Protein AF-A0A6G7YHN0-F1 (afdb_monomer)

Mean predicted aligned error: 15.37 Å

InterPro domains:
  IPR004843 Calcineurin-like, phosphoesterase domain [PF00149] (17-252)
  IPR006179 5'-Nucleotidase/apyrase [PR01607] (13-31)
  IPR006179 5'-Nucleotidase/apyrase [PR01607] (205-222)
  IPR006179 5'-Nucleotidase/apyrase [PR01607] (236-259)
  IPR006179 5'-Nucleotidase/apyrase [PR01607] (262-282)
  IPR006179 5'-Nucleotidase/apyrase [PR01607] (404-427)
  IPR006179 5'-Nucleotidase/apyrase [PR01607] (483-502)
  IPR008334 5'-Nucleotidase, C-terminal [PF02872] (348-508)
  IPR029052 Metallo-dependent phosphatase-like [G3DSA:3.60.21.10] (8-328)
  IPR029052 Metallo-dependent phosphatase-like [SSF56300] (9-326)
  IPR036691 Endonuclease/exonuclease/phosphatase superfamily [G3DSA:3.60.10.10] (918-1245)
  IPR036691 Endonuclease/exonuclease/phosphatase superfamily [SSF56219] (916-1244)
  IPR036907 5'-Nucleotidase, C-terminal domain superfamily [G3DSA:3.90.780.10] (345-545)
  IPR036907 5'-Nucleotidase, C-terminal domain superfamily [SSF55816] (344-540)
  IPR047971 Extracellular endonuclease ExeM-like [NF033681] (668-1246)

Secondary structure (DSSP, 8-state):
---PPPPPPPPPEEEEEEEE---TT--S--SSS--HHHHHHHHHHHHHH-SSEEEEE-S-SSSS--HHHHTTTTHHHHHHHHHHT--EEE--SGGGTT-HHHIIIIISSPPBTTTBTT----SEEE-TTEEETTTSSBSSPP-TTSSSEE-SSEEEEEETTEEEEEEEEE-TTHHHHS-TTTTTTEEE--HHHHHHHHHHHHHHTT-SEEEEEEE---SSSSGGGGTSSSHHHHHHHHS-TT--EEEE-SS--EEEEEETTEEEEEE-STTSEEEEEEEEEETTTTEEEEEEEEEEETTTS---SHHHHHHHHHHHHHHHHHHHHHHHHHT-EEEEESS-B---B-TTS-B-TTS--HHHHHHHHHHHHHT-SGGGT--SEEEE-GGG--S-B--B-TT-SSEEEEHHHHHHHSTT-PEEEEEEEEHHHHHHHHHTTB---TTSPPPSS-B-PPEE-TTEEEEE-TTSPTT--EEEEEETTEEPPTT-EEEEEEEHHHHTT-TT-HHHHT-EEEEEEEEEHHHHHHHHHHHHPSBPP--S-SEEEEE--TT--SSB-TTPEEEEEEE--S--STT----SEEEEEETTEEEEEEE-B----S-TT---SBEEEEEEPPTTPPSEEEEEEEEETTT--EEEEEEEEPPPHHHHH-SSSS-TTTT-EEEEEEEEEEEESSTT--EEEEE-TTPPP-SS-SEEEEE--SHHHHHHHHTT--TT-EEEEEEEEEEETTEEEEE-SSGGGEEE---------EEEEPPSSHHHHHTTTT-EEEEES-EEEEE-TTHHHHS-EEEEESSSPEEPHHHHS-TTSHHHHHHHHHHHHHEEEE--S----TTT-HHHHTSPPSS--SSSPPBTT-EEEESS-EEEEEETTEEEEEPSS---SSSS--SEEEPPP---SSPPP--SSEEEEEEEEEEE-SS-GGGSSS-EEEE-TTS-EEEEEESSS--SBSSHHHHHHHHHHHHHHHHHS--SEEEEEEEE-GGGGTS-TTHHHHHHHHHHHHHHTS---EEPPPPSS---TTTS-SEEEEEEE-TTTEEEEEEEEE---GGGTTSEEEEEEEEEETT--GGG-EEEEEEEPPPSSSPPPTTSTTS-SSS-TTHHHHHHHHHHHHHHHHHHHHHHT---EEEEEE-SS-TTSHHHHHHHHTT-EEHHHHHTPPPSEEETTEEE-SEEEEE-HHHHHTEEEEEE--SSTTB-GGGSGGGTTSSSS----SSSTTS-SSPPEEEEE---

Foldseek 3Di:
DDDDDDDDFDFWAKAKEKEAEAQAALQDDDPLFQHLLLLLLLLQQVCVVPVNYAYEYLENLHALHDLLCVVLRNLLSLVSVVLSVHQEYEHELRCQQQFLCCNAVAALDDPDVPRHPSYHRLYAYAALQKAFPVPRAQSHDDRPNHQFDDRRQKTWDDRPLAIEIEGHHYDQCSCLRHDCVRYVRIHGHDPLVSQQVVLVVSVVVPHLAYEYRHADDFLAQDVCSCCDPDSNVCNNVRHDPSHQEYEYHNNQDFYWDADPQHTHGHQRHNSQWIWIWIWGARSVPSDIHTDDTDTGGSNPRDSDPPSSNVSSVVSVVSSVVSVVVSVVQQQAWLFWAQFWWDAFAFPVRDGQQLAETLNLQVLQQLLQVLQCDVLSVRAQKGKEWSVQFQGIQGACAPVHPRHTGTLSSLCNGRVSQFFKKKFKDFLLLVLLLQLCQQPADPVRDQDPNRGGDMHMYPQWAWEFAPPDDRSHGTPFIGGNNHTGDRGDMGIYMYTSCVCCCHPVSCSSVVTHPIDGSVDTSSVSVSVCNNVPHNHYGQLADRYKYKAFPPPADLADEFFGKGKIKIFSQHRRDPPRDGFQWKFKDFPNHTFDIWGWAQDGHRDSNRRGTMTIDIGGDHPPDDFAKGWIWIAGPTSRHIDTDIHGHADQPQQQLDLDLHGPQAQHKGKYKFAWQFFELDQWQLWTKGFHFPDEQDSAARIAIEQQDGDNSSSVLSVVDDGGFIWMAIAHWHADLSGIYGYGPDSVRIGGDDDNTDDDAHEDEQFLDPSVLRSQAQGWHQHDAKKFFLAFACLQFFLKTKIFRDQAFQAQLLQVDAPPDPSSVVSVSNNSSGIEMEGQSHRGGCQPDLVNLAWARFPADLFPGAWGNWIKHFQGIFTFHADPNGIYTYFSYGGTRDPDGPRMDTHGRPADQEWDDFDALFKEKEDEQQQLDPDAQVNDPQFDARAFSVRHGAWTPDGDQGGGGNDPVNSVLLLLLVLQQVLRHPGQKYKYWNFFCCVLVVDQRCVSVVVSQVSNCVVVVHNQKDWQDADPDDEDSLQAGRIEMTMMGGVQFKDWDDHKDWDDDPLDSQHYTKIKTWMATVVDDLQLIAMEIEGAHHALPDADDPPPPQHDPPFGGPLVSLLVVLVSVLVVQVVCCVVSVHPKYKYWYFSNGRCNGNSNVSNVVSQKDWQCVVAVEFFFARDPSHGTHRTTIIIHPVNVVFWRHKYWNQQAQTGHCQQASSNANSHPDGNHDSHNHNSDNTTMMMTHGHSD

pLDDT: mean 92.9, std 7.44, range [39.84, 98.81]

Radius of gyration: 53.66 Å; Cα contacts (8 Å, |Δi|>4): 3288; chains: 1; bounding box: 108×63×179 Å

Organism: NCBI:txid2714938

Nearest PDB structures (foldseek):
  4wwl-assembly1_A  TM=7.933E-01  e=4.845E-35  Escherichia coli K-12
  3ive-assembly1_A  TM=7.093E-01  e=6.857E-36  Escherichia coli O6
  3ivd-assembly2_B  TM=7.043E-01  e=5.226E-36  Escherichia coli O6
  2wdc-assembly1_A  TM=5.580E-01  e=3.625E-24  Thermus thermophilus HB27
  4uwq-assembly2_D  TM=5.476E-01  e=1.364E-24  Thermus thermophilus HB27

Structure (mmCIF, N/CA/C/O backbone):
data_AF-A0A6G7YHN0-F1
#
_entry.id   AF-A0A6G7YHN0-F1
#
loop_
_atom_site.group_PDB
_atom_site.id
_atom_site.type_symbol
_atom_site.label_atom_id
_atom_site.label_alt_id
_atom_site.label_comp_id
_atom_site.label_asym_id
_atom_site.label_entity_id
_atom_site.label_seq_id
_atom_site.pdbx_PDB_ins_code
_atom_site.Cartn_x
_atom_site.Cartn_y
_atom_site.Cartn_z
_atom_site.occupancy
_atom_site.B_iso_or_equiv
_atom_site.auth_seq_id
_atom_site.auth_comp_id
_atom_site.auth_asym_id
_atom_site.auth_atom_id
_atom_site.pdbx_PDB_model_num
ATOM 1 N N . MET A 1 1 ? -19.486 17.963 -107.694 1.00 39.91 1 MET A N 1
ATOM 2 C CA . MET A 1 1 ? -19.062 16.932 -106.727 1.00 39.91 1 MET A CA 1
ATOM 3 C C . MET A 1 1 ? -17.566 16.761 -106.885 1.00 39.91 1 MET A C 1
ATOM 5 O O . MET A 1 1 ? -17.135 16.213 -107.888 1.00 39.91 1 MET A O 1
ATOM 9 N N . VAL A 1 2 ? -16.793 17.335 -105.968 1.00 39.84 2 VAL A N 1
ATOM 10 C CA . VAL A 1 2 ? -15.342 17.146 -105.887 1.00 39.84 2 VAL A CA 1
ATOM 11 C C . VAL A 1 2 ? -15.143 16.143 -104.757 1.00 39.84 2 VAL A C 1
ATOM 13 O O . VAL A 1 2 ? -15.531 16.426 -103.627 1.00 39.84 2 VAL A O 1
ATOM 16 N N . ALA A 1 3 ? -14.666 14.942 -105.079 1.00 42.12 3 ALA A N 1
ATOM 17 C CA . ALA A 1 3 ? -14.318 13.945 -104.077 1.00 42.12 3 ALA A CA 1
ATOM 18 C C . ALA A 1 3 ? -13.001 14.379 -103.420 1.00 42.12 3 ALA A C 1
ATOM 20 O O . ALA A 1 3 ? -11.963 14.413 -104.076 1.00 42.12 3 ALA A O 1
ATOM 21 N N . SER A 1 4 ? -13.086 14.778 -102.152 1.00 41.00 4 SER A N 1
ATOM 22 C CA . SER A 1 4 ? -11.945 15.071 -101.287 1.00 41.00 4 SER A CA 1
ATOM 23 C C . SER A 1 4 ? -11.283 13.755 -100.873 1.00 41.00 4 SER A C 1
ATOM 25 O O . SER A 1 4 ? -11.945 12.881 -100.315 1.00 41.00 4 SER A O 1
ATOM 27 N N . THR A 1 5 ? -9.997 13.591 -101.170 1.00 47.12 5 THR A N 1
ATOM 28 C CA . THR A 1 5 ? -9.146 12.539 -100.602 1.00 47.12 5 THR A CA 1
ATOM 29 C C . THR A 1 5 ? -8.773 12.930 -99.172 1.00 47.12 5 THR A C 1
ATOM 31 O O . THR A 1 5 ? -8.159 13.977 -98.974 1.00 47.12 5 THR A O 1
ATOM 34 N N . ALA A 1 6 ? -9.149 12.110 -98.188 1.00 43.19 6 ALA A N 1
ATOM 35 C CA . ALA A 1 6 ? -8.737 12.276 -96.793 1.00 43.19 6 ALA A CA 1
ATOM 36 C C . ALA A 1 6 ? -7.202 12.145 -96.648 1.00 43.19 6 ALA A C 1
ATOM 38 O O . ALA A 1 6 ? -6.608 11.333 -97.366 1.00 43.19 6 ALA A O 1
ATOM 39 N N . PRO A 1 7 ? -6.550 12.921 -95.761 1.00 45.38 7 PRO A N 1
ATOM 40 C CA . PRO A 1 7 ? -5.122 12.779 -95.488 1.00 45.38 7 PRO A CA 1
ATOM 41 C C . PRO A 1 7 ? -4.839 11.443 -94.779 1.00 45.38 7 PRO A C 1
ATOM 43 O O . PRO A 1 7 ? -5.680 10.931 -94.042 1.00 45.38 7 PRO A O 1
ATOM 46 N N . ALA A 1 8 ? -3.663 10.862 -95.024 1.00 48.66 8 ALA A N 1
ATOM 47 C CA . ALA A 1 8 ? -3.191 9.682 -94.303 1.00 48.66 8 ALA A CA 1
ATOM 48 C C . ALA A 1 8 ? -2.938 10.046 -92.827 1.00 48.66 8 ALA A C 1
ATOM 50 O O . ALA A 1 8 ? -2.213 11.002 -92.564 1.00 48.66 8 ALA A O 1
ATOM 51 N N . HIS A 1 9 ? -3.537 9.307 -91.886 1.00 53.09 9 HIS A N 1
ATOM 52 C CA . HIS A 1 9 ? -3.238 9.425 -90.453 1.00 53.09 9 HIS A CA 1
ATOM 53 C C . HIS A 1 9 ? -1.751 9.122 -90.209 1.00 53.09 9 HIS A C 1
ATOM 55 O O . HIS A 1 9 ? -1.259 8.090 -90.676 1.00 53.09 9 HIS A O 1
ATOM 61 N N . ALA A 1 10 ? -1.046 10.001 -89.490 1.00 60.72 10 ALA A N 1
ATOM 62 C CA . ALA A 1 10 ? 0.254 9.667 -88.912 1.00 60.72 10 ALA A CA 1
ATOM 63 C C . ALA A 1 10 ? 0.073 8.494 -87.933 1.00 60.72 10 ALA A C 1
ATOM 65 O O . ALA A 1 10 ? -0.954 8.402 -87.260 1.00 60.72 10 ALA A O 1
ATOM 66 N N . ALA A 1 11 ? 1.017 7.553 -87.911 1.00 77.00 11 ALA A N 1
ATOM 67 C CA . ALA A 1 11 ? 0.951 6.428 -86.983 1.00 77.00 11 ALA A CA 1
ATOM 68 C C . ALA A 1 11 ? 1.275 6.907 -85.552 1.00 77.00 11 ALA A C 1
ATOM 70 O O . ALA A 1 11 ? 2.144 7.770 -85.417 1.00 77.00 11 ALA A O 1
ATOM 71 N N . PRO A 1 12 ? 0.635 6.346 -84.507 1.00 85.88 12 PRO A N 1
ATOM 72 C CA . PRO A 1 12 ? 1.006 6.616 -83.120 1.00 85.88 12 PRO A CA 1
ATOM 73 C C . PRO A 1 12 ? 2.497 6.366 -82.854 1.00 85.88 12 PRO A C 1
ATOM 75 O O . PRO A 1 12 ? 3.088 5.434 -83.411 1.00 85.88 12 PRO A O 1
ATOM 78 N N . VAL A 1 13 ? 3.091 7.193 -81.998 1.00 92.88 13 VAL A N 1
ATOM 79 C CA . VAL A 1 13 ? 4.501 7.140 -81.599 1.00 92.88 13 VAL A CA 1
ATOM 80 C C . VAL A 1 13 ? 4.616 6.389 -80.275 1.00 92.88 13 VAL A C 1
ATOM 82 O O . VAL A 1 13 ? 3.928 6.718 -79.314 1.00 92.88 13 VAL A O 1
ATOM 85 N N . ASP A 1 14 ? 5.489 5.381 -80.211 1.00 95.75 14 ASP A N 1
ATOM 86 C CA . ASP A 1 14 ? 5.802 4.698 -78.952 1.00 95.75 14 ASP A CA 1
ATOM 87 C C . ASP A 1 14 ? 6.879 5.492 -78.186 1.00 95.75 14 ASP A C 1
ATOM 89 O O . ASP A 1 14 ? 8.061 5.432 -78.537 1.00 95.75 14 ASP A O 1
ATOM 93 N N . VAL A 1 15 ? 6.476 6.225 -77.148 1.00 97.62 15 VAL A N 1
ATOM 94 C CA . VAL A 1 15 ? 7.351 6.990 -76.247 1.00 97.62 15 VAL A CA 1
ATOM 95 C C . VAL A 1 15 ? 7.712 6.129 -75.038 1.00 97.62 15 VAL A C 1
ATOM 97 O O . VAL A 1 15 ? 6.829 5.617 -74.353 1.00 97.62 15 VAL A O 1
ATOM 100 N N . GLN A 1 16 ? 9.005 5.957 -74.764 1.00 98.38 16 GLN A N 1
ATOM 101 C CA . GLN A 1 16 ? 9.500 5.215 -73.605 1.00 98.38 16 GLN A CA 1
ATOM 102 C C . GLN A 1 16 ? 10.021 6.164 -72.524 1.00 98.38 16 GLN A C 1
ATOM 104 O O . GLN A 1 16 ? 10.880 7.001 -72.786 1.00 98.38 16 GLN A O 1
ATOM 109 N N . ILE A 1 17 ? 9.562 5.970 -71.291 1.00 98.56 17 ILE A N 1
ATOM 110 C CA . ILE A 1 17 ? 10.102 6.611 -70.095 1.00 98.56 17 ILE A CA 1
ATOM 111 C C . ILE A 1 17 ? 10.835 5.545 -69.283 1.00 98.56 17 ILE A C 1
ATOM 113 O O . ILE A 1 17 ? 10.233 4.572 -68.819 1.00 98.56 17 ILE A O 1
ATOM 117 N N . LEU A 1 18 ? 12.146 5.711 -69.133 1.00 98.62 18 LEU A N 1
ATOM 118 C CA . LEU A 1 18 ? 12.943 4.933 -68.192 1.00 98.62 18 LEU A CA 1
ATOM 119 C C . LEU A 1 18 ? 13.011 5.700 -66.870 1.00 98.62 18 LEU A C 1
ATOM 121 O O . LEU A 1 18 ? 13.418 6.853 -66.868 1.00 98.62 18 LEU A O 1
ATOM 125 N N . GLY A 1 19 ? 12.610 5.079 -65.764 1.00 98.00 19 GLY A N 1
ATOM 126 C CA . GLY A 1 19 ? 12.595 5.676 -64.427 1.00 98.00 19 GLY A CA 1
ATOM 127 C C . GLY A 1 19 ? 13.654 5.078 -63.500 1.00 98.00 19 GLY A C 1
ATOM 128 O O . GLY A 1 19 ? 13.919 3.876 -63.549 1.00 98.00 19 GLY A O 1
ATOM 129 N N . THR A 1 20 ? 14.230 5.896 -62.624 1.00 98.31 20 THR A N 1
ATOM 130 C CA . THR A 1 20 ? 15.042 5.460 -61.472 1.00 98.31 20 THR A CA 1
ATOM 131 C C . THR A 1 20 ? 14.770 6.348 -60.259 1.00 98.31 20 THR A C 1
ATOM 133 O O . THR A 1 20 ? 14.195 7.419 -60.391 1.00 98.31 20 THR A O 1
ATOM 136 N N . ASN A 1 21 ? 15.215 5.951 -59.074 1.00 97.88 21 ASN A N 1
ATOM 137 C CA . ASN A 1 21 ? 15.138 6.757 -57.855 1.00 97.88 21 ASN A CA 1
ATOM 138 C C . ASN A 1 21 ? 16.168 6.241 -56.839 1.00 97.88 21 ASN A C 1
ATOM 140 O O . ASN A 1 21 ? 16.680 5.125 -56.996 1.00 97.88 21 ASN A O 1
ATOM 144 N N . ASP A 1 22 ? 16.492 7.060 -55.837 1.00 93.69 22 ASP A N 1
ATOM 145 C CA . ASP A 1 22 ? 17.291 6.667 -54.670 1.00 93.69 22 ASP A CA 1
ATOM 146 C C . ASP A 1 22 ? 18.624 6.008 -55.054 1.00 93.69 22 ASP A C 1
ATOM 148 O O . ASP A 1 22 ? 19.033 4.977 -54.514 1.00 93.69 22 ASP A O 1
ATOM 152 N N . PHE A 1 23 ? 19.316 6.562 -56.052 1.00 96.31 23 PHE A N 1
ATOM 153 C CA . PHE A 1 23 ? 20.606 6.035 -56.504 1.00 96.31 23 PHE A CA 1
ATOM 154 C C . PHE A 1 23 ? 21.686 6.198 -55.426 1.00 96.31 23 PHE A C 1
ATOM 156 O O . PHE A 1 23 ? 22.613 5.388 -55.342 1.00 96.31 23 PHE A O 1
ATOM 163 N N . HIS A 1 24 ? 21.560 7.251 -54.619 1.00 92.25 24 HIS A N 1
ATOM 164 C CA . HIS A 1 24 ? 22.574 7.876 -53.787 1.00 92.25 24 HIS A CA 1
ATOM 165 C C . HIS A 1 24 ? 24.024 7.401 -53.948 1.00 92.25 24 HIS A C 1
ATOM 167 O O . HIS A 1 24 ? 24.597 6.692 -53.120 1.00 92.25 24 HIS A O 1
ATOM 173 N N . GLY A 1 25 ? 24.606 7.743 -55.091 1.00 92.50 25 GLY A N 1
ATOM 174 C CA . GLY A 1 25 ? 26.013 7.519 -55.397 1.00 92.50 25 GLY A CA 1
ATOM 175 C C . GLY A 1 25 ? 26.540 6.084 -55.311 1.00 92.50 25 GLY A C 1
ATOM 176 O O . GLY A 1 25 ? 27.723 5.904 -55.021 1.00 92.50 25 GLY A O 1
ATOM 177 N N . ARG A 1 26 ? 25.727 5.049 -55.582 1.00 92.19 26 ARG A N 1
ATOM 178 C CA . ARG A 1 26 ? 26.211 3.652 -55.668 1.00 92.19 26 ARG A CA 1
ATOM 179 C C . ARG A 1 26 ? 26.981 3.408 -56.970 1.00 92.19 26 ARG A C 1
ATOM 181 O O . ARG A 1 26 ? 26.481 2.879 -57.961 1.00 92.19 26 ARG A O 1
ATOM 188 N N . LEU A 1 27 ? 28.252 3.803 -56.958 1.00 94.50 27 LEU A N 1
ATOM 189 C CA . LEU A 1 27 ? 29.149 3.698 -58.112 1.00 94.50 27 LEU A CA 1
ATOM 190 C C . LEU A 1 27 ? 29.588 2.257 -58.408 1.00 94.50 27 LEU A C 1
ATOM 192 O O . LEU A 1 27 ? 29.765 1.890 -59.572 1.00 94.50 27 LEU A O 1
ATOM 196 N N . LEU A 1 28 ? 29.776 1.445 -57.365 1.00 93.50 28 LEU A N 1
ATOM 197 C CA . LEU A 1 28 ? 30.353 0.103 -57.451 1.00 93.50 28 LEU A CA 1
ATOM 198 C C . LEU A 1 28 ? 29.275 -0.984 -57.502 1.00 93.50 28 LEU A C 1
ATOM 200 O O . LEU A 1 28 ? 28.222 -0.863 -56.890 1.00 93.50 28 LEU A O 1
ATOM 204 N N . ALA A 1 29 ? 29.563 -2.074 -58.212 1.00 91.69 29 ALA A N 1
ATOM 205 C CA . ALA A 1 29 ? 28.685 -3.238 -58.260 1.00 91.69 29 ALA A CA 1
ATOM 206 C C . ALA A 1 29 ? 28.921 -4.159 -57.053 1.00 91.69 29 ALA A C 1
ATOM 208 O O . ALA A 1 29 ? 30.070 -4.425 -56.691 1.00 91.69 29 ALA A O 1
ATOM 209 N N . ASN A 1 30 ? 27.849 -4.722 -56.487 1.00 82.88 30 ASN A N 1
ATOM 210 C CA . ASN A 1 30 ? 27.932 -5.702 -55.392 1.00 82.88 30 ASN A CA 1
ATOM 211 C C . ASN A 1 30 ? 27.135 -6.996 -55.647 1.00 82.88 30 ASN A C 1
ATOM 213 O O . ASN A 1 30 ? 26.996 -7.837 -54.759 1.00 82.88 30 ASN A O 1
ATOM 217 N N . GLY A 1 31 ? 26.623 -7.165 -56.868 1.00 79.81 31 GLY A N 1
ATOM 218 C CA . GLY A 1 31 ? 25.800 -8.299 -57.283 1.00 79.81 31 GLY A CA 1
ATOM 219 C C . GLY A 1 31 ? 24.333 -7.910 -57.432 1.00 79.81 31 GLY A C 1
ATOM 220 O O . GLY A 1 31 ? 23.787 -8.071 -58.521 1.00 79.81 31 GLY A O 1
ATOM 221 N N . ALA A 1 32 ? 23.716 -7.367 -56.377 1.00 78.06 32 ALA A N 1
ATOM 222 C CA . ALA A 1 32 ? 22.358 -6.822 -56.450 1.00 78.06 32 ALA A CA 1
ATOM 223 C C . ALA A 1 32 ? 22.361 -5.431 -57.102 1.00 78.06 32 ALA A C 1
ATOM 225 O O . ALA A 1 32 ? 21.596 -5.179 -58.030 1.00 78.06 32 ALA A O 1
ATOM 226 N N . GLU A 1 33 ? 23.269 -4.559 -56.665 1.00 91.50 33 GLU A N 1
ATOM 227 C CA . GLU A 1 33 ? 23.529 -3.260 -57.283 1.00 91.50 33 GLU A CA 1
ATOM 228 C C . GLU A 1 33 ? 24.314 -3.466 -58.577 1.00 91.50 33 GLU A C 1
ATOM 230 O O . GLU A 1 33 ? 25.353 -4.142 -58.594 1.00 91.50 33 GLU A O 1
ATOM 235 N N . ALA A 1 34 ? 23.824 -2.875 -59.668 1.00 94.06 34 ALA A N 1
ATOM 236 C CA . ALA A 1 34 ? 24.479 -2.973 -60.967 1.00 94.06 34 ALA A CA 1
ATOM 237 C C . ALA A 1 34 ? 25.829 -2.234 -60.994 1.00 94.06 34 ALA A C 1
ATOM 239 O O . ALA A 1 34 ? 26.725 -2.619 -61.744 1.00 94.06 34 ALA A O 1
ATOM 240 N N . GLY A 1 35 ? 25.982 -1.194 -60.168 1.00 95.69 35 GLY A N 1
ATOM 241 C CA . GLY A 1 35 ? 27.056 -0.210 -60.274 1.00 95.69 35 GLY A CA 1
ATOM 242 C C . GLY A 1 35 ? 26.836 0.740 -61.454 1.00 95.69 35 GLY A C 1
ATOM 243 O O . GLY A 1 35 ? 26.259 0.366 -62.482 1.00 95.69 35 GLY A O 1
ATOM 244 N N . ALA A 1 36 ? 27.325 1.974 -61.329 1.00 97.38 36 ALA A N 1
ATOM 245 C CA . ALA A 1 36 ? 27.027 3.062 -62.264 1.00 97.38 36 ALA A CA 1
ATOM 246 C C . ALA A 1 36 ? 27.362 2.720 -63.727 1.00 97.38 36 ALA A C 1
ATOM 248 O O . ALA A 1 36 ? 26.612 3.070 -64.632 1.00 97.38 36 ALA A O 1
ATOM 249 N N . ALA A 1 37 ? 28.450 1.980 -63.972 1.00 97.62 37 ALA A N 1
ATOM 250 C CA . ALA A 1 37 ? 28.867 1.618 -65.326 1.00 97.62 37 ALA A CA 1
ATOM 251 C C . ALA A 1 37 ? 27.883 0.670 -66.031 1.00 97.62 37 ALA A C 1
ATOM 253 O O . ALA A 1 37 ? 27.488 0.912 -67.172 1.00 97.62 37 ALA A O 1
ATOM 254 N N . GLN A 1 38 ? 27.478 -0.417 -65.366 1.00 97.81 38 GLN A N 1
ATOM 255 C CA . GLN A 1 38 ? 26.489 -1.341 -65.926 1.00 97.81 38 GLN A CA 1
ATOM 256 C C . GLN A 1 38 ? 25.115 -0.677 -66.010 1.00 97.81 38 GLN A C 1
ATOM 258 O O . GLN A 1 38 ? 24.422 -0.885 -67.000 1.00 97.81 38 GLN A O 1
ATOM 263 N N . PHE A 1 39 ? 24.745 0.128 -65.013 1.00 98.31 39 PHE A N 1
ATOM 264 C CA . PHE A 1 39 ? 23.486 0.864 -64.995 1.00 98.31 39 PHE A CA 1
ATOM 265 C C . PHE A 1 39 ? 23.372 1.836 -66.182 1.00 98.31 39 PHE A C 1
ATOM 267 O O . PHE A 1 39 ? 22.428 1.739 -66.961 1.00 98.31 39 PHE A O 1
ATOM 274 N N . ALA A 1 40 ? 24.379 2.687 -66.408 1.00 98.19 40 ALA A N 1
ATOM 275 C CA . ALA A 1 40 ? 24.423 3.597 -67.555 1.00 98.19 40 ALA A CA 1
ATOM 276 C C . ALA A 1 40 ? 24.416 2.845 -68.898 1.00 98.19 40 ALA A C 1
ATOM 278 O O . ALA A 1 40 ? 23.727 3.234 -69.839 1.00 98.19 40 ALA A O 1
ATOM 279 N N . GLY A 1 41 ? 25.134 1.718 -68.978 1.00 98.12 41 GLY A N 1
ATOM 280 C CA . GLY A 1 41 ? 25.089 0.832 -70.141 1.00 98.12 41 GLY A CA 1
ATOM 281 C C . GLY A 1 41 ? 23.702 0.233 -70.390 1.00 98.12 41 GLY A C 1
ATOM 282 O O . GLY A 1 41 ? 23.288 0.118 -71.540 1.00 98.12 41 GLY A O 1
ATOM 283 N N . ALA A 1 42 ? 22.972 -0.133 -69.334 1.00 98.12 42 ALA A N 1
ATOM 284 C CA . ALA A 1 42 ? 21.612 -0.654 -69.434 1.00 98.12 42 ALA A CA 1
ATOM 285 C C . ALA A 1 42 ? 20.636 0.408 -69.962 1.00 98.12 42 ALA A C 1
ATOM 287 O O . ALA A 1 42 ? 19.869 0.120 -70.879 1.00 98.12 42 ALA A O 1
ATOM 288 N N . VAL A 1 43 ? 20.719 1.644 -69.456 1.00 98.31 43 VAL A N 1
ATOM 289 C CA . VAL A 1 43 ? 19.934 2.785 -69.963 1.00 98.31 43 VAL A CA 1
ATOM 290 C C . VAL A 1 43 ? 20.222 3.019 -71.448 1.00 98.31 43 VAL A C 1
ATOM 292 O O . VAL A 1 43 ? 19.303 3.050 -72.266 1.00 98.31 43 VAL A O 1
ATOM 295 N N . ALA A 1 44 ? 21.499 3.103 -71.827 1.00 98.12 44 ALA A N 1
ATOM 296 C CA . ALA A 1 44 ? 21.899 3.325 -73.214 1.00 98.12 44 ALA A CA 1
ATOM 297 C C . ALA A 1 44 ? 21.492 2.169 -74.150 1.00 98.12 44 ALA A C 1
ATOM 299 O O . ALA A 1 44 ? 21.165 2.405 -75.314 1.00 98.12 44 ALA A O 1
ATOM 300 N N . GLN A 1 45 ? 21.471 0.927 -73.654 1.00 98.25 45 GLN A N 1
ATOM 301 C CA . GLN A 1 45 ? 20.987 -0.237 -74.400 1.00 98.25 45 GLN A CA 1
ATOM 302 C C . GLN A 1 45 ? 19.485 -0.123 -74.681 1.00 98.25 45 GLN A C 1
ATOM 304 O O . GLN A 1 45 ? 19.068 -0.253 -75.829 1.00 98.25 45 GLN A O 1
ATOM 309 N N . LEU A 1 46 ? 18.682 0.176 -73.657 1.00 97.50 46 LEU A N 1
ATOM 310 C CA . LEU A 1 46 ? 17.230 0.323 -73.793 1.00 97.50 46 LEU A CA 1
ATOM 311 C C . LEU A 1 46 ? 16.851 1.525 -74.677 1.00 97.50 46 LEU A C 1
ATOM 313 O O . LEU A 1 46 ? 15.899 1.439 -75.453 1.00 97.50 46 LEU A O 1
ATOM 317 N N . ARG A 1 47 ? 17.630 2.614 -74.634 1.00 97.00 47 ARG A N 1
ATOM 318 C CA . ARG A 1 47 ? 17.496 3.765 -75.546 1.00 97.00 47 ARG A CA 1
ATOM 319 C C . ARG A 1 47 ? 17.897 3.426 -76.990 1.00 97.00 47 ARG A C 1
ATOM 321 O O . ARG A 1 47 ? 17.331 3.973 -77.928 1.00 97.00 47 ARG A O 1
ATOM 328 N N . ALA A 1 48 ? 18.844 2.511 -77.206 1.00 96.56 48 ALA A N 1
ATOM 329 C CA . ALA A 1 48 ? 19.178 2.038 -78.553 1.00 96.56 48 ALA A CA 1
ATOM 330 C C . ALA A 1 48 ? 18.082 1.130 -79.149 1.00 96.56 48 ALA A C 1
ATOM 332 O O . ALA A 1 48 ? 17.912 1.094 -80.367 1.00 96.56 48 ALA A O 1
ATOM 333 N N . GLU A 1 49 ? 17.345 0.408 -78.301 1.00 95.62 49 GLU A N 1
ATOM 334 C CA . GLU A 1 49 ? 16.205 -0.429 -78.698 1.00 95.62 49 GLU A CA 1
ATOM 335 C C . GLU A 1 49 ? 14.951 0.400 -79.014 1.00 95.62 49 GLU A C 1
ATOM 337 O O . GLU A 1 49 ? 14.234 0.072 -79.960 1.00 95.62 49 GLU A O 1
ATOM 342 N N . ASN A 1 50 ? 14.720 1.497 -78.282 1.00 95.31 50 ASN A N 1
ATOM 343 C CA . ASN A 1 50 ? 13.704 2.500 -78.602 1.00 95.31 50 ASN A CA 1
ATOM 344 C C . ASN A 1 50 ? 14.312 3.921 -78.628 1.00 95.31 50 ASN A C 1
ATOM 346 O O . ASN A 1 50 ? 14.501 4.514 -77.566 1.00 95.31 50 ASN A O 1
ATOM 350 N N . PRO A 1 51 ? 14.560 4.512 -79.812 1.00 93.19 51 PRO A N 1
ATOM 351 C CA . PRO A 1 51 ? 15.116 5.864 -79.922 1.00 93.19 51 PRO A CA 1
ATOM 352 C C . PRO A 1 51 ? 14.251 6.974 -79.303 1.00 93.19 51 PRO A C 1
ATOM 354 O O . PRO A 1 51 ? 14.783 8.022 -78.950 1.00 93.19 51 PRO A O 1
ATOM 357 N N . ASN A 1 52 ? 12.945 6.749 -79.137 1.00 96.12 52 ASN A N 1
ATOM 358 C CA . ASN A 1 52 ? 12.011 7.685 -78.509 1.00 96.12 52 ASN A CA 1
ATOM 359 C C . ASN A 1 52 ? 12.004 7.507 -76.978 1.00 96.12 52 ASN A C 1
ATOM 361 O O . ASN A 1 52 ? 10.952 7.266 -76.386 1.00 96.12 52 ASN A O 1
ATOM 365 N N . THR A 1 53 ? 13.182 7.546 -76.344 1.00 97.44 53 THR A N 1
ATOM 366 C CA . THR A 1 53 ? 13.344 7.291 -74.902 1.00 97.44 53 THR A CA 1
ATOM 367 C C . THR A 1 53 ? 13.804 8.526 -74.140 1.00 97.44 53 THR A C 1
ATOM 369 O O . THR A 1 53 ? 14.875 9.056 -74.437 1.00 97.44 53 THR A O 1
ATOM 372 N N . LEU A 1 54 ? 13.072 8.867 -73.078 1.00 98.25 54 LEU A N 1
ATOM 373 C CA . LEU A 1 54 ? 13.500 9.786 -72.024 1.00 98.25 54 LEU A CA 1
ATOM 374 C C . LEU A 1 54 ? 13.899 8.997 -70.774 1.00 98.25 54 LEU A C 1
ATOM 376 O O . LEU A 1 54 ? 13.230 8.031 -70.398 1.00 98.25 54 LEU A O 1
ATOM 380 N N . PHE A 1 55 ? 14.994 9.393 -70.137 1.00 98.38 55 PHE A N 1
ATOM 381 C CA . PHE A 1 55 ? 15.456 8.849 -68.868 1.00 98.38 55 PHE A CA 1
ATOM 382 C C . PHE A 1 55 ? 15.187 9.869 -67.760 1.00 98.38 55 PHE A C 1
ATOM 384 O O . PHE A 1 55 ? 15.705 10.983 -67.795 1.00 98.38 55 PHE A O 1
ATOM 391 N N . ALA A 1 56 ? 14.364 9.481 -66.790 1.00 98.44 56 ALA A N 1
ATOM 392 C CA . ALA A 1 56 ? 13.883 10.330 -65.714 1.00 98.44 56 ALA A CA 1
ATOM 393 C C . ALA A 1 56 ? 14.169 9.726 -64.331 1.00 98.44 56 ALA A C 1
ATOM 395 O O . ALA A 1 56 ? 14.332 8.508 -64.189 1.00 98.44 56 ALA A O 1
ATOM 396 N N . ALA A 1 57 ? 14.196 10.571 -63.298 1.00 98.50 57 ALA A N 1
ATOM 397 C CA . ALA A 1 57 ? 14.422 10.125 -61.929 1.00 98.50 57 ALA A CA 1
ATOM 398 C C . ALA A 1 57 ? 13.502 10.754 -60.871 1.00 98.50 57 ALA A C 1
ATOM 400 O O . ALA A 1 57 ? 13.104 11.911 -60.957 1.00 98.50 57 ALA A O 1
ATOM 401 N N . GLY A 1 58 ? 13.194 9.981 -59.832 1.00 97.62 58 GLY A N 1
ATOM 402 C CA . GLY A 1 58 ? 12.375 10.389 -58.691 1.00 97.62 58 GLY A CA 1
ATOM 403 C C . GLY A 1 58 ? 13.144 11.044 -57.539 1.00 97.62 58 GLY A C 1
ATOM 404 O O . GLY A 1 58 ? 12.591 11.091 -56.452 1.00 97.62 58 GLY A O 1
ATOM 405 N N . GLY A 1 59 ? 14.389 11.506 -57.722 1.00 95.62 59 GLY A N 1
ATOM 406 C CA . GLY A 1 59 ? 15.212 12.134 -56.666 1.00 95.62 59 GLY A CA 1
ATOM 407 C C . GLY A 1 59 ? 16.108 11.177 -55.862 1.00 95.62 59 GLY A C 1
ATOM 408 O O . GLY A 1 59 ? 16.139 9.973 -56.139 1.00 95.62 59 GLY A O 1
ATOM 409 N N . ASP A 1 60 ? 16.863 11.726 -54.902 1.00 94.81 60 ASP A N 1
ATOM 410 C CA . ASP A 1 60 ? 17.909 11.067 -54.097 1.00 94.81 60 ASP A CA 1
ATOM 411 C C . ASP A 1 60 ? 18.977 10.353 -54.940 1.00 94.81 60 ASP A C 1
ATOM 413 O O . ASP A 1 60 ? 19.346 9.185 -54.761 1.00 94.81 60 ASP A O 1
ATOM 417 N N . LEU A 1 61 ? 19.493 11.075 -55.924 1.00 97.56 61 LEU A N 1
ATOM 418 C CA . LEU A 1 61 ? 20.589 10.623 -56.769 1.00 97.56 61 LEU A CA 1
ATOM 419 C C . LEU A 1 61 ? 21.939 10.763 -56.058 1.00 97.56 61 LEU A C 1
ATOM 421 O O . LEU A 1 61 ? 22.845 9.954 -56.292 1.00 97.56 61 LEU A O 1
ATOM 425 N N . ILE A 1 62 ? 22.049 11.761 -55.180 1.00 93.38 62 ILE A N 1
ATOM 426 C CA . ILE A 1 62 ? 23.226 12.127 -54.378 1.00 93.38 62 ILE A CA 1
ATOM 427 C C . ILE A 1 62 ? 22.861 12.230 -52.880 1.00 93.38 62 ILE A C 1
ATOM 429 O O . ILE A 1 62 ? 21.703 12.026 -52.530 1.00 93.38 62 ILE A O 1
ATOM 433 N N . GLY A 1 63 ? 23.830 12.511 -51.995 1.00 81.44 63 GLY A N 1
ATOM 434 C CA . GLY A 1 63 ? 23.641 12.486 -50.527 1.00 81.44 63 GLY A CA 1
ATOM 435 C C . GLY A 1 63 ? 23.499 11.061 -49.963 1.00 81.44 63 GLY A C 1
ATOM 436 O O . GLY A 1 63 ? 23.275 10.130 -50.709 1.00 81.44 63 GLY A O 1
ATOM 437 N N . ALA A 1 64 ? 23.754 10.804 -48.675 1.00 76.50 64 ALA A N 1
ATOM 438 C CA . ALA A 1 64 ? 23.877 9.425 -48.126 1.00 76.50 64 ALA A CA 1
ATOM 439 C C . ALA A 1 64 ? 24.732 8.432 -48.970 1.00 76.50 64 ALA A C 1
ATOM 441 O O . ALA A 1 64 ? 24.512 7.212 -48.959 1.00 76.50 64 ALA A O 1
ATOM 442 N N . SER A 1 65 ? 25.697 8.954 -49.732 1.00 85.19 65 SER A N 1
ATOM 443 C CA . SER A 1 65 ? 26.392 8.198 -50.769 1.00 85.19 65 SER A CA 1
ATOM 444 C C . SER A 1 65 ? 27.439 7.228 -50.229 1.00 85.19 65 SER A C 1
ATOM 446 O O . SER A 1 65 ? 27.985 7.410 -49.138 1.00 85.19 65 SER A O 1
ATOM 448 N N . THR A 1 66 ? 27.803 6.213 -51.026 1.00 83.94 66 THR A N 1
ATOM 449 C CA . THR A 1 66 ? 28.964 5.374 -50.685 1.00 83.94 66 THR A CA 1
ATOM 450 C C . THR A 1 66 ? 30.239 6.208 -50.661 1.00 83.94 66 THR A C 1
ATOM 452 O O . THR A 1 66 ? 30.329 7.273 -51.279 1.00 83.94 66 THR A O 1
ATOM 455 N N . PHE A 1 67 ? 31.240 5.717 -49.930 1.00 84.06 67 PHE A N 1
ATOM 456 C CA . PHE A 1 67 ? 32.451 6.469 -49.619 1.00 84.06 67 PHE A CA 1
ATOM 457 C C . PHE A 1 67 ? 33.129 7.069 -50.859 1.00 84.06 67 PHE A C 1
ATOM 459 O O . PHE A 1 67 ? 33.582 8.210 -50.816 1.00 84.06 67 PHE A O 1
ATOM 466 N N . GLU A 1 68 ? 33.153 6.328 -51.967 1.00 89.94 68 GLU A N 1
ATOM 467 C CA . GLU A 1 68 ? 33.767 6.732 -53.231 1.00 89.94 68 GLU A CA 1
ATOM 468 C C . GLU A 1 68 ? 33.115 7.983 -53.836 1.00 89.94 68 GLU A C 1
ATOM 470 O O . GLU A 1 68 ? 33.816 8.818 -54.405 1.00 89.94 68 GLU A O 1
ATOM 475 N N . SER A 1 69 ? 31.800 8.143 -53.677 1.00 91.25 69 SER A N 1
ATOM 476 C CA . SER A 1 69 ? 31.054 9.326 -54.121 1.00 91.25 69 SER A CA 1
ATOM 477 C C . SER A 1 69 ? 31.078 10.430 -53.058 1.00 91.25 69 SER A C 1
ATOM 479 O O . SER A 1 69 ? 31.452 11.570 -53.348 1.00 91.25 69 SER A O 1
ATOM 481 N N . PHE A 1 70 ? 30.777 10.073 -51.805 1.00 86.75 70 PHE A N 1
ATOM 482 C CA . PHE A 1 70 ? 30.669 10.994 -50.671 1.00 86.75 70 PHE A CA 1
ATOM 483 C C . PHE A 1 70 ? 31.934 11.837 -50.469 1.00 86.75 70 PHE A C 1
ATOM 485 O O . PHE A 1 70 ? 31.869 13.064 -50.377 1.00 86.75 70 PHE A O 1
ATOM 492 N N . ILE A 1 71 ? 33.113 11.201 -50.455 1.00 89.00 71 ILE A N 1
ATOM 493 C CA . ILE A 1 71 ? 34.382 11.890 -50.167 1.00 89.00 71 ILE A CA 1
ATOM 494 C C . ILE A 1 71 ? 34.758 12.926 -51.242 1.00 89.00 71 ILE A C 1
ATOM 496 O O . ILE A 1 71 ? 35.623 13.773 -51.022 1.00 89.00 71 ILE A O 1
ATOM 500 N N . GLN A 1 72 ? 34.085 12.877 -52.394 1.00 92.69 72 GLN A N 1
ATOM 501 C CA . GLN A 1 72 ? 34.275 13.757 -53.547 1.00 92.69 72 GLN A CA 1
ATOM 502 C C . GLN A 1 72 ? 33.060 14.660 -53.806 1.00 92.69 72 GLN A C 1
ATOM 504 O O . GLN A 1 72 ? 32.915 15.187 -54.909 1.00 92.69 72 GLN A O 1
ATOM 509 N N . LYS A 1 73 ? 32.193 14.859 -52.800 1.00 92.12 73 LYS A N 1
ATOM 510 C CA . LYS A 1 73 ? 30.969 15.677 -52.890 1.00 92.12 73 LYS A CA 1
ATOM 511 C C . LYS A 1 73 ? 30.047 15.265 -54.044 1.00 92.12 73 LYS A C 1
ATOM 513 O O . LYS A 1 73 ? 29.483 16.111 -54.734 1.00 92.12 73 LYS A O 1
ATOM 518 N N . ASP A 1 74 ? 29.953 13.966 -54.292 1.00 95.44 74 ASP A N 1
ATOM 519 C CA . ASP A 1 74 ? 29.087 13.353 -55.301 1.00 95.44 74 ASP A CA 1
ATOM 520 C C . ASP A 1 74 ? 29.372 13.688 -56.770 1.00 95.44 74 ASP A C 1
ATOM 522 O O . ASP A 1 74 ? 28.670 13.200 -57.654 1.00 95.44 74 ASP A O 1
ATOM 526 N N . LYS A 1 75 ? 30.462 14.405 -57.073 1.00 96.00 75 LYS A N 1
ATOM 527 C CA . LYS A 1 75 ? 30.873 14.689 -58.458 1.00 96.00 75 LYS A CA 1
ATOM 528 C C . LYS A 1 75 ? 30.950 13.438 -59.353 1.00 96.00 75 LYS A C 1
ATOM 530 O O . LYS A 1 75 ? 30.434 13.496 -60.467 1.00 96.00 75 LYS A O 1
ATOM 535 N N . PRO A 1 76 ? 31.507 12.293 -58.905 1.00 97.19 76 PRO A N 1
ATOM 536 C CA . PRO A 1 76 ? 31.519 11.086 -59.732 1.00 97.19 76 PRO A CA 1
ATOM 537 C C . PRO A 1 76 ? 30.127 10.570 -60.109 1.00 97.19 76 PRO A C 1
ATOM 539 O O . PRO A 1 76 ? 29.955 9.983 -61.174 1.00 97.19 76 PRO A O 1
ATOM 542 N N . THR A 1 77 ? 29.143 10.777 -59.234 1.00 97.69 77 THR A N 1
ATOM 543 C CA . THR A 1 77 ? 27.755 10.379 -59.472 1.00 97.69 77 THR A CA 1
ATOM 544 C C . THR A 1 77 ? 27.105 11.288 -60.501 1.00 97.69 77 THR A C 1
ATOM 546 O O . THR A 1 77 ? 26.487 10.782 -61.436 1.00 97.69 77 THR A O 1
ATOM 549 N N . LEU A 1 78 ? 27.326 12.603 -60.394 1.00 98.06 78 LEU A N 1
ATOM 550 C CA . LEU A 1 78 ? 26.883 13.565 -61.407 1.00 98.06 78 LEU A CA 1
ATOM 551 C C . LEU A 1 78 ? 27.447 13.204 -62.788 1.00 98.06 78 LEU A C 1
ATOM 553 O O . LEU A 1 78 ? 26.693 13.068 -63.746 1.00 98.06 78 LEU A O 1
ATOM 557 N N . ASP A 1 79 ? 28.750 12.931 -62.875 1.00 97.56 79 ASP A N 1
ATOM 558 C CA . ASP A 1 79 ? 29.401 12.587 -64.145 1.00 97.56 79 ASP A CA 1
ATOM 559 C C . ASP A 1 79 ? 28.910 11.263 -64.734 1.00 97.56 79 ASP A C 1
ATOM 561 O O . ASP A 1 79 ? 28.757 11.132 -65.951 1.00 97.56 79 ASP A O 1
ATOM 565 N N . ALA A 1 80 ? 28.653 10.269 -63.881 1.00 97.88 80 ALA A N 1
ATOM 566 C CA . ALA A 1 80 ? 28.120 8.989 -64.320 1.00 97.88 80 ALA A CA 1
ATOM 567 C C . ALA A 1 80 ? 26.698 9.119 -64.885 1.00 97.88 80 ALA A C 1
ATOM 569 O O . ALA A 1 80 ? 26.390 8.478 -65.890 1.00 97.88 80 ALA A O 1
ATOM 570 N N . LEU A 1 81 ? 25.848 9.945 -64.266 1.00 98.00 81 LEU A N 1
ATOM 571 C CA . LEU A 1 81 ? 24.468 10.164 -64.706 1.00 98.00 81 LEU A CA 1
ATOM 572 C C . LEU A 1 81 ? 24.377 11.103 -65.919 1.00 98.00 81 LEU A C 1
ATOM 574 O O . LEU A 1 81 ? 23.570 10.836 -66.808 1.00 98.00 81 LEU A O 1
ATOM 578 N N . ASN A 1 82 ? 25.267 12.095 -66.036 1.00 97.81 82 ASN A N 1
ATOM 579 C CA . ASN A 1 82 ? 25.446 12.872 -67.270 1.00 97.81 82 ASN A CA 1
ATOM 580 C C . ASN A 1 82 ? 25.792 11.939 -68.441 1.00 97.81 82 ASN A C 1
ATOM 582 O O . ASN A 1 82 ? 25.134 11.948 -69.477 1.00 97.81 82 ASN A O 1
ATOM 586 N N . ALA A 1 83 ? 26.772 11.046 -68.259 1.00 96.88 83 ALA A N 1
ATOM 587 C CA . ALA A 1 83 ? 27.161 10.081 -69.289 1.00 96.88 83 ALA A CA 1
ATOM 588 C C . ALA A 1 83 ? 26.086 9.011 -69.568 1.00 96.88 83 ALA A C 1
ATOM 590 O O . ALA A 1 83 ? 26.008 8.501 -70.687 1.00 96.88 83 ALA A O 1
ATOM 591 N N . ALA A 1 84 ? 25.243 8.674 -68.584 1.00 96.38 84 ALA A N 1
ATOM 592 C CA . ALA A 1 84 ? 24.054 7.843 -68.792 1.00 96.38 84 ALA A CA 1
ATOM 593 C C . ALA A 1 84 ? 22.962 8.567 -69.608 1.00 96.38 84 ALA A C 1
ATOM 595 O O . ALA A 1 84 ? 22.051 7.922 -70.135 1.00 96.38 84 ALA A O 1
ATOM 596 N N . GLY A 1 85 ? 23.066 9.893 -69.737 1.00 95.88 85 GLY A N 1
ATOM 597 C CA . GLY A 1 85 ? 22.094 10.753 -70.397 1.00 95.88 85 GLY A CA 1
ATOM 598 C C . GLY A 1 85 ? 20.789 10.809 -69.619 1.00 95.88 85 GLY A C 1
ATOM 599 O O . GLY A 1 85 ? 19.755 10.451 -70.175 1.00 95.88 85 GLY A O 1
ATOM 600 N N . LEU A 1 86 ? 20.851 11.140 -68.326 1.00 98.19 86 LEU A N 1
ATOM 601 C CA . LEU A 1 86 ? 19.668 11.516 -67.550 1.00 98.19 86 LEU A CA 1
ATOM 602 C C . LEU A 1 86 ? 19.103 12.822 -68.119 1.00 98.19 86 LEU A C 1
ATOM 604 O O . LEU A 1 86 ? 19.861 13.757 -68.352 1.00 98.19 86 LEU A O 1
ATOM 608 N N . ASP A 1 87 ? 17.797 12.866 -68.372 1.00 97.69 87 ASP A N 1
ATOM 609 C CA . ASP A 1 87 ? 17.142 14.016 -69.003 1.00 97.69 87 ASP A CA 1
ATOM 610 C C . ASP A 1 87 ? 16.518 14.942 -67.941 1.00 97.69 87 ASP A C 1
ATOM 612 O O . ASP A 1 87 ? 16.680 16.164 -67.986 1.00 97.69 87 ASP A O 1
ATOM 616 N N . VAL A 1 88 ? 15.853 14.361 -66.935 1.00 98.44 88 VAL A N 1
ATOM 617 C CA . VAL A 1 88 ? 15.121 15.107 -65.897 1.00 98.44 88 VAL A CA 1
ATOM 618 C C . VAL A 1 88 ? 15.037 14.330 -64.577 1.00 98.44 88 VAL A C 1
ATOM 620 O O . VAL A 1 88 ? 14.990 13.103 -64.565 1.00 98.44 88 VAL A O 1
ATOM 623 N N . SER A 1 89 ? 15.003 15.024 -63.440 1.00 98.44 89 SER A N 1
ATOM 624 C CA . SER A 1 89 ? 14.796 14.413 -62.120 1.00 98.44 89 SER A CA 1
ATOM 625 C C . SER A 1 89 ? 13.937 15.298 -61.223 1.00 98.44 89 SER A C 1
ATOM 627 O O . SER A 1 89 ? 14.084 16.515 -61.247 1.00 98.44 89 SER A O 1
ATOM 629 N N . ALA A 1 90 ? 13.117 14.718 -60.347 1.00 98.50 90 ALA A N 1
ATOM 630 C CA . ALA A 1 90 ? 12.718 15.428 -59.131 1.00 98.50 90 ALA A CA 1
ATOM 631 C C . ALA A 1 90 ? 13.950 15.658 -58.238 1.00 98.50 90 ALA A C 1
ATOM 633 O O . ALA A 1 90 ? 14.906 14.877 -58.285 1.00 98.50 90 ALA A O 1
ATOM 634 N N . ALA A 1 91 ? 13.945 16.710 -57.423 1.00 97.88 91 ALA A N 1
ATOM 635 C CA . ALA A 1 91 ? 14.825 16.753 -56.258 1.00 97.88 91 ALA A CA 1
ATOM 636 C C . ALA A 1 91 ? 14.266 15.818 -55.172 1.00 97.88 91 ALA A C 1
ATOM 638 O O . ALA A 1 91 ? 13.056 15.754 -54.967 1.00 97.88 91 ALA A O 1
ATOM 639 N N . GLY A 1 92 ? 15.131 15.083 -54.489 1.00 93.62 92 GLY A N 1
ATOM 640 C CA . GLY A 1 92 ? 14.807 14.365 -53.265 1.00 93.62 92 GLY A CA 1
ATOM 641 C C . GLY A 1 92 ? 15.268 15.125 -52.033 1.00 93.62 92 GLY A C 1
ATOM 642 O O . GLY A 1 92 ? 15.707 16.275 -52.121 1.00 93.62 92 GLY A O 1
ATOM 643 N N . ASN A 1 93 ? 15.121 14.521 -50.855 1.00 85.69 93 ASN A N 1
ATOM 644 C CA . ASN A 1 93 ? 15.567 15.175 -49.628 1.00 85.69 93 ASN A CA 1
ATOM 645 C C . ASN A 1 93 ? 17.096 15.212 -49.536 1.00 85.69 93 ASN A C 1
ATOM 647 O O . ASN A 1 93 ? 17.642 16.209 -49.063 1.00 85.69 93 ASN A O 1
ATOM 651 N N . HIS A 1 94 ? 17.794 14.182 -50.018 1.00 91.06 94 HIS A N 1
ATOM 652 C CA . HIS A 1 94 ? 19.249 14.095 -49.920 1.00 91.06 94 HIS A CA 1
ATOM 653 C C . HIS A 1 94 ? 19.982 15.058 -50.869 1.00 91.06 94 HIS A C 1
ATOM 655 O O . HIS A 1 94 ? 21.115 15.453 -50.587 1.00 91.06 94 HIS A O 1
ATOM 661 N N . GLU A 1 95 ? 19.321 15.578 -51.908 1.00 94.56 95 GLU A N 1
ATOM 662 C CA . GLU A 1 95 ? 19.823 16.727 -52.676 1.00 94.56 95 GLU A CA 1
ATOM 663 C C . GLU A 1 95 ? 19.992 17.998 -51.816 1.00 94.56 95 GLU A C 1
ATOM 665 O O . GLU A 1 95 ? 20.779 18.877 -52.171 1.00 94.56 95 GLU A O 1
ATOM 670 N N . PHE A 1 96 ? 19.308 18.092 -50.668 1.00 91.94 96 PHE A N 1
ATOM 671 C CA . PHE A 1 96 ? 19.410 19.207 -49.720 1.00 91.94 96 PHE A CA 1
ATOM 672 C C . PHE A 1 96 ? 20.308 18.910 -48.503 1.00 91.94 96 PHE A C 1
ATOM 674 O O . PHE A 1 96 ? 20.409 19.768 -47.621 1.00 91.94 96 PHE A O 1
ATOM 681 N N . ASP A 1 97 ? 21.006 17.766 -48.446 1.00 80.31 97 ASP A N 1
ATOM 682 C CA . ASP A 1 97 ? 21.893 17.386 -47.324 1.00 80.31 97 ASP A CA 1
ATOM 683 C C . ASP A 1 97 ? 22.949 18.460 -47.020 1.00 80.31 97 ASP A C 1
ATOM 685 O O . ASP A 1 97 ? 23.202 18.816 -45.866 1.00 80.31 97 ASP A O 1
ATOM 689 N N . ALA A 1 98 ? 23.557 19.008 -48.075 1.00 84.25 98 ALA A N 1
ATOM 690 C CA . ALA A 1 98 ? 24.552 20.077 -47.993 1.00 84.25 98 ALA A CA 1
ATOM 691 C C . ALA A 1 98 ? 23.930 21.493 -47.996 1.00 84.25 98 ALA A C 1
ATOM 693 O O . ALA A 1 98 ? 24.653 22.491 -47.941 1.00 84.25 98 ALA A O 1
ATOM 694 N N . GLY A 1 99 ? 22.596 21.585 -48.004 1.00 86.00 99 GLY A N 1
ATOM 695 C CA . GLY A 1 99 ? 21.806 22.813 -48.022 1.00 86.00 99 GLY A CA 1
ATOM 696 C C . GLY A 1 99 ? 21.335 23.234 -49.417 1.00 86.00 99 GLY A C 1
ATOM 697 O O . GLY A 1 99 ? 21.935 22.900 -50.435 1.00 86.00 99 GLY A O 1
ATOM 698 N N . TYR A 1 100 ? 20.278 24.050 -49.455 1.00 94.12 100 TYR A N 1
ATOM 699 C CA . TYR A 1 100 ? 19.664 24.582 -50.678 1.00 94.12 100 TYR A CA 1
ATOM 700 C C . TYR A 1 100 ? 20.675 25.284 -51.595 1.00 94.12 100 TYR A C 1
ATOM 702 O O . TYR A 1 100 ? 20.647 25.107 -52.809 1.00 94.12 100 TYR A O 1
ATOM 710 N N . ARG A 1 101 ? 21.608 26.045 -51.011 1.00 94.81 101 ARG A N 1
ATOM 711 C CA . ARG A 1 101 ? 22.658 26.747 -51.760 1.00 94.81 101 ARG A CA 1
ATOM 712 C C . ARG A 1 101 ? 23.632 25.801 -52.451 1.00 94.81 101 ARG A C 1
ATOM 714 O O . ARG A 1 101 ? 24.077 26.104 -53.547 1.00 94.81 101 ARG A O 1
ATOM 721 N N . ASP A 1 102 ? 23.937 24.654 -51.853 1.00 94.81 102 ASP A N 1
ATOM 722 C CA . ASP A 1 102 ? 24.798 23.663 -52.497 1.00 94.81 102 ASP A CA 1
ATOM 723 C C . ASP A 1 102 ? 24.107 23.036 -53.718 1.00 94.81 102 ASP A C 1
ATOM 725 O O . ASP A 1 102 ? 24.718 22.922 -54.782 1.00 94.81 102 ASP A O 1
ATOM 729 N N . LEU A 1 103 ? 22.809 22.733 -53.607 1.00 96.50 103 LEU A N 1
ATOM 730 C CA . LEU A 1 103 ? 22.019 22.239 -54.732 1.00 96.50 103 LEU A CA 1
ATOM 731 C C . LEU A 1 103 ? 22.031 23.230 -55.909 1.00 96.50 103 LEU A C 1
ATOM 733 O O . LEU A 1 103 ? 22.391 22.853 -57.022 1.00 96.50 103 LEU A O 1
ATOM 737 N N . VAL A 1 104 ? 21.702 24.504 -55.678 1.00 96.69 104 VAL A N 1
ATOM 738 C CA . VAL A 1 104 ? 21.559 25.476 -56.780 1.00 96.69 104 VAL A CA 1
ATOM 739 C C . VAL A 1 104 ? 22.890 26.046 -57.279 1.00 96.69 104 VAL A C 1
ATOM 741 O O . VAL A 1 104 ? 23.077 26.174 -58.486 1.00 96.69 104 VAL A O 1
ATOM 744 N N . ASP A 1 105 ? 23.832 26.357 -56.383 1.00 95.94 105 ASP A N 1
ATOM 745 C CA . ASP A 1 105 ? 25.068 27.070 -56.737 1.00 95.94 105 ASP A CA 1
ATOM 746 C C . ASP A 1 105 ? 26.227 26.115 -57.091 1.00 95.94 105 ASP A C 1
ATOM 748 O O . ASP A 1 105 ? 27.221 26.556 -57.670 1.00 95.94 105 ASP A O 1
ATOM 752 N N . ARG A 1 106 ? 26.117 24.812 -56.775 1.00 96.25 106 ARG A N 1
ATOM 753 C CA . ARG A 1 106 ? 27.111 23.785 -57.138 1.00 96.25 106 ARG A CA 1
ATOM 754 C C . ARG A 1 106 ? 26.513 22.689 -58.007 1.00 96.25 106 ARG A C 1
ATOM 756 O O . ARG A 1 106 ? 26.966 22.513 -59.133 1.00 96.25 106 ARG A O 1
ATOM 763 N N . VAL A 1 107 ? 25.545 21.927 -57.495 1.00 97.25 107 VAL A N 1
ATOM 764 C CA . VAL A 1 107 ? 25.057 20.712 -58.174 1.00 97.25 107 VAL A CA 1
ATOM 765 C C . VAL A 1 107 ? 24.411 21.056 -59.517 1.00 97.25 107 VAL A C 1
ATOM 767 O O . VAL A 1 107 ? 24.824 20.507 -60.535 1.00 97.25 107 VAL A O 1
ATOM 770 N N . MET A 1 108 ? 23.458 21.990 -59.527 1.00 96.88 108 MET A N 1
ATOM 771 C CA . MET A 1 108 ? 22.732 22.429 -60.727 1.00 96.88 108 MET A CA 1
ATOM 772 C C . MET A 1 108 ? 23.493 23.464 -61.560 1.00 96.88 108 MET A C 1
ATOM 774 O O . MET A 1 108 ? 23.262 23.588 -62.762 1.00 96.88 108 MET A O 1
ATOM 778 N N . ALA A 1 109 ? 24.387 24.234 -60.936 1.00 95.62 109 ALA A N 1
ATOM 779 C CA . ALA A 1 109 ? 25.184 25.218 -61.653 1.00 95.62 109 ALA A CA 1
ATOM 780 C C . ALA A 1 109 ? 26.106 24.525 -62.678 1.00 95.62 109 ALA A C 1
ATOM 782 O O . ALA A 1 109 ? 26.643 23.453 -62.382 1.00 95.62 109 ALA A O 1
ATOM 783 N N . PRO A 1 110 ? 26.351 25.132 -63.857 1.00 93.75 110 PRO A N 1
ATOM 784 C CA . PRO A 1 110 ? 27.216 24.545 -64.873 1.00 93.75 110 PRO A CA 1
ATOM 785 C C . PRO A 1 110 ? 28.594 24.176 -64.324 1.00 93.75 110 PRO A C 1
ATOM 787 O O . PRO A 1 110 ? 29.154 24.887 -63.482 1.00 93.75 110 PRO A O 1
ATOM 790 N N . TYR A 1 111 ? 29.160 23.084 -64.836 1.00 94.12 111 TYR A N 1
ATOM 791 C CA . TYR A 1 111 ? 30.549 22.744 -64.562 1.00 94.12 111 TYR A CA 1
ATOM 792 C C . TYR A 1 111 ? 31.468 23.859 -65.077 1.00 94.12 111 TYR A C 1
ATOM 794 O O . TYR A 1 111 ? 31.425 24.231 -66.251 1.00 94.12 111 TYR A O 1
ATOM 802 N N . ASP A 1 112 ? 32.340 24.349 -64.201 1.00 92.00 112 ASP A N 1
ATOM 803 C CA . ASP A 1 112 ? 33.403 25.281 -64.557 1.00 92.00 112 ASP A CA 1
ATOM 804 C C . ASP A 1 112 ? 34.680 24.901 -63.813 1.00 92.00 112 ASP A C 1
ATOM 806 O O . ASP A 1 112 ? 34.707 24.823 -62.585 1.00 92.00 112 ASP A O 1
ATOM 810 N N . ALA A 1 113 ? 35.763 24.690 -64.557 1.00 91.19 113 ALA A N 1
ATOM 811 C CA . ALA A 1 113 ? 37.016 24.199 -63.991 1.00 91.19 113 ALA A CA 1
ATOM 812 C C . ALA A 1 113 ? 37.669 25.161 -62.975 1.00 91.19 113 ALA A C 1
ATOM 814 O O . ALA A 1 113 ? 38.572 24.743 -62.257 1.00 91.19 113 ALA A O 1
ATOM 815 N N . ALA A 1 114 ? 37.266 26.437 -62.920 1.00 89.56 114 ALA A N 1
ATOM 816 C CA . ALA A 1 114 ? 37.826 27.428 -62.000 1.00 89.56 114 ALA A CA 1
ATOM 817 C C . ALA A 1 114 ? 36.896 27.771 -60.824 1.00 89.56 114 ALA A C 1
ATOM 819 O O . ALA A 1 114 ? 37.383 28.126 -59.751 1.00 89.56 114 ALA A O 1
ATOM 820 N N . SER A 1 115 ? 35.580 27.707 -61.023 1.00 90.69 115 SER A N 1
ATOM 821 C CA . SER A 1 115 ? 34.575 28.215 -60.083 1.00 90.69 115 SER A CA 1
ATOM 822 C C . SER A 1 115 ? 33.552 27.175 -59.618 1.00 90.69 115 SER A C 1
ATOM 824 O O . SER A 1 115 ? 32.978 27.366 -58.549 1.00 90.69 115 SER A O 1
ATOM 826 N N . ASN A 1 116 ? 33.376 26.060 -60.339 1.00 93.69 116 ASN A N 1
ATOM 827 C CA . ASN A 1 116 ? 32.474 24.967 -59.964 1.00 93.69 116 ASN A CA 1
ATOM 828 C C . ASN A 1 116 ? 32.977 23.589 -60.454 1.00 93.69 116 ASN A C 1
ATOM 830 O O . ASN A 1 116 ? 32.336 22.905 -61.253 1.00 93.69 116 ASN A O 1
ATOM 834 N N . GLU A 1 117 ? 34.156 23.165 -59.990 1.00 92.88 117 GLU A N 1
ATOM 835 C CA . GLU A 1 117 ? 34.803 21.929 -60.466 1.00 92.88 117 GLU A CA 1
ATOM 836 C C . GLU A 1 117 ? 34.142 20.631 -59.946 1.00 92.88 117 GLU A C 1
ATOM 838 O O . GLU A 1 117 ? 34.390 19.549 -60.480 1.00 92.88 117 GLU A O 1
ATOM 843 N N . LEU A 1 118 ? 33.305 20.733 -58.904 1.00 92.56 118 LEU A N 1
ATOM 844 C CA . LEU A 1 118 ? 32.624 19.614 -58.228 1.00 92.56 118 LEU A CA 1
ATOM 845 C C . LEU A 1 118 ? 31.109 19.580 -58.492 1.00 92.56 118 LEU A C 1
ATOM 847 O O . LEU A 1 118 ? 30.390 18.852 -57.807 1.00 92.56 118 LEU A O 1
ATOM 851 N N . GLY A 1 119 ? 30.624 20.382 -59.436 1.00 92.38 119 GLY A N 1
ATOM 852 C CA . GLY A 1 119 ? 29.216 20.495 -59.810 1.00 92.38 119 GLY A CA 1
ATOM 853 C C . GLY A 1 119 ? 28.946 20.130 -61.268 1.00 92.38 119 GLY A C 1
ATOM 854 O O . GLY A 1 119 ? 29.794 19.509 -61.914 1.00 92.38 119 GLY A O 1
ATOM 855 N N . GLY A 1 120 ? 27.792 20.548 -61.790 1.00 94.56 120 GLY A N 1
ATOM 856 C CA . GLY A 1 120 ? 27.454 20.419 -63.210 1.00 94.56 120 GLY A CA 1
ATOM 857 C C . GLY A 1 120 ? 26.614 19.197 -63.562 1.00 94.56 120 GLY A C 1
ATOM 858 O O . GLY A 1 120 ? 27.008 18.414 -64.424 1.00 94.56 120 GLY A O 1
ATOM 859 N N . ALA A 1 121 ? 25.457 19.036 -62.921 1.00 96.88 121 ALA A N 1
ATOM 860 C CA . ALA A 1 121 ? 24.392 18.204 -63.472 1.00 96.88 121 ALA A CA 1
ATOM 861 C C . ALA A 1 121 ? 23.953 18.774 -64.835 1.00 96.88 121 ALA A C 1
ATOM 863 O O . ALA A 1 121 ? 23.713 19.974 -64.956 1.00 96.88 121 ALA A O 1
ATOM 864 N N . GLU A 1 122 ? 23.881 17.928 -65.863 1.00 96.25 122 GLU A N 1
ATOM 865 C CA . GLU A 1 122 ? 23.450 18.323 -67.215 1.00 96.25 122 GLU A CA 1
ATOM 866 C C . GLU A 1 122 ? 21.941 18.113 -67.437 1.00 96.25 122 GLU A C 1
ATOM 868 O O . GLU A 1 122 ? 21.401 18.563 -68.444 1.00 96.25 122 GLU A O 1
ATOM 873 N N . TRP A 1 123 ? 21.253 17.489 -66.476 1.00 97.19 123 TRP A N 1
ATOM 874 C CA . TRP A 1 123 ? 19.800 17.311 -66.456 1.00 97.19 123 TRP A CA 1
ATOM 875 C C . TRP A 1 123 ? 19.101 18.396 -65.634 1.00 97.19 123 TRP A C 1
ATOM 877 O O . TRP A 1 123 ? 19.706 19.028 -64.765 1.00 97.19 123 TRP A O 1
ATOM 887 N N . GLN A 1 124 ? 17.797 18.577 -65.857 1.00 97.62 124 GLN A N 1
ATOM 888 C CA . GLN A 1 124 ? 16.991 19.484 -65.037 1.00 97.62 124 GLN A CA 1
ATOM 889 C C . GLN A 1 124 ? 16.522 18.799 -63.745 1.00 97.62 124 GLN A C 1
ATOM 891 O O . GLN A 1 124 ? 15.917 17.727 -63.799 1.00 97.62 124 GLN A O 1
ATOM 896 N N . TYR A 1 125 ? 16.735 19.442 -62.592 1.00 98.38 125 TYR A N 1
ATOM 897 C CA . TYR A 1 125 ? 16.042 19.089 -61.346 1.00 98.38 125 TYR A CA 1
ATOM 898 C C . TYR A 1 125 ? 14.738 19.877 -61.198 1.00 98.38 125 TYR A C 1
ATOM 900 O O . TYR A 1 125 ? 14.702 21.072 -61.495 1.00 98.38 125 TYR A O 1
ATOM 908 N N . LEU A 1 126 ? 13.696 19.223 -60.689 1.00 98.50 126 LEU A N 1
ATOM 909 C CA . LEU A 1 126 ? 12.350 19.768 -60.549 1.00 98.50 126 LEU A CA 1
ATOM 910 C C . LEU A 1 126 ? 11.841 19.695 -59.106 1.00 98.50 126 LEU A C 1
ATOM 912 O O . LEU A 1 126 ? 11.990 18.669 -58.438 1.00 98.50 126 LEU A O 1
ATOM 916 N N . ALA A 1 127 ? 11.214 20.777 -58.644 1.00 97.81 127 ALA A N 1
ATOM 917 C CA . ALA A 1 127 ? 10.559 20.850 -57.339 1.00 97.81 127 ALA A CA 1
ATOM 918 C C . ALA A 1 127 ? 9.464 21.935 -57.322 1.00 97.81 127 ALA A C 1
ATOM 920 O O . ALA A 1 127 ? 9.649 23.024 -56.777 1.00 97.81 127 ALA A O 1
ATOM 921 N N . ALA A 1 128 ? 8.306 21.637 -57.911 1.00 98.00 128 ALA A N 1
ATOM 922 C CA . ALA A 1 128 ? 7.157 22.533 -57.991 1.00 98.00 128 ALA A CA 1
ATOM 923 C C . ALA A 1 128 ? 6.660 22.971 -56.601 1.00 98.00 128 ALA A C 1
ATOM 925 O O . ALA A 1 128 ? 6.322 24.132 -56.385 1.00 98.00 128 ALA A O 1
ATOM 926 N N . ASN A 1 129 ? 6.711 22.077 -55.615 1.00 97.69 129 ASN A N 1
ATOM 927 C CA . ASN A 1 129 ? 6.297 22.386 -54.250 1.00 97.69 129 ASN A CA 1
ATOM 928 C C . ASN A 1 129 ? 7.404 22.988 -53.370 1.00 97.69 129 ASN A C 1
ATOM 930 O O . ASN A 1 129 ? 7.239 23.068 -52.157 1.00 97.69 129 ASN A O 1
ATOM 934 N N . VAL A 1 130 ? 8.534 23.421 -53.939 1.00 97.56 130 VAL A N 1
ATOM 935 C CA . VAL A 1 130 ? 9.578 24.145 -53.200 1.00 97.56 130 VAL A CA 1
ATOM 936 C C . VAL A 1 130 ? 9.663 25.574 -53.728 1.00 97.56 130 VAL A C 1
ATOM 938 O O . VAL A 1 130 ? 10.074 25.827 -54.863 1.00 97.56 130 VAL A O 1
ATOM 941 N N . ARG A 1 131 ? 9.276 26.537 -52.887 1.00 95.56 131 ARG A N 1
ATOM 942 C CA . ARG A 1 131 ? 9.172 27.960 -53.235 1.00 95.56 131 ARG A CA 1
ATOM 943 C C . ARG A 1 131 ? 10.236 28.782 -52.524 1.00 95.56 131 ARG A C 1
ATOM 945 O O . ARG A 1 131 ? 10.589 28.525 -51.372 1.00 95.56 131 ARG A O 1
ATOM 952 N N . ARG A 1 132 ? 10.744 29.821 -53.188 1.00 95.62 132 ARG A N 1
ATOM 953 C CA . ARG A 1 132 ? 11.597 30.816 -52.523 1.00 95.62 132 ARG A CA 1
ATOM 954 C C . ARG A 1 132 ? 10.742 31.715 -51.647 1.00 95.62 132 ARG A C 1
ATOM 956 O O . ARG A 1 132 ? 9.824 32.369 -52.138 1.00 95.62 132 ARG A O 1
ATOM 963 N N . LYS A 1 133 ? 11.125 31.873 -50.381 1.00 94.75 133 LYS A N 1
ATOM 964 C CA . LYS A 1 133 ? 10.420 32.777 -49.453 1.00 94.75 133 LYS A CA 1
ATOM 965 C C . LYS A 1 133 ? 10.481 34.248 -49.867 1.00 94.75 133 LYS A C 1
ATOM 967 O O . LYS A 1 133 ? 9.688 35.055 -49.394 1.00 94.75 133 LYS A O 1
ATOM 972 N N . SER A 1 134 ? 11.451 34.624 -50.702 1.00 94.69 134 SER A N 1
ATOM 973 C CA . SER A 1 134 ? 11.649 36.008 -51.143 1.00 94.69 134 SER A CA 1
ATOM 974 C C . SER A 1 134 ? 10.550 36.527 -52.067 1.00 94.69 134 SER A C 1
ATOM 976 O O . SER A 1 134 ? 10.221 37.710 -52.009 1.00 94.69 134 SER A O 1
ATOM 978 N N . ASP A 1 135 ? 10.037 35.673 -52.949 1.00 94.19 135 ASP A N 1
ATOM 979 C CA . ASP A 1 135 ? 9.215 36.064 -54.100 1.00 94.19 135 ASP A CA 1
ATOM 980 C C . ASP A 1 135 ? 8.150 35.025 -54.492 1.00 94.19 135 ASP A C 1
ATOM 982 O O . ASP A 1 135 ? 7.342 35.304 -55.374 1.00 94.19 135 ASP A O 1
ATOM 986 N N . GLY A 1 136 ? 8.111 33.855 -53.845 1.00 91.94 136 GLY A N 1
ATOM 987 C CA . GLY A 1 136 ? 7.107 32.808 -54.076 1.00 91.94 136 GLY A CA 1
ATOM 988 C C . GLY A 1 136 ? 7.277 32.025 -55.383 1.00 91.94 136 GLY A C 1
ATOM 989 O O . GLY A 1 136 ? 6.457 31.170 -55.698 1.00 91.94 136 GLY A O 1
ATOM 990 N N . ALA A 1 137 ? 8.327 32.290 -56.160 1.00 93.62 137 ALA A N 1
ATOM 991 C CA . ALA A 1 137 ? 8.636 31.545 -57.379 1.00 93.62 137 ALA A CA 1
ATOM 992 C C . ALA A 1 137 ? 9.239 30.161 -57.064 1.00 93.62 137 ALA A C 1
ATOM 994 O O . ALA A 1 137 ? 9.709 29.929 -55.945 1.00 93.62 137 ALA A O 1
ATOM 995 N N . TYR A 1 138 ? 9.238 29.248 -58.048 1.00 96.06 138 TYR A N 1
ATOM 996 C CA . TYR A 1 138 ? 9.919 27.952 -57.919 1.00 96.06 138 TYR A CA 1
ATOM 997 C C . TYR A 1 138 ? 11.384 28.149 -57.521 1.00 96.06 138 TYR A C 1
ATOM 999 O O . TYR A 1 138 ? 12.058 29.065 -58.003 1.00 96.06 138 TYR A O 1
ATOM 1007 N N . ALA A 1 139 ? 11.860 27.332 -56.584 1.00 96.19 139 ALA A N 1
ATOM 1008 C CA . ALA A 1 139 ? 13.174 27.513 -55.982 1.00 96.19 139 ALA A CA 1
ATOM 1009 C C . ALA A 1 139 ? 14.328 27.092 -56.888 1.00 96.19 139 ALA A C 1
ATOM 1011 O O . ALA A 1 139 ? 15.398 27.695 -56.817 1.00 96.19 139 ALA A O 1
ATOM 1012 N N . LEU A 1 140 ? 14.117 26.098 -57.746 1.00 97.06 140 LEU A N 1
ATOM 1013 C CA . LEU A 1 140 ? 15.181 25.555 -58.577 1.00 97.06 140 LEU A CA 1
ATOM 1014 C C . LEU A 1 140 ? 15.361 26.384 -59.861 1.00 97.06 140 LEU A C 1
ATOM 1016 O O . LEU A 1 140 ? 14.367 26.769 -60.474 1.00 97.06 140 LEU A O 1
ATOM 1020 N N . PRO A 1 141 ? 16.606 26.703 -60.260 1.00 94.69 141 PRO A N 1
ATOM 1021 C CA . PRO A 1 141 ? 16.880 27.406 -61.509 1.00 94.69 141 PRO A CA 1
ATOM 1022 C C . PRO A 1 141 ? 16.867 26.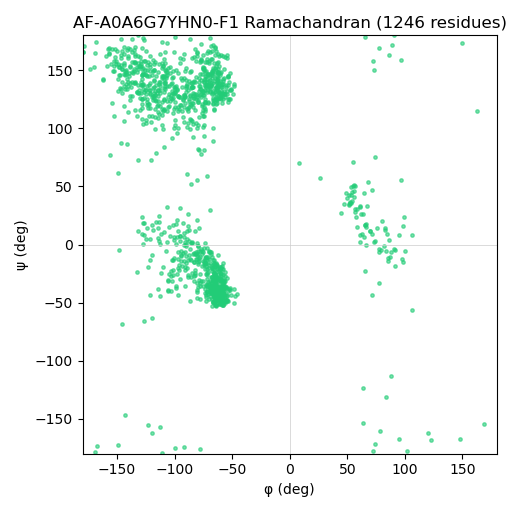459 -62.718 1.00 94.69 141 PRO A C 1
ATOM 1024 O O . PRO A 1 141 ? 17.002 25.243 -62.576 1.00 94.69 141 PRO A O 1
ATOM 1027 N N . ASP A 1 142 ? 16.801 27.033 -63.917 1.00 92.06 142 ASP A N 1
ATOM 1028 C CA . ASP A 1 142 ? 16.969 26.276 -65.158 1.00 92.06 142 ASP A CA 1
ATOM 1029 C C . ASP A 1 142 ? 18.437 25.891 -65.388 1.00 92.06 142 ASP A C 1
ATOM 1031 O O . ASP A 1 142 ? 19.358 26.704 -65.242 1.00 92.06 142 ASP A O 1
ATOM 1035 N N . VAL A 1 143 ? 18.654 24.647 -65.803 1.00 91.81 143 VAL A N 1
ATOM 1036 C CA . VAL A 1 143 ? 19.956 24.093 -66.171 1.00 91.81 143 VAL A CA 1
ATOM 1037 C C . VAL A 1 143 ? 20.149 24.267 -67.672 1.00 91.81 143 VAL A C 1
ATOM 1039 O O . VAL A 1 143 ? 19.532 23.581 -68.478 1.00 91.81 143 VAL A O 1
ATOM 1042 N N . ALA A 1 144 ? 21.055 25.163 -68.067 1.00 83.50 144 ALA A N 1
ATOM 1043 C CA . ALA A 1 144 ? 21.261 25.528 -69.475 1.00 83.50 144 ALA A CA 1
ATOM 1044 C C . ALA A 1 144 ? 21.693 24.367 -70.398 1.00 83.50 144 ALA A C 1
ATOM 1046 O O . ALA A 1 144 ? 21.571 24.485 -71.615 1.00 83.50 144 ALA A O 1
ATOM 1047 N N . ALA A 1 145 ? 22.244 23.286 -69.839 1.00 85.81 145 ALA A N 1
ATOM 1048 C CA . ALA A 1 145 ? 22.628 22.088 -70.587 1.00 85.81 145 ALA A CA 1
ATOM 1049 C C . ALA A 1 145 ? 21.457 21.113 -70.822 1.00 85.81 145 ALA A C 1
ATOM 1051 O O . ALA A 1 145 ? 21.571 20.244 -71.687 1.00 85.81 145 ALA A O 1
ATOM 1052 N N . SER A 1 146 ? 20.347 21.272 -70.091 1.00 89.31 146 SER A N 1
ATOM 1053 C CA . SER A 1 146 ? 19.177 20.402 -70.196 1.00 89.31 146 SER A CA 1
ATOM 1054 C C . SER A 1 146 ? 18.477 20.579 -71.554 1.00 89.31 146 SER A C 1
ATOM 1056 O O . SER A 1 146 ? 18.322 21.712 -72.017 1.00 89.31 146 SER A O 1
ATOM 1058 N N . PRO A 1 147 ? 18.035 19.496 -72.224 1.00 81.25 147 PRO A N 1
ATOM 1059 C CA . PRO A 1 147 ? 17.536 19.552 -73.601 1.00 81.25 147 PRO A CA 1
ATOM 1060 C C . PRO A 1 147 ? 16.064 19.993 -73.750 1.00 81.25 147 PRO A C 1
ATOM 1062 O O . PRO A 1 147 ? 15.494 19.839 -74.830 1.00 81.25 147 PRO A O 1
ATOM 1065 N N . GLY A 1 148 ? 15.428 20.515 -72.700 1.00 89.56 148 GLY A N 1
ATOM 1066 C CA . GLY A 1 148 ? 14.012 20.904 -72.713 1.00 89.56 148 GLY A CA 1
ATOM 1067 C C . GLY A 1 148 ? 13.737 22.196 -71.951 1.00 89.56 148 GLY A C 1
ATOM 1068 O O . GLY A 1 148 ? 14.600 22.704 -71.234 1.00 89.56 148 GLY A O 1
ATOM 1069 N N . ASP A 1 149 ? 12.526 22.718 -72.123 1.00 93.94 149 ASP A N 1
ATOM 1070 C CA . ASP A 1 149 ? 12.083 23.978 -71.530 1.00 93.94 149 ASP A CA 1
ATOM 1071 C C . ASP A 1 149 ? 11.646 23.746 -70.078 1.00 93.94 149 ASP A C 1
ATOM 1073 O O . ASP A 1 149 ? 10.797 22.896 -69.815 1.00 93.94 149 ASP A O 1
ATOM 1077 N N . SER A 1 150 ? 12.227 24.499 -69.141 1.00 95.25 150 SER A N 1
ATOM 1078 C CA . SER A 1 150 ? 11.991 24.398 -67.696 1.00 95.25 150 SER A CA 1
ATOM 1079 C C . SER A 1 150 ? 11.526 25.729 -67.112 1.00 95.25 150 SER A C 1
ATOM 1081 O O . SER A 1 150 ? 11.797 26.791 -67.669 1.00 95.25 150 SER A O 1
ATOM 1083 N N . ASP A 1 151 ? 10.852 25.656 -65.966 1.00 92.81 151 ASP A N 1
ATOM 1084 C CA . ASP A 1 151 ? 10.661 26.786 -65.052 1.00 92.81 151 ASP A CA 1
ATOM 1085 C C . ASP A 1 151 ? 11.092 26.483 -63.600 1.00 92.81 151 ASP A C 1
ATOM 1087 O O . ASP A 1 151 ? 10.835 27.276 -62.690 1.00 92.81 151 ASP A O 1
ATOM 1091 N N . GLY A 1 152 ? 11.738 25.333 -63.370 1.00 92.88 152 GLY A N 1
ATOM 1092 C CA . GLY A 1 152 ? 12.190 24.851 -62.061 1.00 92.88 152 GLY A CA 1
ATOM 1093 C C . GLY A 1 152 ? 11.183 23.966 -61.316 1.00 92.88 152 GLY A C 1
ATOM 1094 O O . GLY A 1 152 ? 11.573 23.214 -60.419 1.00 92.88 152 GLY A O 1
ATOM 1095 N N . GLY A 1 153 ? 9.900 24.012 -61.686 1.00 95.81 153 GLY A N 1
ATOM 1096 C CA . GLY A 1 153 ? 8.864 23.091 -61.200 1.00 95.81 153 GLY A CA 1
ATOM 1097 C C . GLY A 1 153 ? 8.450 22.062 -62.252 1.00 95.81 153 GLY A C 1
ATOM 1098 O O . GLY A 1 153 ? 8.137 20.916 -61.917 1.00 95.81 153 GLY A O 1
ATOM 1099 N N . THR A 1 154 ? 8.515 22.459 -63.521 1.00 97.62 154 THR A N 1
ATOM 1100 C CA . THR A 1 154 ? 8.164 21.657 -64.692 1.00 97.62 154 THR A CA 1
ATOM 1101 C C . THR A 1 154 ? 9.292 21.604 -65.716 1.00 97.62 154 THR A C 1
ATOM 1103 O O . THR A 1 154 ? 10.167 22.471 -65.736 1.00 97.62 154 THR A O 1
ATOM 1106 N N . TRP A 1 155 ? 9.272 20.580 -66.569 1.00 98.12 155 TRP A N 1
ATOM 1107 C CA . TRP A 1 155 ? 10.166 20.451 -67.721 1.00 98.12 155 TRP A CA 1
ATOM 1108 C C . TRP A 1 155 ? 9.437 19.809 -68.900 1.00 98.12 155 TRP A C 1
ATOM 1110 O O . TRP A 1 155 ? 8.727 18.824 -68.710 1.00 98.12 155 TRP A O 1
ATOM 1120 N N . MET A 1 156 ? 9.612 20.326 -70.114 1.00 97.56 156 MET A N 1
ATOM 1121 C CA . MET A 1 156 ? 8.942 19.820 -71.314 1.00 97.56 156 MET A CA 1
ATOM 1122 C C . MET A 1 156 ? 9.907 19.683 -72.494 1.00 97.56 156 MET A C 1
ATOM 1124 O O . MET A 1 156 ? 10.742 20.551 -72.743 1.00 97.56 156 MET A O 1
ATOM 1128 N N . THR A 1 157 ? 9.769 18.604 -73.265 1.00 96.81 157 THR A N 1
ATOM 1129 C CA . THR A 1 157 ? 10.576 18.361 -74.470 1.00 96.81 157 THR A CA 1
ATOM 1130 C C . THR A 1 157 ? 9.778 17.650 -75.566 1.00 96.81 157 THR A C 1
ATOM 1132 O O . THR A 1 157 ? 8.696 17.119 -75.315 1.00 96.81 157 THR A O 1
ATOM 1135 N N . SER A 1 158 ? 10.318 17.620 -76.785 1.00 94.31 158 SER A N 1
ATOM 1136 C CA . SER A 1 158 ? 9.731 16.904 -77.923 1.00 94.31 158 SER A CA 1
ATOM 1137 C C . SER A 1 158 ? 10.421 15.551 -78.133 1.00 94.31 158 SER A C 1
ATOM 1139 O O . SER A 1 158 ? 11.644 15.478 -78.260 1.00 94.31 158 SER A O 1
ATOM 1141 N N . VAL A 1 159 ? 9.640 14.478 -78.261 1.00 92.00 159 VAL A N 1
ATOM 1142 C CA . VAL A 1 159 ? 10.105 13.142 -78.659 1.00 92.00 159 VAL A CA 1
ATOM 1143 C C . VAL A 1 159 ? 9.440 12.769 -79.983 1.00 92.00 159 VAL A C 1
ATOM 1145 O O . VAL A 1 159 ? 8.281 12.358 -80.032 1.00 92.00 159 VAL A O 1
ATOM 1148 N N . GLY A 1 160 ? 10.166 12.938 -81.090 1.00 86.94 160 GLY A N 1
ATOM 1149 C CA . GLY A 1 160 ? 9.547 12.896 -82.416 1.00 86.94 160 GLY A CA 1
ATOM 1150 C C . GLY A 1 160 ? 8.551 14.049 -82.573 1.00 86.94 160 GLY A C 1
ATOM 1151 O O . GLY A 1 160 ? 8.931 15.200 -82.385 1.00 86.94 160 GLY A O 1
ATOM 1152 N N . ASP A 1 161 ? 7.294 13.726 -82.888 1.00 87.06 161 ASP A N 1
ATOM 1153 C CA . ASP A 1 161 ? 6.194 14.696 -83.022 1.00 87.06 161 ASP A CA 1
ATOM 1154 C C . ASP A 1 161 ? 5.329 14.813 -81.742 1.00 87.06 161 ASP A C 1
ATOM 1156 O O . ASP A 1 161 ? 4.244 15.383 -81.801 1.00 87.06 161 ASP A O 1
ATOM 1160 N N . VAL A 1 162 ? 5.771 14.250 -80.608 1.00 94.19 162 VAL A N 1
ATOM 1161 C CA . VAL A 1 162 ? 5.026 14.218 -79.332 1.00 94.19 162 VAL A CA 1
ATOM 1162 C C . VAL A 1 162 ? 5.676 15.142 -78.303 1.00 94.19 162 VAL A C 1
ATOM 1164 O O . VAL A 1 162 ? 6.885 15.051 -78.078 1.00 94.19 162 VAL A O 1
ATOM 1167 N N . GLN A 1 163 ? 4.893 15.990 -77.639 1.00 95.56 163 GLN A N 1
ATOM 1168 C CA . GLN A 1 163 ? 5.335 16.808 -76.509 1.00 95.56 163 GLN A CA 1
ATOM 1169 C C . GLN A 1 163 ? 5.180 16.046 -75.188 1.00 95.56 163 GLN A C 1
ATOM 1171 O O . GLN A 1 163 ? 4.080 15.638 -74.826 1.00 95.56 163 GLN A O 1
ATOM 1176 N N . VAL A 1 164 ? 6.268 15.891 -74.434 1.00 97.94 164 VAL A N 1
ATOM 1177 C CA . VAL A 1 164 ? 6.266 15.210 -73.131 1.00 97.94 164 VAL A CA 1
ATOM 1178 C C . VAL A 1 164 ? 6.635 16.201 -72.033 1.00 97.94 164 VAL A C 1
ATOM 1180 O O . VAL A 1 164 ? 7.699 16.819 -72.094 1.00 97.94 164 VAL A O 1
ATOM 1183 N N . GLY A 1 165 ? 5.761 16.347 -71.040 1.00 98.12 165 GLY A N 1
ATOM 1184 C CA . GLY A 1 165 ? 5.943 17.196 -69.867 1.00 98.12 165 GLY A CA 1
ATOM 1185 C C . GLY A 1 165 ? 6.215 16.391 -68.594 1.00 98.12 165 GLY A C 1
ATOM 1186 O O . GLY A 1 165 ? 5.712 15.284 -68.420 1.00 98.12 165 GLY A O 1
ATOM 1187 N N . PHE A 1 166 ? 6.995 16.963 -67.684 1.00 98.75 166 PHE A N 1
ATOM 1188 C CA . PHE A 1 166 ? 7.302 16.403 -66.373 1.00 98.75 166 PHE A CA 1
ATOM 1189 C C . PHE A 1 166 ? 7.044 17.428 -65.276 1.00 98.75 166 PHE A C 1
ATOM 1191 O O . PHE A 1 166 ? 7.403 18.597 -65.419 1.00 98.75 166 PHE A O 1
ATOM 1198 N N . VAL A 1 167 ? 6.481 16.970 -64.160 1.00 98.62 167 VAL A N 1
ATOM 1199 C CA . VAL A 1 167 ? 6.293 17.756 -62.933 1.00 98.62 167 VAL A CA 1
ATOM 1200 C C . VAL A 1 167 ? 7.084 17.099 -61.811 1.00 98.62 167 VAL A C 1
ATOM 1202 O O . VAL A 1 167 ? 6.929 15.901 -61.590 1.00 98.62 167 VAL A O 1
ATOM 1205 N N . GLY A 1 168 ? 7.929 17.850 -61.102 1.00 98.25 168 GLY A N 1
ATOM 1206 C CA . GLY A 1 168 ? 8.706 17.315 -59.977 1.00 98.25 168 GLY A CA 1
ATOM 1207 C C . GLY A 1 168 ? 8.225 17.821 -58.626 1.00 98.25 168 GLY A C 1
ATOM 1208 O O . GLY A 1 168 ? 7.951 19.007 -58.494 1.00 98.25 168 GLY A O 1
ATOM 1209 N N . THR A 1 169 ? 8.187 16.973 -57.600 1.00 98.12 169 THR A N 1
ATOM 1210 C CA . THR A 1 169 ? 7.872 17.386 -56.216 1.00 98.12 169 THR A CA 1
ATOM 1211 C C . THR A 1 169 ? 8.701 16.630 -55.180 1.00 98.12 169 THR A C 1
ATOM 1213 O O . THR A 1 169 ? 9.055 15.471 -55.397 1.00 98.12 169 THR A O 1
ATOM 1216 N N . VAL A 1 170 ? 8.968 17.273 -54.042 1.00 95.19 170 VAL A N 1
ATOM 1217 C CA . VAL A 1 170 ? 9.741 16.739 -52.905 1.00 95.19 170 VAL A CA 1
ATOM 1218 C C . VAL A 1 170 ? 8.804 16.443 -51.731 1.00 95.19 170 VAL A C 1
ATOM 1220 O O . VAL A 1 170 ? 7.797 17.135 -51.582 1.00 95.19 170 VAL A O 1
ATOM 1223 N N . THR A 1 171 ? 9.123 15.462 -50.880 1.00 88.12 171 THR A N 1
ATOM 1224 C CA . THR A 1 171 ? 8.352 15.178 -49.654 1.00 88.12 171 THR A CA 1
ATOM 1225 C C . THR A 1 171 ? 8.074 16.440 -48.817 1.00 88.12 171 THR A C 1
ATOM 1227 O O . THR A 1 171 ? 8.949 17.285 -48.603 1.00 88.12 171 THR A O 1
ATOM 1230 N N . GLU A 1 172 ? 6.846 16.552 -48.301 1.00 88.69 172 GLU A N 1
ATOM 1231 C CA . GLU A 1 172 ? 6.421 17.641 -47.404 1.00 88.69 172 GLU A CA 1
ATOM 1232 C C . GLU A 1 172 ? 7.205 17.631 -46.075 1.00 88.69 172 GLU A C 1
ATOM 1234 O O . GLU A 1 172 ? 7.303 18.646 -45.382 1.00 88.69 172 GLU A O 1
ATOM 1239 N N . GLU A 1 173 ? 7.841 16.502 -45.750 1.00 78.12 173 GLU A N 1
ATOM 1240 C CA . GLU A 1 173 ? 8.657 16.304 -44.553 1.00 78.12 173 GLU A CA 1
ATOM 1241 C C . GLU A 1 173 ? 10.082 16.861 -44.677 1.00 78.12 173 GLU A C 1
ATOM 1243 O O . GLU A 1 173 ? 10.847 16.782 -43.720 1.00 78.12 173 GLU A O 1
ATOM 1248 N N . LEU A 1 174 ? 10.466 17.479 -45.801 1.00 78.88 174 LEU A N 1
ATOM 1249 C CA . LEU A 1 174 ? 11.837 17.954 -46.046 1.00 78.88 174 LEU A CA 1
ATOM 1250 C C . LEU A 1 174 ? 12.447 18.716 -44.851 1.00 78.88 174 LEU A C 1
ATOM 1252 O O . LEU A 1 174 ? 13.592 18.479 -44.476 1.00 78.88 174 LEU A O 1
ATOM 1256 N N . SER A 1 175 ? 11.673 19.589 -44.198 1.00 71.88 175 SER A N 1
ATOM 1257 C CA . SER A 1 175 ? 12.148 20.392 -43.057 1.00 71.88 175 SER A CA 1
ATOM 1258 C C . SER A 1 175 ? 12.523 19.594 -41.799 1.00 71.88 175 SER A C 1
ATOM 1260 O O . SER A 1 175 ? 13.236 20.118 -40.939 1.00 71.88 175 SER A O 1
ATOM 1262 N N . SER A 1 176 ? 12.055 18.349 -41.687 1.00 58.03 176 SER A N 1
ATOM 1263 C CA . SER A 1 176 ? 12.404 17.414 -40.614 1.00 58.03 176 SER A CA 1
ATOM 1264 C C . SER A 1 176 ? 13.578 16.499 -40.983 1.00 58.03 176 SER A C 1
ATOM 1266 O O . SER A 1 176 ? 14.216 15.940 -40.088 1.00 58.03 176 SER A O 1
ATOM 1268 N N . LEU A 1 177 ? 13.880 16.381 -42.280 1.00 57.56 177 LEU A N 1
ATOM 1269 C CA . LEU A 1 177 ? 14.866 15.453 -42.838 1.00 57.56 177 LEU A CA 1
ATOM 1270 C C . LEU A 1 177 ? 16.227 16.103 -43.104 1.00 57.56 177 LEU A C 1
ATOM 1272 O O . LEU A 1 177 ? 17.245 15.415 -43.067 1.00 57.56 177 LEU A O 1
ATOM 1276 N N . VAL A 1 178 ? 16.267 17.419 -43.325 1.00 66.06 178 VAL A N 1
ATOM 1277 C CA . VAL A 1 178 ? 17.511 18.164 -43.576 1.00 66.06 178 VAL A CA 1
ATOM 1278 C C . VAL A 1 178 ? 17.696 19.332 -42.612 1.00 66.06 178 VAL A C 1
ATOM 1280 O O . VAL A 1 178 ? 16.786 19.740 -41.893 1.00 66.06 178 VAL A O 1
ATOM 1283 N N . SER A 1 179 ? 18.906 19.896 -42.581 1.00 65.75 179 SER A N 1
ATOM 1284 C CA . SER A 1 179 ? 19.245 21.005 -41.683 1.00 65.75 179 SER A CA 1
ATOM 1285 C C . SER A 1 179 ? 18.341 22.229 -41.914 1.00 65.75 179 SER A C 1
ATOM 1287 O O . SER A 1 179 ? 18.400 22.822 -42.996 1.00 65.75 179 SER A O 1
ATOM 1289 N N . PRO A 1 180 ? 17.598 22.722 -40.896 1.00 65.31 180 PRO A N 1
ATOM 1290 C CA . PRO A 1 180 ? 16.745 23.906 -41.044 1.00 65.31 180 PRO A CA 1
ATOM 1291 C C . PRO A 1 180 ? 17.511 25.172 -41.449 1.00 65.31 180 PRO A C 1
ATOM 1293 O O . PRO A 1 180 ? 16.971 26.045 -42.127 1.00 65.31 180 PRO A O 1
ATOM 1296 N N . ALA A 1 181 ? 18.784 25.276 -41.052 1.00 62.59 181 ALA A N 1
ATOM 1297 C CA . ALA A 1 181 ? 19.657 26.366 -41.480 1.00 62.59 181 ALA A CA 1
ATOM 1298 C C . ALA A 1 181 ? 20.051 26.240 -42.961 1.00 62.59 181 ALA A C 1
ATOM 1300 O O . ALA A 1 181 ? 20.213 27.252 -43.635 1.00 62.59 181 ALA A O 1
ATOM 1301 N N . GLY A 1 182 ? 20.181 25.012 -43.472 1.00 71.56 182 GLY A N 1
ATOM 1302 C CA . GLY A 1 182 ? 20.531 24.732 -44.865 1.00 71.56 182 GLY A CA 1
ATOM 1303 C C . GLY A 1 182 ? 19.417 25.060 -45.862 1.00 71.56 182 GLY A C 1
ATOM 1304 O O . GLY A 1 182 ? 19.716 25.339 -47.018 1.00 71.56 182 GLY A O 1
ATOM 1305 N N . ILE A 1 183 ? 18.155 25.085 -45.426 1.00 83.38 183 ILE A N 1
ATOM 1306 C CA . ILE A 1 183 ? 16.979 25.373 -46.270 1.00 83.38 183 ILE A CA 1
ATOM 1307 C C . ILE A 1 183 ? 16.241 26.657 -45.861 1.00 83.38 183 ILE A C 1
ATOM 1309 O O . ILE A 1 183 ? 15.079 26.857 -46.202 1.00 83.38 183 ILE A O 1
ATOM 1313 N N . SER A 1 184 ? 16.888 27.564 -45.124 1.00 86.06 184 SER A N 1
ATOM 1314 C CA . SER A 1 184 ? 16.207 28.736 -44.554 1.00 86.06 184 SER A CA 1
ATOM 1315 C C . SER A 1 184 ? 15.555 29.657 -45.596 1.00 86.06 184 SER A C 1
ATOM 1317 O O . SER A 1 184 ? 14.592 30.354 -45.271 1.00 86.06 184 SER A O 1
ATOM 1319 N N . GLU A 1 185 ? 16.062 29.650 -46.832 1.00 93.69 185 GLU A N 1
ATOM 1320 C CA . GLU A 1 185 ? 15.622 30.501 -47.949 1.00 93.69 185 GLU A CA 1
ATOM 1321 C C . GLU A 1 185 ? 14.390 29.973 -48.698 1.00 93.69 185 GLU A C 1
ATOM 1323 O O . GLU A 1 185 ? 13.753 30.727 -49.439 1.00 93.69 185 GLU A O 1
ATOM 1328 N N . VAL A 1 186 ? 14.035 28.705 -48.490 1.00 95.06 186 VAL A N 1
ATOM 1329 C CA . VAL A 1 186 ? 12.934 28.039 -49.190 1.00 95.06 186 VAL A CA 1
ATOM 1330 C C . VAL A 1 186 ? 11.857 27.573 -48.219 1.00 95.06 186 VAL A C 1
ATOM 1332 O O . VAL A 1 186 ? 12.079 27.452 -47.009 1.00 95.06 186 VAL A O 1
ATOM 1335 N N . GLU A 1 187 ? 10.663 27.360 -48.745 1.00 93.94 187 GLU A N 1
ATOM 1336 C CA . GLU A 1 187 ? 9.538 26.728 -48.064 1.00 93.94 187 GLU A CA 1
ATOM 1337 C C . GLU A 1 187 ? 8.942 25.628 -48.935 1.00 93.94 187 GLU A C 1
ATOM 1339 O O . GLU A 1 187 ? 9.077 25.664 -50.159 1.00 93.94 187 GLU A O 1
ATOM 1344 N N . VAL A 1 188 ? 8.317 24.647 -48.284 1.00 93.38 188 VAL A N 1
ATOM 1345 C CA . VAL A 1 188 ? 7.696 23.499 -48.945 1.00 93.38 188 VAL A CA 1
ATOM 1346 C C . VAL A 1 188 ? 6.181 23.633 -48.841 1.00 93.38 188 VAL A C 1
ATOM 1348 O O . VAL A 1 188 ? 5.654 23.800 -47.739 1.00 93.38 188 VAL A O 1
ATOM 1351 N N . SER A 1 189 ? 5.506 23.609 -49.985 1.00 93.56 189 SER A N 1
ATOM 1352 C CA . SER A 1 189 ? 4.049 23.611 -50.131 1.00 93.56 189 SER A CA 1
ATOM 1353 C C . SER A 1 189 ? 3.516 22.195 -50.400 1.00 93.56 189 SER A C 1
ATOM 1355 O O . SER A 1 189 ? 4.274 21.221 -50.441 1.00 93.56 189 SER A O 1
ATOM 1357 N N . GLY A 1 190 ? 2.191 22.065 -50.516 1.00 94.06 190 GLY A N 1
ATOM 1358 C CA . GLY A 1 190 ? 1.528 20.770 -50.671 1.00 94.06 190 GLY A CA 1
ATOM 1359 C C . GLY A 1 190 ? 1.792 20.126 -52.033 1.00 94.06 190 GLY A C 1
ATOM 1360 O O . GLY A 1 190 ? 1.676 20.784 -53.065 1.00 94.06 190 GLY A O 1
ATOM 1361 N N . ILE A 1 191 ? 2.099 18.826 -52.050 1.00 97.19 191 ILE A N 1
ATOM 1362 C CA . ILE A 1 191 ? 2.477 18.102 -53.278 1.00 97.19 191 ILE A CA 1
ATOM 1363 C C . ILE A 1 191 ? 1.332 18.075 -54.298 1.00 97.19 191 ILE A C 1
ATOM 1365 O O . ILE A 1 191 ? 1.551 18.364 -55.472 1.00 97.19 191 ILE A O 1
ATOM 1369 N N . VAL A 1 192 ? 0.115 17.736 -53.862 1.00 97.50 192 VAL A N 1
ATOM 1370 C CA . VAL A 1 192 ? -1.044 17.557 -54.760 1.00 97.50 192 VAL A CA 1
ATOM 1371 C C . VAL A 1 192 ? -1.442 18.866 -55.439 1.00 97.50 192 VAL A C 1
ATOM 1373 O O . VAL A 1 192 ? -1.602 18.903 -56.655 1.00 97.50 192 VAL A O 1
ATOM 1376 N N . GLU A 1 193 ? -1.565 19.944 -54.660 1.00 96.56 193 GLU A N 1
ATOM 1377 C CA . GLU A 1 193 ? -1.985 21.256 -55.167 1.00 96.56 193 GLU A CA 1
ATOM 1378 C C . GLU A 1 193 ? -1.016 21.781 -56.233 1.00 96.56 193 GLU A C 1
ATOM 1380 O O . GLU A 1 193 ? -1.436 22.207 -57.308 1.00 96.56 193 GLU A O 1
ATOM 1385 N N . GLU A 1 194 ? 0.285 21.691 -55.959 1.00 97.25 194 GLU A N 1
ATOM 1386 C CA . GLU A 1 194 ? 1.328 22.169 -56.868 1.00 97.25 194 GLU A CA 1
ATOM 1387 C C . GLU A 1 194 ? 1.459 21.273 -58.102 1.00 97.25 194 GLU A C 1
ATOM 1389 O O . GLU A 1 194 ? 1.677 21.774 -59.205 1.00 97.25 194 GLU A O 1
ATOM 1394 N N . THR A 1 195 ? 1.275 19.958 -57.942 1.00 98.12 195 THR A N 1
ATOM 1395 C CA . THR A 1 195 ? 1.325 19.015 -59.066 1.00 98.12 195 THR A CA 1
ATOM 1396 C C . THR A 1 195 ? 0.199 19.274 -60.057 1.00 98.12 195 THR A C 1
ATOM 1398 O O . THR A 1 195 ? 0.467 19.382 -61.252 1.00 98.12 195 THR A O 1
ATOM 1401 N N . ASN A 1 196 ? -1.042 19.416 -59.583 1.00 98.25 196 ASN A N 1
ATOM 1402 C CA . ASN A 1 196 ? -2.192 19.622 -60.466 1.00 98.25 196 ASN A CA 1
ATOM 1403 C C . ASN A 1 196 ? -2.088 20.968 -61.198 1.00 98.25 196 ASN A C 1
ATOM 1405 O O . ASN A 1 196 ? -2.243 21.021 -62.415 1.00 98.25 196 ASN A O 1
ATOM 1409 N N . ALA A 1 197 ? -1.705 22.041 -60.494 1.00 96.69 197 ALA A N 1
ATOM 1410 C CA . ALA A 1 197 ? -1.499 23.351 -61.115 1.00 96.69 197 ALA A CA 1
ATOM 1411 C C . ALA A 1 197 ? -0.397 23.335 -62.195 1.00 96.69 197 ALA A C 1
ATOM 1413 O O . ALA A 1 197 ? -0.523 23.985 -63.236 1.00 96.69 197 ALA A O 1
ATOM 1414 N N . ALA A 1 198 ? 0.685 22.593 -61.959 1.00 97.12 198 ALA A N 1
ATOM 1415 C CA . ALA A 1 198 ? 1.779 22.427 -62.908 1.00 97.12 198 ALA A CA 1
ATOM 1416 C C . ALA A 1 198 ? 1.394 21.545 -64.113 1.00 97.12 198 ALA A C 1
ATOM 1418 O O . ALA A 1 198 ? 1.749 21.869 -65.249 1.00 97.12 198 ALA A O 1
ATOM 1419 N N . ALA A 1 199 ? 0.639 20.466 -63.892 1.00 97.62 199 ALA A N 1
ATOM 1420 C CA . ALA A 1 199 ? 0.136 19.590 -64.950 1.00 97.62 199 ALA A CA 1
ATOM 1421 C C . ALA A 1 199 ? -0.853 20.319 -65.878 1.00 97.62 199 ALA A C 1
ATOM 1423 O O . ALA A 1 199 ? -0.743 20.213 -67.103 1.00 97.62 199 ALA A O 1
ATOM 1424 N N . ASP A 1 200 ? -1.743 21.143 -65.317 1.00 97.19 200 ASP A N 1
ATOM 1425 C CA . ASP A 1 200 ? -2.636 22.025 -66.077 1.00 97.19 200 ASP A CA 1
ATOM 1426 C C . ASP A 1 200 ? -1.848 22.992 -66.969 1.00 97.19 200 ASP A C 1
ATOM 1428 O O . ASP A 1 200 ? -2.184 23.199 -68.139 1.00 97.19 200 ASP A O 1
ATOM 1432 N N . ALA A 1 201 ? -0.775 23.583 -66.432 1.00 95.38 201 ALA A N 1
ATOM 1433 C CA . ALA A 1 201 ? 0.074 24.510 -67.172 1.00 95.38 201 ALA A CA 1
ATOM 1434 C C . ALA A 1 201 ? 0.805 23.823 -68.338 1.00 95.38 201 ALA A C 1
ATOM 1436 O O . ALA A 1 201 ? 0.841 24.377 -69.439 1.00 95.38 201 ALA A O 1
ATOM 1437 N N . LEU A 1 202 ? 1.331 22.611 -68.129 1.00 97.00 202 LEU A N 1
ATOM 1438 C CA . LEU A 1 202 ? 1.960 21.803 -69.180 1.00 97.00 202 LEU A CA 1
ATOM 1439 C C . LEU A 1 202 ? 0.960 21.414 -70.273 1.00 97.00 202 LEU A C 1
ATOM 1441 O O . LEU A 1 202 ? 1.241 21.586 -71.460 1.00 97.00 202 LEU A O 1
ATOM 1445 N N . THR A 1 203 ? -0.234 20.969 -69.886 1.00 94.38 203 THR A N 1
ATOM 1446 C CA . THR A 1 203 ? -1.308 20.617 -70.827 1.00 94.38 203 THR A CA 1
ATOM 1447 C C . THR A 1 203 ? -1.738 21.837 -71.646 1.00 94.38 203 THR A C 1
ATOM 1449 O O . THR A 1 203 ? -1.847 21.770 -72.871 1.00 94.38 203 THR A O 1
ATOM 1452 N N . ALA A 1 204 ? -1.900 23.001 -71.008 1.00 95.12 204 ALA A N 1
ATOM 1453 C CA . ALA A 1 204 ? -2.215 24.257 -71.691 1.00 95.12 204 ALA A CA 1
ATOM 1454 C C . ALA A 1 204 ? -1.093 24.734 -72.633 1.00 95.12 204 ALA A C 1
ATOM 1456 O O . ALA A 1 204 ? -1.373 25.404 -73.631 1.00 95.12 204 ALA A O 1
ATOM 1457 N N . ALA A 1 205 ? 0.162 24.386 -72.333 1.00 93.69 205 ALA A N 1
ATOM 1458 C CA . ALA A 1 205 ? 1.322 24.636 -73.185 1.00 93.69 205 ALA A CA 1
ATOM 1459 C C . ALA A 1 205 ? 1.467 23.619 -74.337 1.00 93.69 205 ALA A C 1
ATOM 1461 O O . ALA A 1 205 ? 2.299 23.827 -75.221 1.00 93.69 205 ALA A O 1
ATOM 1462 N N . GLY A 1 206 ? 0.624 22.581 -74.372 1.00 93.62 206 GLY A N 1
ATOM 1463 C CA . GLY A 1 206 ? 0.553 21.598 -75.450 1.00 93.62 206 GLY A CA 1
ATOM 1464 C C . GLY A 1 206 ? 1.282 20.285 -75.175 1.00 93.62 206 GLY A C 1
ATOM 1465 O O . GLY A 1 206 ? 1.675 19.634 -76.136 1.00 93.62 206 GLY A O 1
ATOM 1466 N N . ALA A 1 207 ? 1.495 19.902 -73.911 1.00 95.38 207 ALA A N 1
ATOM 1467 C CA . ALA A 1 207 ? 1.975 18.561 -73.579 1.00 95.38 207 ALA A CA 1
ATOM 1468 C C . ALA A 1 207 ? 0.941 17.496 -73.989 1.00 95.38 207 ALA A C 1
ATOM 1470 O O . ALA A 1 207 ? -0.232 17.598 -73.635 1.00 95.38 207 ALA A O 1
ATOM 1471 N N . ASP A 1 208 ? 1.393 16.476 -74.720 1.00 95.25 208 ASP A N 1
ATOM 1472 C CA . ASP A 1 208 ? 0.587 15.315 -75.103 1.00 95.25 208 ASP A CA 1
ATOM 1473 C C . ASP A 1 208 ? 0.649 14.201 -74.046 1.00 95.25 208 ASP A C 1
ATOM 1475 O O . ASP A 1 208 ? -0.268 13.397 -73.970 1.00 95.25 208 ASP A O 1
ATOM 1479 N N . LEU A 1 209 ? 1.737 14.128 -73.267 1.00 97.50 209 LEU A N 1
ATOM 1480 C CA . LEU A 1 209 ? 1.971 13.156 -72.190 1.00 97.50 209 LEU A CA 1
ATOM 1481 C C . LEU A 1 209 ? 2.576 13.882 -70.980 1.00 97.50 209 LEU A C 1
ATOM 1483 O O . LEU A 1 209 ? 3.607 14.540 -71.136 1.00 97.50 209 LEU A O 1
ATOM 1487 N N . VAL A 1 210 ? 2.006 13.732 -69.782 1.00 98.25 210 VAL A N 1
ATOM 1488 C CA . VAL A 1 210 ? 2.507 14.362 -68.544 1.00 98.25 210 VAL A CA 1
ATOM 1489 C C . VAL A 1 210 ? 2.881 13.313 -67.495 1.00 98.25 210 VAL A C 1
ATOM 1491 O O . VAL A 1 210 ? 2.078 12.465 -67.112 1.00 98.25 210 VAL A O 1
ATOM 1494 N N . VAL A 1 211 ? 4.107 13.386 -66.975 1.00 98.69 211 VAL A N 1
ATOM 1495 C CA . VAL A 1 211 ? 4.640 12.449 -65.973 1.00 98.69 211 VAL A CA 1
ATOM 1496 C C . VAL A 1 211 ? 4.991 13.179 -64.676 1.00 98.69 211 VAL A C 1
ATOM 1498 O O . VAL A 1 211 ? 5.766 14.133 -64.670 1.00 98.69 211 VAL A O 1
ATOM 1501 N N . MET A 1 212 ? 4.479 12.699 -63.546 1.00 98.56 212 MET A N 1
ATOM 1502 C CA . MET A 1 212 ? 4.878 13.169 -62.220 1.00 98.56 212 MET A CA 1
ATOM 1503 C C . MET A 1 212 ? 6.113 12.406 -61.730 1.00 98.56 212 MET A C 1
ATOM 1505 O O . MET A 1 212 ? 6.122 11.176 -61.685 1.00 98.56 212 MET A O 1
ATOM 1509 N N . LEU A 1 213 ? 7.136 13.147 -61.310 1.00 98.81 213 LEU A N 1
ATOM 1510 C CA . LEU A 1 213 ? 8.304 12.665 -60.581 1.00 98.81 213 LEU A CA 1
ATOM 1511 C C . LEU A 1 213 ? 8.164 13.121 -59.126 1.00 98.81 213 LEU A C 1
ATOM 1513 O O . LEU A 1 213 ? 8.175 14.318 -58.841 1.00 98.81 213 LEU A O 1
ATOM 1517 N N . VAL A 1 214 ? 8.017 12.192 -58.189 1.00 98.19 214 VAL A N 1
ATOM 1518 C CA . VAL A 1 214 ? 7.765 12.538 -56.786 1.00 98.19 214 VAL A CA 1
ATOM 1519 C C . VAL A 1 214 ? 8.739 11.845 -55.853 1.00 98.19 214 VAL A C 1
ATOM 1521 O O . VAL A 1 214 ? 8.842 10.622 -55.830 1.00 98.19 214 VAL A O 1
ATOM 1524 N N . HIS A 1 215 ? 9.424 12.630 -55.028 1.00 97.69 215 HIS A N 1
ATOM 1525 C CA . HIS A 1 215 ? 10.271 12.094 -53.974 1.00 97.69 215 HIS A CA 1
ATOM 1526 C C . HIS A 1 215 ? 9.483 11.885 -52.675 1.00 97.69 215 HIS A C 1
ATOM 1528 O O . HIS A 1 215 ? 9.739 12.500 -51.644 1.00 97.69 215 HIS A O 1
ATOM 1534 N N . GLU A 1 216 ? 8.469 11.035 -52.782 1.00 93.00 216 GLU A N 1
ATOM 1535 C CA . GLU A 1 216 ? 7.634 10.486 -51.715 1.00 93.00 216 GLU A CA 1
ATOM 1536 C C . GLU A 1 216 ? 7.202 9.088 -52.175 1.00 93.00 216 GLU A C 1
ATOM 1538 O O . GLU A 1 216 ? 7.177 8.825 -53.382 1.00 93.00 216 GLU A O 1
ATOM 1543 N N . GLY A 1 217 ? 6.868 8.178 -51.259 1.00 89.19 217 GLY A N 1
ATOM 1544 C CA . GLY A 1 217 ? 6.591 6.802 -51.659 1.00 89.19 217 GLY A CA 1
ATOM 1545 C C . GLY A 1 217 ? 5.731 5.977 -50.713 1.00 89.19 217 GLY A C 1
ATOM 1546 O O . GLY A 1 217 ? 5.433 6.340 -49.576 1.00 89.19 217 GLY A O 1
ATOM 1547 N N . ALA A 1 218 ? 5.319 4.816 -51.219 1.00 84.31 218 ALA A N 1
ATOM 1548 C CA . ALA A 1 218 ? 4.496 3.863 -50.493 1.00 84.31 218 ALA A CA 1
ATOM 1549 C C . ALA A 1 218 ? 5.209 3.309 -49.250 1.00 84.31 218 ALA A C 1
ATOM 1551 O O . ALA A 1 218 ? 6.383 2.951 -49.282 1.00 84.31 218 ALA A O 1
ATOM 1552 N N . THR A 1 219 ? 4.463 3.106 -48.167 1.00 77.81 219 THR A N 1
ATOM 1553 C CA . THR A 1 219 ? 5.002 2.507 -46.931 1.00 77.81 219 THR A CA 1
ATOM 1554 C C . THR A 1 219 ? 5.297 1.004 -47.054 1.00 77.81 219 THR A C 1
ATOM 1556 O O . THR A 1 219 ? 5.958 0.419 -46.194 1.00 77.81 219 THR A O 1
ATOM 1559 N N . SER A 1 220 ? 4.806 0.351 -48.113 1.00 80.44 220 SER A N 1
ATOM 1560 C CA . SER A 1 220 ? 5.082 -1.049 -48.449 1.00 80.44 220 SER A CA 1
ATOM 1561 C C . SER A 1 220 ? 4.916 -1.292 -49.956 1.00 80.44 220 SER A C 1
ATOM 1563 O O . SER A 1 220 ? 4.336 -0.472 -50.657 1.00 80.44 220 SER A O 1
ATOM 1565 N N . THR A 1 221 ? 5.360 -2.448 -50.462 1.00 86.75 221 THR A N 1
ATOM 1566 C CA . THR A 1 221 ? 5.171 -2.825 -51.878 1.00 86.75 221 THR A CA 1
ATOM 1567 C C . THR A 1 221 ? 3.747 -3.286 -52.208 1.00 86.75 221 THR A C 1
ATOM 1569 O O . THR A 1 221 ? 3.439 -3.544 -53.371 1.00 86.75 221 THR A O 1
ATOM 1572 N N . ASN A 1 222 ? 2.866 -3.422 -51.210 1.00 88.19 222 ASN A N 1
ATOM 1573 C CA . ASN A 1 222 ? 1.472 -3.802 -51.424 1.00 88.19 222 ASN A CA 1
ATOM 1574 C C . ASN A 1 222 ? 0.700 -2.636 -52.057 1.00 88.19 222 ASN A C 1
ATOM 1576 O O . ASN A 1 222 ? 0.821 -1.506 -51.593 1.00 88.19 222 ASN A O 1
ATOM 1580 N N . ILE A 1 223 ? -0.145 -2.924 -53.051 1.00 90.44 223 ILE A N 1
ATOM 1581 C CA . ILE A 1 223 ? -0.993 -1.922 -53.711 1.00 90.44 223 ILE A CA 1
ATOM 1582 C C . ILE A 1 223 ? -1.866 -1.128 -52.723 1.00 90.44 223 ILE A C 1
ATOM 1584 O O . ILE A 1 223 ? -2.136 0.042 -52.950 1.00 90.44 223 ILE A O 1
ATOM 1588 N N . ALA A 1 224 ? -2.245 -1.714 -51.581 1.00 86.75 224 ALA A N 1
ATOM 1589 C CA . ALA A 1 224 ? -2.998 -0.999 -50.551 1.00 86.75 224 ALA A CA 1
ATOM 1590 C C . ALA A 1 224 ? -2.271 0.263 -50.045 1.00 86.75 224 ALA A C 1
ATOM 1592 O O . ALA A 1 224 ? -2.925 1.265 -49.791 1.00 86.75 224 ALA A O 1
ATOM 1593 N N . ALA A 1 225 ? -0.934 0.240 -49.969 1.00 79.69 225 ALA A N 1
ATOM 1594 C CA . ALA A 1 225 ? -0.119 1.366 -49.504 1.00 79.69 225 ALA A CA 1
ATOM 1595 C C . ALA A 1 225 ? -0.003 2.515 -50.524 1.00 79.69 225 ALA A C 1
ATOM 1597 O O . ALA A 1 225 ? 0.631 3.526 -50.230 1.00 79.69 225 ALA A O 1
ATOM 1598 N N . VAL A 1 226 ? -0.581 2.351 -51.721 1.00 88.31 226 VAL A N 1
ATOM 1599 C CA . VAL A 1 226 ? -0.721 3.415 -52.730 1.00 88.31 226 VAL A CA 1
ATOM 1600 C C . VAL A 1 226 ? -2.181 3.827 -52.957 1.00 88.31 226 VAL A C 1
ATOM 1602 O O . VAL A 1 226 ? -2.434 4.706 -53.770 1.00 88.31 226 VAL A O 1
ATOM 1605 N N . THR A 1 227 ? -3.142 3.217 -52.251 1.00 89.69 227 THR A N 1
ATOM 1606 C CA . THR A 1 227 ? -4.589 3.501 -52.381 1.00 89.69 227 THR A CA 1
ATOM 1607 C C . THR A 1 227 ? -5.281 3.817 -51.050 1.00 89.69 227 THR A C 1
ATOM 1609 O O . THR A 1 227 ? -6.499 3.970 -51.014 1.00 89.69 227 THR A O 1
ATOM 1612 N N . ASP A 1 228 ? -4.545 3.816 -49.940 1.00 83.69 228 ASP A N 1
ATOM 1613 C CA . ASP A 1 228 ? -5.058 4.101 -48.598 1.00 83.69 228 ASP A CA 1
ATOM 1614 C C . ASP A 1 228 ? -4.931 5.592 -48.229 1.00 83.69 228 ASP A C 1
ATOM 1616 O O . ASP A 1 228 ? -4.518 6.428 -49.031 1.00 83.69 228 ASP A O 1
ATOM 1620 N N . ASP A 1 229 ? -5.264 5.931 -46.980 1.00 85.06 229 ASP A N 1
ATOM 1621 C CA . ASP A 1 229 ? -5.161 7.298 -46.451 1.00 85.06 229 ASP A CA 1
ATOM 1622 C C . ASP A 1 229 ? -3.720 7.698 -46.053 1.00 85.06 229 ASP A C 1
ATOM 1624 O O . ASP A 1 229 ? -3.522 8.684 -45.331 1.00 85.06 229 ASP A O 1
ATOM 1628 N N . SER A 1 230 ? -2.694 6.940 -46.468 1.00 81.94 230 SER A N 1
ATOM 1629 C CA . SER A 1 230 ? -1.292 7.290 -46.206 1.00 81.94 230 SER A CA 1
ATOM 1630 C C . SER A 1 230 ? -0.888 8.593 -46.907 1.00 81.94 230 SER A C 1
ATOM 1632 O O . SER A 1 230 ? -1.600 9.113 -47.766 1.00 81.94 230 SER A O 1
ATOM 1634 N N . ALA A 1 231 ? 0.267 9.161 -46.536 1.00 80.00 231 ALA A N 1
ATOM 1635 C CA . ALA A 1 231 ? 0.792 10.360 -47.196 1.00 80.00 231 ALA A CA 1
ATOM 1636 C C . ALA A 1 231 ? 0.878 10.165 -48.720 1.00 80.00 231 ALA A C 1
ATOM 1638 O O . ALA A 1 231 ? 0.328 10.966 -49.469 1.00 80.00 231 ALA A O 1
ATOM 1639 N N . PHE A 1 232 ? 1.450 9.043 -49.160 1.00 91.31 232 PHE A N 1
ATOM 1640 C CA . PHE A 1 232 ? 1.569 8.719 -50.577 1.00 91.31 232 PHE A CA 1
ATOM 1641 C C . PHE A 1 232 ? 0.244 8.291 -51.226 1.00 91.31 232 PHE A C 1
ATOM 1643 O O . PHE A 1 232 ? -0.048 8.723 -52.337 1.00 91.31 232 PHE A O 1
ATOM 1650 N N . GLY A 1 233 ? -0.607 7.524 -50.534 1.00 92.44 233 GLY A N 1
ATOM 1651 C CA . GLY A 1 233 ? -1.939 7.169 -51.044 1.00 92.44 233 GLY A CA 1
ATOM 1652 C C . GLY A 1 233 ? -2.822 8.395 -51.316 1.00 92.44 233 GLY A C 1
ATOM 1653 O O . GLY A 1 233 ? -3.480 8.471 -52.353 1.00 92.44 233 GLY A O 1
ATOM 1654 N N . ARG A 1 234 ? -2.743 9.425 -50.460 1.00 93.94 234 ARG A N 1
ATOM 1655 C CA . ARG A 1 234 ? -3.416 10.719 -50.679 1.00 93.94 234 ARG A CA 1
ATOM 1656 C C . ARG A 1 234 ? -2.857 11.503 -51.866 1.00 93.94 234 ARG A C 1
ATOM 1658 O O . ARG A 1 234 ? -3.627 12.206 -52.512 1.00 93.94 234 ARG A O 1
ATOM 1665 N N . ILE A 1 235 ? -1.566 11.368 -52.177 1.00 96.31 235 ILE A N 1
ATOM 1666 C CA . ILE A 1 235 ? -0.977 11.949 -53.393 1.00 96.31 235 ILE A CA 1
ATOM 1667 C C . ILE A 1 235 ? -1.543 11.243 -54.627 1.00 96.31 235 ILE A C 1
ATOM 1669 O O . ILE A 1 235 ? -2.107 11.894 -55.500 1.00 96.31 235 ILE A O 1
ATOM 1673 N N . VAL A 1 236 ? -1.476 9.908 -54.669 1.00 97.12 236 VAL A N 1
ATOM 1674 C CA . VAL A 1 236 ? -1.960 9.110 -55.811 1.00 97.12 236 VAL A CA 1
ATOM 1675 C C . VAL A 1 236 ? -3.448 9.345 -56.086 1.00 97.12 236 VAL A C 1
ATOM 1677 O O . VAL A 1 236 ? -3.836 9.447 -57.250 1.00 97.12 236 VAL A O 1
ATOM 1680 N N . ALA A 1 237 ? -4.264 9.453 -55.033 1.00 95.06 237 ALA A N 1
ATOM 1681 C CA . ALA A 1 237 ? -5.700 9.709 -55.136 1.00 95.06 237 ALA A CA 1
ATOM 1682 C C . ALA A 1 237 ? -6.054 11.180 -55.421 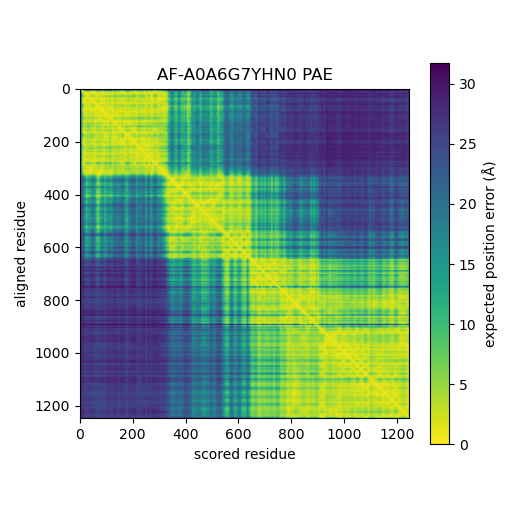1.00 95.06 237 ALA A C 1
ATOM 1684 O O . ALA A 1 237 ? -7.137 11.451 -55.935 1.00 95.06 237 ALA A O 1
ATOM 1685 N N . GLY A 1 238 ? -5.186 12.123 -55.042 1.00 95.75 238 GLY A N 1
ATOM 1686 C CA . GLY A 1 238 ? -5.427 13.562 -55.172 1.00 95.75 238 GLY A CA 1
ATOM 1687 C C . GLY A 1 238 ? -4.944 14.175 -56.487 1.00 95.75 238 GLY A C 1
ATOM 1688 O O . GLY A 1 238 ? -5.425 15.243 -56.858 1.00 95.75 238 GLY A O 1
ATOM 1689 N N . VAL A 1 239 ? -4.001 13.530 -57.181 1.00 96.50 239 VAL A N 1
ATOM 1690 C CA . VAL A 1 239 ? -3.463 14.024 -58.456 1.00 96.50 239 VAL A CA 1
ATOM 1691 C C . VAL A 1 239 ? -4.441 13.770 -59.605 1.00 96.50 239 VAL A C 1
ATOM 1693 O O . VAL A 1 239 ? -4.885 12.632 -59.804 1.00 96.50 239 VAL A O 1
ATOM 1696 N N . ASP A 1 240 ? -4.727 14.822 -60.376 1.00 94.38 240 ASP A N 1
ATOM 1697 C CA . ASP A 1 240 ? -5.755 14.842 -61.425 1.00 94.38 240 ASP A CA 1
ATOM 1698 C C . ASP A 1 240 ? -5.408 13.949 -62.639 1.00 94.38 240 ASP A C 1
ATOM 1700 O O . ASP A 1 240 ? -4.322 13.366 -62.727 1.00 94.38 240 ASP A O 1
ATOM 1704 N N . GLN A 1 241 ? -6.367 13.760 -63.556 1.00 92.00 241 GLN A N 1
ATOM 1705 C CA . GLN A 1 241 ? -6.242 12.827 -64.692 1.00 92.00 241 GLN A CA 1
ATOM 1706 C C . GLN A 1 241 ? -5.279 13.315 -65.779 1.00 92.00 241 GLN A C 1
ATOM 1708 O O . GLN A 1 241 ? -4.842 12.514 -66.598 1.00 92.00 241 GLN A O 1
ATOM 1713 N N . GLU A 1 242 ? -4.929 14.597 -65.756 1.00 93.56 242 GLU A N 1
ATOM 1714 C CA . GLU A 1 242 ? -3.943 15.244 -66.616 1.00 93.56 242 GLU A CA 1
ATOM 1715 C C . GLU A 1 242 ? -2.531 14.679 -66.411 1.00 93.56 242 GLU A C 1
ATOM 1717 O O . GLU A 1 242 ? -1.685 14.868 -67.271 1.00 93.56 242 GLU A O 1
ATOM 1722 N N . VAL A 1 243 ? -2.262 13.977 -65.302 1.00 97.88 243 VAL A N 1
ATOM 1723 C CA . VAL A 1 243 ? -1.010 13.238 -65.083 1.00 97.88 243 VAL A CA 1
ATOM 1724 C C . VAL A 1 243 ? -1.185 11.787 -65.519 1.00 97.88 243 VAL A C 1
ATOM 1726 O O . VAL A 1 243 ? -1.904 11.024 -64.868 1.00 97.88 243 VAL A O 1
ATOM 1729 N N . ASP A 1 244 ? -0.453 11.379 -66.553 1.00 97.88 244 ASP A N 1
ATOM 1730 C CA . ASP A 1 244 ? -0.523 10.052 -67.171 1.00 97.88 244 ASP A CA 1
ATOM 1731 C C . ASP A 1 244 ? 0.288 8.978 -66.437 1.00 97.88 244 ASP A C 1
ATOM 1733 O O . ASP A 1 244 ? 0.014 7.791 -66.603 1.00 97.88 244 ASP A O 1
ATOM 1737 N N . ALA A 1 245 ? 1.298 9.355 -65.645 1.00 98.44 245 ALA A N 1
ATOM 1738 C CA . ALA A 1 245 ? 2.163 8.425 -64.910 1.00 98.44 245 ALA A CA 1
ATOM 1739 C C . ALA A 1 245 ? 2.770 9.054 -63.651 1.00 98.44 245 ALA A C 1
ATOM 1741 O O . ALA A 1 245 ? 3.063 10.248 -63.638 1.00 98.44 245 ALA A O 1
ATOM 1742 N N . ILE A 1 246 ? 3.026 8.239 -62.622 1.00 98.56 246 ILE A N 1
ATOM 1743 C CA . ILE A 1 246 ? 3.721 8.650 -61.394 1.00 98.56 246 ILE A CA 1
ATOM 1744 C C . ILE A 1 246 ? 4.959 7.769 -61.195 1.00 98.56 246 ILE A C 1
ATOM 1746 O O . ILE A 1 246 ? 4.842 6.549 -61.061 1.00 98.56 246 ILE A O 1
ATOM 1750 N N . ILE A 1 247 ? 6.138 8.389 -61.144 1.00 98.62 247 ILE A N 1
ATOM 1751 C CA . ILE A 1 247 ? 7.412 7.750 -60.793 1.00 98.62 247 ILE A CA 1
ATOM 1752 C C . ILE A 1 247 ? 7.841 8.268 -59.416 1.00 98.62 247 ILE A C 1
ATOM 1754 O O . ILE A 1 247 ? 8.087 9.463 -59.249 1.00 98.62 247 ILE A O 1
ATOM 1758 N N . SER A 1 248 ? 7.918 7.371 -58.435 1.00 97.38 248 SER A N 1
ATOM 1759 C CA . SER A 1 248 ? 8.131 7.684 -57.019 1.00 97.38 248 SER A CA 1
ATOM 1760 C C . SER A 1 248 ? 9.480 7.212 -56.457 1.00 97.38 248 SER A C 1
ATOM 1762 O O . SER A 1 248 ? 10.157 6.354 -57.034 1.00 97.38 248 SER A O 1
ATOM 1764 N N . GLY A 1 249 ? 9.859 7.753 -55.293 1.00 93.25 249 GLY A N 1
ATOM 1765 C CA . GLY A 1 249 ? 11.109 7.446 -54.581 1.00 93.25 249 GLY A CA 1
ATOM 1766 C C . GLY A 1 249 ? 10.972 7.418 -53.053 1.00 93.25 249 GLY A C 1
ATOM 1767 O O . GLY A 1 249 ? 9.929 7.018 -52.525 1.00 93.25 249 GLY A O 1
ATOM 1768 N N . HIS A 1 250 ? 12.032 7.820 -52.345 1.00 89.38 250 HIS A N 1
ATOM 1769 C CA . HIS A 1 250 ? 12.135 8.063 -50.894 1.00 89.38 250 HIS A CA 1
ATOM 1770 C C . HIS A 1 250 ? 12.118 6.811 -50.003 1.00 89.38 250 HIS A C 1
ATOM 1772 O O . HIS A 1 250 ? 12.897 6.652 -49.066 1.00 89.38 250 HIS A O 1
ATOM 1778 N N . THR A 1 251 ? 11.224 5.873 -50.300 1.00 81.62 251 THR A N 1
ATOM 1779 C CA . THR A 1 251 ? 10.947 4.694 -49.459 1.00 81.62 251 THR A CA 1
ATOM 1780 C C . THR A 1 251 ? 11.788 3.467 -49.810 1.00 81.62 251 THR A C 1
ATOM 1782 O O . THR A 1 251 ? 11.740 2.462 -49.098 1.00 81.62 251 THR A O 1
ATOM 1785 N N . HIS A 1 252 ? 12.574 3.543 -50.890 1.00 85.38 252 HIS A N 1
ATOM 1786 C CA . HIS A 1 252 ? 13.512 2.507 -51.359 1.00 85.38 252 HIS A CA 1
ATOM 1787 C C . HIS A 1 252 ? 12.850 1.195 -51.815 1.00 85.38 252 HIS A C 1
ATOM 1789 O O . HIS A 1 252 ? 13.501 0.151 -51.940 1.00 85.38 252 HIS A O 1
ATOM 1795 N N . LEU A 1 253 ? 11.542 1.219 -52.073 1.00 84.06 253 LEU A N 1
ATOM 1796 C CA . LEU A 1 253 ? 10.760 0.040 -52.431 1.00 84.06 253 LEU A CA 1
ATOM 1797 C C . LEU A 1 253 ? 10.571 -0.074 -53.942 1.00 84.06 253 LEU A C 1
ATOM 1799 O O . LEU A 1 253 ? 10.183 0.880 -54.598 1.00 84.06 253 LEU A O 1
ATOM 1803 N N . ALA A 1 254 ? 10.804 -1.266 -54.492 1.00 94.44 254 ALA A N 1
ATOM 1804 C CA . ALA A 1 254 ? 10.524 -1.540 -55.897 1.00 94.44 254 ALA A CA 1
ATOM 1805 C C . ALA A 1 254 ? 9.075 -2.023 -56.050 1.00 94.44 254 ALA A C 1
ATOM 1807 O O . ALA A 1 254 ? 8.712 -3.075 -55.511 1.00 94.44 254 ALA A O 1
ATOM 1808 N N . TYR A 1 255 ? 8.253 -1.267 -56.774 1.00 96.62 255 TYR A N 1
ATOM 1809 C CA . TYR A 1 255 ? 6.874 -1.634 -57.099 1.00 96.62 255 TYR A CA 1
ATOM 1810 C C . TYR A 1 255 ? 6.445 -1.080 -58.459 1.00 96.62 255 TYR A C 1
ATOM 1812 O O . TYR A 1 255 ? 6.972 -0.083 -58.944 1.00 96.62 255 TYR A O 1
ATOM 1820 N N . ASP A 1 256 ? 5.497 -1.777 -59.075 1.00 97.06 256 ASP A N 1
ATOM 1821 C CA . ASP A 1 256 ? 4.971 -1.480 -60.402 1.00 97.06 256 ASP A CA 1
ATOM 1822 C C . ASP A 1 256 ? 3.464 -1.738 -60.385 1.00 97.06 256 ASP A C 1
ATOM 1824 O O . ASP A 1 256 ? 3.004 -2.861 -60.611 1.00 97.06 256 ASP A O 1
ATOM 1828 N N . HIS A 1 257 ? 2.710 -0.716 -59.981 1.00 97.06 257 HIS A N 1
ATOM 1829 C CA . HIS A 1 257 ? 1.259 -0.783 -59.841 1.00 97.06 257 HIS A CA 1
ATOM 1830 C C . HIS A 1 257 ? 0.579 0.028 -60.938 1.00 97.06 257 HIS A C 1
ATOM 1832 O O . HIS A 1 257 ? 1.143 0.980 -61.467 1.00 97.06 257 HIS A O 1
ATOM 1838 N N . VAL A 1 258 ? -0.673 -0.315 -61.234 1.00 96.25 258 VAL A N 1
ATOM 1839 C CA . VAL A 1 258 ? -1.562 0.502 -62.066 1.00 96.25 258 VAL A CA 1
ATOM 1840 C C . VAL A 1 258 ? -2.795 0.837 -61.236 1.00 96.25 258 VAL A C 1
ATOM 1842 O O . VAL A 1 258 ? -3.531 -0.065 -60.832 1.00 96.25 258 VAL A O 1
ATOM 1845 N N . VAL A 1 259 ? -3.009 2.124 -60.973 1.00 94.56 259 VAL A N 1
ATOM 1846 C CA . VAL A 1 259 ? -4.131 2.653 -60.189 1.00 94.56 259 VAL A CA 1
ATOM 1847 C C . VAL A 1 259 ? -4.999 3.476 -61.130 1.00 94.56 259 VAL A C 1
ATOM 1849 O O . VAL A 1 259 ? -4.508 4.395 -61.773 1.00 94.56 259 VAL A O 1
ATOM 1852 N N . ASP A 1 260 ? -6.265 3.090 -61.286 1.00 90.06 260 ASP A N 1
ATOM 1853 C CA . ASP A 1 260 ? -7.226 3.748 -62.187 1.00 90.06 260 ASP A CA 1
ATOM 1854 C C . ASP A 1 260 ? -6.729 3.945 -63.636 1.00 90.06 260 ASP A C 1
ATOM 1856 O O . ASP A 1 260 ? -7.084 4.899 -64.320 1.00 90.06 260 ASP A O 1
ATOM 1860 N N . GLY A 1 261 ? -5.921 2.999 -64.130 1.00 89.50 261 GLY A N 1
ATOM 1861 C CA . GLY A 1 261 ? -5.349 3.028 -65.483 1.00 89.50 261 GLY A CA 1
ATOM 1862 C C . GLY A 1 261 ? -4.018 3.779 -65.605 1.00 89.50 261 GLY A C 1
ATOM 1863 O O . GLY A 1 261 ? -3.381 3.686 -66.652 1.00 89.50 261 GLY A O 1
ATOM 1864 N N . ARG A 1 262 ? -3.563 4.440 -64.534 1.00 95.81 262 ARG A N 1
ATOM 1865 C CA . ARG A 1 262 ? -2.292 5.168 -64.442 1.00 95.81 262 ARG A CA 1
ATOM 1866 C C . ARG A 1 262 ? -1.200 4.315 -63.782 1.00 95.81 262 ARG A C 1
ATOM 1868 O O . ARG A 1 262 ? -1.430 3.796 -62.687 1.00 95.81 262 ARG A O 1
ATOM 1875 N N . PRO A 1 263 ? -0.011 4.156 -64.387 1.00 97.94 263 PRO A N 1
ATOM 1876 C CA . PRO A 1 263 ? 1.114 3.497 -63.737 1.00 97.94 263 PRO A CA 1
ATOM 1877 C C . PRO A 1 263 ? 1.658 4.351 -62.582 1.00 97.94 263 PRO A C 1
ATOM 1879 O O . PRO A 1 263 ? 1.909 5.548 -62.737 1.00 97.94 263 PRO A O 1
ATOM 1882 N N . VAL A 1 264 ? 1.854 3.707 -61.430 1.00 98.25 264 VAL A N 1
ATOM 1883 C CA . VAL A 1 264 ? 2.453 4.259 -60.208 1.00 98.25 264 VAL A CA 1
ATOM 1884 C C . VAL A 1 264 ? 3.614 3.351 -59.818 1.00 98.25 264 VAL A C 1
ATOM 1886 O O . VAL A 1 264 ? 3.410 2.224 -59.350 1.00 98.25 264 VAL A O 1
ATOM 1889 N N . VAL A 1 265 ? 4.837 3.811 -60.072 1.00 98.38 265 VAL A N 1
ATOM 1890 C CA . VAL A 1 265 ? 6.022 2.945 -60.103 1.00 98.38 265 VAL A CA 1
ATOM 1891 C C . VAL A 1 265 ? 7.192 3.513 -59.311 1.00 98.38 265 VAL A C 1
ATOM 1893 O O . VAL A 1 265 ? 7.389 4.720 -59.267 1.00 98.38 265 VAL A O 1
ATOM 1896 N N . SER A 1 266 ? 8.006 2.625 -58.745 1.00 97.75 266 SER A N 1
ATOM 1897 C CA . SER A 1 266 ? 9.312 2.948 -58.169 1.00 97.75 266 SER A CA 1
ATOM 1898 C C . SER A 1 266 ? 10.315 1.840 -58.489 1.00 97.75 266 SER A C 1
ATOM 1900 O O . SER A 1 266 ? 9.974 0.650 -58.518 1.00 97.75 266 SER A O 1
ATOM 1902 N N . ALA A 1 267 ? 11.565 2.209 -58.759 1.00 97.00 267 ALA A N 1
ATOM 1903 C CA . ALA A 1 267 ? 12.628 1.296 -59.171 1.00 97.00 267 ALA A CA 1
ATOM 1904 C C . ALA A 1 267 ? 13.352 0.650 -57.974 1.00 97.00 267 ALA A C 1
ATOM 1906 O O . ALA A 1 267 ? 14.272 -0.157 -58.154 1.00 97.00 267 ALA A O 1
ATOM 1907 N N . GLY A 1 268 ? 12.937 0.955 -56.743 1.00 93.25 268 GLY A N 1
ATOM 1908 C CA . GLY A 1 268 ? 13.623 0.516 -55.535 1.00 93.25 268 GLY A CA 1
ATOM 1909 C C . GLY A 1 268 ? 14.700 1.501 -55.131 1.00 93.25 268 GLY A C 1
ATOM 1910 O O . GLY A 1 268 ? 14.377 2.592 -54.692 1.00 93.25 268 GLY A O 1
ATOM 1911 N N . GLN A 1 269 ? 15.963 1.092 -55.207 1.00 88.19 269 GLN A N 1
ATOM 1912 C CA . GLN A 1 269 ? 17.089 1.895 -54.728 1.00 88.19 269 GLN A CA 1
ATOM 1913 C C . GLN A 1 269 ? 18.398 1.488 -55.413 1.00 88.19 269 GLN A C 1
ATOM 1915 O O . GLN A 1 269 ? 18.516 0.396 -55.982 1.00 88.19 269 GLN A O 1
ATOM 1920 N N . TYR A 1 270 ? 19.409 2.340 -55.293 1.00 92.56 270 TYR A N 1
ATOM 1921 C CA . TYR A 1 270 ? 20.832 2.030 -55.471 1.00 92.56 270 TYR A CA 1
ATOM 1922 C C . TYR A 1 270 ? 21.215 1.545 -56.878 1.00 92.56 270 TYR A C 1
ATOM 1924 O O . TYR A 1 270 ? 22.166 0.783 -57.053 1.00 92.56 270 TYR A O 1
ATOM 1932 N N . GLY A 1 271 ? 20.447 1.945 -57.895 1.00 94.69 271 GLY A N 1
ATOM 1933 C CA . GLY A 1 271 ? 20.667 1.504 -59.276 1.00 94.69 271 GLY A CA 1
ATOM 1934 C C . GLY A 1 271 ? 20.471 -0.004 -59.473 1.00 94.69 271 GLY A C 1
ATOM 1935 O O . GLY A 1 271 ? 21.090 -0.605 -60.353 1.00 94.69 271 GLY A O 1
ATOM 1936 N N . THR A 1 272 ? 19.652 -0.643 -58.631 1.00 95.75 272 THR A N 1
ATOM 1937 C CA . THR A 1 272 ? 19.316 -2.070 -58.763 1.00 95.75 272 THR A CA 1
ATOM 1938 C C . THR A 1 272 ? 18.395 -2.322 -59.958 1.00 95.75 272 THR A C 1
ATOM 1940 O O . THR A 1 272 ? 18.623 -3.271 -60.715 1.00 95.75 272 THR A O 1
ATOM 1943 N N . ASN A 1 273 ? 17.406 -1.450 -60.183 1.00 97.75 273 ASN A N 1
ATOM 1944 C CA . ASN A 1 273 ? 16.438 -1.576 -61.270 1.00 97.75 273 ASN A CA 1
ATOM 1945 C C . ASN A 1 273 ? 16.210 -0.260 -62.027 1.00 97.75 273 ASN A C 1
ATOM 1947 O O . ASN A 1 273 ? 16.630 0.807 -61.591 1.00 97.75 273 ASN A O 1
ATOM 1951 N N . LEU A 1 274 ? 15.507 -0.374 -63.152 1.00 98.19 274 LEU A N 1
ATOM 1952 C CA . LEU A 1 274 ? 14.898 0.700 -63.929 1.00 98.19 274 LEU A CA 1
ATOM 1953 C C . LEU A 1 274 ? 13.396 0.418 -64.046 1.00 98.19 274 LEU A C 1
ATOM 1955 O O . LEU A 1 274 ? 13.012 -0.719 -64.329 1.00 98.19 274 LEU A O 1
ATOM 1959 N N . ASN A 1 275 ? 12.544 1.427 -63.891 1.00 98.19 275 ASN A N 1
ATOM 1960 C CA . ASN A 1 275 ? 11.173 1.335 -64.388 1.00 98.19 275 ASN A CA 1
ATOM 1961 C C . ASN A 1 275 ? 11.193 1.550 -65.902 1.00 98.19 275 ASN A C 1
ATOM 1963 O O . ASN A 1 275 ? 11.848 2.467 -66.383 1.00 98.19 275 ASN A O 1
ATOM 1967 N N . LYS A 1 276 ? 10.490 0.719 -66.665 1.00 98.19 276 LYS A N 1
ATOM 1968 C CA . LYS A 1 276 ? 10.316 0.878 -68.109 1.00 98.19 276 LYS A CA 1
ATOM 1969 C C . LYS A 1 276 ? 8.837 1.083 -68.384 1.00 98.19 276 LYS A C 1
ATOM 1971 O O . LYS A 1 276 ? 8.077 0.134 -68.237 1.00 98.19 276 LYS A O 1
ATOM 1976 N N . LEU A 1 277 ? 8.449 2.288 -68.788 1.00 98.38 277 LEU A N 1
ATOM 1977 C CA . LEU A 1 277 ? 7.088 2.628 -69.201 1.00 98.38 277 LEU A CA 1
ATOM 1978 C C . LEU A 1 277 ? 7.092 2.948 -70.695 1.00 98.38 277 LEU A C 1
ATOM 1980 O O . LEU A 1 277 ? 7.921 3.731 -71.145 1.00 98.38 277 LEU A O 1
ATOM 1984 N N . VAL A 1 278 ? 6.192 2.356 -71.474 1.00 98.00 278 VAL A N 1
ATOM 1985 C CA . VAL A 1 278 ? 6.034 2.652 -72.904 1.00 98.00 278 VAL A CA 1
ATOM 1986 C C . VAL A 1 278 ? 4.602 3.088 -73.153 1.00 98.00 278 VAL A C 1
ATOM 1988 O O . VAL A 1 278 ? 3.673 2.320 -72.907 1.00 98.00 278 VAL A O 1
ATOM 1991 N N . PHE A 1 279 ? 4.431 4.295 -73.677 1.00 97.75 279 PHE A N 1
ATOM 1992 C CA . PHE A 1 279 ? 3.150 4.877 -74.060 1.00 97.75 279 PHE A CA 1
ATOM 1993 C C . PHE A 1 279 ? 3.044 4.939 -75.578 1.00 97.75 279 PHE A C 1
ATOM 1995 O O . PHE A 1 279 ? 4.006 5.284 -76.255 1.00 97.75 279 PHE A O 1
ATOM 2002 N N . SER A 1 280 ? 1.876 4.615 -76.123 1.00 95.94 280 SER A N 1
ATOM 2003 C CA . SER A 1 280 ? 1.536 4.914 -77.511 1.00 95.94 280 SER A CA 1
ATOM 2004 C C . SER A 1 280 ? 0.775 6.234 -77.535 1.00 95.94 280 SER A C 1
ATOM 2006 O O . SER A 1 280 ? -0.273 6.331 -76.894 1.00 95.94 280 SER A O 1
ATOM 2008 N N . VAL A 1 281 ? 1.308 7.234 -78.234 1.00 94.56 281 VAL A N 1
ATOM 2009 C CA . VAL A 1 281 ? 0.735 8.584 -78.297 1.00 94.56 281 VAL A CA 1
ATOM 2010 C C . VAL A 1 281 ? 0.375 8.916 -79.740 1.00 94.56 281 VAL A C 1
ATOM 2012 O O . VAL A 1 281 ? 1.212 8.808 -80.638 1.00 94.56 281 VAL A O 1
ATOM 2015 N N . ASP A 1 282 ? -0.881 9.282 -79.988 1.00 90.31 282 ASP A N 1
ATOM 2016 C CA . ASP A 1 282 ? -1.329 9.768 -81.296 1.00 90.31 282 ASP A CA 1
ATOM 2017 C C . ASP A 1 282 ? -1.094 11.286 -81.398 1.00 90.31 282 ASP A C 1
ATOM 2019 O O . ASP A 1 282 ? -1.852 12.048 -80.795 1.00 90.31 282 ASP A O 1
ATOM 2023 N N . PRO A 1 283 ? -0.115 11.750 -82.201 1.00 81.44 283 PRO A N 1
ATOM 2024 C CA . PRO A 1 283 ? 0.256 13.167 -82.274 1.00 81.44 283 PRO A CA 1
ATOM 2025 C C . PRO A 1 283 ? -0.812 14.050 -82.948 1.00 81.44 283 PRO A C 1
ATOM 2027 O O . PRO A 1 283 ? -0.658 15.264 -83.036 1.00 81.44 283 PRO A O 1
ATOM 2030 N N . VAL A 1 284 ? -1.890 13.464 -83.488 1.00 82.12 284 VAL A N 1
ATOM 2031 C CA . VAL A 1 284 ? -3.004 14.207 -84.100 1.00 82.12 284 VAL A CA 1
ATOM 2032 C C . VAL A 1 284 ? -4.178 14.353 -83.138 1.00 82.12 284 VAL A C 1
ATOM 2034 O O . VAL A 1 284 ? -4.866 15.374 -83.166 1.00 82.12 284 VAL A O 1
ATOM 2037 N N . THR A 1 285 ? -4.454 13.324 -82.334 1.00 84.06 285 THR A N 1
ATOM 2038 C CA . THR A 1 285 ? -5.604 13.315 -81.415 1.00 84.06 285 THR A CA 1
ATOM 2039 C C . THR A 1 285 ? -5.231 13.603 -79.965 1.00 84.06 285 THR A C 1
ATOM 2041 O O . THR A 1 285 ? -6.136 13.872 -79.177 1.00 84.06 285 THR A O 1
ATOM 2044 N N . GLY A 1 286 ? -3.941 13.556 -79.618 1.00 81.94 286 GLY A N 1
ATOM 2045 C CA . GLY A 1 286 ? -3.447 13.649 -78.242 1.00 81.94 286 GLY A CA 1
ATOM 2046 C C . GLY A 1 286 ? -3.784 12.413 -77.401 1.00 81.94 286 GLY A C 1
ATOM 2047 O O . GLY A 1 286 ? -3.686 12.448 -76.183 1.00 81.94 286 GLY A O 1
ATOM 2048 N N . ALA A 1 287 ? -4.247 11.318 -78.018 1.00 89.12 287 ALA A N 1
ATOM 2049 C CA . ALA A 1 287 ? -4.642 10.126 -77.278 1.00 89.12 287 ALA A CA 1
ATOM 2050 C C . ALA A 1 287 ? -3.408 9.362 -76.774 1.00 89.12 287 ALA A C 1
ATOM 2052 O O . ALA A 1 287 ? -2.621 8.859 -77.581 1.00 89.12 287 ALA A O 1
ATOM 2053 N N . VAL A 1 288 ? -3.291 9.230 -75.450 1.00 93.44 288 VAL A N 1
ATOM 2054 C CA . VAL A 1 288 ? -2.245 8.467 -74.753 1.00 93.44 288 VAL A CA 1
ATOM 2055 C C . VAL A 1 288 ? -2.781 7.107 -74.312 1.00 93.44 288 VAL A C 1
ATOM 2057 O O . VAL A 1 288 ? -3.876 6.996 -73.760 1.00 93.44 288 VAL A O 1
ATOM 2060 N N . ALA A 1 289 ? -2.002 6.047 -74.530 1.00 94.31 289 ALA A N 1
ATOM 2061 C CA . ALA A 1 289 ? -2.293 4.717 -74.001 1.00 94.31 289 ALA A CA 1
ATOM 2062 C C . ALA A 1 289 ? -1.029 4.023 -73.476 1.00 94.31 289 ALA A C 1
ATOM 2064 O O . ALA A 1 289 ? -0.052 3.868 -74.211 1.00 94.31 289 ALA A O 1
ATOM 2065 N N . LEU A 1 290 ? -1.063 3.532 -72.232 1.00 96.56 290 LEU A N 1
ATOM 2066 C CA . LEU A 1 290 ? 0.006 2.697 -71.676 1.00 96.56 290 LEU A CA 1
ATOM 2067 C C . LEU A 1 290 ? 0.070 1.349 -72.416 1.00 96.56 290 LEU A C 1
ATOM 2069 O O . LEU A 1 290 ? -0.898 0.588 -72.440 1.00 96.56 290 LEU A O 1
ATOM 2073 N N . LYS A 1 291 ? 1.223 1.047 -73.014 1.00 95.75 291 LYS A N 1
ATOM 2074 C CA . LYS A 1 291 ? 1.481 -0.157 -73.817 1.00 95.75 291 LYS A CA 1
ATOM 2075 C C . LYS A 1 291 ? 2.289 -1.208 -73.060 1.00 95.75 291 LYS A C 1
ATOM 2077 O O . LYS A 1 291 ? 2.021 -2.399 -73.202 1.00 95.75 291 LYS A O 1
ATOM 2082 N N . GLU A 1 292 ? 3.280 -0.777 -72.287 1.00 96.75 292 GLU A N 1
ATOM 2083 C CA . GLU A 1 292 ? 4.157 -1.649 -71.500 1.00 96.75 292 GLU A CA 1
ATOM 2084 C C . GLU A 1 292 ? 4.548 -0.944 -70.198 1.00 96.75 292 GLU A C 1
ATOM 2086 O O . GLU A 1 292 ? 4.839 0.249 -70.211 1.00 96.75 292 GLU A O 1
ATOM 2091 N N . HIS A 1 293 ? 4.578 -1.683 -69.090 1.00 96.88 293 HIS A N 1
ATOM 2092 C CA . HIS A 1 293 ? 5.179 -1.249 -67.832 1.00 96.88 293 HIS A CA 1
ATOM 2093 C C . HIS A 1 293 ? 5.907 -2.438 -67.184 1.00 96.88 293 HIS A C 1
ATOM 2095 O O . HIS A 1 293 ? 5.419 -3.571 -67.250 1.00 96.88 293 HIS A O 1
ATOM 2101 N N . ALA A 1 294 ? 7.116 -2.209 -66.666 1.00 97.19 294 ALA A N 1
ATOM 2102 C CA . ALA A 1 294 ? 7.911 -3.237 -65.996 1.00 97.19 294 ALA A CA 1
ATOM 2103 C C . ALA A 1 294 ? 8.980 -2.645 -65.063 1.00 97.19 294 ALA A C 1
ATOM 2105 O O . ALA A 1 294 ? 9.536 -1.578 -65.328 1.00 97.19 294 ALA A O 1
ATOM 2106 N N . ILE A 1 295 ? 9.373 -3.412 -64.040 1.00 97.69 295 ILE A N 1
ATOM 2107 C CA . ILE A 1 295 ? 10.657 -3.246 -63.339 1.00 97.69 295 ILE A CA 1
ATOM 2108 C C . ILE A 1 295 ? 11.712 -4.123 -64.016 1.00 97.69 295 ILE A C 1
ATOM 2110 O O . ILE A 1 295 ? 11.585 -5.347 -64.076 1.00 97.69 295 ILE A O 1
ATOM 2114 N N . VAL A 1 296 ? 12.787 -3.499 -64.486 1.00 97.25 296 VAL A N 1
ATOM 2115 C CA . VAL A 1 296 ? 13.908 -4.152 -65.166 1.00 97.25 296 VAL A CA 1
ATOM 2116 C C . VAL A 1 296 ? 15.140 -4.103 -64.271 1.00 97.25 296 VAL A C 1
ATOM 2118 O O . VAL A 1 296 ? 15.671 -3.030 -64.005 1.00 97.25 296 VAL A O 1
ATOM 2121 N N . ALA A 1 297 ? 15.647 -5.259 -63.840 1.00 97.25 297 ALA A N 1
ATOM 2122 C CA . ALA A 1 297 ? 16.896 -5.319 -63.082 1.00 97.25 297 ALA A CA 1
ATOM 2123 C C . ALA A 1 297 ? 18.079 -4.874 -63.961 1.00 97.25 297 ALA A C 1
ATOM 2125 O O . ALA A 1 297 ? 18.406 -5.529 -64.958 1.00 97.25 297 ALA A O 1
ATOM 2126 N N . ALA A 1 298 ? 18.746 -3.778 -63.599 1.00 96.19 298 ALA A N 1
ATOM 2127 C CA . ALA A 1 298 ? 19.757 -3.131 -64.441 1.00 96.19 298 ALA A CA 1
ATOM 2128 C C . ALA A 1 298 ? 20.995 -4.020 -64.675 1.00 96.19 298 ALA A C 1
ATOM 2130 O O . ALA A 1 298 ? 21.621 -3.991 -65.738 1.00 96.19 298 ALA A O 1
ATOM 2131 N N . ASN A 1 299 ? 21.324 -4.879 -63.706 1.00 94.31 299 ASN A N 1
ATOM 2132 C CA . ASN A 1 299 ? 22.413 -5.852 -63.814 1.00 94.31 299 ASN A CA 1
ATOM 2133 C C . ASN A 1 299 ? 22.125 -6.995 -64.812 1.00 94.31 299 ASN A C 1
ATOM 2135 O O . ASN A 1 299 ? 23.057 -7.675 -65.240 1.00 94.31 299 ASN A O 1
ATOM 2139 N N . SER A 1 300 ? 20.861 -7.206 -65.192 1.00 94.38 300 SER A N 1
ATOM 2140 C CA . SER A 1 300 ? 20.440 -8.284 -66.094 1.00 94.38 300 SER A CA 1
ATOM 2141 C C . SER A 1 300 ? 20.426 -7.872 -67.571 1.00 94.38 300 SER A C 1
ATOM 2143 O O . SER A 1 300 ? 20.510 -8.734 -68.454 1.00 94.38 300 SER A O 1
ATOM 2145 N N . VAL A 1 301 ? 20.385 -6.563 -67.851 1.00 96.00 301 VAL A N 1
ATOM 2146 C CA . VAL A 1 301 ? 20.346 -6.010 -69.211 1.00 96.00 301 VAL A CA 1
ATOM 2147 C C . VAL A 1 301 ? 21.659 -6.294 -69.946 1.00 96.00 301 VAL A C 1
ATOM 2149 O O . VAL A 1 301 ? 22.752 -5.938 -69.496 1.00 96.00 301 VAL A O 1
ATOM 2152 N N . GLN A 1 302 ? 21.553 -6.937 -71.110 1.00 96.31 302 GLN A N 1
ATOM 2153 C CA . GLN A 1 302 ? 22.703 -7.279 -71.945 1.00 96.31 302 GLN A CA 1
ATOM 2154 C C . GLN A 1 302 ? 23.138 -6.078 -72.792 1.00 96.31 302 GLN A C 1
ATOM 2156 O O . GLN A 1 302 ? 22.516 -5.750 -73.798 1.00 96.31 302 GLN A O 1
ATOM 2161 N N . VAL A 1 303 ? 24.243 -5.444 -72.402 1.00 96.56 303 VAL A N 1
ATOM 2162 C CA . VAL A 1 303 ? 24.799 -4.266 -73.087 1.00 96.56 303 VAL A CA 1
ATOM 2163 C C . VAL A 1 303 ? 25.576 -4.703 -74.331 1.00 96.56 303 VAL A C 1
ATOM 2165 O O . VAL A 1 303 ? 26.694 -5.210 -74.223 1.00 96.56 303 VAL A O 1
ATOM 2168 N N . THR A 1 304 ? 24.976 -4.536 -75.511 1.00 96.62 304 THR A N 1
ATOM 2169 C CA . THR A 1 304 ? 25.522 -5.018 -76.796 1.00 96.62 304 THR A CA 1
ATOM 2170 C C . THR A 1 304 ? 25.492 -3.982 -77.919 1.00 96.62 304 THR A C 1
ATOM 2172 O O . THR A 1 304 ? 26.305 -4.073 -78.841 1.00 96.62 304 THR A O 1
ATOM 2175 N N . ALA A 1 305 ? 24.605 -2.985 -77.855 1.00 96.19 305 ALA A N 1
ATOM 2176 C CA . ALA A 1 305 ? 24.576 -1.879 -78.802 1.00 96.19 305 ALA A CA 1
ATOM 2177 C C . ALA A 1 305 ? 25.891 -1.075 -78.719 1.00 96.19 305 ALA A C 1
ATOM 2179 O O . ALA A 1 305 ? 26.356 -0.805 -77.609 1.00 96.19 305 ALA A O 1
ATOM 2180 N N . PRO A 1 306 ? 26.499 -0.660 -79.850 1.00 96.12 306 PRO A N 1
ATOM 2181 C CA . PRO A 1 306 ? 27.785 0.040 -79.834 1.00 96.12 306 PRO A CA 1
ATOM 2182 C C . PRO A 1 306 ? 27.815 1.283 -78.935 1.00 96.12 306 PRO A C 1
ATOM 2184 O O . PRO A 1 306 ? 28.750 1.429 -78.151 1.00 96.12 306 PRO A O 1
ATOM 2187 N N . SER A 1 307 ? 26.771 2.119 -78.984 1.00 92.94 307 SER A N 1
ATOM 2188 C CA . SER A 1 307 ? 26.631 3.300 -78.118 1.00 92.94 307 SER A CA 1
ATOM 2189 C C . SER A 1 307 ? 26.560 2.925 -76.637 1.00 92.94 307 SER A C 1
ATOM 2191 O O . SER A 1 307 ? 27.203 3.552 -75.805 1.00 92.94 307 SER A O 1
ATOM 2193 N N . ALA A 1 308 ? 25.842 1.853 -76.301 1.00 96.56 308 ALA A N 1
ATOM 2194 C CA . ALA A 1 308 ? 25.696 1.390 -74.927 1.00 96.56 308 ALA A CA 1
ATOM 2195 C C . ALA A 1 308 ? 26.994 0.798 -74.353 1.00 96.56 308 ALA A C 1
ATOM 2197 O O . ALA A 1 308 ? 27.317 1.000 -73.180 1.00 96.56 308 ALA A O 1
ATOM 2198 N N . VAL A 1 309 ? 27.771 0.096 -75.187 1.00 97.50 309 VAL A N 1
ATOM 2199 C CA . VAL A 1 309 ? 29.108 -0.403 -74.830 1.00 97.50 309 VAL A CA 1
ATOM 2200 C C . VAL A 1 309 ? 30.072 0.759 -74.579 1.00 97.50 309 VAL A C 1
ATOM 2202 O O . VAL A 1 309 ? 30.842 0.708 -73.618 1.00 97.50 309 VAL A O 1
ATOM 2205 N N . GLU A 1 310 ? 30.016 1.804 -75.405 1.00 97.12 310 GLU A N 1
ATOM 2206 C CA . GLU A 1 310 ? 30.827 3.015 -75.251 1.00 97.12 310 GLU A CA 1
ATOM 2207 C C . GLU A 1 310 ? 30.482 3.772 -73.961 1.00 97.12 310 GLU A C 1
ATOM 2209 O O . GLU A 1 310 ? 31.376 4.001 -73.144 1.00 97.12 310 GLU A O 1
ATOM 2214 N N . THR A 1 311 ? 29.197 4.048 -73.706 1.00 97.25 311 THR A N 1
ATOM 2215 C CA . THR A 1 311 ? 28.726 4.678 -72.460 1.00 97.25 311 THR A CA 1
ATOM 2216 C C . THR A 1 311 ? 29.166 3.889 -71.228 1.00 97.25 311 THR A C 1
ATOM 2218 O O . THR A 1 311 ? 29.734 4.452 -70.290 1.00 97.25 311 THR A O 1
ATOM 2221 N N . LYS A 1 312 ? 28.984 2.560 -71.231 1.00 97.62 312 LYS A N 1
ATOM 2222 C CA . LYS A 1 312 ? 29.431 1.699 -70.127 1.00 97.62 312 LYS A CA 1
ATOM 2223 C C . LYS A 1 312 ? 30.938 1.814 -69.888 1.00 97.62 312 LYS A C 1
ATOM 2225 O O . LYS A 1 312 ? 31.365 1.885 -68.737 1.00 97.62 312 LYS A O 1
ATOM 2230 N N . ALA A 1 313 ? 31.748 1.828 -70.947 1.00 97.69 313 ALA A N 1
ATOM 2231 C CA . ALA A 1 313 ? 33.199 1.958 -70.836 1.00 97.69 313 ALA A CA 1
ATOM 2232 C C . ALA A 1 313 ? 33.624 3.343 -70.314 1.00 97.69 313 ALA A C 1
ATOM 2234 O O . ALA A 1 313 ? 34.521 3.424 -69.471 1.00 97.69 313 ALA A O 1
ATOM 2235 N N . GLN A 1 314 ? 32.960 4.412 -70.761 1.00 97.56 314 GLN A N 1
ATOM 2236 C CA . GLN A 1 314 ? 33.184 5.777 -70.282 1.00 97.56 314 GLN A CA 1
ATOM 2237 C C . GLN A 1 314 ? 32.888 5.895 -68.782 1.00 97.56 314 GLN A C 1
ATOM 2239 O O . GLN A 1 314 ? 33.746 6.330 -68.014 1.00 97.56 314 GLN A O 1
ATOM 2244 N N . VAL A 1 315 ? 31.713 5.438 -68.340 1.00 98.00 315 VAL A N 1
ATOM 2245 C CA . VAL A 1 315 ? 31.331 5.486 -66.920 1.00 98.00 315 VAL A CA 1
ATOM 2246 C C . VAL A 1 315 ? 32.219 4.576 -66.074 1.00 98.00 315 VAL A C 1
ATOM 2248 O O . VAL A 1 315 ? 32.608 4.947 -64.970 1.00 98.00 315 VAL A O 1
ATOM 2251 N N . GLN A 1 316 ? 32.644 3.421 -66.593 1.00 97.81 316 GLN A N 1
ATOM 2252 C CA . GLN A 1 316 ? 33.600 2.555 -65.898 1.00 97.81 316 GLN A CA 1
ATOM 2253 C C . GLN A 1 316 ? 34.934 3.262 -65.604 1.00 97.81 316 GLN A C 1
ATOM 2255 O O . GLN A 1 316 ? 35.530 3.014 -64.552 1.00 97.81 316 GLN A O 1
ATOM 2260 N N . ALA A 1 317 ? 35.402 4.133 -66.504 1.00 97.50 317 ALA A N 1
ATOM 2261 C CA . ALA A 1 317 ? 36.604 4.933 -66.284 1.00 97.50 317 ALA A CA 1
ATOM 2262 C C . ALA A 1 317 ? 36.394 5.999 -65.194 1.00 97.50 317 ALA A C 1
ATOM 2264 O O . ALA A 1 317 ? 37.268 6.156 -64.342 1.00 97.50 317 ALA A O 1
ATOM 2265 N N . LEU A 1 318 ? 35.227 6.658 -65.164 1.00 96.62 318 LEU A N 1
ATOM 2266 C CA . LEU A 1 318 ? 34.851 7.616 -64.112 1.00 96.62 318 LEU A CA 1
ATOM 2267 C C . LEU A 1 318 ? 34.790 6.949 -62.732 1.00 96.62 318 LEU A C 1
ATOM 2269 O O . LEU A 1 318 ? 35.395 7.432 -61.778 1.00 96.62 318 LEU A O 1
ATOM 2273 N N . VAL A 1 319 ? 34.132 5.790 -62.640 1.00 96.50 319 VAL A N 1
ATOM 2274 C CA . VAL A 1 319 ? 34.062 4.994 -61.404 1.00 96.50 319 VAL A CA 1
ATOM 2275 C C . VAL A 1 319 ? 35.461 4.601 -60.927 1.00 96.50 319 VAL A C 1
ATOM 2277 O O . VAL A 1 319 ? 35.746 4.647 -59.729 1.00 96.50 319 VAL A O 1
ATOM 2280 N N . LYS A 1 320 ? 36.360 4.240 -61.852 1.00 96.00 320 LYS A N 1
ATOM 2281 C CA . LYS A 1 320 ? 37.742 3.904 -61.505 1.00 96.00 320 LYS A CA 1
ATOM 2282 C C . LYS A 1 320 ? 38.496 5.113 -60.938 1.00 96.00 320 LYS A C 1
ATOM 2284 O O . LYS A 1 320 ? 39.118 4.973 -59.891 1.00 96.00 320 LYS A O 1
ATOM 2289 N N . ASP A 1 321 ? 38.434 6.272 -61.594 1.00 95.06 321 ASP A N 1
ATOM 2290 C CA . ASP A 1 321 ? 39.084 7.502 -61.111 1.00 95.06 321 ASP A CA 1
ATOM 2291 C C . ASP A 1 321 ? 38.559 7.910 -59.728 1.00 95.06 321 ASP A C 1
ATOM 2293 O O . ASP A 1 321 ? 39.336 8.201 -58.817 1.00 95.06 321 ASP A O 1
ATOM 2297 N N . ALA A 1 322 ? 37.241 7.827 -59.538 1.00 93.88 322 ALA A N 1
ATOM 2298 C CA . ALA A 1 322 ? 36.609 8.091 -58.257 1.00 93.88 322 ALA A CA 1
ATOM 2299 C C . ALA A 1 322 ? 37.114 7.143 -57.161 1.00 93.88 322 ALA A C 1
ATOM 2301 O O . ALA A 1 322 ? 37.444 7.593 -56.066 1.00 93.88 322 ALA A O 1
ATOM 2302 N N . THR A 1 323 ? 37.228 5.850 -57.467 1.00 92.81 323 THR A N 1
ATOM 2303 C CA . THR A 1 323 ? 37.743 4.844 -56.529 1.00 92.81 323 THR A CA 1
ATOM 2304 C C . THR A 1 323 ? 39.209 5.109 -56.182 1.00 92.81 323 THR A C 1
ATOM 2306 O O . THR A 1 323 ? 39.566 5.122 -55.007 1.00 92.81 323 THR A O 1
ATOM 2309 N N . ASP A 1 324 ? 40.056 5.385 -57.179 1.00 93.00 324 ASP A N 1
ATOM 2310 C CA . ASP A 1 324 ? 41.482 5.669 -56.973 1.00 93.00 324 ASP A CA 1
ATOM 2311 C C . ASP A 1 324 ? 41.682 6.913 -56.078 1.00 93.00 324 ASP A C 1
ATOM 2313 O O . ASP A 1 324 ? 42.513 6.904 -55.166 1.00 93.00 324 ASP A O 1
ATOM 2317 N N . LYS A 1 325 ? 40.894 7.978 -56.285 1.00 91.69 325 LYS A N 1
ATOM 2318 C CA . LYS A 1 325 ? 40.910 9.183 -55.433 1.00 91.69 325 LYS A CA 1
ATOM 2319 C C . LYS A 1 325 ? 40.398 8.903 -54.022 1.00 91.69 325 LYS A C 1
ATOM 2321 O O . LYS A 1 325 ? 40.992 9.376 -53.050 1.00 91.69 325 LYS A O 1
ATOM 2326 N N . ALA A 1 326 ? 39.324 8.126 -53.899 1.00 88.88 326 ALA A N 1
ATOM 2327 C CA . ALA A 1 326 ? 38.759 7.749 -52.611 1.00 88.88 326 ALA A CA 1
ATOM 2328 C C . ALA A 1 326 ? 39.741 6.919 -51.772 1.00 88.88 326 ALA A C 1
ATOM 2330 O O . ALA A 1 326 ? 39.836 7.148 -50.570 1.00 88.88 326 ALA A O 1
ATOM 2331 N N . GLU A 1 327 ? 40.532 6.029 -52.377 1.00 88.75 327 GLU A N 1
ATOM 2332 C CA . GLU A 1 327 ? 41.599 5.305 -51.668 1.00 88.75 327 GLU A CA 1
ATOM 2333 C C . GLU A 1 327 ? 42.618 6.260 -51.031 1.00 88.75 327 GLU A C 1
ATOM 2335 O O . GLU A 1 327 ? 42.967 6.110 -49.859 1.00 88.75 327 GLU A O 1
ATOM 2340 N N . VAL A 1 328 ? 43.049 7.293 -51.762 1.00 90.38 328 VAL A N 1
ATOM 2341 C CA . VAL A 1 328 ? 44.005 8.286 -51.244 1.00 90.38 328 VAL A CA 1
ATOM 2342 C C . VAL A 1 328 ? 43.403 9.090 -50.090 1.00 90.38 328 VAL A C 1
ATOM 2344 O O . VAL A 1 328 ? 44.034 9.232 -49.042 1.00 90.38 328 VAL A O 1
ATOM 2347 N N . LEU A 1 329 ? 42.184 9.609 -50.258 1.00 87.25 329 LEU A N 1
ATOM 2348 C CA . LEU A 1 329 ? 41.520 10.428 -49.235 1.00 87.25 329 LEU A CA 1
ATOM 2349 C C . LEU A 1 329 ? 41.122 9.598 -48.004 1.00 87.25 329 LEU A C 1
ATOM 2351 O O . LEU A 1 329 ? 41.223 10.064 -46.868 1.00 87.25 329 LEU A O 1
ATOM 2355 N N . GLY A 1 330 ? 40.721 8.347 -48.221 1.00 88.50 330 GLY A N 1
ATOM 2356 C CA . GLY A 1 330 ? 40.329 7.397 -47.188 1.00 88.50 330 GLY A CA 1
ATOM 2357 C C . GLY A 1 330 ? 41.486 6.864 -46.352 1.00 88.50 330 GLY A C 1
ATOM 2358 O O . GLY A 1 330 ? 41.263 6.528 -45.188 1.00 88.50 330 GLY A O 1
ATOM 2359 N N . ALA A 1 331 ? 42.708 6.845 -46.894 1.00 90.12 331 ALA A N 1
ATOM 2360 C CA . ALA 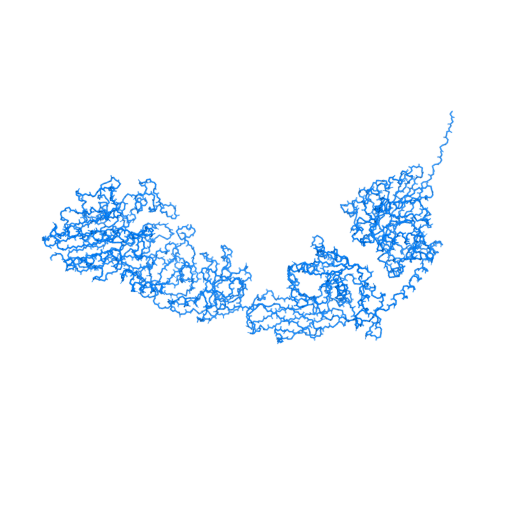A 1 331 ? 43.920 6.415 -46.195 1.00 90.12 331 ALA A CA 1
ATOM 2361 C C . ALA A 1 331 ? 44.374 7.373 -45.077 1.00 90.12 331 ALA A C 1
ATOM 2363 O O . ALA A 1 331 ? 45.304 7.047 -44.339 1.00 90.12 331 ALA A O 1
ATOM 2364 N N . ARG A 1 332 ? 43.728 8.540 -44.920 1.00 92.25 332 ARG A N 1
ATOM 2365 C CA . ARG A 1 332 ? 44.014 9.480 -43.829 1.00 92.25 332 ARG A CA 1
ATOM 2366 C C . ARG A 1 332 ? 43.920 8.780 -42.472 1.00 92.25 332 ARG A C 1
ATOM 2368 O O . ARG A 1 332 ? 42.868 8.263 -42.100 1.00 92.25 332 ARG A O 1
ATOM 2375 N N . GLU A 1 333 ? 45.007 8.835 -41.712 1.00 94.88 333 GLU A N 1
ATOM 2376 C CA . GLU A 1 333 ? 45.071 8.309 -40.351 1.00 94.88 333 GLU A CA 1
ATOM 2377 C C . GLU A 1 333 ? 44.293 9.214 -39.382 1.00 94.88 333 GLU A C 1
ATOM 2379 O O . GLU A 1 333 ? 44.446 10.439 -39.400 1.00 94.88 333 GLU A O 1
ATOM 2384 N N . LEU A 1 334 ? 43.451 8.616 -38.536 1.00 93.88 334 LEU A N 1
ATOM 2385 C CA . LEU A 1 334 ? 42.673 9.327 -37.509 1.00 93.88 334 LEU A CA 1
ATOM 2386 C C . LEU A 1 334 ? 43.275 9.202 -36.110 1.00 93.88 334 LEU A C 1
ATOM 2388 O O . LEU A 1 334 ? 42.988 10.009 -35.231 1.00 93.88 334 LEU A O 1
ATOM 2392 N N . GLY A 1 335 ? 44.089 8.173 -35.903 1.00 94.62 335 GLY A N 1
ATOM 2393 C CA . GLY A 1 335 ? 44.631 7.776 -34.614 1.00 94.62 335 GLY A CA 1
ATOM 2394 C C . GLY A 1 335 ? 44.810 6.264 -34.565 1.00 94.62 335 GLY A C 1
ATOM 2395 O O . GLY A 1 335 ? 44.731 5.581 -35.587 1.00 94.62 335 GLY A O 1
ATOM 2396 N N . GLN A 1 336 ? 45.043 5.732 -33.371 1.00 96.81 336 GLN A N 1
ATOM 2397 C CA . GLN A 1 336 ? 45.266 4.309 -33.146 1.00 96.81 336 GLN A CA 1
ATOM 2398 C C . GLN A 1 336 ? 44.197 3.705 -32.232 1.00 96.81 336 GLN A C 1
ATOM 2400 O O . GLN A 1 336 ? 43.663 4.370 -31.346 1.00 96.81 336 GLN A O 1
ATOM 2405 N N . LEU A 1 337 ? 43.913 2.424 -32.424 1.00 96.25 337 LEU A N 1
ATOM 2406 C CA . LEU A 1 337 ? 43.119 1.588 -31.529 1.00 96.25 337 LEU A CA 1
ATOM 2407 C C . LEU A 1 337 ? 44.067 0.749 -30.679 1.00 96.25 337 LEU A C 1
ATOM 2409 O O . LEU A 1 337 ? 45.001 0.174 -31.223 1.00 96.25 337 LEU A O 1
ATOM 2413 N N . ALA A 1 338 ? 43.834 0.637 -29.375 1.00 94.94 338 ALA A N 1
ATOM 2414 C CA . ALA A 1 338 ? 44.608 -0.224 -28.477 1.00 94.94 338 ALA A CA 1
ATOM 2415 C C . ALA A 1 338 ? 44.200 -1.709 -28.565 1.00 94.94 338 ALA A C 1
ATOM 2417 O O . ALA A 1 338 ? 44.920 -2.577 -28.078 1.00 94.94 338 ALA A O 1
ATOM 2418 N N . GLY A 1 339 ? 43.055 -2.000 -29.184 1.00 92.75 339 GLY A N 1
ATOM 2419 C CA . GLY A 1 339 ? 42.491 -3.334 -29.363 1.00 92.75 339 GLY A CA 1
ATOM 2420 C C . GLY A 1 339 ? 41.323 -3.308 -30.356 1.00 92.75 339 GLY A C 1
ATOM 2421 O O . GLY A 1 339 ? 40.926 -2.227 -30.797 1.00 92.75 339 GLY A O 1
ATOM 2422 N N . PRO A 1 340 ? 40.771 -4.474 -30.727 1.00 93.62 340 PRO A N 1
ATOM 2423 C CA . PRO A 1 340 ? 39.615 -4.538 -31.612 1.00 93.62 340 PRO A CA 1
ATOM 2424 C C . PRO A 1 340 ? 38.364 -4.005 -30.905 1.00 93.62 340 PRO A C 1
ATOM 2426 O O . PRO A 1 340 ? 38.139 -4.302 -29.734 1.00 93.62 340 PRO A O 1
ATOM 2429 N N . LEU A 1 341 ? 37.518 -3.283 -31.637 1.00 94.94 341 LEU A N 1
ATOM 2430 C CA . LEU A 1 341 ? 36.178 -2.894 -31.198 1.00 94.94 341 LEU A CA 1
ATOM 2431 C C . LEU A 1 341 ? 35.172 -3.592 -32.103 1.00 94.94 341 LEU A C 1
ATOM 2433 O O . LEU A 1 341 ? 35.129 -3.346 -33.312 1.00 94.94 341 LEU A O 1
ATOM 2437 N N . ARG A 1 342 ? 34.389 -4.500 -31.531 1.00 95.50 342 ARG A N 1
ATOM 2438 C CA . ARG A 1 342 ? 33.527 -5.401 -32.299 1.00 95.50 342 ARG A CA 1
ATOM 2439 C C . ARG A 1 342 ? 32.067 -5.180 -31.976 1.00 95.50 342 ARG A C 1
ATOM 2441 O O . ARG A 1 342 ? 31.727 -4.727 -30.885 1.00 95.50 342 ARG A O 1
ATOM 2448 N N . ARG A 1 343 ? 31.217 -5.539 -32.932 1.00 96.06 343 ARG A N 1
ATOM 2449 C CA . ARG A 1 343 ? 29.794 -5.787 -32.696 1.00 96.06 343 ARG A CA 1
ATOM 2450 C C . ARG A 1 343 ? 29.613 -7.159 -32.050 1.00 96.06 343 ARG A C 1
ATOM 2452 O O . ARG A 1 343 ? 30.465 -8.037 -32.185 1.00 96.06 343 ARG A O 1
ATOM 2459 N N . ALA A 1 344 ? 28.489 -7.345 -31.366 1.00 95.31 344 ALA A N 1
ATOM 2460 C CA . ALA A 1 344 ? 28.129 -8.625 -30.770 1.00 95.31 344 ALA A CA 1
ATOM 2461 C C . ALA A 1 344 ? 27.918 -9.702 -31.846 1.00 95.31 344 ALA A C 1
ATOM 2463 O O . ALA A 1 344 ? 27.519 -9.405 -32.978 1.00 95.31 344 ALA A O 1
ATOM 2464 N N . GLN A 1 345 ? 28.182 -10.962 -31.496 1.00 93.88 345 GLN A N 1
ATOM 2465 C CA . GLN A 1 345 ? 28.120 -12.097 -32.422 1.00 93.88 345 GLN A CA 1
ATOM 2466 C C . GLN A 1 345 ? 27.406 -13.297 -31.795 1.00 93.88 345 GLN A C 1
ATOM 2468 O O . GLN A 1 345 ? 27.462 -13.520 -30.590 1.00 93.88 345 GLN A O 1
ATOM 2473 N N . LEU A 1 346 ? 26.744 -14.095 -32.628 1.00 91.69 346 LEU A N 1
ATOM 2474 C CA . LEU A 1 346 ? 26.254 -15.424 -32.256 1.00 91.69 346 LEU A CA 1
ATOM 2475 C C . LEU A 1 346 ? 27.382 -16.458 -32.375 1.00 91.69 346 LEU A C 1
ATOM 2477 O O . LEU A 1 346 ? 28.398 -16.213 -33.023 1.00 91.69 346 LEU A O 1
ATOM 2481 N N . ALA A 1 347 ? 27.174 -17.664 -31.843 1.00 89.25 347 ALA A N 1
ATOM 2482 C CA . ALA A 1 347 ? 28.118 -18.780 -31.974 1.00 89.25 347 ALA A CA 1
ATOM 2483 C C . ALA A 1 347 ? 28.461 -19.142 -33.437 1.00 89.25 347 ALA A C 1
ATOM 2485 O O . ALA A 1 347 ? 29.520 -19.701 -33.707 1.00 89.25 347 ALA A O 1
ATOM 2486 N N . SER A 1 348 ? 27.585 -18.806 -34.390 1.00 87.62 348 SER A N 1
ATOM 2487 C CA . SER A 1 348 ? 27.816 -18.939 -35.836 1.00 87.62 348 SER A CA 1
ATOM 2488 C C . SER A 1 348 ? 28.809 -17.918 -36.411 1.00 87.62 348 SER A C 1
ATOM 2490 O O . SER A 1 348 ? 29.185 -18.038 -37.575 1.00 87.62 348 SER A O 1
ATOM 2492 N N . GLY A 1 349 ? 29.192 -16.894 -35.644 1.00 86.44 349 GLY A N 1
ATOM 2493 C CA . GLY A 1 349 ? 29.984 -15.746 -36.094 1.00 86.44 349 GLY A CA 1
ATOM 2494 C C . GLY A 1 349 ? 29.172 -14.651 -36.796 1.00 86.44 349 GLY A C 1
ATOM 2495 O O . GLY A 1 349 ? 29.736 -13.633 -37.190 1.00 86.44 349 GLY A O 1
ATOM 2496 N N . SER A 1 350 ? 27.855 -14.824 -36.961 1.00 87.81 350 SER A N 1
ATOM 2497 C CA . SER A 1 350 ? 26.981 -13.774 -37.499 1.00 87.81 350 SER A CA 1
ATOM 2498 C C . SER A 1 350 ? 26.709 -12.688 -36.458 1.00 87.81 350 SER A C 1
ATOM 2500 O O . SER A 1 350 ? 26.664 -12.979 -35.264 1.00 87.81 350 SER A O 1
ATOM 2502 N N . GLU A 1 351 ? 26.456 -11.460 -36.913 1.00 90.38 351 GLU A N 1
ATOM 2503 C CA . GLU A 1 351 ? 26.068 -10.331 -36.056 1.00 90.38 351 GLU A CA 1
ATOM 2504 C C . GLU A 1 351 ? 24.885 -10.690 -35.137 1.00 90.38 351 GLU A C 1
ATOM 2506 O O . GLU A 1 351 ? 23.871 -11.228 -35.590 1.00 90.38 351 GLU A O 1
ATOM 2511 N N . ASN A 1 352 ? 25.002 -10.344 -33.855 1.00 93.44 352 ASN A N 1
ATOM 2512 C CA . ASN A 1 352 ? 23.922 -10.392 -32.879 1.00 93.44 352 ASN A CA 1
ATOM 2513 C C . ASN A 1 352 ? 23.495 -8.968 -32.497 1.00 93.44 352 ASN A C 1
ATOM 2515 O O . ASN A 1 352 ? 24.107 -8.337 -31.643 1.00 93.44 352 ASN A O 1
ATOM 2519 N N . ARG A 1 353 ? 22.409 -8.458 -33.084 1.00 92.44 353 ARG A N 1
ATOM 2520 C CA . ARG A 1 353 ? 21.898 -7.110 -32.756 1.00 92.44 353 ARG A CA 1
ATOM 2521 C C . ARG A 1 353 ? 21.202 -7.016 -31.402 1.00 92.44 353 ARG A C 1
ATOM 2523 O O . ARG A 1 353 ? 20.908 -5.916 -30.949 1.00 92.44 353 ARG A O 1
ATOM 2530 N N . GLY A 1 354 ? 20.904 -8.140 -30.768 1.00 92.50 354 GLY A N 1
ATOM 2531 C CA . GLY A 1 354 ? 20.374 -8.133 -29.416 1.00 92.50 354 GLY A CA 1
ATOM 2532 C C . GLY A 1 354 ? 21.454 -8.238 -28.341 1.00 92.50 354 GLY A C 1
ATOM 2533 O O . GLY A 1 354 ? 21.108 -8.326 -27.164 1.00 92.50 354 GLY A O 1
ATOM 2534 N N . GLY 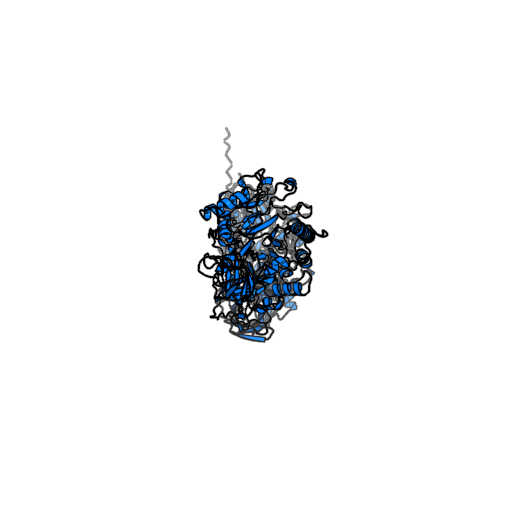A 1 355 ? 22.735 -8.194 -28.729 1.00 93.56 355 GLY A N 1
ATOM 2535 C CA . GLY A 1 355 ? 23.853 -8.228 -27.797 1.00 93.56 355 GLY A CA 1
ATOM 2536 C C . GLY A 1 355 ? 24.554 -6.912 -27.541 1.00 93.56 355 GLY A C 1
ATOM 2537 O O . GLY A 1 355 ? 24.638 -6.046 -28.414 1.00 93.56 355 GLY A O 1
ATOM 2538 N N . GLU A 1 356 ? 25.046 -6.774 -26.313 1.00 95.62 356 GLU A N 1
ATOM 2539 C CA . GLU A 1 356 ? 25.875 -5.644 -25.914 1.00 95.62 356 GLU A CA 1
ATOM 2540 C C . GLU A 1 356 ? 27.245 -5.783 -26.579 1.00 95.62 356 GLU A C 1
ATOM 2542 O O . GLU A 1 356 ? 27.731 -6.891 -26.816 1.00 95.62 356 GLU A O 1
ATOM 2547 N N . SER A 1 357 ? 27.872 -4.668 -26.951 1.00 96.12 357 SER A N 1
ATOM 2548 C CA . SER A 1 357 ? 29.134 -4.725 -27.684 1.00 96.12 357 SER A CA 1
ATOM 2549 C C . SER A 1 357 ? 30.062 -3.568 -27.352 1.00 96.12 357 SER A C 1
ATOM 2551 O O . SER A 1 357 ? 29.620 -2.431 -27.162 1.00 96.12 357 SER A O 1
ATOM 2553 N N . THR A 1 358 ? 31.365 -3.854 -27.359 1.00 96.56 358 THR A N 1
ATOM 2554 C CA . THR A 1 358 ? 32.418 -2.864 -27.101 1.00 96.56 358 THR A CA 1
ATOM 2555 C C . THR A 1 358 ? 32.351 -1.697 -28.085 1.00 96.56 358 THR A C 1
ATOM 2557 O O . THR A 1 358 ? 32.526 -0.543 -27.689 1.00 96.56 358 THR A O 1
ATOM 2560 N N . LEU A 1 359 ? 32.029 -1.964 -29.357 1.00 96.94 359 LEU A N 1
ATOM 2561 C CA . LEU A 1 359 ? 31.862 -0.919 -30.366 1.00 96.94 359 LEU A CA 1
ATOM 2562 C C . LEU A 1 359 ? 30.615 -0.061 -30.122 1.00 96.94 359 LEU A C 1
ATOM 2564 O O . LEU A 1 359 ? 30.697 1.162 -30.215 1.00 96.94 359 LEU A O 1
ATOM 2568 N N . GLY A 1 360 ? 29.472 -0.674 -29.804 1.00 96.94 360 GLY A N 1
ATOM 2569 C CA . GLY A 1 360 ? 28.234 0.067 -29.549 1.00 96.94 360 GLY A CA 1
ATOM 2570 C C . GLY A 1 360 ? 28.350 1.006 -28.355 1.00 96.94 360 GLY A C 1
ATOM 2571 O O . GLY A 1 360 ? 27.953 2.169 -28.454 1.00 96.94 360 GLY A O 1
ATOM 2572 N N . ASN A 1 361 ? 28.967 0.540 -27.268 1.00 97.81 361 ASN A N 1
ATOM 2573 C CA . ASN A 1 361 ? 29.230 1.369 -26.093 1.00 97.81 361 ASN A CA 1
ATOM 2574 C C . ASN A 1 361 ? 30.214 2.500 -26.403 1.00 97.81 361 ASN A C 1
ATOM 2576 O O . ASN A 1 361 ? 29.977 3.645 -26.013 1.00 97.81 361 ASN A O 1
ATOM 2580 N N . LEU A 1 362 ? 31.284 2.223 -27.161 1.00 97.44 362 LEU A N 1
ATOM 2581 C CA . LEU A 1 362 ? 32.223 3.271 -27.554 1.00 97.44 362 LEU A CA 1
ATOM 2582 C C . LEU A 1 362 ? 31.546 4.344 -28.409 1.00 97.44 362 LEU A C 1
ATOM 2584 O O . LEU A 1 362 ? 31.720 5.523 -28.126 1.00 97.44 362 LEU A O 1
ATOM 2588 N N . VAL A 1 363 ? 30.775 3.974 -29.435 1.00 97.69 363 VAL A N 1
ATOM 2589 C CA . VAL A 1 363 ? 30.102 4.965 -30.292 1.00 97.69 363 VAL A CA 1
ATOM 2590 C C . VAL A 1 363 ? 29.107 5.788 -29.473 1.00 97.69 363 VAL A C 1
ATOM 2592 O O . VAL A 1 363 ? 29.081 7.011 -29.593 1.00 97.69 363 VAL A O 1
ATOM 2595 N N . ALA A 1 364 ? 28.357 5.164 -28.564 1.00 98.19 364 ALA A N 1
ATOM 2596 C CA . ALA A 1 364 ? 27.496 5.890 -27.635 1.00 98.19 364 ALA A CA 1
ATOM 2597 C C . ALA A 1 364 ? 28.285 6.892 -26.760 1.00 98.19 364 ALA A C 1
ATOM 2599 O O . ALA A 1 364 ? 27.840 8.030 -26.577 1.00 98.19 364 ALA A O 1
ATOM 2600 N N . GLU A 1 365 ? 29.474 6.517 -26.275 1.00 97.94 365 GLU A N 1
ATOM 2601 C CA . GLU A 1 365 ? 30.380 7.417 -25.549 1.00 97.94 365 GLU A CA 1
ATOM 2602 C C . GLU A 1 365 ? 30.939 8.537 -26.432 1.00 97.94 365 GLU A C 1
ATOM 2604 O O . GLU A 1 365 ? 30.975 9.683 -25.991 1.00 97.94 365 GLU A O 1
ATOM 2609 N N . VAL A 1 366 ? 31.314 8.261 -27.682 1.00 97.69 366 VAL A N 1
ATOM 2610 C CA . VAL A 1 366 ? 31.780 9.276 -28.642 1.00 97.69 366 VAL A CA 1
ATOM 2611 C C . VAL A 1 366 ? 30.706 10.337 -28.857 1.00 97.69 366 VAL A C 1
ATOM 2613 O O . VAL A 1 366 ? 30.996 11.532 -28.781 1.00 97.69 366 VAL A O 1
ATOM 2616 N N . GLN A 1 367 ? 29.450 9.926 -29.046 1.00 97.62 367 GLN A N 1
ATOM 2617 C CA . GLN A 1 367 ? 28.331 10.857 -29.207 1.00 97.62 367 GLN A CA 1
ATOM 2618 C C . GLN A 1 367 ? 28.119 11.702 -27.942 1.00 97.62 367 GLN A C 1
ATOM 2620 O O . GLN A 1 367 ? 27.971 12.928 -28.027 1.00 97.62 367 GLN A O 1
ATOM 2625 N N . ARG A 1 368 ? 28.141 11.077 -26.753 1.00 97.88 368 ARG A N 1
ATOM 2626 C CA . ARG A 1 368 ? 28.033 11.779 -25.460 1.00 97.88 368 ARG A CA 1
ATOM 2627 C C . ARG A 1 368 ? 29.180 12.767 -25.271 1.00 97.88 368 ARG A C 1
ATOM 2629 O O . ARG A 1 368 ? 28.940 13.916 -24.910 1.00 97.88 368 ARG A O 1
ATOM 2636 N N . TRP A 1 369 ? 30.414 12.353 -25.550 1.00 97.25 369 TRP A N 1
ATOM 2637 C CA . TRP A 1 369 ? 31.606 13.190 -25.462 1.00 97.25 369 TRP A CA 1
ATOM 2638 C C . TRP A 1 369 ? 31.503 14.391 -26.400 1.00 97.25 369 TRP A C 1
ATOM 2640 O O . TRP A 1 369 ? 31.644 15.532 -25.954 1.00 97.25 369 TRP A O 1
ATOM 2650 N N . ALA A 1 370 ? 31.166 14.154 -27.668 1.00 95.06 370 ALA A N 1
ATOM 2651 C CA . ALA A 1 370 ? 31.028 15.202 -28.668 1.00 95.06 370 ALA A CA 1
ATOM 2652 C C . ALA A 1 370 ? 29.943 16.217 -28.289 1.00 95.06 370 ALA A C 1
ATOM 2654 O O . ALA A 1 370 ? 30.092 17.401 -28.571 1.00 95.06 370 ALA A O 1
ATOM 2655 N N . THR A 1 371 ? 28.887 15.806 -27.591 1.00 95.50 371 THR A N 1
ATOM 2656 C CA . THR A 1 371 ? 27.762 16.682 -27.213 1.00 95.50 371 THR A CA 1
ATOM 2657 C C . THR A 1 371 ? 27.767 17.105 -25.738 1.00 95.50 371 THR A C 1
ATOM 2659 O O . THR A 1 371 ? 26.790 17.652 -25.228 1.00 95.50 371 THR A O 1
ATOM 2662 N N . SER A 1 372 ? 28.891 16.914 -25.044 1.00 93.94 372 SER A N 1
ATOM 2663 C CA . SER A 1 372 ? 29.035 17.212 -23.612 1.00 93.94 372 SER A CA 1
ATOM 2664 C C . SER A 1 372 ? 29.168 18.703 -23.281 1.00 93.94 372 SER A C 1
ATOM 2666 O O . SER A 1 372 ? 29.006 19.087 -22.122 1.00 93.94 372 SER A O 1
ATOM 2668 N N . SER A 1 373 ? 29.435 19.560 -24.273 1.00 87.94 373 SER A N 1
ATOM 2669 C CA . SER A 1 373 ? 29.523 21.006 -24.051 1.00 87.94 373 SER A CA 1
ATOM 2670 C C . SER A 1 373 ? 28.132 21.622 -23.822 1.00 87.94 373 SER A C 1
ATOM 2672 O O . SER A 1 373 ? 27.152 21.149 -24.411 1.00 87.94 373 SER A O 1
ATOM 2674 N N . PRO A 1 374 ? 28.006 22.693 -23.014 1.00 82.69 374 PRO A N 1
ATOM 2675 C CA . PRO A 1 374 ? 26.730 23.384 -22.811 1.00 82.69 374 PRO A CA 1
ATOM 2676 C C . PRO A 1 374 ? 26.083 23.860 -24.118 1.00 82.69 374 PRO A C 1
ATOM 2678 O O . PRO A 1 374 ? 24.869 23.749 -24.290 1.00 82.69 374 PRO A O 1
ATOM 2681 N N . GLU A 1 375 ? 26.890 24.321 -25.076 1.00 78.31 375 GLU A N 1
ATOM 2682 C CA . GLU A 1 375 ? 26.437 24.789 -26.389 1.00 78.31 375 GLU A CA 1
ATOM 2683 C C . GLU A 1 375 ? 25.847 23.656 -27.224 1.00 78.31 375 GLU A C 1
ATOM 2685 O O . GLU A 1 375 ? 25.001 23.926 -28.069 1.00 78.31 375 GLU A O 1
ATOM 2690 N N . SER A 1 376 ? 26.243 22.408 -26.962 1.00 76.38 376 SER A N 1
ATOM 2691 C CA . SER A 1 376 ? 25.731 21.197 -27.616 1.00 76.38 376 SER A CA 1
ATOM 2692 C C . SER A 1 376 ? 24.648 20.487 -26.784 1.00 76.38 376 SER A C 1
ATOM 2694 O O . SER A 1 376 ? 24.212 19.401 -27.147 1.00 76.38 376 SER A O 1
ATOM 2696 N N . GLY A 1 377 ? 24.209 21.085 -25.667 1.00 81.62 377 GLY A N 1
ATOM 2697 C CA . GLY A 1 377 ? 23.131 20.574 -24.810 1.00 81.62 377 GLY A CA 1
ATOM 2698 C C . GLY A 1 377 ? 23.577 19.840 -23.536 1.00 81.62 377 GLY A C 1
ATOM 2699 O O . GLY A 1 377 ? 22.735 19.548 -22.676 1.00 81.62 377 GLY A O 1
ATOM 2700 N N . GLY A 1 378 ? 24.885 19.620 -23.353 1.00 93.56 378 GLY A N 1
ATOM 2701 C CA . GLY A 1 378 ? 25.476 19.105 -22.115 1.00 93.56 378 GLY A CA 1
ATOM 2702 C C . GLY A 1 378 ? 25.179 17.629 -21.848 1.00 93.56 378 GLY A C 1
ATOM 2703 O O . GLY A 1 378 ? 24.738 17.297 -20.749 1.00 93.56 378 GLY A O 1
ATOM 2704 N N . ALA A 1 379 ? 25.350 16.760 -22.848 1.00 96.94 379 ALA A N 1
ATOM 2705 C CA . ALA A 1 379 ? 24.977 15.348 -22.771 1.00 96.94 379 ALA A CA 1
ATOM 2706 C C . ALA A 1 379 ? 25.633 14.603 -21.595 1.00 96.94 379 ALA A C 1
ATOM 2708 O O . ALA A 1 379 ? 26.858 14.577 -21.431 1.00 96.94 379 ALA A O 1
ATOM 2709 N N . GLN A 1 380 ? 24.789 13.944 -20.802 1.00 98.06 380 GLN A N 1
ATOM 2710 C CA . GLN A 1 380 ? 25.167 13.104 -19.666 1.00 98.06 380 GLN A CA 1
ATOM 2711 C C . GLN A 1 380 ? 25.094 11.614 -20.010 1.00 98.06 380 GLN A C 1
ATOM 2713 O O . GLN A 1 380 ? 25.871 10.838 -19.468 1.00 98.06 380 GLN A O 1
ATOM 2718 N N . ILE A 1 381 ? 24.178 11.229 -20.905 1.00 98.56 381 ILE A N 1
ATOM 2719 C CA . ILE A 1 381 ? 23.967 9.851 -21.367 1.00 98.56 381 ILE A CA 1
ATOM 2720 C C . ILE A 1 381 ? 23.961 9.852 -22.899 1.00 98.56 381 ILE A C 1
ATOM 2722 O O . ILE A 1 381 ? 23.364 10.741 -23.507 1.00 98.56 381 ILE A O 1
ATOM 2726 N N . GLY A 1 382 ? 24.619 8.878 -23.521 1.00 98.19 382 GLY A N 1
ATOM 2727 C CA . GLY A 1 382 ? 24.576 8.629 -24.963 1.00 98.19 382 GLY A CA 1
ATOM 2728 C C . GLY A 1 382 ? 24.028 7.242 -25.285 1.00 98.19 382 GLY A C 1
ATOM 2729 O O . GLY A 1 382 ? 24.301 6.297 -24.543 1.00 98.19 382 GLY A O 1
ATOM 2730 N N . PHE A 1 383 ? 23.296 7.123 -26.395 1.00 98.56 383 PHE A N 1
ATOM 2731 C CA . PHE A 1 383 ? 22.762 5.854 -26.903 1.00 98.56 383 PHE A CA 1
ATOM 2732 C C . PHE A 1 383 ? 23.115 5.619 -28.372 1.00 98.56 383 PHE A C 1
ATOM 2734 O O . PHE A 1 383 ? 23.073 6.547 -29.179 1.00 98.56 383 PHE A O 1
ATOM 2741 N N . MET A 1 384 ? 23.399 4.367 -28.730 1.00 96.94 384 MET A N 1
ATOM 2742 C CA . MET A 1 384 ? 23.617 3.936 -30.113 1.00 96.94 384 MET A CA 1
ATOM 2743 C C . MET A 1 384 ? 22.822 2.665 -30.416 1.00 96.94 384 MET A C 1
ATOM 2745 O O . MET A 1 384 ? 22.892 1.694 -29.664 1.00 96.94 384 MET A O 1
ATOM 2749 N N . ASN A 1 385 ? 22.083 2.645 -31.526 1.00 95.19 385 ASN A N 1
ATOM 2750 C CA . ASN A 1 385 ? 21.384 1.445 -31.973 1.00 95.19 385 ASN A CA 1
ATOM 2751 C C . ASN A 1 385 ? 22.339 0.505 -32.724 1.00 95.19 385 ASN A C 1
ATOM 2753 O O . ASN A 1 385 ? 23.182 0.959 -33.500 1.00 95.19 385 ASN A O 1
ATOM 2757 N N . PRO A 1 386 ? 22.178 -0.819 -32.576 1.00 93.12 386 PRO A N 1
ATOM 2758 C CA . PRO A 1 386 ? 23.089 -1.792 -33.173 1.00 93.12 386 PRO A CA 1
ATOM 2759 C C . PRO A 1 386 ? 23.008 -1.782 -34.707 1.00 93.12 386 PRO A C 1
ATOM 2761 O O . PRO A 1 386 ? 24.006 -2.015 -35.378 1.00 93.12 386 PRO A O 1
ATOM 2764 N N . GLY A 1 387 ? 21.844 -1.450 -35.284 1.00 85.81 387 GLY A N 1
ATOM 2765 C CA . GLY A 1 387 ? 21.652 -1.373 -36.737 1.00 85.81 387 GLY A CA 1
ATOM 2766 C C . GLY A 1 387 ? 22.423 -0.243 -37.431 1.00 85.81 387 GLY A C 1
ATOM 2767 O O . GLY A 1 387 ? 22.700 -0.353 -38.632 1.00 85.81 387 GLY A O 1
ATOM 2768 N N . GLY A 1 388 ? 22.792 0.806 -36.686 1.00 85.56 388 GLY A N 1
ATOM 2769 C CA . GLY A 1 388 ? 23.603 1.918 -37.181 1.00 85.56 388 GLY A CA 1
ATOM 2770 C C . GLY A 1 388 ? 25.099 1.597 -37.286 1.00 85.56 388 GLY A C 1
ATOM 2771 O O . GLY A 1 388 ? 25.831 2.355 -37.913 1.00 85.56 388 GLY A O 1
ATOM 2772 N N . LEU A 1 389 ? 25.553 0.468 -36.728 1.00 93.12 389 LEU A N 1
ATOM 2773 C CA . LEU A 1 389 ? 26.939 -0.004 -36.807 1.00 93.12 389 LEU A CA 1
ATOM 2774 C C . LEU A 1 389 ? 27.072 -1.016 -37.946 1.00 93.12 389 LEU A C 1
ATOM 2776 O O . LEU A 1 389 ? 26.448 -2.076 -37.925 1.00 93.12 389 LEU A O 1
ATOM 2780 N N . ARG A 1 390 ? 27.867 -0.700 -38.969 1.00 86.62 390 ARG A N 1
ATOM 2781 C CA . ARG A 1 390 ? 27.872 -1.480 -40.224 1.00 86.62 390 ARG A CA 1
ATOM 2782 C C . ARG A 1 390 ? 29.059 -2.421 -40.371 1.00 86.62 390 ARG A C 1
ATOM 2784 O O . ARG A 1 390 ? 28.952 -3.443 -41.051 1.00 86.62 390 ARG A O 1
ATOM 2791 N N . ALA A 1 391 ? 30.142 -2.127 -39.667 1.00 92.19 391 ALA A N 1
ATOM 2792 C CA . ALA A 1 391 ? 31.359 -2.918 -39.640 1.00 92.19 391 ALA A CA 1
ATOM 2793 C C . ALA A 1 391 ? 31.936 -2.963 -38.222 1.00 92.19 391 ALA A C 1
ATOM 2795 O O . ALA A 1 391 ? 31.595 -2.136 -37.377 1.00 92.19 391 ALA A O 1
ATOM 2796 N N . ASP A 1 392 ? 32.823 -3.925 -37.977 1.00 94.56 392 ASP A N 1
ATOM 2797 C CA . ASP A 1 392 ? 33.692 -3.879 -36.802 1.00 94.56 392 ASP A CA 1
ATOM 2798 C C . ASP A 1 392 ? 34.799 -2.838 -37.027 1.00 94.56 392 ASP A C 1
ATOM 2800 O O . ASP A 1 392 ? 35.244 -2.616 -38.156 1.00 94.56 392 ASP A O 1
ATOM 2804 N N . MET A 1 393 ? 35.285 -2.225 -35.951 1.00 94.69 393 MET A N 1
ATOM 2805 C CA . MET A 1 393 ? 36.351 -1.231 -36.001 1.00 94.69 393 MET A CA 1
ATOM 2806 C C . MET A 1 393 ? 37.668 -1.882 -35.565 1.00 94.69 393 MET A C 1
ATOM 2808 O O . MET A 1 393 ? 37.992 -1.970 -34.381 1.00 94.69 393 MET A O 1
ATOM 2812 N N . LEU A 1 394 ? 38.413 -2.397 -36.546 1.00 94.19 394 LEU A N 1
ATOM 2813 C CA . LEU A 1 394 ? 39.609 -3.213 -36.302 1.00 94.19 394 LEU A CA 1
ATOM 2814 C C . LEU A 1 394 ? 40.928 -2.449 -36.471 1.00 94.19 394 LEU A C 1
ATOM 2816 O O . LEU A 1 394 ? 41.916 -2.827 -35.844 1.00 94.19 394 LEU A O 1
ATOM 2820 N N . GLY A 1 395 ? 40.943 -1.392 -37.288 1.00 92.62 395 GLY A N 1
ATOM 2821 C CA . GLY A 1 395 ? 42.173 -0.723 -37.722 1.00 92.62 395 GLY A CA 1
ATOM 2822 C C . GLY A 1 395 ? 43.064 -1.616 -38.598 1.00 92.62 395 GLY A C 1
ATOM 2823 O O . GLY A 1 395 ? 42.759 -2.780 -38.863 1.00 92.62 395 GLY A O 1
ATOM 2824 N N . ASN A 1 396 ? 44.187 -1.071 -39.055 1.00 93.25 396 ASN A N 1
ATOM 2825 C CA . ASN A 1 396 ? 45.212 -1.787 -39.816 1.00 93.25 396 ASN A CA 1
ATOM 2826 C C . ASN A 1 396 ? 46.051 -2.661 -38.874 1.00 93.25 396 ASN A C 1
ATOM 2828 O O . ASN A 1 396 ? 47.150 -2.291 -38.473 1.00 93.25 396 ASN A O 1
ATOM 2832 N N . ASN A 1 397 ? 45.496 -3.804 -38.477 1.00 91.06 397 ASN A N 1
ATOM 2833 C CA . ASN A 1 397 ? 45.982 -4.635 -37.373 1.00 91.06 397 ASN A CA 1
ATOM 2834 C C . ASN A 1 397 ? 46.797 -5.869 -37.805 1.00 91.06 397 ASN A C 1
ATOM 2836 O O . ASN A 1 397 ? 46.974 -6.788 -37.005 1.00 91.06 397 ASN A O 1
ATOM 2840 N N . ALA A 1 398 ? 47.293 -5.912 -39.046 1.00 91.38 398 ALA A N 1
ATOM 2841 C CA . ALA A 1 398 ? 48.093 -7.036 -39.547 1.00 91.38 398 ALA A CA 1
ATOM 2842 C C . ALA A 1 398 ? 49.351 -7.301 -38.690 1.00 91.38 398 ALA A C 1
ATOM 2844 O O . ALA A 1 398 ? 49.732 -8.457 -38.511 1.00 91.38 398 ALA A O 1
ATOM 2845 N N . ASP A 1 399 ? 49.928 -6.246 -38.103 1.00 90.19 399 ASP A N 1
ATOM 2846 C CA . ASP A 1 399 ? 51.092 -6.302 -37.204 1.00 90.19 399 ASP A CA 1
ATOM 2847 C C . ASP A 1 399 ? 50.711 -6.332 -35.704 1.00 90.19 399 ASP A C 1
ATOM 2849 O O . ASP A 1 399 ? 51.576 -6.250 -34.830 1.00 90.19 399 ASP A O 1
ATOM 2853 N N . GLY A 1 400 ? 49.418 -6.464 -35.383 1.00 91.12 400 GLY A N 1
ATOM 2854 C CA . GLY A 1 400 ? 48.878 -6.407 -34.021 1.00 91.12 400 GLY A CA 1
ATOM 2855 C C . GLY A 1 400 ? 48.367 -5.020 -33.605 1.00 91.12 400 GLY A C 1
ATOM 2856 O O . GLY A 1 400 ? 48.162 -4.139 -34.437 1.00 91.12 400 GLY A O 1
ATOM 2857 N N . TYR A 1 401 ? 48.115 -4.847 -32.301 1.00 93.31 401 TYR A N 1
ATOM 2858 C CA . TYR A 1 401 ? 47.671 -3.585 -31.692 1.00 93.31 401 TYR A CA 1
ATOM 2859 C C . TYR A 1 401 ? 48.812 -2.928 -30.879 1.00 93.31 401 TYR A C 1
ATOM 2861 O O . TYR A 1 401 ? 49.614 -3.656 -30.289 1.00 93.31 401 TYR A O 1
ATOM 2869 N N . PRO A 1 402 ? 48.883 -1.581 -30.786 1.00 95.12 402 PRO A N 1
ATOM 2870 C CA . PRO A 1 402 ? 47.915 -0.620 -31.307 1.00 95.12 402 PRO A CA 1
ATOM 2871 C C . PRO A 1 402 ? 47.928 -0.504 -32.840 1.00 95.12 402 PRO A C 1
ATOM 2873 O O . PRO A 1 402 ? 48.988 -0.519 -33.455 1.00 95.12 402 PRO A O 1
ATOM 2876 N N . ALA A 1 403 ? 46.746 -0.385 -33.447 1.00 95.44 403 ALA A N 1
ATOM 2877 C CA . ALA A 1 403 ? 46.549 -0.400 -34.899 1.00 95.44 403 ALA A CA 1
ATOM 2878 C C . ALA A 1 403 ? 46.001 0.942 -35.394 1.00 95.44 403 ALA A C 1
ATOM 2880 O O . ALA A 1 403 ? 45.095 1.501 -34.778 1.00 95.44 403 ALA A O 1
ATOM 2881 N N . VAL A 1 404 ? 46.516 1.456 -36.511 1.00 96.19 404 VAL A N 1
ATOM 2882 C CA . VAL A 1 404 ? 46.043 2.721 -37.099 1.00 96.19 404 VAL A CA 1
ATOM 2883 C C . VAL A 1 404 ? 44.615 2.561 -37.619 1.00 96.19 404 VAL A C 1
ATOM 2885 O O . VAL A 1 404 ? 44.338 1.638 -38.382 1.00 96.19 404 VAL A O 1
ATOM 2888 N N . LEU A 1 405 ? 43.721 3.473 -37.239 1.00 95.75 405 LEU A N 1
ATOM 2889 C CA . LEU A 1 405 ? 42.392 3.597 -37.828 1.00 95.75 405 LEU A CA 1
ATOM 2890 C C . LEU A 1 405 ? 42.419 4.661 -38.926 1.00 95.75 405 LEU A C 1
ATOM 2892 O O . LEU A 1 405 ? 42.825 5.803 -38.696 1.00 95.75 405 LEU A O 1
ATOM 2896 N N . THR A 1 406 ? 41.956 4.287 -40.111 1.00 94.62 406 THR A N 1
ATOM 2897 C CA . THR A 1 406 ? 41.831 5.199 -41.254 1.00 94.62 406 THR A CA 1
ATOM 2898 C C . THR A 1 406 ? 40.440 5.826 -41.330 1.00 94.62 406 THR A C 1
ATOM 2900 O O . THR A 1 406 ? 39.467 5.278 -40.801 1.00 94.62 406 THR A O 1
ATOM 2903 N N . TYR A 1 407 ? 40.320 6.957 -42.030 1.00 90.88 407 TYR A N 1
ATOM 2904 C CA . TYR A 1 407 ? 39.029 7.608 -42.271 1.00 90.88 407 TYR A CA 1
ATOM 2905 C C . TYR A 1 407 ? 38.050 6.673 -42.987 1.00 90.88 407 TYR A C 1
ATOM 2907 O O . TYR A 1 407 ? 36.899 6.573 -42.571 1.00 90.88 407 TYR A O 1
ATOM 2915 N N . LYS A 1 408 ? 38.517 5.907 -43.986 1.00 88.31 408 LYS A N 1
ATOM 2916 C CA . LYS A 1 408 ? 37.693 4.910 -44.694 1.00 88.31 408 LYS A CA 1
ATOM 2917 C C . LYS A 1 408 ? 37.117 3.852 -43.748 1.00 88.31 408 LYS A C 1
ATOM 2919 O O . LYS A 1 408 ? 35.948 3.500 -43.861 1.00 88.31 408 LYS A O 1
ATOM 2924 N N . GLN A 1 409 ? 37.915 3.356 -42.801 1.00 91.38 409 GLN A N 1
ATOM 2925 C CA . GLN A 1 409 ? 37.455 2.364 -41.823 1.00 91.38 409 GLN A CA 1
ATOM 2926 C C . GLN A 1 409 ? 36.431 2.949 -40.844 1.00 91.38 409 GLN A C 1
ATOM 2928 O O . GLN A 1 409 ? 35.432 2.294 -40.569 1.00 91.38 409 GLN A O 1
ATOM 2933 N N . ALA A 1 410 ? 36.638 4.174 -40.349 1.00 91.12 410 ALA A N 1
ATOM 2934 C CA . ALA A 1 410 ? 35.658 4.845 -39.491 1.00 91.12 410 ALA A CA 1
ATOM 2935 C C . ALA A 1 410 ? 34.341 5.127 -40.239 1.00 91.12 410 ALA A C 1
ATOM 2937 O O . ALA A 1 410 ? 33.265 4.821 -39.726 1.00 91.12 410 ALA A O 1
ATOM 2938 N N . ALA A 1 411 ? 34.429 5.619 -41.478 1.00 87.19 411 ALA A N 1
ATOM 2939 C CA . ALA A 1 411 ? 33.277 5.848 -42.349 1.00 87.19 411 ALA A CA 1
ATOM 2940 C C . ALA A 1 411 ? 32.531 4.543 -42.668 1.00 87.19 411 ALA A C 1
ATOM 2942 O O . ALA A 1 411 ? 31.308 4.520 -42.692 1.00 87.19 411 ALA A O 1
ATOM 2943 N N . GLY A 1 412 ? 33.246 3.427 -42.833 1.00 86.75 412 GLY A N 1
ATOM 2944 C CA . GLY A 1 412 ? 32.637 2.109 -43.025 1.00 86.75 412 GLY A CA 1
ATOM 2945 C C . GLY A 1 412 ? 31.851 1.595 -41.813 1.00 86.75 412 GLY A C 1
ATOM 2946 O O . GLY A 1 412 ? 30.953 0.773 -41.979 1.00 86.75 412 GLY A O 1
ATOM 2947 N N . VAL A 1 413 ? 32.154 2.071 -40.599 1.00 91.00 413 VAL A N 1
ATOM 2948 C CA . VAL A 1 413 ? 31.396 1.729 -39.383 1.00 91.00 413 VAL A CA 1
ATOM 2949 C C . VAL A 1 413 ? 30.119 2.563 -39.283 1.00 91.00 413 VAL A C 1
ATOM 2951 O O . VAL A 1 413 ? 29.061 1.990 -39.016 1.00 91.00 413 VAL A O 1
ATOM 2954 N N . GLN A 1 414 ? 30.213 3.878 -39.518 1.00 87.50 414 GLN A N 1
ATOM 2955 C CA . GLN A 1 414 ? 29.105 4.843 -39.461 1.00 87.50 414 GLN A CA 1
ATOM 2956 C C . GLN A 1 414 ? 28.916 5.559 -40.816 1.00 87.50 414 GLN A C 1
ATOM 2958 O O . GLN A 1 414 ? 29.249 6.737 -40.940 1.00 87.50 414 GLN A O 1
ATOM 2963 N N . PRO A 1 415 ? 28.392 4.873 -41.850 1.00 76.69 415 PRO A N 1
ATOM 2964 C CA . PRO A 1 415 ? 28.357 5.415 -43.211 1.00 76.69 415 PRO A CA 1
ATOM 2965 C C . PRO A 1 415 ? 27.219 6.410 -43.462 1.00 76.69 415 PRO A C 1
ATOM 2967 O O . PRO A 1 415 ? 27.177 7.018 -44.522 1.00 76.69 415 PRO A O 1
ATOM 2970 N N . PHE A 1 416 ? 26.287 6.561 -42.519 1.00 68.44 416 PHE A N 1
ATOM 2971 C CA . PHE A 1 416 ? 25.076 7.365 -42.710 1.00 68.44 416 PHE A CA 1
ATOM 2972 C C . PHE A 1 416 ? 25.253 8.849 -42.373 1.00 68.44 416 PHE A C 1
ATOM 2974 O O . PHE A 1 416 ? 24.342 9.622 -42.634 1.00 68.44 416 PHE A O 1
ATOM 2981 N N . ALA A 1 417 ? 26.391 9.235 -41.780 1.00 70.38 417 ALA A N 1
ATOM 2982 C CA . ALA A 1 417 ? 26.694 10.619 -41.409 1.00 70.38 417 ALA A CA 1
ATOM 2983 C C . ALA A 1 417 ? 25.552 11.309 -40.627 1.00 70.38 417 ALA A C 1
ATOM 2985 O O . ALA A 1 417 ? 25.200 12.454 -40.904 1.00 70.38 417 ALA A O 1
ATOM 2986 N N . ASN A 1 418 ? 24.956 10.617 -39.648 1.00 72.50 418 ASN A N 1
ATOM 2987 C CA . ASN A 1 418 ? 23.821 11.164 -38.907 1.00 72.50 418 ASN A CA 1
ATOM 2988 C C . ASN A 1 418 ? 24.233 12.393 -38.093 1.00 72.50 418 ASN A C 1
ATOM 2990 O O . ASN A 1 418 ? 25.278 12.398 -37.433 1.00 72.50 418 ASN A O 1
ATOM 2994 N N . ASN A 1 419 ? 23.338 13.375 -38.007 1.00 79.19 419 ASN A N 1
ATOM 2995 C CA . ASN A 1 419 ? 23.458 14.420 -36.998 1.00 79.19 419 ASN A CA 1
ATOM 2996 C C . ASN A 1 419 ? 23.238 13.845 -35.593 1.00 79.19 419 ASN A C 1
ATOM 2998 O O . ASN A 1 419 ? 22.445 12.922 -35.379 1.00 79.19 419 ASN A O 1
ATOM 3002 N N . LEU A 1 420 ? 23.930 14.417 -34.611 1.00 88.25 420 LEU A N 1
ATOM 3003 C CA . LEU A 1 420 ? 23.730 14.120 -33.199 1.00 88.25 420 LEU A CA 1
ATOM 3004 C C . LEU A 1 420 ? 22.700 15.076 -32.610 1.00 88.25 420 LEU A C 1
ATOM 3006 O O . LEU A 1 420 ? 22.857 16.300 -32.681 1.00 88.25 420 LEU A O 1
ATOM 3010 N N . VAL A 1 421 ? 21.677 14.513 -31.974 1.00 88.75 421 VAL A N 1
ATOM 3011 C CA . VAL A 1 421 ? 20.580 15.258 -31.359 1.00 88.75 421 VAL A CA 1
ATOM 3012 C C . VAL A 1 421 ? 20.674 15.132 -29.846 1.00 88.75 421 VAL A C 1
ATOM 3014 O O . VAL A 1 421 ? 20.630 14.032 -29.292 1.00 88.75 421 VAL A O 1
ATOM 3017 N N . ASN A 1 422 ? 20.754 16.273 -29.167 1.00 94.88 422 ASN A N 1
ATOM 3018 C CA . ASN A 1 422 ? 20.633 16.345 -27.717 1.00 94.88 422 ASN A CA 1
ATOM 3019 C C . ASN A 1 422 ? 19.173 16.589 -27.316 1.00 94.88 422 ASN A C 1
ATOM 3021 O O . ASN A 1 422 ? 18.451 17.320 -27.991 1.00 94.88 422 ASN A O 1
ATOM 3025 N N . MET A 1 423 ? 18.734 15.985 -26.215 1.00 97.06 423 MET A N 1
ATOM 3026 C CA . MET A 1 423 ? 17.363 16.078 -25.719 1.00 97.06 423 MET A CA 1
ATOM 3027 C C . MET A 1 423 ? 17.294 15.946 -24.193 1.00 97.06 423 MET A C 1
ATOM 3029 O O . MET A 1 423 ? 18.253 15.541 -23.532 1.00 97.06 423 MET A O 1
ATOM 3033 N N . ARG A 1 424 ? 16.142 16.288 -23.612 1.00 97.62 424 ARG A N 1
ATOM 3034 C CA . ARG A 1 424 ? 15.860 16.167 -22.177 1.00 97.62 424 ARG A CA 1
ATOM 3035 C C . ARG A 1 424 ? 14.865 15.047 -21.919 1.00 97.62 424 ARG A C 1
ATOM 3037 O O . ARG A 1 424 ? 13.766 15.049 -22.474 1.00 97.62 424 ARG A O 1
ATOM 3044 N N . MET A 1 425 ? 15.262 14.116 -21.054 1.00 98.38 425 MET A N 1
ATOM 3045 C CA . MET A 1 425 ? 14.467 12.940 -20.696 1.00 98.38 425 MET A CA 1
ATOM 3046 C C . MET A 1 425 ? 14.413 12.764 -19.183 1.00 98.38 425 MET A C 1
ATOM 3048 O O . MET A 1 425 ? 15.432 12.895 -18.506 1.00 98.38 425 MET A O 1
ATOM 3052 N N . THR A 1 426 ? 13.242 12.448 -18.641 1.00 98.38 426 THR A N 1
ATOM 3053 C CA . THR A 1 426 ? 13.122 12.022 -17.242 1.00 98.38 426 THR A CA 1
ATOM 3054 C C . THR A 1 426 ? 13.694 10.618 -17.052 1.00 98.38 426 THR A C 1
ATOM 3056 O O . THR A 1 426 ? 13.773 9.839 -18.003 1.00 98.38 426 THR A O 1
ATOM 3059 N N . GLY A 1 427 ? 14.049 10.247 -15.820 1.00 97.88 427 GLY A N 1
ATOM 3060 C CA . GLY A 1 427 ? 14.454 8.877 -15.499 1.00 97.88 427 GLY A CA 1
ATOM 3061 C C . GLY A 1 427 ? 13.419 7.840 -15.953 1.00 97.88 427 GLY A C 1
ATOM 3062 O O . GLY A 1 427 ? 13.785 6.805 -16.499 1.00 97.88 427 GLY A O 1
ATOM 3063 N N . ALA A 1 428 ? 12.123 8.140 -15.833 1.00 97.69 428 ALA A N 1
ATOM 3064 C CA . ALA A 1 428 ? 11.051 7.282 -16.341 1.00 97.69 428 ALA A CA 1
ATOM 3065 C C . ALA A 1 428 ? 11.084 7.124 -17.874 1.00 97.69 428 ALA A C 1
ATOM 3067 O O . ALA A 1 428 ? 10.882 6.021 -18.378 1.00 97.69 428 ALA A O 1
ATOM 3068 N N . GLN A 1 429 ? 11.381 8.192 -18.620 1.00 98.00 429 GLN A N 1
ATOM 3069 C CA . GLN A 1 429 ? 11.534 8.125 -20.077 1.00 98.00 429 GLN A CA 1
ATOM 3070 C C . GLN A 1 429 ? 12.790 7.347 -20.487 1.00 98.00 429 GLN A C 1
ATOM 3072 O O . GLN A 1 429 ? 12.736 6.569 -21.436 1.00 98.00 429 GLN A O 1
ATOM 3077 N N . VAL A 1 430 ? 13.900 7.493 -19.753 1.00 98.44 430 VAL A N 1
ATOM 3078 C CA . VAL A 1 430 ? 15.111 6.681 -19.969 1.00 98.44 430 VAL A CA 1
ATOM 3079 C C . VAL A 1 430 ? 14.816 5.197 -19.719 1.00 98.44 430 VAL A C 1
ATOM 3081 O O . VAL A 1 430 ? 15.180 4.365 -20.547 1.00 98.44 430 VAL A O 1
ATOM 3084 N N . LYS A 1 431 ? 14.079 4.857 -18.647 1.00 98.38 431 LYS A N 1
ATOM 3085 C CA . LYS A 1 431 ? 13.599 3.482 -18.414 1.00 98.38 431 LYS A CA 1
ATOM 3086 C C . LYS A 1 431 ? 12.771 2.989 -19.603 1.00 98.38 431 LYS A C 1
ATOM 3088 O O . LYS A 1 431 ? 13.009 1.891 -20.089 1.00 98.38 431 LYS A O 1
ATOM 3093 N N . ALA A 1 432 ? 11.838 3.804 -20.099 1.00 97.88 432 ALA A N 1
ATOM 3094 C CA . ALA A 1 432 ? 10.983 3.437 -21.226 1.00 97.88 432 ALA A CA 1
ATOM 3095 C C . ALA A 1 432 ? 11.776 3.149 -22.515 1.00 97.88 432 ALA A C 1
ATOM 3097 O O . ALA A 1 432 ? 11.447 2.198 -23.218 1.00 97.88 432 ALA A O 1
ATOM 3098 N N . VAL A 1 433 ? 12.844 3.905 -22.803 1.00 97.88 433 VAL A N 1
ATOM 3099 C CA . VAL A 1 433 ? 13.768 3.605 -23.916 1.00 97.88 433 VAL A CA 1
ATOM 3100 C C . VAL A 1 433 ? 14.410 2.225 -23.743 1.00 97.88 433 VAL A C 1
ATOM 3102 O O . VAL A 1 433 ? 14.458 1.444 -24.689 1.00 97.88 433 VAL A O 1
ATOM 3105 N N . LEU A 1 434 ? 14.880 1.897 -22.537 1.00 98.12 434 LEU A N 1
ATOM 3106 C CA . LEU A 1 434 ? 15.506 0.601 -22.264 1.00 98.12 434 LEU A CA 1
ATOM 3107 C C . LEU A 1 434 ? 14.508 -0.567 -22.315 1.00 98.12 434 LEU A C 1
ATOM 3109 O O . LEU A 1 434 ? 14.868 -1.644 -22.785 1.00 98.12 434 LEU A O 1
ATOM 3113 N N . GLU A 1 435 ? 13.262 -0.367 -21.878 1.00 97.69 435 GLU A N 1
ATOM 3114 C CA . GLU A 1 435 ? 12.171 -1.349 -22.014 1.00 97.69 435 GLU A CA 1
ATOM 3115 C C . GLU A 1 435 ? 11.814 -1.602 -23.488 1.00 97.69 435 GLU A C 1
ATOM 3117 O O . GLU A 1 435 ? 11.492 -2.726 -23.867 1.00 97.69 435 GLU A O 1
ATOM 3122 N N . GLN A 1 436 ? 11.937 -0.586 -24.348 1.00 96.19 436 GLN A N 1
ATOM 3123 C CA . GLN A 1 436 ? 11.682 -0.707 -25.789 1.00 96.19 436 GLN A CA 1
ATOM 3124 C C . GLN A 1 436 ? 12.729 -1.547 -26.532 1.00 96.19 436 GLN A C 1
ATOM 3126 O O . GLN A 1 436 ? 12.521 -1.883 -27.696 1.00 96.19 436 GLN A O 1
ATOM 3131 N N . GLN A 1 437 ? 13.817 -1.967 -25.877 1.00 95.44 437 GLN A N 1
ATOM 3132 C CA . GLN A 1 437 ? 14.727 -2.967 -26.444 1.00 95.44 437 GLN A CA 1
ATOM 3133 C C . GLN A 1 437 ? 14.005 -4.289 -26.731 1.00 95.44 437 GLN A C 1
ATOM 3135 O O . GLN A 1 437 ? 14.348 -4.954 -27.704 1.00 95.44 437 GLN A O 1
ATOM 3140 N N . TRP A 1 438 ? 12.969 -4.636 -25.954 1.00 95.25 438 TRP A N 1
ATOM 3141 C CA . TRP A 1 438 ? 11.999 -5.673 -26.313 1.00 95.25 438 TRP A CA 1
ATOM 3142 C C . TRP A 1 438 ? 10.974 -5.090 -27.283 1.00 95.25 438 TRP A C 1
ATOM 3144 O O . TRP A 1 438 ? 10.050 -4.376 -26.902 1.00 95.25 438 TRP A O 1
ATOM 3154 N N . GLN A 1 439 ? 11.168 -5.380 -28.562 1.00 91.25 439 GLN A N 1
ATOM 3155 C CA . GLN A 1 439 ? 10.556 -4.624 -29.643 1.00 91.25 439 GLN A CA 1
ATOM 3156 C C . GLN A 1 439 ? 9.061 -4.923 -29.816 1.00 91.25 439 GLN A C 1
ATOM 3158 O O . GLN A 1 439 ? 8.602 -6.070 -29.739 1.00 91.25 439 GLN A O 1
ATOM 3163 N N . ARG A 1 440 ? 8.315 -3.857 -30.126 1.00 87.56 440 ARG A N 1
ATOM 3164 C CA . ARG A 1 440 ? 6.899 -3.872 -30.507 1.00 87.56 440 ARG A CA 1
ATOM 3165 C C . ARG A 1 440 ? 6.696 -3.012 -31.750 1.00 87.56 440 ARG A C 1
ATOM 3167 O O . ARG A 1 440 ? 7.154 -1.862 -31.786 1.00 87.56 440 ARG A O 1
ATOM 3174 N N . ASP A 1 441 ? 6.004 -3.545 -32.752 1.00 77.62 441 ASP A N 1
ATOM 3175 C CA . ASP A 1 441 ? 5.531 -2.741 -33.881 1.00 77.62 441 ASP A CA 1
ATOM 3176 C C . ASP A 1 441 ? 4.407 -1.776 -33.446 1.00 77.62 441 ASP A C 1
ATOM 3178 O O . ASP A 1 441 ? 4.017 -1.737 -32.277 1.00 77.62 441 ASP A O 1
ATOM 3182 N N . ALA A 1 442 ? 3.914 -0.942 -34.366 1.00 75.56 442 ALA A N 1
ATOM 3183 C CA . ALA A 1 442 ? 2.887 0.055 -34.047 1.00 75.56 442 ALA A CA 1
ATOM 3184 C C . ALA A 1 442 ? 1.544 -0.567 -33.612 1.00 75.56 442 ALA A C 1
ATOM 3186 O O . ALA A 1 442 ? 0.779 0.076 -32.899 1.00 75.56 442 ALA A O 1
ATOM 3187 N N . ALA A 1 443 ? 1.278 -1.815 -34.007 1.00 75.06 443 ALA A N 1
ATOM 3188 C CA . ALA A 1 443 ? 0.093 -2.575 -33.626 1.00 75.06 443 ALA A CA 1
ATOM 3189 C C . ALA A 1 443 ? 0.297 -3.388 -32.330 1.00 75.06 443 ALA A C 1
ATOM 3191 O O . ALA A 1 443 ? -0.623 -4.069 -31.881 1.00 75.06 443 ALA A O 1
ATOM 3192 N N . GLY A 1 444 ? 1.483 -3.314 -31.715 1.00 80.06 444 GLY A N 1
ATOM 3193 C CA . GLY A 1 444 ? 1.823 -4.030 -30.488 1.00 80.06 444 GLY A CA 1
ATOM 3194 C C . GLY A 1 444 ? 2.304 -5.470 -30.699 1.00 80.06 444 GLY A C 1
ATOM 3195 O O . GLY A 1 444 ? 2.473 -6.193 -29.717 1.00 80.06 444 GLY A O 1
ATOM 3196 N N . ASN A 1 445 ? 2.560 -5.912 -31.935 1.00 77.44 445 ASN A N 1
ATOM 3197 C CA . ASN A 1 445 ? 3.074 -7.259 -32.201 1.00 77.44 445 ASN A CA 1
ATOM 3198 C C . ASN A 1 445 ? 4.601 -7.326 -32.070 1.00 77.44 445 ASN A C 1
ATOM 3200 O O . ASN A 1 445 ? 5.306 -6.320 -32.160 1.00 77.44 445 ASN A O 1
ATOM 3204 N N . VAL A 1 446 ? 5.127 -8.542 -31.887 1.00 84.94 446 VAL A N 1
ATOM 3205 C CA . VAL A 1 446 ? 6.570 -8.827 -31.934 1.00 84.94 446 VAL A CA 1
ATOM 3206 C C . VAL A 1 446 ? 7.047 -8.767 -33.398 1.00 84.94 446 VAL A C 1
ATOM 3208 O O . VAL A 1 446 ? 6.616 -9.607 -34.191 1.00 84.94 446 VAL A O 1
ATOM 3211 N N . PRO A 1 447 ? 7.945 -7.842 -33.785 1.00 79.38 447 PRO A N 1
ATOM 3212 C CA . PRO A 1 447 ? 8.470 -7.790 -35.149 1.00 79.38 447 PRO A CA 1
ATOM 3213 C C . PRO A 1 447 ? 9.539 -8.870 -35.397 1.00 79.38 447 PRO A C 1
ATOM 3215 O O . PRO A 1 447 ? 10.017 -9.531 -34.475 1.00 79.38 447 PRO A O 1
ATOM 3218 N N . SER A 1 448 ? 9.986 -9.013 -36.653 1.00 74.31 448 SER A N 1
ATOM 3219 C CA . SER A 1 448 ? 11.030 -9.981 -37.058 1.00 74.31 448 SER A CA 1
ATOM 3220 C C . SER A 1 448 ? 12.374 -9.792 -36.344 1.00 74.31 448 SER A C 1
ATOM 3222 O O . SER A 1 448 ? 13.173 -10.725 -36.260 1.00 74.31 448 SER A O 1
ATOM 3224 N N . ARG A 1 449 ? 12.618 -8.591 -35.809 1.00 80.06 449 ARG A N 1
ATOM 3225 C CA . ARG A 1 449 ? 13.715 -8.276 -34.890 1.00 80.06 449 ARG A CA 1
ATOM 3226 C C . ARG A 1 449 ? 13.126 -8.039 -33.497 1.00 80.06 449 ARG A C 1
ATOM 3228 O O . ARG A 1 449 ? 12.859 -6.893 -33.151 1.00 80.06 449 ARG A O 1
ATOM 3235 N N . PRO A 1 450 ? 12.889 -9.096 -32.706 1.00 85.75 450 PRO A N 1
ATOM 3236 C CA . PRO A 1 450 ? 12.139 -8.994 -31.454 1.00 85.75 450 PRO A CA 1
ATOM 3237 C C . PRO A 1 450 ? 12.930 -8.315 -30.328 1.00 85.75 450 PRO A C 1
ATOM 3239 O O . PRO A 1 450 ? 12.352 -7.969 -29.298 1.00 85.75 450 PRO A O 1
ATOM 3242 N N . PHE A 1 451 ? 14.244 -8.141 -30.503 1.00 92.44 451 PHE A N 1
ATOM 3243 C CA . PHE A 1 451 ? 15.111 -7.533 -29.507 1.00 92.44 451 PHE A CA 1
ATOM 3244 C C . PHE A 1 451 ? 16.261 -6.747 -30.158 1.00 92.44 451 PHE A C 1
ATOM 3246 O O . PHE A 1 451 ? 16.896 -7.250 -31.088 1.00 92.44 451 PHE A O 1
ATOM 3253 N N . LEU A 1 452 ? 16.526 -5.529 -29.676 1.00 94.06 452 LEU A N 1
ATOM 3254 C CA . LEU A 1 452 ? 17.634 -4.667 -30.111 1.00 94.06 452 LEU A CA 1
ATOM 3255 C C . LEU A 1 452 ? 18.334 -4.083 -28.883 1.00 94.06 452 LEU A C 1
ATOM 3257 O O . LEU A 1 452 ? 17.729 -3.302 -28.153 1.00 94.06 452 LEU A O 1
ATOM 3261 N N . ARG A 1 453 ? 19.604 -4.437 -28.662 1.00 95.88 453 ARG A N 1
ATOM 3262 C CA . ARG A 1 453 ? 20.377 -3.944 -27.514 1.00 95.88 453 ARG A CA 1
ATOM 3263 C C . ARG A 1 453 ? 21.019 -2.606 -27.850 1.00 95.88 453 ARG A C 1
ATOM 3265 O O . ARG A 1 453 ? 21.815 -2.521 -28.781 1.00 95.88 453 ARG A O 1
ATOM 3272 N N . LEU A 1 454 ? 20.681 -1.567 -27.096 1.00 97.69 454 LEU A N 1
ATOM 3273 C CA . LEU A 1 454 ? 21.307 -0.258 -27.241 1.00 97.69 454 LEU A CA 1
ATOM 3274 C C . LEU A 1 454 ? 22.707 -0.275 -26.628 1.00 97.69 454 LEU A C 1
ATOM 3276 O O . LEU A 1 454 ? 22.883 -0.694 -25.486 1.00 97.69 454 LEU A O 1
ATOM 3280 N N . GLY A 1 455 ? 23.684 0.244 -27.367 1.00 97.38 455 GLY A N 1
ATOM 3281 C CA . GLY A 1 455 ? 24.961 0.647 -26.794 1.00 97.38 455 GLY A CA 1
ATOM 3282 C C . GLY A 1 455 ? 24.770 1.890 -25.931 1.00 97.38 455 GLY A C 1
ATOM 3283 O O . GLY A 1 455 ? 24.007 2.791 -26.300 1.00 97.38 455 GLY A O 1
ATOM 3284 N N . THR A 1 456 ? 25.455 1.950 -24.793 1.00 97.88 456 THR A N 1
ATOM 3285 C CA . THR A 1 456 ? 25.331 3.057 -23.837 1.00 97.88 456 THR A CA 1
ATOM 3286 C C . THR A 1 456 ? 26.682 3.685 -23.519 1.00 97.88 456 THR A C 1
ATOM 3288 O O . THR A 1 456 ? 27.717 3.020 -23.508 1.00 97.88 456 THR A O 1
ATOM 3291 N N . SER A 1 457 ? 26.679 4.996 -23.274 1.00 97.69 457 SER A N 1
ATOM 3292 C CA . SER A 1 457 ? 27.889 5.744 -22.924 1.00 97.69 457 SER A CA 1
ATOM 3293 C C . SER A 1 457 ? 28.475 5.318 -21.577 1.00 97.69 457 SER A C 1
ATOM 3295 O O . SER A 1 457 ? 27.744 4.882 -20.684 1.00 97.69 457 SER A O 1
ATOM 3297 N N . SER A 1 458 ? 29.776 5.549 -21.389 1.00 94.56 458 SER A N 1
ATOM 3298 C CA . SER A 1 458 ? 30.467 5.188 -20.150 1.00 94.56 458 SER A CA 1
ATOM 3299 C C . SER A 1 458 ? 29.832 5.861 -18.926 1.00 94.56 458 SER A C 1
ATOM 3301 O O . SER A 1 458 ? 29.364 7.002 -18.976 1.00 94.56 458 SER A O 1
ATOM 3303 N N . GLY A 1 459 ? 29.785 5.124 -17.817 1.00 92.50 459 GLY A N 1
ATOM 3304 C CA . GLY A 1 459 ? 29.193 5.571 -16.556 1.00 92.50 459 GLY A CA 1
ATOM 3305 C C . GLY A 1 459 ? 27.682 5.352 -16.433 1.00 92.50 459 GLY A C 1
ATOM 3306 O O . GLY A 1 459 ? 27.182 5.410 -15.311 1.00 92.50 459 GLY A O 1
ATOM 3307 N N . PHE A 1 460 ? 26.956 5.053 -17.515 1.00 97.75 460 PHE A N 1
ATOM 3308 C CA . PHE A 1 460 ? 25.538 4.680 -17.456 1.00 97.75 460 PHE A CA 1
ATOM 3309 C C . PHE A 1 460 ? 25.372 3.156 -17.466 1.00 97.75 460 PHE A C 1
ATOM 3311 O O . PHE A 1 460 ? 25.695 2.501 -18.455 1.00 97.75 460 PHE A O 1
ATOM 3318 N N . ARG A 1 461 ? 24.850 2.597 -16.370 1.00 96.06 461 ARG A N 1
ATOM 3319 C CA . ARG A 1 461 ? 24.640 1.152 -16.179 1.00 96.06 461 ARG A CA 1
ATOM 3320 C C . ARG A 1 461 ? 23.202 0.865 -15.769 1.00 96.06 461 ARG A C 1
ATOM 3322 O O . ARG A 1 461 ? 22.576 1.689 -15.100 1.00 96.06 461 ARG A O 1
ATOM 3329 N N . PHE A 1 462 ? 22.695 -0.314 -16.099 1.00 97.38 462 PHE A N 1
ATOM 3330 C CA . PHE A 1 462 ? 21.372 -0.756 -15.678 1.00 97.38 462 PHE A CA 1
ATOM 3331 C C . PHE A 1 462 ? 21.309 -2.266 -15.441 1.00 97.38 462 PHE A C 1
ATOM 3333 O O . PHE A 1 462 ? 22.067 -3.048 -16.016 1.00 97.38 462 PHE A O 1
ATOM 3340 N N . THR A 1 463 ? 20.373 -2.667 -14.586 1.00 97.38 463 THR A N 1
ATOM 3341 C CA . THR A 1 463 ? 20.024 -4.069 -14.355 1.00 97.38 463 THR A CA 1
ATOM 3342 C C . THR A 1 463 ? 18.637 -4.363 -14.891 1.00 97.38 463 THR A C 1
ATOM 3344 O O . THR A 1 463 ? 17.776 -3.477 -14.944 1.00 97.38 463 THR A O 1
ATOM 3347 N N . TYR A 1 464 ? 18.401 -5.611 -15.280 1.00 97.06 464 TYR A N 1
ATOM 3348 C CA . TYR A 1 464 ? 17.101 -6.043 -15.775 1.00 97.06 464 TYR A CA 1
ATOM 3349 C C . TYR A 1 464 ? 16.779 -7.489 -15.398 1.00 97.06 464 TYR A C 1
ATOM 3351 O O . TYR A 1 464 ? 17.668 -8.267 -15.076 1.00 97.06 464 TYR A O 1
ATOM 3359 N N . ASP A 1 465 ? 15.503 -7.851 -15.442 1.00 95.44 465 ASP A N 1
ATOM 3360 C CA . ASP A 1 465 ? 15.022 -9.223 -15.334 1.00 95.44 465 ASP A CA 1
ATOM 3361 C C . ASP A 1 465 ? 14.083 -9.505 -16.520 1.00 95.44 465 ASP A C 1
ATOM 3363 O O . ASP A 1 465 ? 12.967 -8.971 -16.565 1.00 95.44 465 ASP A O 1
ATOM 3367 N N . PRO A 1 466 ? 14.508 -10.321 -17.502 1.00 90.31 466 PRO A N 1
ATOM 3368 C CA . PRO A 1 466 ? 13.708 -10.589 -18.692 1.00 90.31 466 PRO A CA 1
ATOM 3369 C C . PRO A 1 466 ? 12.422 -11.378 -18.394 1.00 90.31 466 PRO A C 1
ATOM 3371 O O . PRO A 1 466 ? 11.511 -11.363 -19.225 1.00 90.31 466 PRO A O 1
ATOM 3374 N N . ALA A 1 467 ? 12.322 -12.046 -17.236 1.00 90.00 467 ALA A N 1
ATOM 3375 C CA . ALA A 1 467 ? 11.145 -12.818 -16.839 1.00 90.00 467 ALA A CA 1
ATOM 3376 C C . ALA A 1 467 ? 10.003 -11.945 -16.295 1.00 90.00 467 ALA A C 1
ATOM 3378 O O . ALA A 1 467 ? 8.866 -12.415 -16.195 1.00 90.00 467 ALA A O 1
ATOM 3379 N N . ARG A 1 468 ? 10.276 -10.679 -15.953 1.00 92.38 468 ARG A N 1
ATOM 3380 C CA . ARG A 1 468 ? 9.242 -9.738 -15.512 1.00 92.38 468 ARG A CA 1
ATOM 3381 C C . ARG A 1 468 ? 8.328 -9.340 -16.668 1.00 92.38 468 ARG A C 1
ATOM 3383 O O . ARG A 1 468 ? 8.670 -9.437 -17.853 1.00 92.38 468 ARG A O 1
ATOM 3390 N N . VAL A 1 469 ? 7.137 -8.882 -16.294 1.00 92.19 469 VAL A N 1
ATOM 3391 C CA . VAL A 1 469 ? 6.161 -8.341 -17.241 1.00 92.19 469 VAL A CA 1
ATOM 3392 C C . VAL A 1 469 ? 6.746 -7.143 -17.991 1.00 92.19 469 VAL A C 1
ATOM 3394 O O . VAL A 1 469 ? 7.581 -6.400 -17.475 1.00 92.19 469 VAL A O 1
ATOM 3397 N N . GLU A 1 470 ? 6.317 -6.974 -19.237 1.00 90.25 470 GLU A N 1
ATOM 3398 C CA . GLU A 1 470 ? 6.746 -5.868 -20.093 1.00 90.25 470 GLU A CA 1
ATOM 3399 C C . GLU A 1 470 ? 6.489 -4.504 -19.431 1.00 90.25 470 GLU A C 1
ATOM 3401 O O . GLU A 1 470 ? 5.445 -4.296 -18.815 1.00 90.25 470 GLU A O 1
ATOM 3406 N N . GLY A 1 471 ? 7.455 -3.584 -19.534 1.00 91.31 471 GLY A N 1
ATOM 3407 C CA . GLY A 1 471 ? 7.417 -2.282 -18.858 1.00 91.31 471 GLY A CA 1
ATOM 3408 C C . GLY A 1 471 ? 7.982 -2.299 -17.432 1.00 91.31 471 GLY A C 1
ATOM 3409 O O . GLY A 1 471 ? 8.216 -1.232 -16.847 1.00 91.31 471 GLY A O 1
ATOM 3410 N N . ASP A 1 472 ? 8.242 -3.486 -16.879 1.00 93.94 472 ASP A N 1
ATOM 3411 C CA . ASP A 1 472 ? 8.846 -3.669 -15.562 1.00 93.94 472 ASP A CA 1
ATOM 3412 C C . ASP A 1 472 ? 10.059 -4.611 -15.555 1.00 93.94 472 ASP A C 1
ATOM 3414 O O . ASP A 1 472 ? 10.400 -5.188 -14.523 1.00 93.94 472 ASP A O 1
ATOM 3418 N N . ARG A 1 473 ? 10.731 -4.766 -16.700 1.00 96.19 473 ARG A N 1
ATOM 3419 C CA . ARG A 1 473 ? 11.947 -5.580 -16.823 1.00 96.19 473 ARG A CA 1
ATOM 3420 C C . ARG A 1 473 ? 13.184 -4.851 -16.336 1.00 96.19 473 ARG A C 1
ATOM 3422 O O . ARG A 1 473 ? 14.075 -5.496 -15.806 1.00 96.19 473 ARG A O 1
ATOM 3429 N N . ILE A 1 474 ? 13.272 -3.533 -16.484 1.00 97.38 474 ILE A N 1
ATOM 3430 C CA . ILE A 1 474 ? 14.401 -2.741 -15.989 1.00 97.38 474 ILE A CA 1
ATOM 3431 C C . ILE A 1 474 ? 14.266 -2.573 -14.472 1.00 97.38 474 ILE A C 1
ATOM 3433 O O . ILE A 1 474 ? 13.357 -1.894 -13.991 1.00 97.38 474 ILE A O 1
ATOM 3437 N N . THR A 1 475 ? 15.186 -3.176 -13.719 1.00 94.69 475 THR A N 1
ATOM 3438 C CA . THR A 1 475 ? 15.136 -3.262 -12.249 1.00 94.69 475 THR A CA 1
ATOM 3439 C C . THR A 1 475 ? 15.956 -2.179 -11.548 1.00 94.69 475 THR A C 1
ATOM 3441 O O . THR A 1 475 ? 15.715 -1.891 -10.377 1.00 94.69 475 THR A O 1
ATOM 3444 N N . GLY A 1 476 ? 16.886 -1.531 -12.253 1.00 95.06 476 GLY A N 1
ATOM 3445 C CA . GLY A 1 476 ? 17.695 -0.439 -11.713 1.00 95.06 476 GLY A CA 1
ATOM 3446 C C . GLY A 1 476 ? 18.500 0.282 -12.789 1.00 95.06 476 GLY A C 1
ATOM 3447 O O . GLY A 1 476 ? 18.822 -0.300 -13.821 1.00 95.06 476 GLY A O 1
ATOM 3448 N N . MET A 1 477 ? 18.810 1.561 -12.560 1.00 97.56 477 MET A N 1
ATOM 3449 C CA . MET A 1 477 ? 19.627 2.391 -13.453 1.00 97.56 477 MET A CA 1
ATOM 3450 C C . MET A 1 477 ? 20.525 3.317 -12.633 1.00 97.56 477 MET A C 1
ATOM 3452 O O . MET A 1 477 ? 20.064 3.936 -11.670 1.00 97.56 477 MET A O 1
ATOM 3456 N N . TRP A 1 478 ? 21.781 3.461 -13.047 1.00 96.06 478 TRP A N 1
ATOM 3457 C CA . TRP A 1 478 ? 22.779 4.281 -12.371 1.00 96.06 478 TRP A CA 1
ATOM 3458 C C . TRP A 1 478 ? 23.588 5.098 -13.370 1.00 96.06 478 TRP A C 1
ATOM 3460 O O . TRP A 1 478 ? 23.995 4.598 -14.416 1.00 96.06 478 TRP A O 1
ATOM 3470 N N . LEU A 1 479 ? 23.874 6.346 -13.006 1.00 96.69 479 LEU A N 1
ATOM 3471 C CA . LEU A 1 479 ? 24.805 7.221 -13.704 1.00 96.69 479 LEU A CA 1
ATOM 3472 C C . LEU A 1 479 ? 25.967 7.548 -12.763 1.00 96.69 479 LEU A C 1
ATOM 3474 O O . LEU A 1 479 ? 25.769 8.154 -11.710 1.00 96.69 479 LEU A O 1
ATOM 3478 N N . ASN A 1 480 ? 27.178 7.130 -13.125 1.00 93.31 480 ASN A N 1
ATOM 3479 C CA . ASN A 1 480 ? 28.397 7.261 -12.318 1.00 93.31 480 ASN A CA 1
ATOM 3480 C C . ASN A 1 480 ? 28.221 6.714 -10.889 1.00 93.31 480 ASN A C 1
ATOM 3482 O O . ASN A 1 480 ? 28.598 7.353 -9.910 1.00 93.31 480 ASN A O 1
ATOM 3486 N N . GLY A 1 481 ? 27.567 5.554 -10.769 1.00 88.75 481 GLY A N 1
ATOM 3487 C CA . GLY A 1 481 ? 27.266 4.899 -9.490 1.00 88.75 481 GLY A CA 1
ATOM 3488 C C . GLY A 1 481 ? 26.098 5.506 -8.704 1.00 88.75 481 GLY A C 1
ATOM 3489 O O . GLY A 1 481 ? 25.669 4.919 -7.714 1.00 88.75 481 GLY A O 1
ATOM 3490 N N . THR A 1 482 ? 25.537 6.638 -9.143 1.00 92.50 482 THR A N 1
ATOM 3491 C CA . THR A 1 482 ? 24.365 7.262 -8.511 1.00 92.50 482 THR A CA 1
ATOM 3492 C C . THR A 1 482 ? 23.079 6.745 -9.146 1.00 92.50 482 THR A C 1
ATOM 3494 O O . THR A 1 482 ? 22.930 6.812 -10.364 1.00 92.50 482 THR A O 1
ATOM 3497 N N . ALA A 1 483 ? 22.139 6.256 -8.334 1.00 93.56 483 ALA A N 1
ATOM 3498 C CA . ALA A 1 483 ? 20.853 5.761 -8.822 1.00 93.56 483 ALA A CA 1
ATOM 3499 C C . ALA A 1 483 ? 20.042 6.864 -9.526 1.00 93.56 483 ALA A C 1
ATOM 3501 O O . ALA A 1 483 ? 19.977 8.007 -9.065 1.00 93.56 483 ALA A O 1
ATOM 3502 N N . ILE A 1 484 ? 19.398 6.513 -10.637 1.00 95.25 484 ILE A N 1
ATOM 3503 C CA . ILE A 1 484 ? 18.551 7.422 -11.410 1.00 95.25 484 ILE A CA 1
ATOM 3504 C C . ILE A 1 484 ? 17.142 7.448 -10.823 1.00 95.25 484 ILE A C 1
ATOM 3506 O O . ILE A 1 484 ? 16.455 6.429 -10.761 1.00 95.25 484 ILE A O 1
ATOM 3510 N N . ALA A 1 485 ? 16.688 8.635 -10.419 1.00 93.81 485 ALA A N 1
ATOM 3511 C CA . ALA A 1 485 ? 15.335 8.824 -9.912 1.00 93.81 485 ALA A CA 1
ATOM 3512 C C . ALA A 1 485 ? 14.333 9.019 -11.071 1.00 93.81 485 ALA A C 1
ATOM 3514 O O . ALA A 1 485 ? 14.632 9.770 -12.005 1.00 93.81 485 ALA A O 1
ATOM 3515 N N . PRO A 1 486 ? 13.117 8.433 -11.011 1.00 95.00 486 PRO A N 1
ATOM 3516 C CA . PRO A 1 486 ? 12.157 8.482 -12.119 1.00 95.00 486 PRO A CA 1
ATOM 3517 C C . PRO A 1 486 ? 11.774 9.894 -12.588 1.00 95.00 486 PRO A C 1
ATOM 3519 O O . PRO A 1 486 ? 11.597 10.113 -13.783 1.00 95.00 486 PRO A O 1
ATOM 3522 N N . ALA A 1 487 ? 11.661 10.853 -11.664 1.00 96.00 487 ALA A N 1
ATOM 3523 C CA . ALA A 1 487 ? 11.239 12.223 -11.967 1.00 96.00 487 ALA A CA 1
ATOM 3524 C C . ALA A 1 487 ? 12.396 13.164 -12.356 1.00 96.00 487 ALA A C 1
ATOM 3526 O O . ALA A 1 487 ? 12.155 14.258 -12.867 1.00 96.00 487 ALA A O 1
ATOM 3527 N N . THR A 1 488 ? 13.651 12.770 -12.125 1.00 97.44 488 THR A N 1
ATOM 3528 C CA . THR A 1 488 ? 14.810 13.617 -12.437 1.00 97.44 488 THR A CA 1
ATOM 3529 C C . THR A 1 488 ? 15.034 13.668 -13.943 1.00 97.44 488 THR A C 1
ATOM 3531 O O . THR A 1 488 ? 14.938 12.648 -14.617 1.00 97.44 488 THR A O 1
ATOM 3534 N N . THR A 1 489 ? 15.322 14.857 -14.476 1.00 97.69 489 THR A N 1
ATOM 3535 C CA . THR A 1 489 ? 15.606 15.067 -15.904 1.00 97.69 489 THR A CA 1
ATOM 3536 C C . THR A 1 489 ? 17.105 15.002 -16.180 1.00 97.69 489 THR A C 1
ATOM 3538 O O . THR A 1 489 ? 17.892 15.631 -15.475 1.00 97.69 489 THR A O 1
ATOM 3541 N N . TYR A 1 490 ? 17.480 14.297 -17.243 1.00 97.88 490 TYR A N 1
ATOM 3542 C CA . TYR A 1 490 ? 18.846 14.105 -17.716 1.00 97.88 490 TYR A CA 1
ATOM 3543 C C . TYR A 1 490 ? 18.990 14.618 -19.151 1.00 97.88 490 TYR A C 1
ATOM 3545 O O . TYR A 1 490 ? 18.039 14.590 -19.937 1.00 97.88 490 TYR A O 1
ATOM 3553 N N . SER A 1 491 ? 20.187 15.099 -19.489 1.00 97.75 491 SER A N 1
ATOM 3554 C CA . SER A 1 491 ? 20.558 15.425 -20.868 1.00 97.75 491 SER A CA 1
ATOM 3555 C C . SER A 1 491 ? 21.034 14.162 -21.584 1.00 97.75 491 SER A C 1
ATOM 3557 O O . SER A 1 491 ? 22.023 13.548 -21.176 1.00 97.75 491 SER A O 1
ATOM 3559 N N . VAL A 1 492 ? 20.325 13.769 -22.637 1.00 98.50 492 VAL A N 1
ATOM 3560 C CA . VAL A 1 492 ? 20.550 12.535 -23.398 1.00 98.50 492 VAL A CA 1
ATOM 3561 C C . VAL A 1 492 ? 20.906 12.895 -24.836 1.00 98.50 492 VAL A C 1
ATOM 3563 O O . VAL A 1 492 ? 20.335 13.826 -25.396 1.00 98.50 492 VAL A O 1
ATOM 3566 N N . THR A 1 493 ? 21.846 12.174 -25.440 1.00 98.06 493 THR A N 1
ATOM 3567 C CA . THR A 1 493 ? 22.195 12.314 -26.857 1.00 98.06 493 THR A CA 1
ATOM 3568 C C . THR A 1 493 ? 22.032 10.991 -27.595 1.00 98.06 493 THR A C 1
ATOM 3570 O O . THR A 1 493 ? 22.292 9.920 -27.041 1.00 98.06 493 THR A O 1
ATOM 3573 N N . ALA A 1 494 ? 21.615 11.064 -28.849 1.00 97.00 494 ALA A N 1
ATOM 3574 C CA . ALA A 1 494 ? 21.572 9.936 -29.769 1.00 97.00 494 ALA A CA 1
ATOM 3575 C C . ALA A 1 494 ? 21.738 10.450 -31.207 1.00 97.00 494 ALA A C 1
ATOM 3577 O O . ALA A 1 494 ? 21.638 11.655 -31.458 1.00 97.00 494 ALA A O 1
ATOM 3578 N N . ASN A 1 495 ? 21.972 9.545 -32.155 1.00 90.81 495 ASN A N 1
ATOM 3579 C CA . ASN A 1 495 ? 21.861 9.885 -33.572 1.00 90.81 495 ASN A CA 1
ATOM 3580 C C . ASN A 1 495 ? 20.422 10.328 -33.919 1.00 90.81 495 ASN A C 1
ATOM 3582 O O . ASN A 1 495 ? 19.461 9.940 -33.243 1.00 90.81 495 ASN A O 1
ATOM 3586 N N . ALA A 1 496 ? 20.275 11.148 -34.961 1.00 82.12 496 ALA A N 1
ATOM 3587 C CA . ALA A 1 496 ? 18.993 11.719 -35.376 1.00 82.12 496 ALA A CA 1
ATOM 3588 C C . ALA A 1 496 ? 17.910 10.653 -35.632 1.00 82.12 496 ALA A C 1
ATOM 3590 O O . ALA A 1 496 ? 16.763 10.851 -35.234 1.00 82.12 496 ALA A O 1
ATOM 3591 N N . PHE A 1 497 ? 18.284 9.492 -36.181 1.00 80.00 497 PHE A N 1
ATOM 3592 C CA . PHE A 1 497 ? 17.377 8.362 -36.404 1.00 80.00 497 PHE A CA 1
ATOM 3593 C C . PHE A 1 497 ? 16.730 7.857 -35.102 1.00 80.00 497 PHE A C 1
ATOM 3595 O O . PHE A 1 497 ? 15.504 7.783 -34.999 1.00 80.00 497 PHE A O 1
ATOM 3602 N N . LEU A 1 498 ? 17.525 7.568 -34.066 1.00 89.81 498 LEU A N 1
ATOM 3603 C CA . LEU A 1 498 ? 16.999 7.190 -32.751 1.00 89.81 498 LEU A CA 1
ATOM 3604 C C . LEU A 1 498 ? 16.214 8.331 -32.102 1.00 89.81 498 LEU A C 1
ATOM 3606 O O . LEU A 1 498 ? 15.151 8.095 -31.534 1.00 89.81 498 LEU A O 1
ATOM 3610 N N . ALA A 1 499 ? 16.703 9.569 -32.205 1.00 87.25 499 ALA A N 1
ATOM 3611 C CA . ALA A 1 499 ? 16.047 10.738 -31.623 1.00 87.25 499 ALA A CA 1
ATOM 3612 C C . ALA A 1 499 ? 14.641 10.994 -32.201 1.00 87.25 499 ALA A C 1
ATOM 3614 O O . ALA A 1 499 ? 13.767 11.519 -31.498 1.00 87.25 499 ALA A O 1
ATOM 3615 N N . ALA A 1 500 ? 14.407 10.599 -33.454 1.00 76.88 500 ALA A N 1
ATOM 3616 C CA . ALA A 1 500 ? 13.105 10.626 -34.117 1.00 76.88 500 ALA A CA 1
ATOM 3617 C C . ALA A 1 500 ? 12.194 9.436 -33.743 1.00 76.88 500 ALA A C 1
ATOM 3619 O O . ALA A 1 500 ? 11.004 9.459 -34.041 1.00 76.88 500 ALA A O 1
ATOM 3620 N N . GLY A 1 501 ? 12.709 8.425 -33.034 1.00 77.19 501 GLY A N 1
ATOM 3621 C CA . GLY A 1 501 ? 11.967 7.221 -32.645 1.00 77.19 501 GLY A CA 1
ATOM 3622 C C . GLY A 1 501 ? 12.194 6.009 -33.553 1.00 77.19 501 GLY A C 1
ATOM 3623 O O . GLY A 1 501 ? 11.419 5.050 -33.480 1.00 77.19 501 GLY A O 1
ATOM 3624 N N . GLY A 1 502 ? 13.241 6.037 -34.385 1.00 76.50 502 GLY A N 1
ATOM 3625 C CA . GLY A 1 502 ? 13.674 4.912 -35.214 1.00 76.50 502 GLY A CA 1
ATOM 3626 C C . GLY A 1 502 ? 13.925 3.630 -34.410 1.00 76.50 502 GLY A C 1
ATOM 3627 O O . GLY A 1 502 ? 14.083 3.662 -33.188 1.00 76.50 502 GLY A O 1
ATOM 3628 N N . ASP A 1 503 ? 13.920 2.478 -35.089 1.00 81.50 503 ASP A N 1
ATOM 3629 C CA . ASP A 1 503 ? 14.014 1.143 -34.465 1.00 81.50 503 ASP A CA 1
ATOM 3630 C C . ASP A 1 503 ? 12.958 0.917 -33.352 1.00 81.50 503 ASP A C 1
ATOM 3632 O O . ASP A 1 503 ? 13.213 0.283 -32.332 1.00 81.50 503 ASP A O 1
ATOM 3636 N N . ASN A 1 504 ? 11.750 1.468 -33.531 1.00 86.38 504 ASN A N 1
ATOM 3637 C CA . ASN A 1 504 ? 10.643 1.434 -32.565 1.00 86.38 504 ASN A CA 1
ATOM 3638 C C . ASN A 1 504 ? 10.950 2.041 -31.177 1.00 86.38 504 ASN A C 1
ATOM 3640 O O . ASN A 1 504 ? 10.151 1.861 -30.251 1.00 86.38 504 ASN A O 1
ATOM 3644 N N . PHE A 1 505 ? 12.034 2.808 -31.012 1.00 91.75 505 PHE A N 1
ATOM 3645 C CA . PHE A 1 505 ? 12.376 3.491 -29.755 1.00 91.75 505 PHE A CA 1
ATOM 3646 C C . PHE A 1 505 ? 11.586 4.797 -29.574 1.00 91.75 505 PHE A C 1
ATOM 3648 O O . PHE A 1 505 ? 12.126 5.888 -29.378 1.00 91.75 505 PHE A O 1
ATOM 3655 N N . ARG A 1 506 ? 10.255 4.687 -29.626 1.00 88.19 506 ARG A N 1
ATOM 3656 C CA . ARG A 1 506 ? 9.293 5.803 -29.615 1.00 88.19 506 ARG A CA 1
ATOM 3657 C C . ARG A 1 506 ? 9.410 6.707 -28.386 1.00 88.19 506 ARG A C 1
ATOM 3659 O O . ARG A 1 506 ? 8.981 7.856 -28.436 1.00 88.19 506 ARG A O 1
ATOM 3666 N N . ALA A 1 507 ? 9.991 6.222 -27.285 1.00 93.69 507 ALA A N 1
ATOM 3667 C CA . ALA A 1 507 ? 10.210 7.029 -26.086 1.00 93.69 507 ALA A CA 1
ATOM 3668 C C . ALA A 1 507 ? 11.175 8.205 -26.333 1.00 93.69 507 ALA A C 1
ATOM 3670 O O . ALA A 1 507 ? 11.007 9.253 -25.709 1.00 93.69 507 ALA A O 1
ATOM 3671 N N . PHE A 1 508 ? 12.108 8.094 -27.288 1.00 90.94 508 PHE A N 1
ATOM 3672 C CA . PHE A 1 508 ? 12.889 9.246 -27.756 1.00 90.94 508 PHE A CA 1
ATOM 3673 C C . PHE A 1 508 ? 12.005 10.295 -28.437 1.00 90.94 508 PHE A C 1
ATOM 3675 O O . PHE A 1 508 ? 12.203 11.492 -28.239 1.00 90.94 508 PHE A O 1
ATOM 3682 N N . GLY A 1 509 ? 10.971 9.862 -29.167 1.00 78.25 509 GLY A N 1
ATOM 3683 C CA . GLY A 1 509 ? 9.916 10.699 -29.745 1.00 78.25 509 GLY A CA 1
ATOM 3684 C C . GLY A 1 509 ? 9.334 11.703 -28.743 1.00 78.25 509 GLY A C 1
ATOM 3685 O O . GLY A 1 509 ? 9.239 12.886 -29.053 1.00 78.25 509 GLY A O 1
ATOM 3686 N N . ALA A 1 510 ? 9.069 11.246 -27.517 1.00 81.69 510 ALA A N 1
ATOM 3687 C CA . ALA A 1 510 ? 8.463 12.024 -26.435 1.00 81.69 510 ALA A CA 1
ATOM 3688 C C . ALA A 1 510 ? 9.449 12.873 -25.600 1.00 81.69 510 ALA A C 1
ATOM 3690 O O . ALA A 1 510 ? 9.038 13.512 -24.627 1.00 81.69 510 ALA A O 1
ATOM 3691 N N . ALA A 1 511 ? 10.747 12.870 -25.924 1.00 90.50 511 ALA A N 1
ATOM 3692 C CA . ALA A 1 511 ? 11.731 13.710 -25.246 1.00 90.50 511 ALA A CA 1
ATOM 3693 C C . ALA A 1 511 ? 11.498 15.203 -25.543 1.00 90.50 511 ALA A C 1
ATOM 3695 O O . ALA A 1 511 ? 11.046 15.575 -26.626 1.00 90.50 511 ALA A O 1
ATOM 3696 N N . THR A 1 512 ? 11.844 16.072 -24.592 1.00 91.06 512 THR A N 1
ATOM 3697 C CA . THR A 1 512 ? 11.685 17.531 -24.738 1.00 91.06 512 THR A CA 1
ATOM 3698 C C . THR A 1 512 ? 13.007 18.204 -25.098 1.00 91.06 512 THR A C 1
ATOM 3700 O O . THR A 1 512 ? 14.074 17.600 -24.984 1.00 91.06 512 THR A O 1
ATOM 3703 N N . ASN A 1 513 ? 12.952 19.466 -25.537 1.00 88.44 513 ASN A N 1
ATOM 3704 C CA . ASN A 1 513 ? 14.126 20.269 -25.905 1.00 88.44 513 ASN A CA 1
ATOM 3705 C C . ASN A 1 513 ? 15.079 19.548 -26.872 1.00 88.44 513 ASN A C 1
ATOM 3707 O O . ASN A 1 513 ? 16.299 19.627 -26.714 1.00 88.44 513 ASN A O 1
ATOM 3711 N N . LYS A 1 514 ? 14.517 18.827 -27.850 1.00 85.56 514 LYS A N 1
ATOM 3712 C CA . LYS A 1 514 ? 15.308 18.203 -28.907 1.00 85.56 514 LYS A CA 1
ATOM 3713 C C . LYS A 1 514 ? 16.030 19.281 -29.694 1.00 85.56 514 LYS A C 1
ATOM 3715 O O . LYS A 1 514 ? 15.430 20.276 -30.099 1.00 85.56 514 LYS A O 1
ATOM 3720 N N . ARG A 1 515 ? 17.322 19.075 -29.892 1.00 80.44 515 ARG A N 1
ATOM 3721 C CA . ARG A 1 515 ? 18.189 20.015 -30.577 1.00 80.44 515 ARG A CA 1
ATOM 3722 C C . ARG A 1 515 ? 19.222 19.261 -31.386 1.00 80.44 515 ARG A C 1
ATOM 3724 O O . ARG A 1 515 ? 20.053 18.555 -30.816 1.00 80.44 515 ARG A O 1
ATOM 3731 N N . ASP A 1 516 ? 19.197 19.478 -32.693 1.00 78.62 516 ASP A N 1
ATOM 3732 C CA . ASP A 1 516 ? 20.331 19.153 -33.544 1.00 78.62 516 ASP A CA 1
ATOM 3733 C C . ASP A 1 516 ? 21.548 19.969 -33.085 1.00 78.62 516 ASP A C 1
ATOM 3735 O O . ASP A 1 516 ? 21.486 21.191 -32.902 1.00 78.62 516 ASP A O 1
ATOM 3739 N N . THR A 1 517 ? 22.646 19.273 -32.813 1.00 74.75 517 THR A N 1
ATOM 3740 C CA . THR A 1 517 ? 23.874 19.883 -32.301 1.00 74.75 517 THR A CA 1
ATOM 3741 C C . THR A 1 517 ? 24.762 20.459 -33.402 1.00 74.75 517 THR A C 1
ATOM 3743 O O . THR A 1 517 ? 25.749 21.125 -33.086 1.00 74.75 517 THR A O 1
ATOM 3746 N N . GLY A 1 518 ? 24.435 20.215 -34.676 1.00 67.69 518 GLY A N 1
ATOM 3747 C CA . GLY A 1 518 ? 25.281 20.523 -35.829 1.00 67.69 518 GLY A CA 1
ATOM 3748 C C . GLY A 1 518 ? 26.526 19.637 -35.914 1.00 67.69 518 GLY A C 1
ATOM 3749 O O . GLY A 1 518 ? 27.447 19.944 -36.666 1.00 67.69 518 GLY A O 1
ATOM 3750 N N . LYS A 1 519 ? 26.593 18.568 -35.108 1.00 76.44 519 LYS A N 1
ATOM 3751 C CA . LYS A 1 519 ? 27.698 17.606 -35.102 1.00 76.44 519 LYS A CA 1
ATOM 3752 C C . LYS A 1 519 ? 27.279 16.341 -35.825 1.00 76.44 519 LYS A C 1
ATOM 3754 O O . LYS A 1 519 ? 26.266 15.746 -35.474 1.00 76.44 519 LYS A O 1
ATOM 3759 N N . ILE A 1 520 ? 28.111 15.923 -36.768 1.00 81.69 520 ILE A N 1
ATOM 3760 C CA . ILE A 1 520 ? 27.952 14.681 -37.522 1.00 81.69 520 ILE A CA 1
ATOM 3761 C C . ILE A 1 520 ? 28.660 13.554 -36.767 1.00 81.69 520 ILE A C 1
ATOM 3763 O O . ILE A 1 520 ? 29.771 13.739 -36.265 1.00 81.69 520 ILE A O 1
ATOM 3767 N N . ASP A 1 521 ? 28.034 12.386 -36.694 1.00 85.25 521 ASP A N 1
ATOM 3768 C CA . ASP A 1 521 ? 28.510 11.216 -35.958 1.00 85.25 521 ASP A CA 1
ATOM 3769 C C . ASP A 1 521 ? 29.908 10.728 -36.405 1.00 85.25 521 ASP A C 1
ATOM 3771 O O . ASP A 1 521 ? 30.785 10.510 -35.565 1.00 85.25 521 ASP A O 1
ATOM 3775 N N . LEU A 1 522 ? 30.178 10.667 -37.711 1.00 87.88 522 LEU A N 1
ATOM 3776 C CA . LEU A 1 522 ? 31.490 10.322 -38.260 1.00 87.88 522 LEU A CA 1
ATOM 3777 C C . LEU A 1 522 ? 32.552 11.375 -37.915 1.00 87.88 522 LEU A C 1
ATOM 3779 O O . LEU A 1 522 ? 33.666 11.024 -37.525 1.00 87.88 522 LEU A O 1
ATOM 3783 N N . GLN A 1 523 ? 32.225 12.668 -38.010 1.00 85.38 523 GLN A N 1
ATOM 3784 C CA . GLN A 1 523 ? 33.163 13.727 -37.625 1.00 85.38 523 GLN A CA 1
ATOM 3785 C C . GLN A 1 523 ? 33.443 13.695 -36.115 1.00 85.38 523 GLN A C 1
ATOM 3787 O O . GLN A 1 523 ? 34.587 13.868 -35.701 1.00 85.38 523 GLN A O 1
ATOM 3792 N N . ALA A 1 524 ? 32.437 13.386 -35.293 1.00 92.38 524 ALA A N 1
ATOM 3793 C CA . ALA A 1 524 ? 32.618 13.171 -33.862 1.00 92.38 524 ALA A CA 1
ATOM 3794 C C . ALA A 1 524 ? 33.590 12.013 -33.573 1.00 92.38 524 ALA A C 1
ATOM 3796 O O . ALA A 1 524 ? 34.427 12.140 -32.680 1.00 92.38 524 ALA A O 1
ATOM 3797 N N . MET A 1 525 ? 33.541 10.922 -34.348 1.00 94.56 525 MET A N 1
ATOM 3798 C CA . MET A 1 525 ? 34.521 9.832 -34.265 1.00 94.56 525 MET A CA 1
ATOM 3799 C C . MET A 1 525 ? 35.931 10.295 -34.650 1.00 94.56 525 MET A C 1
ATOM 3801 O O . MET A 1 525 ? 36.885 9.989 -33.936 1.00 94.56 525 MET A O 1
ATOM 3805 N N . VAL A 1 526 ? 36.081 11.067 -35.731 1.00 93.12 526 VAL A N 1
ATOM 3806 C CA . VAL A 1 526 ? 37.378 11.653 -36.123 1.00 93.12 526 VAL A CA 1
ATOM 3807 C C . VAL A 1 526 ? 37.969 12.496 -34.995 1.00 93.12 526 VAL A C 1
ATOM 3809 O O . VAL A 1 526 ? 39.127 12.301 -34.618 1.00 93.12 526 VAL A O 1
ATOM 3812 N N . ASP A 1 527 ? 37.173 13.404 -34.436 1.00 93.00 527 ASP A N 1
ATOM 3813 C CA . ASP A 1 527 ? 37.606 14.308 -33.372 1.00 93.00 527 ASP A CA 1
ATOM 3814 C C . ASP A 1 527 ? 37.952 13.536 -32.092 1.00 93.00 527 ASP A C 1
ATOM 3816 O O . ASP A 1 527 ? 38.939 13.843 -31.416 1.00 93.00 527 ASP A O 1
ATOM 3820 N N . TYR A 1 528 ? 37.176 12.497 -31.774 1.00 95.94 528 TYR A N 1
ATOM 3821 C CA . TYR A 1 528 ? 37.430 11.634 -30.627 1.00 95.94 528 TYR A CA 1
ATOM 3822 C C . TYR A 1 528 ? 38.732 10.848 -30.784 1.00 95.94 528 TYR A C 1
ATOM 3824 O O . TYR A 1 528 ? 39.546 10.832 -29.862 1.00 95.94 528 TYR A O 1
ATOM 3832 N N . MET A 1 529 ? 38.976 10.244 -31.951 1.00 95.94 529 MET A N 1
ATOM 3833 C CA . MET A 1 529 ? 40.221 9.525 -32.241 1.00 95.94 529 MET A CA 1
ATOM 3834 C C . MET A 1 529 ? 41.437 10.447 -32.128 1.00 95.94 529 MET A C 1
ATOM 3836 O O . MET A 1 529 ? 42.414 10.086 -31.470 1.00 95.94 529 MET A O 1
ATOM 3840 N N . ALA A 1 530 ? 41.349 11.671 -32.658 1.00 93.44 530 ALA A N 1
ATOM 3841 C CA . ALA A 1 530 ? 42.409 12.666 -32.521 1.00 93.44 530 ALA A CA 1
ATOM 3842 C C . ALA A 1 530 ? 42.671 13.048 -31.050 1.00 93.44 530 ALA A C 1
ATOM 3844 O O . ALA A 1 530 ? 43.818 13.254 -30.655 1.00 93.44 530 ALA A O 1
ATOM 3845 N N . ALA A 1 531 ? 41.622 13.120 -30.224 1.00 95.62 531 ALA A N 1
ATOM 3846 C CA . ALA A 1 531 ? 41.721 13.518 -28.821 1.00 95.62 531 ALA A CA 1
ATOM 3847 C C . ALA A 1 531 ? 42.093 12.376 -27.854 1.00 95.62 531 ALA A C 1
ATOM 3849 O O . ALA A 1 531 ? 42.580 12.650 -26.754 1.00 95.62 531 ALA A O 1
ATOM 3850 N N . LYS A 1 532 ? 41.814 11.115 -28.209 1.00 95.38 532 LYS A N 1
ATOM 3851 C CA . LYS A 1 532 ? 41.853 9.958 -27.292 1.00 95.38 532 LYS A CA 1
ATOM 3852 C C . LYS A 1 532 ? 42.750 8.808 -27.755 1.00 95.38 532 LYS A C 1
ATOM 3854 O O . LYS A 1 532 ? 42.787 7.781 -27.087 1.00 95.38 532 LYS A O 1
ATOM 3859 N N . SER A 1 533 ? 43.476 8.963 -28.860 1.00 93.50 533 SER A N 1
ATOM 3860 C CA . SER A 1 533 ? 44.390 7.936 -29.372 1.00 93.50 533 SER A CA 1
ATOM 3861 C C . SER A 1 533 ? 45.546 7.619 -28.392 1.00 93.50 533 SER A C 1
ATOM 3863 O O . SER A 1 533 ? 46.198 8.552 -27.918 1.00 93.50 533 SER A O 1
ATOM 3865 N N . PRO A 1 534 ? 45.886 6.333 -28.151 1.00 94.69 534 PRO A N 1
ATOM 3866 C CA . PRO A 1 534 ? 45.199 5.146 -28.654 1.00 94.69 534 PRO A CA 1
ATOM 3867 C C . PRO A 1 534 ? 43.886 4.864 -27.900 1.00 94.69 534 PRO A C 1
ATOM 3869 O O . PRO A 1 534 ? 43.864 4.822 -26.671 1.00 94.69 534 PRO A O 1
ATOM 3872 N N . VAL A 1 535 ? 42.800 4.619 -28.637 1.00 95.50 535 VAL A N 1
ATOM 3873 C CA . VAL A 1 535 ? 41.468 4.348 -28.071 1.00 95.50 535 VAL A CA 1
ATOM 3874 C C . VAL A 1 535 ? 41.343 2.876 -27.687 1.00 95.50 535 VAL A C 1
ATOM 3876 O O . VAL A 1 535 ? 41.566 1.995 -28.514 1.00 95.50 535 VAL A O 1
ATOM 3879 N N . ALA A 1 536 ? 40.974 2.602 -26.437 1.00 90.25 536 ALA A N 1
ATOM 3880 C CA . ALA A 1 536 ? 40.747 1.252 -25.924 1.00 90.25 536 ALA A CA 1
ATOM 3881 C C . ALA A 1 536 ? 39.251 0.936 -25.795 1.00 90.25 536 ALA A C 1
ATOM 3883 O O . ALA A 1 536 ? 38.438 1.836 -25.581 1.00 90.25 536 ALA A O 1
ATOM 3884 N N . ALA A 1 537 ? 38.906 -0.350 -25.893 1.00 87.88 537 ALA A N 1
ATOM 3885 C CA . ALA A 1 537 ? 37.576 -0.837 -25.547 1.00 87.88 537 ALA A CA 1
ATOM 3886 C C . ALA A 1 537 ? 37.339 -0.723 -24.034 1.00 87.88 537 ALA A C 1
ATOM 3888 O O . ALA A 1 537 ? 38.233 -1.045 -23.249 1.00 87.88 537 ALA A O 1
ATOM 3889 N N . ASP A 1 538 ? 36.134 -0.308 -23.639 1.00 92.56 538 ASP A N 1
ATOM 3890 C CA . ASP A 1 538 ? 35.648 -0.492 -22.271 1.00 92.56 538 ASP A CA 1
ATOM 3891 C C . ASP A 1 538 ? 35.299 -1.980 -22.099 1.00 92.56 538 ASP A C 1
ATOM 3893 O O . ASP A 1 538 ? 34.417 -2.470 -22.810 1.00 92.56 538 ASP A O 1
ATOM 3897 N N . PRO A 1 539 ? 36.005 -2.734 -21.236 1.00 92.88 539 PRO A N 1
ATOM 3898 C CA . PRO A 1 539 ? 35.732 -4.153 -21.057 1.00 92.88 539 PRO A CA 1
ATOM 3899 C C . PRO A 1 539 ? 34.501 -4.406 -20.179 1.00 92.88 539 PRO A C 1
ATOM 3901 O O . PRO A 1 539 ? 34.140 -5.565 -19.997 1.00 92.88 539 PRO A O 1
ATOM 3904 N N . THR A 1 540 ? 33.885 -3.372 -19.595 1.00 94.69 540 THR A N 1
ATOM 3905 C CA . THR A 1 540 ? 32.780 -3.536 -18.651 1.00 94.69 540 THR A CA 1
ATOM 3906 C C . THR A 1 540 ? 31.419 -3.613 -19.340 1.00 94.69 540 THR A C 1
ATOM 3908 O O . THR A 1 540 ? 31.141 -2.852 -20.263 1.00 94.69 540 THR A O 1
ATOM 3911 N N . GLN A 1 541 ? 30.541 -4.486 -18.838 1.00 94.75 541 GLN A N 1
ATOM 3912 C CA . GLN A 1 541 ? 29.140 -4.542 -19.267 1.00 94.75 541 GLN A CA 1
ATOM 3913 C C . GLN A 1 541 ? 28.333 -3.417 -18.618 1.00 94.75 541 GLN A C 1
ATOM 3915 O O . GLN A 1 541 ? 28.450 -3.153 -17.413 1.00 94.75 541 GLN A O 1
ATOM 3920 N N . HIS A 1 542 ? 27.488 -2.762 -19.402 1.00 96.00 542 HIS A N 1
ATOM 3921 C CA . HIS A 1 542 ? 26.567 -1.728 -18.949 1.00 96.00 542 HIS A CA 1
ATOM 3922 C C . HIS A 1 542 ? 25.163 -2.281 -18.671 1.00 96.00 542 HIS A C 1
ATOM 3924 O O . HIS A 1 542 ? 24.437 -1.673 -17.881 1.00 96.00 542 HIS A O 1
ATOM 3930 N N . ALA A 1 543 ? 24.796 -3.428 -19.251 1.00 95.81 543 ALA A N 1
ATOM 3931 C CA . ALA A 1 543 ? 23.515 -4.100 -19.070 1.00 95.81 543 ALA A CA 1
ATOM 3932 C C . ALA A 1 543 ? 23.704 -5.505 -18.478 1.00 95.81 543 ALA A C 1
ATOM 3934 O O . ALA A 1 543 ? 24.143 -6.426 -19.163 1.00 95.81 543 ALA A O 1
ATOM 3935 N N . VAL A 1 544 ? 23.300 -5.709 -17.220 1.00 97.19 544 VAL A N 1
ATOM 3936 C CA . VAL A 1 544 ? 23.417 -7.023 -16.557 1.00 97.19 544 VAL A CA 1
ATOM 3937 C C . VAL A 1 544 ? 22.056 -7.537 -16.102 1.00 97.19 544 VAL A C 1
ATOM 3939 O O . VAL A 1 544 ? 21.295 -6.829 -15.438 1.00 97.19 544 VAL A O 1
ATOM 3942 N N . GLY A 1 545 ? 21.746 -8.785 -16.447 1.00 97.19 545 GLY A N 1
ATOM 3943 C CA . GLY A 1 545 ? 20.542 -9.454 -15.977 1.00 97.19 545 GLY A CA 1
ATOM 3944 C C . GLY A 1 545 ? 20.692 -9.876 -14.515 1.00 97.19 545 GLY A C 1
ATOM 3945 O O . GLY A 1 545 ? 21.705 -10.465 -14.145 1.00 97.19 545 GLY A O 1
ATOM 3946 N N . VAL A 1 546 ? 19.700 -9.576 -13.676 1.00 97.31 546 VAL A N 1
ATOM 3947 C CA . VAL A 1 546 ? 19.623 -9.988 -12.267 1.00 97.31 546 VAL A CA 1
ATOM 3948 C C . VAL A 1 546 ? 18.225 -10.537 -12.013 1.00 97.31 546 VAL A C 1
ATOM 3950 O O . VAL A 1 546 ? 17.260 -9.776 -11.989 1.00 97.31 546 VAL A O 1
ATOM 3953 N N . SER A 1 547 ? 18.111 -11.846 -11.795 1.00 95.12 547 SER A N 1
ATOM 3954 C CA . SER A 1 547 ? 16.828 -12.504 -11.518 1.00 95.12 547 SER A CA 1
ATOM 3955 C C . SER A 1 547 ? 16.852 -13.228 -10.178 1.00 95.12 547 SER A C 1
ATOM 3957 O O . SER A 1 547 ? 17.756 -14.009 -9.874 1.00 95.12 547 SER A O 1
ATOM 3959 N N . PHE A 1 548 ? 15.839 -12.969 -9.359 1.00 93.12 548 PHE A N 1
ATOM 3960 C CA . PHE A 1 548 ? 15.621 -13.696 -8.114 1.00 93.12 548 PHE A CA 1
ATOM 3961 C C . PHE A 1 548 ? 14.713 -14.909 -8.372 1.00 93.12 548 PHE A C 1
ATOM 3963 O O . PHE A 1 548 ? 13.851 -14.850 -9.251 1.00 93.12 548 PHE A O 1
ATOM 3970 N N . PRO A 1 549 ? 14.857 -16.011 -7.613 1.00 89.81 549 PRO A N 1
ATOM 3971 C CA . PRO A 1 549 ? 13.872 -17.088 -7.618 1.00 89.81 549 PRO A CA 1
ATOM 3972 C C . PRO A 1 549 ? 12.455 -16.556 -7.361 1.00 89.81 549 PRO A C 1
ATOM 3974 O O . PRO A 1 549 ? 12.280 -15.625 -6.580 1.00 89.81 549 PRO A O 1
ATOM 3977 N N . ALA A 1 550 ? 11.432 -17.179 -7.952 1.00 83.00 550 ALA A N 1
ATOM 3978 C CA . ALA A 1 550 ? 10.039 -16.741 -7.787 1.00 83.00 550 ALA A CA 1
ATOM 3979 C C . ALA A 1 550 ? 9.568 -16.715 -6.316 1.00 83.00 550 ALA A C 1
ATOM 3981 O O . ALA A 1 550 ? 8.688 -15.940 -5.962 1.00 83.00 550 ALA A O 1
ATOM 3982 N N . ASN A 1 551 ? 10.175 -17.540 -5.458 1.00 78.12 551 ASN A N 1
ATOM 3983 C CA . ASN A 1 551 ? 9.928 -17.612 -4.017 1.00 78.12 551 ASN A CA 1
ATOM 3984 C C . ASN A 1 551 ? 10.967 -16.843 -3.175 1.00 78.12 551 ASN A C 1
ATOM 3986 O O . ASN A 1 551 ? 11.122 -17.118 -1.983 1.00 78.12 551 ASN A O 1
ATOM 3990 N N . ALA A 1 552 ? 11.734 -15.932 -3.780 1.00 85.19 552 ALA A N 1
ATOM 3991 C CA . ALA A 1 552 ? 12.709 -15.136 -3.052 1.00 85.19 552 ALA A CA 1
ATOM 3992 C C . ALA A 1 552 ? 12.014 -14.241 -2.007 1.00 85.19 552 ALA A C 1
ATOM 3994 O O . ALA A 1 552 ? 11.041 -13.556 -2.333 1.00 85.19 552 ALA A O 1
ATOM 3995 N N . PRO A 1 553 ? 12.515 -14.203 -0.760 1.00 82.94 553 PRO A N 1
ATOM 3996 C CA . PRO A 1 553 ? 11.988 -13.314 0.265 1.00 82.94 553 PRO A CA 1
ATOM 3997 C C . PRO A 1 553 ? 12.056 -11.838 -0.141 1.00 82.94 553 PRO A C 1
ATOM 3999 O O . PRO A 1 553 ? 13.089 -11.365 -0.614 1.00 82.94 553 PRO A O 1
ATOM 4002 N N . ALA A 1 554 ? 10.993 -11.083 0.151 1.00 83.31 554 ALA A N 1
ATOM 4003 C CA . ALA A 1 554 ? 11.005 -9.620 0.044 1.00 83.31 554 ALA A CA 1
ATOM 4004 C C . ALA A 1 554 ? 11.969 -8.960 1.052 1.00 83.31 554 ALA A C 1
ATOM 4006 O O . ALA A 1 554 ? 12.486 -7.869 0.810 1.00 83.31 554 ALA A O 1
ATOM 4007 N N . GLY A 1 555 ? 12.232 -9.644 2.170 1.00 88.06 555 GLY A N 1
ATOM 4008 C CA . GLY A 1 555 ? 13.191 -9.241 3.185 1.00 88.06 555 GLY A CA 1
ATOM 4009 C C . GLY A 1 555 ? 13.832 -10.450 3.860 1.00 88.06 555 GLY A C 1
ATOM 4010 O O . GLY A 1 555 ? 13.191 -11.488 4.048 1.00 88.06 555 GLY A O 1
ATOM 4011 N N . TYR A 1 556 ? 15.097 -10.296 4.231 1.00 89.94 556 TYR A N 1
ATOM 4012 C CA . TYR A 1 556 ? 15.955 -11.361 4.733 1.00 89.94 556 TYR A CA 1
ATOM 4013 C C . TYR A 1 556 ? 16.418 -11.057 6.159 1.00 89.94 556 TYR A C 1
ATOM 4015 O O . TYR A 1 556 ? 16.829 -9.938 6.458 1.00 89.94 556 TYR A O 1
ATOM 4023 N N . PHE A 1 557 ? 16.362 -12.045 7.043 1.00 87.62 557 PHE A N 1
ATOM 4024 C CA . PHE A 1 557 ? 16.950 -11.962 8.379 1.00 87.62 557 PHE A CA 1
ATOM 4025 C C . PHE A 1 557 ? 18.452 -12.287 8.332 1.00 87.62 557 PHE A C 1
ATOM 4027 O O . PHE A 1 557 ? 18.911 -12.911 7.372 1.00 87.62 557 PHE A O 1
ATOM 4034 N N . PRO A 1 558 ? 19.236 -11.908 9.359 1.00 83.56 558 PRO A N 1
ATOM 4035 C CA . PRO A 1 558 ? 20.622 -12.349 9.483 1.00 83.56 558 PRO A CA 1
ATOM 4036 C C . PRO A 1 558 ? 20.765 -13.865 9.282 1.00 83.56 558 PRO A C 1
ATOM 4038 O O . PRO A 1 558 ? 19.969 -14.635 9.821 1.00 83.56 558 PRO A O 1
ATOM 4041 N N . ALA A 1 559 ? 21.782 -14.272 8.517 1.00 81.06 559 ALA A N 1
ATOM 4042 C CA . ALA A 1 559 ? 22.042 -15.655 8.093 1.00 81.06 559 ALA A CA 1
ATOM 4043 C C . ALA A 1 559 ? 21.018 -16.297 7.129 1.00 81.06 559 ALA A C 1
ATOM 4045 O O . ALA A 1 559 ? 21.237 -17.432 6.700 1.00 81.06 559 ALA A O 1
ATOM 4046 N N . ASP A 1 560 ? 19.949 -15.601 6.719 1.00 88.56 560 ASP A N 1
ATOM 4047 C CA . ASP A 1 560 ? 19.177 -16.039 5.552 1.00 88.56 560 ASP A CA 1
ATOM 4048 C C . ASP A 1 560 ? 20.089 -16.003 4.304 1.00 88.56 560 ASP A C 1
ATOM 4050 O O . ASP A 1 560 ? 20.984 -15.162 4.184 1.00 88.56 560 ASP A O 1
ATOM 4054 N N . LYS A 1 561 ? 19.849 -16.901 3.339 1.00 90.88 561 LYS A N 1
ATOM 4055 C CA . LYS A 1 561 ? 20.589 -16.925 2.067 1.00 90.88 561 LYS A CA 1
ATOM 4056 C C . LYS A 1 561 ? 19.892 -16.097 0.995 1.00 90.88 561 LYS A C 1
ATOM 4058 O O . LYS A 1 561 ? 18.805 -16.468 0.547 1.00 90.88 561 LYS A O 1
ATOM 4063 N N . VAL A 1 562 ? 20.566 -15.058 0.510 1.00 94.38 562 VAL A N 1
ATOM 4064 C CA . VAL A 1 562 ? 20.177 -14.311 -0.691 1.00 94.38 562 VAL A CA 1
ATOM 4065 C C . VAL A 1 562 ? 20.632 -15.097 -1.913 1.00 94.38 562 VAL A C 1
ATOM 4067 O O . VAL A 1 562 ? 21.820 -15.395 -2.052 1.00 94.38 562 VAL A O 1
ATOM 4070 N N . ARG A 1 563 ? 19.690 -15.445 -2.795 1.00 95.81 563 ARG A N 1
ATOM 4071 C CA . ARG A 1 563 ? 19.963 -16.173 -4.041 1.00 95.81 563 ARG A CA 1
ATOM 4072 C C . ARG A 1 563 ? 19.470 -15.383 -5.239 1.00 95.81 563 ARG A C 1
ATOM 4074 O O . ARG A 1 563 ? 18.328 -14.935 -5.231 1.00 95.81 563 ARG A O 1
ATOM 4081 N N . PHE A 1 564 ? 20.305 -15.262 -6.259 1.00 96.50 564 PHE A N 1
ATOM 4082 C CA . PHE A 1 564 ? 19.945 -14.644 -7.532 1.00 96.50 564 PHE A CA 1
ATOM 4083 C C . PHE A 1 564 ? 20.839 -15.178 -8.652 1.00 96.50 564 PHE A C 1
ATOM 4085 O O . PHE A 1 564 ? 21.960 -15.629 -8.410 1.00 96.50 564 PHE A O 1
ATOM 4092 N N . ASN A 1 565 ? 20.334 -15.126 -9.878 1.00 97.25 565 ASN A N 1
ATOM 4093 C CA . ASN A 1 565 ? 21.086 -15.454 -11.078 1.00 97.25 565 ASN A CA 1
ATOM 4094 C C . ASN A 1 565 ? 21.508 -14.170 -11.784 1.00 97.25 565 ASN A C 1
ATOM 4096 O O . ASN A 1 565 ? 20.749 -13.199 -11.837 1.00 97.25 565 ASN A O 1
ATOM 4100 N N . LEU A 1 566 ? 22.706 -14.210 -12.349 1.00 97.62 566 LEU A N 1
ATOM 4101 C CA . LEU A 1 566 ? 23.264 -13.184 -13.210 1.00 97.62 566 LEU A CA 1
ATOM 4102 C C . LEU A 1 566 ? 23.321 -13.694 -14.649 1.00 97.62 566 LEU A C 1
ATOM 4104 O O . LEU A 1 566 ? 23.600 -14.875 -14.869 1.00 97.62 566 LEU A O 1
ATOM 4108 N N . SER A 1 567 ? 23.099 -12.802 -15.607 1.00 96.50 567 SER A N 1
ATOM 4109 C CA . SER A 1 567 ? 23.260 -13.035 -17.047 1.00 96.50 567 SER A CA 1
ATOM 4110 C C . SER A 1 567 ? 23.786 -11.777 -17.739 1.00 96.50 567 SER A C 1
ATOM 4112 O O . SER A 1 567 ? 23.836 -10.707 -17.129 1.00 96.50 567 SER A O 1
ATOM 4114 N N . SER A 1 568 ? 24.183 -11.885 -19.011 1.00 95.56 568 SER A N 1
ATOM 4115 C CA . SER A 1 568 ? 24.757 -10.766 -19.776 1.00 95.56 568 SER A CA 1
ATOM 4116 C C . SER A 1 568 ? 26.055 -10.224 -19.147 1.00 95.56 568 SER A C 1
ATOM 4118 O O . SER A 1 568 ? 26.362 -9.039 -19.246 1.00 95.56 568 SER A O 1
ATOM 4120 N N . LEU A 1 569 ? 26.857 -11.081 -18.495 1.00 95.44 569 LEU A N 1
ATOM 4121 C CA . LEU A 1 569 ? 28.164 -10.703 -17.924 1.00 95.44 569 LEU A CA 1
ATOM 4122 C C . LEU A 1 569 ? 29.301 -10.693 -18.957 1.00 95.44 569 LEU A C 1
ATOM 4124 O O . LEU A 1 569 ? 30.409 -10.272 -18.630 1.00 95.44 569 LEU A O 1
ATOM 4128 N N . ALA A 1 570 ? 29.065 -11.166 -20.183 1.00 93.12 570 ALA A N 1
ATOM 4129 C CA . ALA A 1 570 ? 30.117 -11.322 -21.182 1.00 93.12 570 ALA A CA 1
ATOM 4130 C C . ALA A 1 570 ? 29.743 -10.736 -22.544 1.00 93.12 570 ALA A C 1
ATOM 4132 O O . ALA A 1 570 ? 28.736 -11.124 -23.133 1.00 93.12 570 ALA A O 1
ATOM 4133 N N . PHE A 1 571 ? 30.640 -9.918 -23.105 1.00 94.62 571 PHE A N 1
ATOM 4134 C CA . PHE A 1 571 ? 30.605 -9.603 -24.529 1.00 94.62 571 PHE A CA 1
ATOM 4135 C C . PHE A 1 571 ? 30.828 -10.873 -25.367 1.00 94.62 571 PHE A C 1
ATOM 4137 O O . PHE A 1 571 ? 31.697 -11.714 -25.085 1.00 94.62 571 PHE A O 1
ATOM 4144 N N . SER A 1 572 ? 30.025 -11.020 -26.419 1.00 93.62 572 SER A N 1
ATOM 4145 C CA . SER A 1 572 ? 29.933 -12.258 -27.194 1.00 93.62 572 SER A CA 1
ATOM 4146 C C . SER A 1 572 ? 30.958 -12.383 -28.323 1.00 93.62 572 SER A C 1
ATOM 4148 O O . SER A 1 572 ? 31.165 -13.494 -28.821 1.00 93.62 572 SER A O 1
ATOM 4150 N N . ALA A 1 573 ? 31.665 -11.310 -28.698 1.00 92.31 573 ALA A N 1
ATOM 4151 C CA . ALA A 1 573 ? 32.603 -11.368 -29.812 1.00 92.31 573 ALA A CA 1
ATOM 4152 C C . ALA A 1 573 ? 33.918 -12.099 -29.434 1.00 92.31 573 ALA A C 1
ATOM 4154 O O . ALA A 1 573 ? 34.339 -12.118 -28.270 1.00 92.31 573 ALA A O 1
ATOM 4155 N N . PRO A 1 574 ? 34.598 -12.747 -30.402 1.00 86.38 574 PRO A N 1
ATOM 4156 C CA . PRO A 1 574 ? 35.825 -13.492 -30.133 1.00 86.38 574 PRO A CA 1
ATOM 4157 C C . PRO A 1 574 ? 36.968 -12.610 -29.619 1.00 86.38 574 PRO A C 1
ATOM 4159 O O . PRO A 1 574 ? 37.390 -11.673 -30.290 1.00 86.38 574 PRO A O 1
ATOM 4162 N N . GLY A 1 575 ? 37.549 -12.963 -28.473 1.00 85.31 575 GLY A N 1
ATOM 4163 C CA . GLY A 1 575 ? 38.710 -12.264 -27.908 1.00 85.31 575 GLY A CA 1
ATOM 4164 C C . GLY A 1 575 ? 38.379 -11.047 -27.041 1.00 85.31 575 GLY A C 1
ATOM 4165 O O . GLY A 1 575 ? 39.313 -10.394 -26.580 1.00 85.31 575 GLY A O 1
ATOM 4166 N N . ASP A 1 576 ? 37.098 -10.764 -26.793 1.00 90.88 576 ASP A N 1
ATOM 4167 C CA . ASP A 1 576 ? 36.704 -9.814 -25.751 1.00 90.88 576 ASP A CA 1
ATOM 4168 C C . ASP A 1 576 ? 37.129 -10.327 -24.365 1.00 90.88 576 ASP A C 1
ATOM 4170 O O . ASP A 1 576 ? 37.191 -11.537 -24.112 1.00 90.88 576 ASP A O 1
ATOM 4174 N N . VAL A 1 577 ? 37.442 -9.402 -23.456 1.00 92.75 577 VAL A N 1
ATOM 4175 C CA . VAL A 1 577 ? 37.771 -9.743 -22.067 1.00 92.75 577 VAL A CA 1
ATOM 4176 C C . VAL A 1 577 ? 36.504 -10.244 -21.377 1.00 92.75 577 VAL A C 1
ATOM 4178 O O . VAL A 1 577 ? 35.462 -9.601 -21.455 1.00 92.75 577 VAL A O 1
ATOM 4181 N N . ARG A 1 578 ? 36.596 -11.389 -20.698 1.00 94.62 578 ARG A N 1
ATOM 4182 C CA . ARG A 1 578 ? 35.492 -11.992 -19.942 1.00 94.62 578 ARG A CA 1
ATOM 4183 C C . ARG A 1 578 ? 35.934 -12.283 -18.520 1.00 94.62 578 ARG A C 1
ATOM 4185 O O . ARG A 1 578 ? 37.107 -12.586 -18.290 1.00 94.62 578 ARG A O 1
ATOM 4192 N N . ASP A 1 579 ? 34.996 -12.187 -17.591 1.00 96.25 579 ASP A N 1
ATOM 4193 C CA . ASP A 1 579 ? 35.211 -12.581 -16.206 1.00 96.25 579 ASP A CA 1
ATOM 4194 C C . ASP A 1 579 ? 35.138 -14.099 -16.074 1.00 96.25 579 ASP A C 1
ATOM 4196 O O . ASP A 1 579 ? 34.228 -14.729 -16.604 1.00 96.25 579 ASP A O 1
ATOM 4200 N N . ASP A 1 580 ? 36.090 -14.689 -15.358 1.00 96.44 580 ASP A N 1
ATOM 4201 C CA . ASP A 1 580 ? 36.052 -16.118 -15.016 1.00 96.44 580 ASP A CA 1
ATOM 4202 C C . ASP A 1 580 ? 35.226 -16.343 -13.736 1.00 96.44 580 ASP A C 1
ATOM 4204 O O . ASP A 1 580 ? 34.617 -17.397 -13.533 1.00 96.44 580 ASP A O 1
ATOM 4208 N N . THR A 1 581 ? 35.192 -15.323 -12.874 1.00 97.75 581 THR A N 1
ATOM 4209 C CA . THR A 1 581 ? 34.442 -15.300 -11.622 1.00 97.75 581 THR A CA 1
ATOM 4210 C C . THR A 1 581 ? 33.874 -13.911 -11.342 1.00 97.75 581 THR A C 1
ATOM 4212 O O . THR A 1 581 ? 34.419 -12.887 -11.763 1.00 97.75 581 THR A O 1
ATOM 4215 N N . VAL A 1 582 ? 32.793 -13.873 -10.567 1.00 98.06 582 VAL A N 1
ATOM 4216 C CA . VAL A 1 582 ? 32.274 -12.655 -9.941 1.00 98.06 582 VAL A CA 1
ATOM 4217 C C . VAL A 1 582 ? 32.434 -12.732 -8.429 1.00 98.06 582 VAL A C 1
ATOM 4219 O O . VAL A 1 582 ? 32.149 -13.757 -7.808 1.00 98.06 582 VAL A O 1
ATOM 4222 N N . ARG A 1 583 ? 32.876 -11.632 -7.820 1.00 98.00 583 ARG A N 1
ATOM 4223 C CA . ARG A 1 583 ? 32.950 -11.471 -6.364 1.00 98.00 583 ARG A CA 1
ATOM 4224 C C . ARG A 1 583 ? 31.732 -10.706 -5.879 1.00 98.00 583 ARG A C 1
ATOM 4226 O O . ARG A 1 583 ? 31.405 -9.676 -6.453 1.00 98.00 583 ARG A O 1
ATOM 4233 N N . VAL A 1 584 ? 31.099 -11.182 -4.816 1.00 97.88 584 VAL A N 1
ATOM 4234 C CA . VAL A 1 584 ? 29.950 -10.521 -4.187 1.00 97.88 584 VAL A CA 1
ATOM 4235 C C . VAL A 1 584 ? 30.411 -9.908 -2.878 1.00 97.88 584 VAL A C 1
ATOM 4237 O O . VAL A 1 584 ? 30.956 -10.609 -2.022 1.00 97.88 584 VAL A O 1
ATOM 4240 N N . LEU A 1 585 ? 30.211 -8.604 -2.731 1.00 96.25 585 LEU A N 1
ATOM 4241 C CA . LEU A 1 585 ? 30.612 -7.824 -1.575 1.00 96.25 585 LEU A CA 1
ATOM 4242 C C . LEU A 1 585 ? 29.398 -7.193 -0.893 1.00 96.25 585 LEU A C 1
ATOM 4244 O O . LEU A 1 585 ? 28.421 -6.825 -1.543 1.00 96.25 585 LEU A O 1
ATOM 4248 N N . ALA A 1 586 ? 29.498 -7.024 0.419 1.00 94.00 586 ALA A N 1
ATOM 4249 C CA . ALA A 1 586 ? 28.613 -6.182 1.212 1.00 94.00 586 ALA A CA 1
ATOM 4250 C C . ALA A 1 586 ? 29.474 -5.241 2.052 1.00 94.00 586 ALA A C 1
ATOM 4252 O O . ALA A 1 586 ? 30.380 -5.699 2.746 1.00 94.00 586 ALA A O 1
ATOM 4253 N N . ASP A 1 587 ? 29.235 -3.932 1.952 1.00 89.81 587 ASP A N 1
ATOM 4254 C CA . ASP A 1 587 ? 29.994 -2.901 2.679 1.00 89.81 587 ASP A CA 1
ATOM 4255 C C . ASP A 1 587 ? 31.525 -3.027 2.505 1.00 89.81 587 ASP A C 1
ATOM 4257 O O . ASP A 1 587 ? 32.312 -2.791 3.421 1.00 89.81 587 ASP A O 1
ATOM 4261 N N . GLY A 1 588 ? 31.958 -3.454 1.312 1.00 90.12 588 GLY A N 1
ATOM 4262 C CA . GLY A 1 588 ? 33.363 -3.700 0.970 1.00 90.12 588 GLY A CA 1
ATOM 4263 C C . GLY A 1 588 ? 33.943 -5.034 1.467 1.00 90.12 588 GLY A C 1
ATOM 4264 O O . GLY A 1 588 ? 35.072 -5.369 1.107 1.00 90.12 588 GLY A O 1
ATOM 4265 N N . ALA A 1 589 ? 33.199 -5.826 2.244 1.00 93.44 589 ALA A N 1
ATOM 4266 C CA . ALA A 1 589 ? 33.605 -7.160 2.681 1.00 93.44 589 ALA A CA 1
ATOM 4267 C C . ALA A 1 589 ? 33.187 -8.233 1.663 1.00 93.44 589 ALA A C 1
ATOM 4269 O O . ALA A 1 589 ? 32.045 -8.262 1.213 1.00 93.44 589 ALA A O 1
ATOM 4270 N N . LEU A 1 590 ? 34.105 -9.140 1.315 1.00 96.12 590 LEU A N 1
ATOM 4271 C CA . LEU A 1 590 ? 33.836 -10.259 0.406 1.00 96.12 590 LEU A CA 1
ATOM 4272 C C . LEU A 1 590 ? 32.940 -11.307 1.085 1.00 96.12 590 LEU A C 1
ATOM 4274 O O . LEU A 1 590 ? 33.334 -11.882 2.098 1.00 96.12 590 LEU A O 1
ATOM 4278 N N . LEU A 1 591 ? 31.779 -11.591 0.492 1.00 94.94 591 LEU A N 1
ATOM 4279 C CA . LEU A 1 591 ? 30.858 -12.641 0.943 1.00 94.94 591 LEU A CA 1
ATOM 4280 C C . LEU A 1 591 ? 31.049 -13.963 0.193 1.00 94.94 591 LEU A C 1
ATOM 4282 O O . LEU A 1 591 ? 30.799 -15.030 0.748 1.00 94.94 591 LEU A O 1
ATOM 4286 N N . GLY A 1 592 ? 31.486 -13.906 -1.065 1.00 96.56 592 GLY A N 1
ATOM 4287 C CA . GLY A 1 592 ? 31.714 -15.096 -1.879 1.00 96.56 592 GLY A CA 1
ATOM 4288 C C . GLY A 1 592 ? 32.229 -14.779 -3.277 1.00 96.56 592 GLY A C 1
ATOM 4289 O O . GLY A 1 592 ? 32.168 -13.638 -3.737 1.00 96.56 592 GLY A O 1
ATOM 4290 N N . GLU A 1 593 ? 32.731 -15.810 -3.947 1.00 97.81 593 GLU A N 1
ATOM 4291 C CA . GLU A 1 593 ? 33.202 -15.768 -5.330 1.00 97.81 593 GLU A CA 1
ATOM 4292 C C . GLU A 1 593 ? 32.540 -16.908 -6.111 1.00 97.81 593 GLU A C 1
ATOM 4294 O O . GLU A 1 593 ? 32.515 -18.048 -5.643 1.00 97.81 593 GLU A O 1
ATOM 4299 N N . PHE A 1 594 ? 31.968 -16.592 -7.274 1.00 98.12 594 PHE A N 1
ATOM 4300 C CA . PHE A 1 594 ? 31.122 -17.505 -8.045 1.00 98.12 594 PHE A CA 1
ATOM 4301 C C . PHE A 1 594 ? 31.626 -17.611 -9.489 1.00 98.12 594 PHE A C 1
ATOM 4303 O O . PHE A 1 594 ? 31.978 -16.584 -10.072 1.00 98.12 594 PHE A O 1
ATOM 4310 N N . PRO A 1 595 ? 31.676 -18.821 -10.075 1.00 98.00 595 PRO A N 1
ATOM 4311 C CA . PRO A 1 595 ? 32.132 -19.012 -11.449 1.00 98.00 595 PRO A CA 1
ATOM 4312 C C . PRO A 1 595 ? 31.144 -18.422 -12.461 1.00 98.00 595 PRO A C 1
ATOM 4314 O O . PRO A 1 595 ? 29.930 -18.468 -12.247 1.00 98.00 595 PRO A O 1
ATOM 4317 N N . VAL A 1 596 ? 31.672 -17.914 -13.576 1.00 97.81 596 VAL A N 1
ATOM 4318 C CA . VAL A 1 596 ? 30.889 -17.414 -14.714 1.00 97.81 596 VAL A CA 1
ATOM 4319 C C . VAL A 1 596 ? 30.961 -18.410 -15.873 1.00 97.81 596 VAL A C 1
ATOM 4321 O O . VAL A 1 596 ? 32.046 -18.787 -16.318 1.00 97.81 596 VAL A O 1
ATOM 4324 N N . ASP A 1 597 ? 29.806 -18.818 -16.397 1.00 96.81 597 ASP A N 1
ATOM 4325 C CA . ASP A 1 597 ? 29.708 -19.575 -17.646 1.00 96.81 597 ASP A CA 1
ATOM 4326 C C . ASP A 1 597 ? 29.682 -18.618 -18.845 1.00 96.81 597 ASP A C 1
ATOM 4328 O O . ASP A 1 597 ? 28.689 -17.938 -19.107 1.00 96.81 597 ASP A O 1
ATOM 4332 N N . ASN A 1 598 ? 30.794 -18.585 -19.579 1.00 94.69 598 ASN A N 1
ATOM 4333 C CA . ASN A 1 598 ? 31.025 -17.720 -20.737 1.00 94.69 598 ASN A CA 1
ATOM 4334 C C . ASN A 1 598 ? 30.654 -18.366 -22.087 1.00 94.69 598 ASN A C 1
ATOM 4336 O O . ASN A 1 598 ? 31.138 -17.923 -23.137 1.00 94.69 598 ASN A O 1
ATOM 4340 N N . THR A 1 599 ? 29.848 -19.430 -22.083 1.00 91.75 599 THR A N 1
ATOM 4341 C CA . THR A 1 599 ? 29.419 -20.116 -23.307 1.00 91.75 599 THR A CA 1
ATOM 4342 C C . THR A 1 599 ? 28.525 -19.207 -24.156 1.00 91.75 599 THR A C 1
ATOM 4344 O O . THR A 1 599 ? 27.423 -18.840 -23.757 1.00 91.75 599 THR A O 1
ATOM 4347 N N . VAL A 1 600 ? 28.995 -18.858 -25.359 1.00 88.69 600 VAL A N 1
ATOM 4348 C CA . VAL A 1 600 ? 28.216 -18.095 -26.350 1.00 88.69 600 VAL A CA 1
ATOM 4349 C C . VAL A 1 600 ? 27.337 -19.057 -27.146 1.00 88.69 600 VAL A C 1
ATOM 4351 O O . VAL A 1 600 ? 27.813 -20.078 -27.642 1.00 88.69 600 VAL A O 1
ATOM 4354 N N . GLY A 1 601 ? 26.053 -18.730 -27.267 1.00 87.88 601 GLY A N 1
ATOM 4355 C CA . GLY A 1 601 ? 25.036 -19.546 -27.928 1.00 87.88 601 GLY A CA 1
ATOM 4356 C C . GLY A 1 601 ? 24.491 -18.936 -29.223 1.00 87.88 601 GLY A C 1
ATOM 4357 O O . GLY A 1 601 ? 25.132 -18.121 -29.885 1.00 87.88 601 GLY A O 1
ATOM 4358 N N . SER A 1 602 ? 23.285 -19.363 -29.600 1.00 88.62 602 SER A N 1
ATOM 4359 C CA . SER A 1 602 ? 22.552 -18.887 -30.784 1.00 88.62 602 SER A CA 1
ATOM 4360 C C . SER A 1 602 ? 21.368 -17.968 -30.454 1.00 88.62 602 SER A C 1
ATOM 4362 O O . SER A 1 602 ? 20.656 -17.549 -31.365 1.00 88.62 602 SER A O 1
ATOM 4364 N N . SER A 1 603 ? 21.138 -17.658 -29.173 1.00 88.38 603 SER A N 1
ATOM 4365 C CA . SER A 1 603 ? 20.065 -16.751 -28.757 1.00 88.38 603 SER A CA 1
ATOM 4366 C C . SER A 1 603 ? 20.392 -15.304 -29.117 1.00 88.38 603 SER A C 1
ATOM 4368 O O . SER A 1 603 ? 21.501 -14.821 -28.898 1.00 88.38 603 SER A O 1
ATOM 4370 N N . ILE A 1 604 ? 19.394 -14.581 -29.609 1.00 84.19 604 ILE A N 1
ATOM 4371 C CA . ILE A 1 604 ? 19.532 -13.161 -29.932 1.00 84.19 604 ILE A CA 1
ATOM 4372 C C . ILE A 1 604 ? 19.430 -12.249 -28.703 1.00 84.19 604 ILE A C 1
ATOM 4374 O O . ILE A 1 604 ? 19.852 -11.111 -28.788 1.00 84.19 604 ILE A O 1
ATOM 4378 N N . SER A 1 605 ? 18.907 -12.705 -27.559 1.00 80.31 605 SER A N 1
ATOM 4379 C CA . SER A 1 605 ? 18.707 -11.847 -26.372 1.00 80.31 605 SER A CA 1
ATOM 4380 C C . SER A 1 605 ? 19.986 -11.540 -25.572 1.00 80.31 605 SER A C 1
ATOM 4382 O O . SER A 1 605 ? 19.945 -10.701 -24.679 1.00 80.31 605 SER A O 1
ATOM 4384 N N . ASP A 1 606 ? 21.107 -12.188 -25.912 1.00 81.62 606 ASP A N 1
ATOM 4385 C CA . ASP A 1 606 ? 22.445 -11.967 -25.328 1.00 81.62 606 ASP A CA 1
ATOM 4386 C C . ASP A 1 606 ? 22.526 -12.128 -23.803 1.00 81.62 606 ASP A C 1
ATOM 4388 O O . ASP A 1 606 ? 23.069 -11.303 -23.083 1.00 81.62 606 ASP A O 1
ATOM 4392 N N . GLU A 1 607 ? 22.009 -13.247 -23.302 1.00 93.19 607 GLU A N 1
ATOM 4393 C CA . GLU A 1 607 ? 22.069 -13.600 -21.876 1.00 93.19 607 GLU A CA 1
ATOM 4394 C C . GLU A 1 607 ? 23.350 -14.385 -21.518 1.00 93.19 607 GLU A C 1
ATOM 4396 O O . GLU A 1 607 ? 23.351 -15.190 -20.589 1.00 93.19 607 GLU A O 1
ATOM 4401 N N . TYR A 1 608 ? 24.442 -14.207 -22.270 1.00 93.31 608 TYR A N 1
ATOM 4402 C CA . TYR A 1 608 ? 25.694 -14.955 -22.083 1.00 93.31 608 TYR A CA 1
ATOM 4403 C C . TYR A 1 608 ? 26.515 -14.430 -20.902 1.00 93.31 608 TYR A C 1
ATOM 4405 O O . TYR A 1 608 ? 26.387 -13.274 -20.506 1.00 93.31 608 TYR A O 1
ATOM 4413 N N . GLY A 1 609 ? 27.391 -15.266 -20.339 1.00 94.94 609 GLY A N 1
ATOM 4414 C CA . GLY A 1 609 ? 28.081 -14.918 -19.097 1.00 94.94 609 GLY A CA 1
ATOM 4415 C C . GLY A 1 609 ? 27.111 -15.039 -17.927 1.00 94.94 609 GLY A C 1
ATOM 4416 O O . GLY A 1 609 ? 26.596 -14.035 -17.439 1.00 94.94 609 GLY A O 1
ATOM 4417 N N . THR A 1 610 ? 26.811 -16.268 -17.507 1.00 97.06 610 THR A N 1
ATOM 4418 C CA . THR A 1 610 ? 25.848 -16.517 -16.422 1.00 97.06 610 THR A CA 1
ATOM 4419 C C . THR A 1 610 ? 26.534 -16.956 -15.141 1.00 97.06 610 THR A C 1
ATOM 4421 O O . THR A 1 610 ? 27.476 -17.743 -15.190 1.00 97.06 610 THR A O 1
ATOM 4424 N N . ALA A 1 611 ? 26.025 -16.517 -13.992 1.00 97.81 611 ALA A N 1
ATOM 4425 C CA . ALA A 1 611 ? 26.484 -16.975 -12.682 1.00 97.81 611 ALA A CA 1
ATOM 4426 C C . ALA A 1 611 ? 25.299 -17.177 -11.731 1.00 97.81 611 ALA A C 1
ATOM 4428 O O . ALA A 1 611 ? 24.331 -16.421 -11.762 1.00 97.81 611 ALA A O 1
ATOM 4429 N N . GLN A 1 612 ? 25.382 -18.185 -10.864 1.00 97.75 612 GLN A N 1
ATOM 4430 C CA . GLN A 1 612 ? 24.403 -18.418 -9.800 1.00 97.75 612 GLN A CA 1
ATOM 4431 C C . GLN A 1 612 ? 25.016 -17.995 -8.469 1.00 97.75 612 GLN A C 1
ATOM 4433 O O . GLN A 1 612 ? 26.040 -18.540 -8.055 1.00 97.75 612 GLN A O 1
ATOM 4438 N N . VAL A 1 613 ? 24.398 -17.025 -7.800 1.00 97.56 613 VAL A N 1
ATOM 4439 C CA . VAL A 1 613 ? 24.891 -16.465 -6.541 1.00 97.56 613 VAL A CA 1
ATOM 4440 C C . VAL A 1 613 ? 24.056 -16.976 -5.374 1.00 97.56 613 VAL A C 1
ATOM 4442 O O . VAL A 1 613 ? 22.826 -16.998 -5.430 1.00 97.56 613 VAL A O 1
ATOM 4445 N N . ALA A 1 614 ? 24.734 -17.346 -4.288 1.00 96.75 614 ALA A N 1
ATOM 4446 C CA . ALA A 1 614 ? 24.121 -17.647 -3.000 1.00 96.75 614 ALA A CA 1
ATOM 4447 C C . ALA A 1 614 ? 25.028 -17.164 -1.858 1.00 96.75 614 ALA A C 1
ATOM 4449 O O . ALA A 1 614 ? 26.047 -17.794 -1.576 1.00 96.75 614 ALA A O 1
ATOM 4450 N N . VAL A 1 615 ? 24.659 -16.071 -1.188 1.00 95.62 615 VAL A N 1
ATOM 4451 C CA . VAL A 1 615 ? 25.421 -15.487 -0.065 1.00 95.62 615 VAL A CA 1
ATOM 4452 C C . VAL A 1 615 ? 24.553 -15.358 1.181 1.00 95.62 615 VAL A C 1
ATOM 4454 O O . VAL A 1 615 ? 23.339 -15.193 1.079 1.00 95.62 615 VAL A O 1
ATOM 4457 N N . ASP A 1 616 ? 25.168 -15.454 2.358 1.00 94.06 616 ASP A N 1
ATOM 4458 C CA . ASP A 1 616 ? 24.479 -15.203 3.626 1.00 94.06 616 ASP A CA 1
ATOM 4459 C C . ASP A 1 616 ? 24.306 -13.698 3.847 1.00 94.06 616 ASP A C 1
ATOM 4461 O O . ASP A 1 616 ? 25.208 -12.912 3.548 1.00 94.06 616 ASP A O 1
ATOM 4465 N N . VAL A 1 617 ? 23.159 -13.293 4.395 1.00 90.75 617 VAL A N 1
ATOM 4466 C CA . VAL A 1 617 ? 22.952 -11.910 4.834 1.00 90.75 617 VAL A CA 1
ATOM 4467 C C . VAL A 1 617 ? 23.917 -11.581 5.974 1.00 90.75 617 VAL A C 1
ATOM 4469 O O . VAL A 1 617 ? 23.901 -12.281 6.996 1.00 90.75 617 VAL A O 1
ATOM 4472 N N . PRO A 1 618 ? 24.728 -10.512 5.845 1.00 90.56 618 PRO A N 1
ATOM 4473 C CA . PRO A 1 618 ? 25.636 -10.087 6.900 1.00 90.56 618 PRO A CA 1
ATOM 4474 C C . PRO A 1 618 ? 24.902 -9.793 8.208 1.00 90.56 618 PRO A C 1
ATOM 4476 O O . PRO A 1 618 ? 23.936 -9.036 8.240 1.00 90.56 618 PRO A O 1
ATOM 4479 N N . ALA A 1 619 ? 25.414 -10.323 9.320 1.00 86.44 619 ALA A N 1
ATOM 4480 C CA . ALA A 1 619 ? 24.866 -10.037 10.648 1.00 86.44 619 ALA A CA 1
ATOM 4481 C C . ALA A 1 619 ? 25.030 -8.563 11.072 1.00 86.44 619 ALA A C 1
ATOM 4483 O O . ALA A 1 619 ? 24.378 -8.119 12.010 1.00 86.44 619 ALA A O 1
ATOM 4484 N N . SER A 1 620 ? 25.912 -7.814 10.401 1.00 84.75 620 SER A N 1
ATOM 4485 C CA . SER A 1 620 ? 26.141 -6.384 10.629 1.00 84.75 620 SER A CA 1
ATOM 4486 C C . SER A 1 620 ? 25.122 -5.478 9.943 1.00 84.75 620 SER A C 1
ATOM 4488 O O . SER A 1 620 ? 25.108 -4.281 10.229 1.00 84.75 620 SER A O 1
ATOM 4490 N N . TRP A 1 621 ? 24.308 -6.002 9.023 1.00 87.00 621 TRP A N 1
ATOM 4491 C CA . TRP A 1 621 ? 23.297 -5.197 8.353 1.00 87.00 621 TRP A CA 1
ATOM 4492 C C . TRP A 1 621 ? 22.244 -4.736 9.349 1.00 87.00 621 TRP A C 1
ATOM 4494 O O . TRP A 1 621 ? 21.608 -5.533 10.035 1.00 87.00 621 TRP A O 1
ATOM 4504 N N . SER A 1 622 ? 22.060 -3.421 9.408 1.00 83.88 622 SER A N 1
ATOM 4505 C CA . SER A 1 622 ? 20.902 -2.832 10.064 1.00 83.88 622 SER A CA 1
ATOM 4506 C C . SER A 1 622 ? 19.636 -3.170 9.282 1.00 83.88 622 SER A C 1
ATOM 4508 O O . SER A 1 622 ? 19.676 -3.605 8.137 1.00 83.88 622 SER A O 1
ATOM 4510 N N . ASN A 1 623 ? 18.473 -2.953 9.867 1.00 82.81 623 ASN A N 1
ATOM 4511 C CA . ASN A 1 623 ? 17.235 -3.222 9.154 1.00 82.81 623 ASN A CA 1
ATOM 4512 C C . ASN A 1 623 ? 16.972 -2.190 8.042 1.00 82.81 623 ASN A C 1
ATOM 4514 O O . ASN A 1 623 ? 17.198 -0.995 8.237 1.00 82.81 623 ASN A O 1
ATOM 4518 N N . GLY A 1 624 ? 16.434 -2.627 6.896 1.00 82.50 624 GLY A N 1
ATOM 4519 C CA . GLY A 1 624 ? 16.159 -1.762 5.739 1.00 82.50 624 GLY A CA 1
ATOM 4520 C C . GLY A 1 624 ? 16.904 -2.164 4.463 1.00 82.50 624 GLY A C 1
ATOM 4521 O O . GLY A 1 624 ? 17.327 -3.304 4.315 1.00 82.50 624 GLY A O 1
ATOM 4522 N N . LYS A 1 625 ? 17.000 -1.243 3.497 1.00 87.38 625 LYS A N 1
ATOM 4523 C CA . LYS A 1 625 ? 17.607 -1.511 2.183 1.00 87.38 625 LYS A CA 1
ATOM 4524 C C . LYS A 1 625 ? 19.133 -1.479 2.257 1.00 87.38 625 LYS A C 1
ATOM 4526 O O . LYS A 1 625 ? 19.701 -0.500 2.729 1.00 87.38 625 LYS A O 1
ATOM 4531 N N . HIS A 1 626 ? 19.753 -2.497 1.679 1.00 91.00 626 HIS A N 1
ATOM 4532 C CA . HIS A 1 626 ? 21.189 -2.655 1.470 1.00 91.00 626 HIS A CA 1
ATOM 4533 C C . HIS A 1 626 ? 21.470 -2.980 0.010 1.00 91.00 626 HIS A C 1
ATOM 4535 O O . HIS A 1 626 ? 20.558 -3.274 -0.767 1.00 91.00 626 HIS A O 1
ATOM 4541 N N . VAL A 1 627 ? 22.741 -2.925 -0.368 1.00 92.50 627 VAL A N 1
ATOM 4542 C CA . VAL A 1 627 ? 23.195 -3.260 -1.716 1.00 92.50 627 VAL A CA 1
ATOM 4543 C C . VAL A 1 627 ? 24.299 -4.297 -1.608 1.00 92.50 627 VAL A C 1
ATOM 4545 O O . VAL A 1 627 ? 25.290 -4.087 -0.912 1.00 92.50 627 VAL A O 1
ATOM 4548 N N . LEU A 1 628 ? 24.130 -5.408 -2.318 1.00 95.06 628 LEU A N 1
ATOM 4549 C CA . LEU A 1 628 ? 25.238 -6.287 -2.656 1.00 95.06 628 LEU A CA 1
ATOM 4550 C C . LEU A 1 628 ? 25.921 -5.732 -3.905 1.00 95.06 628 LEU A C 1
ATOM 4552 O O . LEU A 1 628 ? 25.264 -5.474 -4.915 1.00 95.06 628 LEU A O 1
ATOM 4556 N N . GLU A 1 629 ? 27.234 -5.554 -3.839 1.00 95.69 629 GLU A N 1
ATOM 4557 C CA . GLU A 1 629 ? 28.052 -5.174 -4.985 1.00 95.69 629 GLU A CA 1
ATOM 4558 C C . GLU A 1 629 ? 28.647 -6.438 -5.605 1.00 95.69 629 GLU A C 1
ATOM 4560 O O . GLU A 1 629 ? 29.378 -7.178 -4.951 1.00 95.69 629 GLU A O 1
ATOM 4565 N N . VAL A 1 630 ? 28.336 -6.702 -6.870 1.00 97.19 630 VAL A N 1
ATOM 4566 C CA . VAL A 1 630 ? 28.961 -7.779 -7.638 1.00 97.19 630 VAL A CA 1
ATOM 4567 C C . VAL A 1 630 ? 30.034 -7.177 -8.530 1.00 97.19 630 VAL A C 1
ATOM 4569 O O . VAL A 1 630 ? 29.753 -6.223 -9.250 1.00 97.19 630 VAL A O 1
ATOM 4572 N N . VAL A 1 631 ? 31.243 -7.735 -8.502 1.00 97.00 631 VAL A N 1
ATOM 4573 C CA . VAL A 1 631 ? 32.391 -7.243 -9.272 1.00 97.00 631 VAL A CA 1
ATOM 4574 C C . VAL A 1 631 ? 33.020 -8.378 -10.075 1.00 97.00 631 VAL A C 1
ATOM 4576 O O . VAL A 1 631 ? 33.487 -9.366 -9.498 1.00 97.00 631 VAL A O 1
ATOM 4579 N N . GLY A 1 632 ? 33.071 -8.216 -11.396 1.00 97.06 632 GLY A N 1
ATOM 4580 C CA . GLY A 1 632 ? 33.809 -9.090 -12.307 1.00 97.06 632 GLY A CA 1
ATOM 4581 C C . GLY A 1 632 ? 35.316 -9.053 -12.041 1.00 97.06 632 GLY A C 1
ATOM 4582 O O . GLY A 1 632 ? 35.894 -7.983 -11.825 1.00 97.06 632 GLY A O 1
ATOM 4583 N N . ASN A 1 633 ? 35.970 -10.215 -12.003 1.00 94.88 633 ASN A N 1
ATOM 4584 C CA . ASN A 1 633 ? 37.373 -10.332 -11.603 1.00 94.88 633 ASN A CA 1
ATOM 4585 C C . ASN A 1 633 ? 38.391 -9.783 -12.624 1.00 94.88 633 ASN A C 1
ATOM 4587 O O . ASN A 1 633 ? 39.521 -9.476 -12.240 1.00 94.88 633 ASN A O 1
ATOM 4591 N N . ARG A 1 634 ? 38.018 -9.655 -13.900 1.00 95.38 634 ARG A N 1
ATOM 4592 C CA . ARG A 1 634 ? 38.899 -9.251 -15.008 1.00 95.38 634 ARG A CA 1
ATOM 4593 C C . ARG A 1 634 ? 38.416 -8.003 -15.724 1.00 95.38 634 ARG A C 1
ATOM 4595 O O . ARG A 1 634 ? 39.236 -7.144 -16.034 1.00 95.38 634 ARG A O 1
ATOM 4602 N N . THR A 1 635 ? 37.119 -7.904 -15.993 1.00 94.69 635 THR A N 1
ATOM 4603 C CA . THR A 1 635 ? 36.525 -6.738 -16.656 1.00 94.69 635 THR A CA 1
ATOM 4604 C C . THR A 1 635 ? 36.369 -5.570 -15.689 1.00 94.69 635 THR A C 1
ATOM 4606 O O . THR A 1 635 ? 36.475 -4.420 -16.098 1.00 94.69 635 THR A O 1
ATOM 4609 N N . GLY A 1 636 ? 36.140 -5.856 -14.401 1.00 93.50 636 GLY A N 1
ATOM 4610 C CA . GLY A 1 636 ? 35.746 -4.851 -13.415 1.00 93.50 636 GLY A CA 1
ATOM 4611 C C . GLY A 1 636 ? 34.282 -4.417 -13.537 1.00 93.50 636 GLY A C 1
ATOM 4612 O O . GLY A 1 636 ? 33.911 -3.402 -12.953 1.00 93.50 636 GLY A O 1
ATOM 4613 N N . THR A 1 637 ? 33.449 -5.157 -14.280 1.00 94.81 637 THR A N 1
ATOM 4614 C CA . THR A 1 637 ? 31.999 -4.924 -14.355 1.00 94.81 637 THR A CA 1
ATOM 4615 C C . THR A 1 637 ? 31.403 -4.911 -12.954 1.00 94.81 637 THR A C 1
ATOM 4617 O O . THR A 1 637 ? 31.581 -5.873 -12.206 1.00 94.81 637 THR A O 1
ATOM 4620 N N . THR A 1 638 ? 30.690 -3.837 -12.609 1.00 94.00 638 THR A N 1
ATOM 4621 C CA . THR A 1 638 ? 30.011 -3.695 -11.318 1.00 94.00 638 THR A CA 1
ATOM 4622 C C . THR A 1 638 ? 28.496 -3.774 -11.470 1.00 94.00 638 THR A C 1
ATOM 4624 O O . THR A 1 638 ? 27.907 -3.139 -12.347 1.00 94.00 638 THR A O 1
ATOM 4627 N N . VAL A 1 639 ? 27.857 -4.544 -10.589 1.00 94.88 639 VAL A N 1
ATOM 4628 C CA . VAL A 1 639 ? 26.400 -4.724 -10.524 1.00 94.88 639 VAL A CA 1
ATOM 4629 C C . VAL A 1 639 ? 25.942 -4.427 -9.106 1.00 94.88 639 VAL A C 1
ATOM 4631 O O . VAL A 1 639 ? 26.504 -4.954 -8.148 1.00 94.88 639 VAL A O 1
ATOM 4634 N N . GLN A 1 640 ? 24.912 -3.599 -8.962 1.00 93.81 640 GLN A N 1
ATOM 4635 C CA . GLN A 1 640 ? 24.285 -3.336 -7.670 1.00 93.81 640 GLN A CA 1
ATOM 4636 C C . GLN A 1 640 ? 23.011 -4.168 -7.543 1.00 93.81 640 GLN A C 1
ATOM 4638 O O . GLN A 1 640 ? 22.074 -3.999 -8.322 1.00 93.81 640 GLN A O 1
ATOM 4643 N N . VAL A 1 641 ? 22.969 -5.055 -6.550 1.00 93.44 641 VAL A N 1
ATOM 4644 C CA . VAL A 1 641 ? 21.822 -5.924 -6.271 1.00 93.44 641 VAL A CA 1
ATOM 4645 C C . VAL A 1 641 ? 21.177 -5.472 -4.957 1.00 93.44 641 VAL A C 1
ATOM 4647 O O . VAL A 1 641 ? 21.734 -5.729 -3.886 1.00 93.44 641 VAL A O 1
ATOM 4650 N N . PRO A 1 642 ? 20.035 -4.760 -4.999 1.00 91.19 642 PRO A N 1
ATOM 4651 C CA . PRO A 1 642 ? 19.365 -4.299 -3.791 1.00 91.19 642 PRO A CA 1
ATOM 4652 C C . PRO A 1 642 ? 18.771 -5.479 -3.012 1.00 91.19 642 PRO A C 1
ATOM 4654 O O . PRO A 1 642 ? 18.106 -6.344 -3.580 1.00 91.19 642 PRO A O 1
ATOM 4657 N N . VAL A 1 643 ? 18.979 -5.490 -1.696 1.00 90.94 643 VAL A N 1
ATOM 4658 C CA . VAL A 1 643 ? 18.457 -6.500 -0.765 1.00 90.94 643 VAL A CA 1
ATOM 4659 C C . VAL A 1 643 ? 17.877 -5.791 0.453 1.00 90.94 643 VAL A C 1
ATOM 4661 O O . VAL A 1 643 ? 18.463 -4.837 0.953 1.00 90.94 643 VAL A O 1
ATOM 4664 N N . THR A 1 644 ? 16.735 -6.247 0.961 1.00 90.44 644 THR A N 1
ATOM 4665 C CA . THR A 1 644 ? 16.137 -5.679 2.178 1.00 90.44 644 THR A CA 1
ATOM 4666 C C . THR A 1 644 ? 16.410 -6.590 3.370 1.00 90.44 644 THR A C 1
ATOM 4668 O O . THR A 1 644 ? 16.064 -7.769 3.339 1.00 90.44 644 THR A O 1
ATOM 4671 N N . ALA A 1 645 ? 16.995 -6.052 4.436 1.00 89.88 645 ALA A N 1
ATOM 4672 C CA . ALA A 1 645 ? 17.086 -6.704 5.736 1.00 89.88 645 ALA A CA 1
ATOM 4673 C C . ALA A 1 645 ? 15.750 -6.560 6.494 1.00 89.88 645 ALA A C 1
ATOM 4675 O O . ALA A 1 645 ? 15.238 -5.446 6.663 1.00 89.88 645 ALA A O 1
ATOM 4676 N N . ALA A 1 646 ? 15.174 -7.689 6.909 1.00 91.31 646 ALA A N 1
ATOM 4677 C CA . ALA A 1 646 ? 13.895 -7.789 7.612 1.00 91.31 646 ALA A CA 1
ATOM 4678 C C . ALA A 1 646 ? 14.007 -7.371 9.088 1.00 91.31 646 ALA A C 1
ATOM 4680 O O . ALA A 1 646 ? 15.057 -7.521 9.701 1.00 91.31 646 ALA A O 1
ATOM 4681 N N . ARG A 1 647 ? 12.906 -6.885 9.673 1.00 91.69 647 ARG A N 1
ATOM 4682 C CA . ARG A 1 647 ? 12.829 -6.404 11.063 1.00 91.69 647 ARG A CA 1
ATOM 4683 C C . ARG A 1 647 ? 12.186 -7.447 11.984 1.00 91.69 647 ARG A C 1
ATOM 4685 O O . ARG A 1 647 ? 11.095 -7.922 11.662 1.00 91.69 647 ARG A O 1
ATOM 4692 N N . PRO A 1 648 ? 12.782 -7.783 13.141 1.00 93.00 648 PRO A N 1
ATOM 4693 C CA . PRO A 1 648 ? 12.107 -8.560 14.184 1.00 93.00 648 PRO A CA 1
ATOM 4694 C C . PRO A 1 648 ? 10.877 -7.830 14.740 1.00 93.00 648 PRO A C 1
ATOM 4696 O O . PRO A 1 648 ? 10.874 -6.601 14.807 1.00 93.00 648 PRO A O 1
ATOM 4699 N N . ILE A 1 649 ? 9.867 -8.573 15.206 1.00 96.06 649 ILE A N 1
ATOM 4700 C CA . ILE A 1 649 ? 8.637 -7.988 15.773 1.00 96.06 649 ILE A CA 1
ATOM 4701 C C . ILE A 1 649 ? 8.945 -7.027 16.934 1.00 96.06 649 ILE A C 1
ATOM 4703 O O . ILE A 1 649 ? 8.427 -5.917 16.949 1.00 96.06 649 ILE A O 1
ATOM 4707 N N . ALA A 1 650 ? 9.867 -7.387 17.833 1.00 95.31 650 ALA A N 1
ATOM 4708 C CA . ALA A 1 650 ? 10.254 -6.534 18.962 1.00 95.31 650 ALA A CA 1
ATOM 4709 C C . ALA A 1 650 ? 10.845 -5.173 18.556 1.00 95.31 650 ALA A C 1
ATOM 4711 O O . ALA A 1 650 ? 10.695 -4.194 19.282 1.00 95.31 650 ALA A O 1
ATOM 4712 N N . GLU A 1 651 ? 11.490 -5.077 17.391 1.00 94.06 651 GLU A N 1
ATOM 4713 C CA . GLU A 1 651 ? 11.972 -3.795 16.863 1.00 94.06 651 GLU A CA 1
ATOM 4714 C C . GLU A 1 651 ? 10.880 -2.996 16.145 1.00 94.06 651 GLU A C 1
ATOM 4716 O O . GLU A 1 651 ? 10.991 -1.775 16.033 1.00 94.06 651 GLU A O 1
ATOM 4721 N N . ILE A 1 652 ? 9.848 -3.676 15.635 1.00 95.75 652 ILE A N 1
ATOM 4722 C CA . ILE A 1 652 ? 8.661 -3.029 15.070 1.00 95.75 652 ILE A CA 1
ATOM 4723 C C . ILE A 1 652 ? 7.825 -2.434 16.198 1.00 95.75 652 ILE A C 1
ATOM 4725 O O . ILE A 1 652 ? 7.430 -1.282 16.086 1.00 95.75 652 ILE A O 1
ATOM 4729 N N . GLN A 1 653 ? 7.619 -3.181 17.279 1.00 95.75 653 GLN A N 1
ATOM 4730 C CA . GLN A 1 653 ? 6.939 -2.710 18.483 1.00 95.75 653 GLN A CA 1
ATOM 4731 C C . GLN A 1 653 ? 7.729 -1.579 19.164 1.00 95.75 653 GLN A C 1
ATOM 4733 O O . GLN A 1 653 ? 7.237 -0.472 19.360 1.00 95.75 653 GLN A O 1
ATOM 4738 N N . GLY A 1 654 ? 9.016 -1.809 19.443 1.00 93.88 654 GLY A N 1
ATOM 4739 C CA . GLY A 1 654 ? 9.819 -0.886 20.243 1.00 93.88 654 GLY A CA 1
ATOM 4740 C C . GLY A 1 654 ? 9.445 -0.917 21.731 1.00 93.88 654 GLY A C 1
ATOM 4741 O O . GLY A 1 654 ? 8.637 -1.722 22.180 1.00 93.88 654 GLY A O 1
ATOM 4742 N N . THR A 1 655 ? 10.096 -0.073 22.535 1.00 93.06 655 THR A N 1
ATOM 4743 C CA . THR A 1 655 ? 9.933 -0.061 24.006 1.00 93.06 655 THR A CA 1
ATOM 4744 C C . THR A 1 655 ? 9.000 1.044 24.514 1.00 93.06 655 THR A C 1
ATOM 4746 O O . THR A 1 655 ? 8.928 1.274 25.721 1.00 93.06 655 THR A O 1
ATOM 4749 N N . GLY A 1 656 ? 8.389 1.810 23.609 1.00 89.38 656 GLY A N 1
ATOM 4750 C CA . GLY A 1 656 ? 7.447 2.888 23.919 1.00 89.38 656 GLY A CA 1
ATOM 4751 C C . GLY A 1 656 ? 6.030 2.521 23.484 1.00 89.38 656 GLY A C 1
ATOM 4752 O O . GLY A 1 656 ? 5.824 1.462 22.916 1.00 89.38 656 GLY A O 1
ATOM 4753 N N . SER A 1 657 ? 5.075 3.424 23.699 1.00 86.62 657 SER A N 1
ATOM 4754 C CA . SER A 1 657 ? 3.657 3.253 23.328 1.00 86.62 657 SER A CA 1
ATOM 4755 C C . SER A 1 657 ? 3.361 3.539 21.844 1.00 86.62 657 SER A C 1
ATOM 4757 O O . SER A 1 657 ? 2.275 3.997 21.506 1.00 86.62 657 SER A O 1
ATOM 4759 N N . SER A 1 658 ? 4.376 3.470 20.984 1.00 92.75 658 SER A N 1
ATOM 4760 C CA . SER A 1 658 ? 4.248 3.688 19.542 1.00 92.75 658 SER A CA 1
ATOM 4761 C C . SER A 1 658 ? 5.462 3.115 18.831 1.00 92.75 658 SER A C 1
ATOM 4763 O O . SER A 1 658 ? 6.599 3.322 19.281 1.00 92.75 658 SER A O 1
ATOM 4765 N N . SER A 1 659 ? 5.239 2.522 17.668 1.00 95.56 659 SER A N 1
ATOM 4766 C CA . SER A 1 659 ? 6.279 1.947 16.836 1.00 95.56 659 SER A CA 1
ATOM 4767 C C . SER A 1 659 ? 7.323 2.986 16.389 1.00 95.56 659 SER A C 1
ATOM 4769 O O . SER A 1 659 ? 6.973 4.002 15.772 1.00 95.56 659 SER A O 1
ATOM 4771 N N . PRO A 1 660 ? 8.637 2.717 16.552 1.00 95.25 660 PRO A N 1
ATOM 4772 C CA . PRO A 1 660 ? 9.707 3.570 16.020 1.00 95.25 660 PRO A CA 1
ATOM 4773 C C . PRO A 1 660 ? 9.784 3.558 14.482 1.00 95.25 660 PRO A C 1
ATOM 4775 O O . PRO A 1 660 ? 10.556 4.316 13.890 1.00 95.25 660 PRO A O 1
ATOM 4778 N N . VAL A 1 661 ? 9.016 2.685 13.824 1.00 93.88 661 VAL A N 1
ATOM 4779 C CA . VAL A 1 661 ? 8.980 2.516 12.365 1.00 93.88 661 VAL A CA 1
ATOM 4780 C C . VAL A 1 661 ? 7.602 2.788 11.769 1.00 93.88 661 VAL A C 1
ATOM 4782 O O . VAL A 1 661 ? 7.354 2.436 10.614 1.00 93.88 661 VAL A O 1
ATOM 4785 N N . SER A 1 662 ? 6.718 3.449 12.520 1.00 95.56 662 SER A N 1
ATOM 4786 C CA . SER A 1 662 ? 5.401 3.850 12.030 1.00 95.56 662 SER A CA 1
ATOM 4787 C C . SER A 1 662 ? 5.506 4.621 10.705 1.00 95.56 662 SER A C 1
ATOM 4789 O O . SER A 1 662 ? 6.352 5.499 10.513 1.00 95.56 662 SER A O 1
ATOM 4791 N N . GLY A 1 663 ? 4.673 4.238 9.741 1.00 93.69 663 GLY A N 1
ATOM 4792 C CA . GLY A 1 663 ? 4.648 4.764 8.381 1.00 93.69 663 GLY A CA 1
ATOM 4793 C C . GLY A 1 663 ? 5.612 4.103 7.391 1.00 93.69 663 GLY A C 1
ATOM 4794 O O . GLY A 1 663 ? 5.457 4.323 6.185 1.00 93.69 663 GLY A O 1
ATOM 4795 N N . GLN A 1 664 ? 6.557 3.279 7.853 1.00 93.25 664 GLN A N 1
ATOM 4796 C CA . GLN A 1 664 ? 7.487 2.539 6.994 1.00 93.25 664 GLN A CA 1
ATOM 4797 C C . GLN A 1 664 ? 6.877 1.210 6.528 1.00 93.25 664 GLN A C 1
ATOM 4799 O O . GLN A 1 664 ? 6.081 0.594 7.233 1.00 93.25 664 GLN A O 1
ATOM 4804 N N . THR A 1 665 ? 7.261 0.755 5.332 1.00 92.19 665 THR A N 1
ATOM 4805 C CA . THR A 1 665 ? 7.004 -0.626 4.889 1.00 92.19 665 THR A CA 1
ATOM 4806 C C . THR A 1 665 ? 8.148 -1.513 5.352 1.00 92.19 665 THR A C 1
ATOM 4808 O O . THR A 1 665 ? 9.310 -1.217 5.067 1.00 92.19 665 THR A O 1
ATOM 4811 N N . VAL A 1 666 ? 7.826 -2.580 6.074 1.00 93.38 666 VAL A N 1
ATOM 4812 C CA . VAL A 1 666 ? 8.801 -3.500 6.666 1.00 93.38 666 VAL A CA 1
ATOM 4813 C C . VAL A 1 666 ? 8.413 -4.939 6.348 1.00 93.38 666 VAL A C 1
ATOM 4815 O O . VAL A 1 666 ? 7.243 -5.231 6.112 1.00 93.38 666 VAL A O 1
ATOM 4818 N N . THR A 1 667 ? 9.395 -5.836 6.369 1.00 93.56 667 THR A N 1
ATOM 4819 C CA . THR A 1 667 ? 9.171 -7.285 6.336 1.00 93.56 667 THR A CA 1
ATOM 4820 C C . THR A 1 667 ? 9.504 -7.857 7.706 1.00 93.56 667 THR A C 1
ATOM 4822 O O . THR A 1 667 ? 10.556 -7.534 8.257 1.00 93.56 667 THR A O 1
ATOM 4825 N N . THR A 1 668 ? 8.643 -8.714 8.243 1.00 95.19 668 THR A N 1
ATOM 4826 C CA . THR A 1 668 ? 8.865 -9.455 9.489 1.00 95.19 668 THR A CA 1
ATOM 4827 C C . THR A 1 668 ? 8.416 -10.908 9.354 1.00 95.19 668 THR A C 1
ATOM 4829 O O . THR A 1 668 ? 7.916 -11.309 8.302 1.00 95.19 668 THR A O 1
ATOM 4832 N N . ARG A 1 669 ? 8.624 -11.718 10.392 1.00 93.56 669 ARG A N 1
ATOM 4833 C CA . ARG A 1 669 ? 8.121 -13.093 10.462 1.00 93.56 669 ARG A CA 1
ATOM 4834 C C . ARG A 1 669 ? 7.695 -13.450 11.880 1.00 93.56 669 ARG A C 1
ATOM 4836 O O . ARG A 1 669 ? 8.293 -12.963 12.839 1.00 93.56 669 ARG A O 1
ATOM 4843 N N . GLY A 1 670 ? 6.710 -14.325 12.000 1.00 94.44 670 GLY A N 1
ATOM 4844 C CA . GLY A 1 670 ? 6.192 -14.809 13.275 1.00 94.44 670 GLY A CA 1
ATOM 4845 C C . GLY A 1 670 ? 5.247 -15.987 13.073 1.00 94.44 670 GLY A C 1
ATOM 4846 O O . GLY A 1 670 ? 4.825 -16.260 11.953 1.00 94.44 670 GLY A O 1
ATOM 4847 N N . VAL A 1 671 ? 4.961 -16.711 14.149 1.00 95.19 671 VAL A N 1
ATOM 4848 C CA . VAL A 1 671 ? 3.954 -17.775 14.161 1.00 95.19 671 VAL A CA 1
ATOM 4849 C C . VAL A 1 671 ? 2.592 -17.150 14.416 1.00 95.19 671 VAL A C 1
ATOM 4851 O O . VAL A 1 671 ? 2.481 -16.304 15.303 1.00 95.19 671 VAL A O 1
ATOM 4854 N N . VAL A 1 672 ? 1.572 -17.550 13.668 1.00 96.38 672 VAL A N 1
ATOM 4855 C CA . VAL A 1 672 ? 0.200 -17.074 13.860 1.00 96.38 672 VAL A CA 1
ATOM 4856 C C . VAL A 1 672 ? -0.339 -17.582 15.197 1.00 96.38 672 VAL A C 1
ATOM 4858 O O . VAL A 1 672 ? -0.376 -18.788 15.439 1.00 96.38 672 VAL A O 1
ATOM 4861 N N . THR A 1 673 ? -0.750 -16.663 16.071 1.00 96.25 673 THR A N 1
ATOM 4862 C CA . THR A 1 673 ? -1.269 -16.960 17.418 1.00 96.25 673 THR A CA 1
ATOM 4863 C C . THR A 1 673 ? -2.761 -16.691 17.569 1.00 96.25 673 THR A C 1
ATOM 4865 O O . THR A 1 673 ? -3.373 -17.251 18.469 1.00 96.25 673 THR A O 1
ATOM 4868 N N . ALA A 1 674 ? -3.362 -15.883 16.700 1.00 96.38 674 ALA A N 1
ATOM 4869 C CA . ALA A 1 674 ? -4.806 -15.664 16.647 1.00 96.38 674 ALA A CA 1
ATOM 4870 C C . ALA A 1 674 ? -5.225 -15.283 15.230 1.00 96.38 674 ALA A C 1
ATOM 4872 O O . ALA A 1 674 ? -4.421 -14.702 14.498 1.00 96.38 674 ALA A O 1
ATOM 4873 N N . ARG A 1 675 ? -6.472 -15.563 14.851 1.00 95.69 675 ARG A N 1
ATOM 4874 C CA . ARG A 1 675 ? -7.045 -15.177 13.557 1.00 95.69 675 ARG A CA 1
ATOM 4875 C C . ARG A 1 675 ? -8.497 -14.730 13.708 1.00 95.69 675 ARG A C 1
ATOM 4877 O O . ARG A 1 675 ? -9.277 -15.356 14.416 1.00 95.69 675 ARG A O 1
ATOM 4884 N N . TYR A 1 676 ? -8.861 -13.681 12.983 1.00 95.00 676 TYR A N 1
ATOM 4885 C CA . TYR A 1 676 ? -10.184 -13.065 13.020 1.00 95.00 676 TYR A CA 1
ATOM 4886 C C . TYR A 1 676 ? -10.696 -12.854 11.590 1.00 95.00 676 TYR A C 1
ATOM 4888 O O . TYR A 1 676 ? -10.697 -11.743 11.050 1.00 95.00 676 TYR A O 1
ATOM 4896 N N . GLU A 1 677 ? -11.067 -13.964 10.950 1.00 93.00 677 GLU A N 1
ATOM 4897 C CA . GLU A 1 677 ? -11.724 -13.973 9.636 1.00 93.00 677 GLU A CA 1
ATOM 4898 C C . GLU A 1 677 ? -13.177 -13.479 9.728 1.00 93.00 677 GLU A C 1
ATOM 4900 O O . GLU A 1 677 ? -13.665 -12.798 8.828 1.00 93.00 677 GLU A O 1
ATOM 4905 N N . THR A 1 678 ? -13.846 -13.777 10.842 1.00 89.06 678 THR A N 1
ATOM 4906 C CA . THR A 1 678 ? -15.200 -13.321 11.174 1.00 89.06 678 THR A CA 1
ATOM 4907 C C . THR A 1 678 ? -15.158 -12.251 12.272 1.00 89.06 678 THR A C 1
ATOM 4909 O O . THR A 1 678 ? -14.094 -11.906 12.787 1.00 89.06 678 THR A O 1
ATOM 4912 N N . GLY A 1 679 ? -16.304 -11.641 12.584 1.00 87.19 679 GLY A N 1
ATOM 4913 C CA . GLY A 1 679 ? -16.417 -10.657 13.669 1.00 87.19 679 GLY A CA 1
ATOM 4914 C C . GLY A 1 679 ? -15.878 -9.254 13.353 1.00 87.19 679 GLY A C 1
ATOM 4915 O O . GLY A 1 679 ? -16.045 -8.336 14.145 1.00 87.19 679 GLY A O 1
ATOM 4916 N N . GLY A 1 680 ? -15.276 -9.026 12.183 1.00 89.19 680 GLY A N 1
ATOM 4917 C CA . GLY A 1 680 ? -14.962 -7.678 11.683 1.00 89.19 680 GLY A CA 1
ATOM 4918 C C . GLY A 1 680 ? -13.583 -7.116 12.054 1.00 89.19 680 GLY A C 1
ATOM 4919 O O . GLY A 1 680 ? -13.200 -6.074 11.518 1.00 89.19 680 GLY A O 1
ATOM 4920 N N . TYR A 1 681 ? -12.783 -7.828 12.858 1.00 89.75 681 TYR A N 1
ATOM 4921 C CA . TYR A 1 681 ? -11.369 -7.487 13.088 1.00 89.75 681 TYR A CA 1
ATOM 4922 C C . TYR A 1 681 ? -10.518 -7.602 11.811 1.00 89.75 681 TYR A C 1
ATOM 4924 O O . TYR A 1 681 ? -9.582 -6.822 11.623 1.00 89.75 681 TYR A O 1
ATOM 4932 N N . ASN A 1 682 ? -10.878 -8.518 10.898 1.00 94.25 682 ASN A N 1
ATOM 4933 C CA . ASN A 1 682 ? -10.302 -8.650 9.554 1.00 94.25 682 ASN A CA 1
ATOM 4934 C C . ASN A 1 682 ? -8.765 -8.790 9.550 1.00 94.25 682 ASN A C 1
ATOM 4936 O O . ASN A 1 682 ? -8.063 -8.126 8.779 1.00 94.25 682 ASN A O 1
ATOM 4940 N N . GLY A 1 683 ? -8.217 -9.626 10.430 1.00 96.38 683 GLY A N 1
ATOM 4941 C CA . GLY A 1 683 ? -6.770 -9.763 10.587 1.00 96.38 683 GLY A CA 1
ATOM 4942 C C . GLY A 1 683 ? -6.359 -10.965 11.423 1.00 96.38 683 GLY A C 1
ATOM 4943 O O . GLY A 1 683 ? -7.181 -11.796 11.795 1.00 96.38 683 GLY A O 1
ATOM 4944 N N . PHE A 1 684 ? -5.069 -11.064 11.714 1.00 97.88 684 PHE A N 1
ATOM 4945 C CA . PHE A 1 684 ? -4.491 -12.136 12.524 1.00 97.88 684 PHE A CA 1
ATOM 4946 C C . PHE A 1 684 ? -3.306 -11.610 13.330 1.00 97.88 684 PHE A C 1
ATOM 4948 O O . PHE A 1 684 ? -2.771 -10.545 13.040 1.00 97.88 684 PHE A O 1
ATOM 4955 N N . VAL A 1 685 ? -2.889 -12.331 14.361 1.00 97.94 685 VAL A N 1
ATOM 4956 C CA . VAL A 1 685 ? -1.758 -11.956 15.217 1.00 97.94 685 VAL A CA 1
ATOM 4957 C C . VAL A 1 685 ? -0.598 -12.893 14.934 1.00 97.94 685 VAL A C 1
ATOM 4959 O O . VAL A 1 685 ? -0.799 -14.101 14.834 1.00 97.94 685 VAL A O 1
ATOM 4962 N N . ILE A 1 686 ? 0.612 -12.348 14.824 1.00 97.50 686 ILE A N 1
ATOM 4963 C CA . ILE A 1 686 ? 1.850 -13.126 14.729 1.00 97.50 686 ILE A CA 1
ATOM 4964 C C . ILE A 1 686 ? 2.746 -12.867 15.935 1.00 97.50 686 ILE A C 1
ATOM 4966 O O . ILE A 1 686 ? 2.832 -11.742 16.423 1.00 97.50 686 ILE A O 1
ATOM 4970 N N . GLN A 1 687 ? 3.467 -13.892 16.383 1.00 96.31 687 GLN A N 1
ATOM 4971 C CA . GLN A 1 687 ? 4.422 -13.794 17.482 1.00 96.31 687 GLN A CA 1
ATOM 4972 C C . GLN A 1 687 ? 5.792 -14.359 17.103 1.00 96.31 687 GLN A C 1
ATOM 4974 O O . GLN A 1 687 ? 5.909 -15.344 16.377 1.00 96.31 687 GLN A O 1
ATOM 4979 N N . THR A 1 688 ? 6.861 -13.760 17.627 1.00 93.69 688 THR A N 1
ATOM 4980 C CA . THR A 1 688 ? 8.217 -14.312 17.477 1.00 93.69 688 THR A CA 1
ATOM 4981 C C . THR A 1 688 ? 8.277 -15.721 18.099 1.00 93.69 688 THR A C 1
ATOM 4983 O O . THR A 1 688 ? 7.949 -15.862 19.281 1.00 93.69 688 THR A O 1
ATOM 4986 N N . PRO A 1 689 ? 8.709 -16.765 17.362 1.00 88.88 689 PRO A N 1
ATOM 4987 C CA . PRO A 1 689 ? 8.727 -18.126 17.891 1.00 88.88 689 PRO A CA 1
ATOM 4988 C C . PRO A 1 689 ? 9.598 -18.271 19.145 1.00 88.88 689 PRO A C 1
ATOM 4990 O O . PRO A 1 689 ? 10.709 -17.743 19.194 1.00 88.88 689 PRO A O 1
ATOM 4993 N N . GLY A 1 690 ? 9.105 -19.003 20.150 1.00 84.44 690 GLY A N 1
ATOM 4994 C CA . GLY A 1 690 ? 9.826 -19.275 21.402 1.00 84.44 690 GLY A CA 1
ATOM 4995 C C . GLY A 1 690 ? 10.163 -18.044 22.256 1.00 84.44 690 GLY A C 1
ATOM 4996 O O . GLY A 1 690 ? 10.922 -18.168 23.217 1.00 84.44 690 GLY A O 1
ATOM 4997 N N . ALA A 1 691 ? 9.645 -16.860 21.917 1.00 85.50 691 ALA A N 1
ATOM 4998 C CA . ALA A 1 691 ? 9.954 -15.638 22.642 1.00 85.50 691 ALA A CA 1
ATOM 4999 C C . ALA A 1 691 ? 9.267 -15.596 24.012 1.00 85.50 691 ALA A C 1
ATOM 5001 O O . ALA A 1 691 ? 8.076 -15.874 24.145 1.00 85.50 691 ALA A O 1
ATOM 5002 N N . THR A 1 692 ? 10.024 -15.184 25.025 1.00 86.44 692 THR A N 1
ATOM 5003 C CA . THR A 1 692 ? 9.502 -14.800 26.340 1.00 86.44 692 THR A CA 1
ATOM 5004 C C . THR A 1 692 ? 9.310 -13.282 26.398 1.00 86.44 692 THR A C 1
ATOM 5006 O O . THR A 1 692 ? 10.023 -12.572 25.686 1.00 86.44 692 THR A O 1
ATOM 5009 N N . PRO A 1 693 ? 8.425 -12.756 27.265 1.00 89.38 693 PRO A N 1
ATOM 5010 C CA . PRO A 1 693 ? 8.278 -11.314 27.464 1.00 89.38 693 PRO A CA 1
ATOM 5011 C C . PRO A 1 693 ? 9.620 -10.604 27.693 1.00 89.38 693 PRO A C 1
ATOM 5013 O O . PRO A 1 693 ? 10.425 -11.029 28.525 1.00 89.38 693 PRO A O 1
ATOM 5016 N N . GLY A 1 694 ? 9.859 -9.532 26.936 1.00 89.75 694 GLY A N 1
ATOM 5017 C CA . GLY A 1 694 ? 11.097 -8.753 26.947 1.00 89.75 694 GLY A CA 1
ATOM 5018 C C . GLY A 1 694 ? 10.857 -7.277 27.265 1.00 89.75 694 GLY A C 1
ATOM 5019 O O . GLY A 1 694 ? 9.871 -6.917 27.902 1.00 89.75 694 GLY A O 1
ATOM 5020 N N . ALA A 1 695 ? 11.771 -6.406 26.824 1.00 92.19 695 ALA A N 1
ATOM 5021 C CA . ALA A 1 695 ? 11.623 -4.949 26.954 1.00 92.19 695 ALA A CA 1
ATOM 5022 C C . ALA A 1 695 ? 10.629 -4.337 25.944 1.00 92.19 695 ALA A C 1
ATOM 5024 O O . ALA A 1 695 ? 10.173 -3.217 26.154 1.00 92.19 695 ALA A O 1
ATOM 5025 N N . ALA A 1 696 ? 10.320 -5.068 24.872 1.00 94.88 696 ALA A N 1
ATOM 5026 C CA . ALA A 1 696 ? 9.356 -4.752 23.824 1.00 94.88 696 ALA A CA 1
ATOM 5027 C C . ALA A 1 696 ? 8.508 -6.001 23.556 1.00 94.88 696 ALA A C 1
ATOM 5029 O O . ALA A 1 696 ? 8.971 -7.118 23.823 1.00 94.88 696 ALA A O 1
ATOM 5030 N N . SER A 1 697 ? 7.301 -5.820 23.023 1.00 96.12 697 SER A N 1
ATOM 5031 C CA . SER A 1 697 ? 6.447 -6.956 22.698 1.00 96.12 697 SER A CA 1
ATOM 5032 C C . SER A 1 697 ? 7.003 -7.794 21.541 1.00 96.12 697 SER A C 1
ATOM 5034 O O . SER A 1 697 ? 7.596 -7.285 20.593 1.00 96.12 697 SER A O 1
ATOM 5036 N N . HIS A 1 698 ? 6.784 -9.105 21.613 1.00 95.75 698 HIS A N 1
ATOM 5037 C CA . HIS A 1 698 ? 7.072 -10.046 20.535 1.00 95.75 698 HIS A CA 1
ATOM 5038 C C . HIS A 1 698 ? 5.847 -10.421 19.693 1.00 95.75 698 HIS A C 1
ATOM 5040 O O . HIS A 1 698 ? 6.009 -11.222 18.768 1.00 95.75 698 HIS A O 1
ATOM 5046 N N . GLY A 1 699 ? 4.670 -9.870 20.004 1.00 96.94 699 GLY A N 1
ATOM 5047 C CA . GLY A 1 699 ? 3.428 -10.012 19.245 1.00 96.94 699 GLY A CA 1
ATOM 5048 C C . GLY A 1 699 ? 3.173 -8.812 18.331 1.00 96.94 699 GLY A C 1
ATOM 5049 O O . GLY A 1 699 ? 3.605 -7.698 18.621 1.00 96.94 699 GLY A O 1
ATOM 5050 N N . LEU A 1 700 ? 2.496 -9.031 17.207 1.00 97.94 700 LEU A N 1
ATOM 5051 C CA . LEU A 1 700 ? 2.133 -7.989 16.248 1.00 97.94 700 LEU A CA 1
ATOM 5052 C C . LEU A 1 700 ? 0.821 -8.345 15.556 1.00 97.94 700 LEU A C 1
ATOM 5054 O O . LEU A 1 700 ? 0.677 -9.455 15.038 1.00 97.94 700 LEU A O 1
ATOM 5058 N N . PHE A 1 701 ? -0.109 -7.395 15.491 1.00 97.81 701 PHE A N 1
ATOM 5059 C CA . PHE A 1 701 ? -1.328 -7.566 14.713 1.00 97.81 701 PHE A CA 1
ATOM 5060 C C . PHE A 1 701 ? -1.082 -7.282 13.227 1.00 97.81 701 PHE A C 1
ATOM 5062 O O . PHE A 1 701 ? -0.530 -6.248 12.841 1.00 97.81 701 PHE A O 1
ATOM 5069 N N . VAL A 1 702 ? -1.502 -8.214 12.379 1.00 98.25 702 VAL A N 1
ATOM 5070 C CA . VAL A 1 702 ? -1.508 -8.107 10.923 1.00 98.25 702 VAL A CA 1
ATOM 5071 C C . VAL A 1 702 ? -2.922 -7.751 10.486 1.00 98.25 702 VAL A C 1
ATOM 5073 O O . VAL A 1 702 ? -3.815 -8.599 10.444 1.00 98.25 702 VAL A O 1
ATOM 5076 N N . TYR A 1 703 ? -3.123 -6.481 10.145 1.00 97.38 703 TYR A N 1
ATOM 5077 C CA . TYR A 1 703 ? -4.409 -5.985 9.674 1.00 97.38 703 TYR A CA 1
ATOM 5078 C C . TYR A 1 703 ? -4.572 -6.280 8.182 1.00 97.38 703 TYR A C 1
ATOM 5080 O O . TYR A 1 703 ? -3.839 -5.745 7.348 1.00 97.38 703 TYR A O 1
ATOM 5088 N N . GLY A 1 704 ? -5.550 -7.115 7.831 1.00 94.56 704 GLY A N 1
ATOM 5089 C CA . GLY A 1 704 ? -5.834 -7.505 6.452 1.00 94.56 704 GLY A CA 1
ATOM 5090 C C . GLY A 1 704 ? -6.487 -6.401 5.616 1.00 94.56 704 GLY A C 1
ATOM 5091 O O . GLY A 1 704 ? -6.566 -6.537 4.398 1.00 94.56 704 GLY A O 1
ATOM 5092 N N . GLY A 1 705 ? -6.934 -5.297 6.214 1.00 92.81 705 GLY A N 1
ATOM 5093 C CA . GLY A 1 705 ? -7.778 -4.295 5.556 1.00 92.81 705 GLY A CA 1
ATOM 5094 C C . GLY A 1 705 ? -9.246 -4.442 5.956 1.00 92.81 705 GLY A C 1
ATOM 5095 O O . GLY A 1 705 ? -9.591 -5.271 6.790 1.00 92.81 705 GLY A O 1
ATOM 5096 N N . SER A 1 706 ? -10.127 -3.620 5.390 1.00 90.12 706 SER A N 1
ATOM 5097 C CA . SER A 1 706 ? -11.548 -3.628 5.746 1.00 90.12 706 SER A CA 1
ATOM 5098 C C . SER A 1 706 ? -12.375 -4.590 4.887 1.00 90.12 706 SER A C 1
ATOM 5100 O O . SER A 1 706 ? -12.065 -4.855 3.721 1.00 90.12 706 SER A O 1
ATOM 5102 N N . GLY A 1 707 ? -13.471 -5.085 5.468 1.00 89.19 707 GLY A N 1
ATOM 5103 C CA . GLY A 1 707 ? -14.483 -5.881 4.774 1.00 89.19 707 GLY A CA 1
ATOM 5104 C C . GLY A 1 707 ? -13.963 -7.217 4.237 1.00 89.19 707 GLY A C 1
ATOM 5105 O O . GLY A 1 707 ? -12.981 -7.771 4.728 1.00 89.19 707 GLY A O 1
ATOM 5106 N N . ALA A 1 708 ? -14.613 -7.722 3.185 1.00 89.00 708 ALA A N 1
ATOM 5107 C CA . ALA A 1 708 ? -14.354 -9.056 2.635 1.00 89.00 708 ALA A CA 1
ATOM 5108 C C . ALA A 1 708 ? -12.898 -9.285 2.189 1.00 89.00 708 ALA A C 1
ATOM 5110 O O . ALA A 1 708 ? -12.393 -10.397 2.296 1.00 89.00 708 ALA A O 1
ATOM 5111 N N . ALA A 1 709 ? -12.202 -8.246 1.711 1.00 87.69 709 ALA A N 1
ATOM 5112 C CA . ALA A 1 709 ? -10.796 -8.366 1.325 1.00 87.69 709 ALA A CA 1
ATOM 5113 C C . ALA A 1 709 ? -9.877 -8.588 2.537 1.00 87.69 709 ALA A C 1
ATOM 5115 O O . ALA A 1 709 ? -8.898 -9.327 2.435 1.00 87.69 709 ALA A O 1
ATOM 5116 N N . GLY A 1 710 ? -10.194 -7.961 3.674 1.00 91.31 710 GLY A N 1
ATOM 5117 C CA . GLY A 1 710 ? -9.476 -8.170 4.925 1.00 91.31 710 GLY A CA 1
ATOM 5118 C C . GLY A 1 710 ? -9.738 -9.550 5.516 1.00 91.31 710 GLY A C 1
ATOM 5119 O O . GLY A 1 710 ? -8.783 -10.267 5.809 1.00 91.31 710 GLY A O 1
ATOM 5120 N N . ALA A 1 711 ? -11.008 -9.963 5.570 1.00 91.8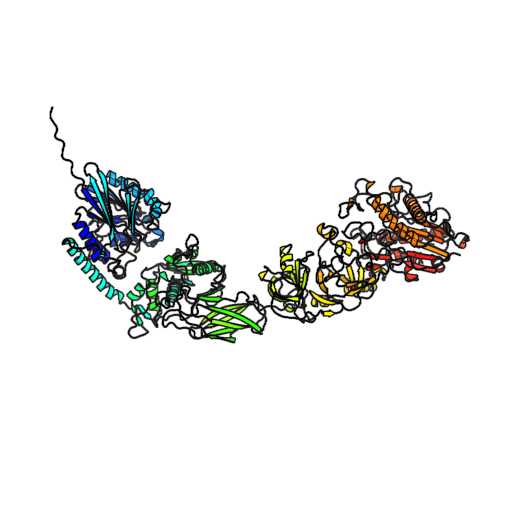8 711 ALA A N 1
ATOM 5121 C CA . ALA A 1 711 ? -11.400 -11.317 5.965 1.00 91.88 711 ALA A CA 1
ATOM 5122 C C . ALA A 1 711 ? -10.694 -12.388 5.113 1.00 91.88 711 ALA A C 1
ATOM 5124 O O . ALA A 1 711 ? -10.051 -13.286 5.649 1.00 91.88 711 ALA A O 1
ATOM 5125 N N . ALA A 1 712 ? -10.687 -12.229 3.784 1.00 93.31 712 ALA A N 1
ATOM 5126 C CA . ALA A 1 712 ? -10.020 -13.162 2.875 1.00 93.31 712 ALA A CA 1
ATOM 5127 C C . ALA A 1 712 ? -8.504 -13.274 3.112 1.00 93.31 712 ALA A C 1
ATOM 5129 O O . ALA A 1 712 ? -7.932 -14.330 2.866 1.00 93.31 712 ALA A O 1
ATOM 5130 N N . ARG A 1 713 ? -7.837 -12.206 3.577 1.00 93.94 713 ARG A N 1
ATOM 5131 C CA . ARG A 1 713 ? -6.408 -12.250 3.936 1.00 93.94 713 ARG A CA 1
ATOM 5132 C C . ARG A 1 713 ? -6.166 -12.909 5.286 1.00 93.94 713 ARG A C 1
ATOM 5134 O O . ARG A 1 713 ? -5.161 -13.596 5.427 1.00 93.94 713 ARG A O 1
ATOM 5141 N N . ALA A 1 714 ? -7.063 -12.717 6.252 1.00 93.75 714 ALA A N 1
ATOM 5142 C CA . ALA A 1 714 ? -7.021 -13.448 7.515 1.00 93.75 714 ALA A CA 1
ATOM 5143 C C . ALA A 1 714 ? -7.211 -14.960 7.293 1.00 93.75 714 ALA A C 1
ATOM 5145 O O . ALA A 1 714 ? -6.516 -15.750 7.922 1.00 93.75 714 ALA A O 1
ATOM 5146 N N . GLY A 1 715 ? -8.055 -15.350 6.332 1.00 94.19 715 GLY A N 1
ATOM 5147 C CA . GLY A 1 715 ? -8.260 -16.744 5.918 1.00 94.19 715 GLY A CA 1
ATOM 5148 C C . GLY A 1 715 ? -7.118 -17.374 5.100 1.00 94.19 715 GLY A C 1
ATOM 5149 O O . GLY A 1 715 ? -7.237 -18.522 4.685 1.00 94.19 715 GLY A O 1
ATOM 5150 N N . LEU A 1 716 ? -6.011 -16.661 4.839 1.00 94.81 716 LEU A N 1
ATOM 5151 C CA . LEU A 1 716 ? -4.827 -17.241 4.175 1.00 94.81 716 LEU A CA 1
ATOM 5152 C C . LEU A 1 716 ? -3.949 -18.068 5.117 1.00 94.81 716 LEU A C 1
ATOM 5154 O O . LEU A 1 716 ? -3.008 -18.708 4.648 1.00 94.81 716 LEU A O 1
ATOM 5158 N N . VAL A 1 717 ? -4.195 -17.984 6.424 1.00 95.38 717 VAL A N 1
ATOM 5159 C CA . VAL A 1 717 ? -3.333 -18.553 7.457 1.00 95.38 717 VAL A CA 1
ATOM 5160 C C . VAL A 1 717 ? -4.151 -19.286 8.515 1.00 95.38 717 VAL A C 1
ATOM 5162 O O . VAL A 1 717 ? -5.290 -18.926 8.824 1.00 95.38 717 VAL A O 1
ATOM 5165 N N . GLU A 1 718 ? -3.532 -20.291 9.114 1.00 94.12 718 GLU A N 1
ATOM 5166 C CA . GLU A 1 718 ? -4.040 -21.032 10.262 1.00 94.12 718 GLU A CA 1
ATOM 5167 C C . GLU A 1 718 ? -3.218 -20.715 11.517 1.00 94.12 718 GLU A C 1
ATOM 5169 O O . GLU A 1 718 ? -2.037 -20.361 11.446 1.00 94.12 718 GLU A O 1
ATOM 5174 N N . ILE A 1 719 ? -3.829 -20.842 12.699 1.00 93.44 719 ILE A N 1
ATOM 5175 C CA . ILE A 1 719 ? -3.084 -20.741 13.965 1.00 93.44 719 ILE A CA 1
ATOM 5176 C C . ILE A 1 719 ? -2.003 -21.830 13.980 1.00 93.44 719 ILE A C 1
ATOM 5178 O O . ILE A 1 719 ? -2.288 -23.002 13.745 1.00 93.44 719 ILE A O 1
ATOM 5182 N N . GLY A 1 720 ? -0.762 -21.439 14.276 1.00 92.50 720 GLY A N 1
ATOM 5183 C CA . GLY A 1 720 ? 0.412 -22.311 14.191 1.00 92.50 720 GLY A CA 1
ATOM 5184 C C . GLY A 1 720 ? 1.236 -22.147 12.914 1.00 92.50 720 GLY A C 1
ATOM 5185 O O . GLY A 1 720 ? 2.398 -22.554 12.910 1.00 92.50 720 GLY A O 1
ATOM 5186 N N . ASP A 1 721 ? 0.711 -21.498 11.871 1.00 93.69 721 ASP A N 1
ATOM 5187 C CA . ASP A 1 721 ? 1.494 -21.229 10.666 1.00 93.69 721 ASP A CA 1
ATOM 5188 C C . ASP A 1 721 ? 2.658 -20.289 10.958 1.00 93.69 721 ASP A C 1
ATOM 5190 O O . ASP A 1 721 ? 2.497 -19.241 11.590 1.00 93.69 721 ASP A O 1
ATOM 5194 N N . TYR A 1 722 ? 3.841 -20.624 10.443 1.00 93.75 722 TYR A N 1
ATOM 5195 C CA . TYR A 1 722 ? 4.967 -19.704 10.440 1.00 93.75 722 TYR A CA 1
ATOM 5196 C C . TYR A 1 722 ? 4.938 -18.869 9.166 1.00 93.75 722 TYR A C 1
ATOM 5198 O O . TYR A 1 722 ? 5.052 -19.392 8.058 1.00 93.75 722 TYR A O 1
ATOM 5206 N N . VAL A 1 723 ? 4.768 -17.557 9.315 1.00 94.19 723 VAL A N 1
ATOM 5207 C CA . VAL A 1 723 ? 4.541 -16.661 8.180 1.00 94.19 723 VAL A CA 1
ATOM 5208 C C . VAL A 1 723 ? 5.547 -15.524 8.146 1.00 94.19 723 VAL A C 1
ATOM 5210 O O . VAL A 1 723 ? 5.981 -14.996 9.173 1.00 94.19 723 VAL A O 1
ATOM 5213 N N . ARG A 1 724 ? 5.912 -15.122 6.932 1.00 93.25 724 ARG A N 1
ATOM 5214 C CA . ARG A 1 724 ? 6.592 -13.868 6.624 1.00 93.25 724 ARG A CA 1
ATOM 5215 C C . ARG A 1 724 ? 5.552 -12.873 6.123 1.00 93.25 724 ARG A C 1
ATOM 5217 O O . ARG A 1 724 ? 4.779 -13.186 5.223 1.00 93.25 724 ARG A O 1
ATOM 5224 N N . VAL A 1 725 ? 5.575 -11.668 6.680 1.00 95.81 725 VAL A N 1
ATOM 5225 C CA . VAL A 1 725 ? 4.631 -10.596 6.351 1.00 95.81 725 VAL A CA 1
ATOM 5226 C C . VAL A 1 725 ? 5.400 -9.357 5.928 1.00 95.81 725 VAL A C 1
ATOM 5228 O O . VAL A 1 725 ? 6.314 -8.927 6.632 1.00 95.81 725 VAL A O 1
ATOM 5231 N N . THR A 1 726 ? 5.030 -8.776 4.790 1.00 94.69 726 THR A N 1
ATOM 5232 C CA . THR A 1 726 ? 5.497 -7.455 4.352 1.00 94.69 726 THR A CA 1
ATOM 5233 C C . THR A 1 726 ? 4.333 -6.477 4.359 1.00 94.69 726 THR A C 1
ATOM 5235 O O . THR A 1 726 ? 3.250 -6.779 3.874 1.00 94.69 726 THR A O 1
ATOM 5238 N N . GLY A 1 727 ? 4.520 -5.290 4.923 1.00 95.19 727 GLY A N 1
ATOM 5239 C CA . GLY A 1 727 ? 3.427 -4.332 5.008 1.00 95.19 727 GLY A CA 1
ATOM 5240 C C . GLY A 1 727 ? 3.821 -3.015 5.645 1.00 95.19 727 GLY A C 1
ATOM 5241 O O . GLY A 1 727 ? 4.923 -2.860 6.177 1.00 95.19 727 GLY A O 1
ATOM 5242 N N . ARG A 1 728 ? 2.911 -2.044 5.566 1.00 96.50 728 ARG A N 1
ATOM 5243 C CA . ARG A 1 728 ? 3.087 -0.729 6.184 1.00 96.50 728 ARG A CA 1
ATOM 5244 C C . ARG A 1 728 ? 2.740 -0.804 7.666 1.00 96.50 728 ARG A C 1
ATOM 5246 O O . ARG A 1 728 ? 1.661 -1.274 8.005 1.00 96.50 728 ARG A O 1
ATOM 5253 N N . VAL A 1 729 ? 3.634 -0.321 8.523 1.00 97.50 729 VAL A N 1
ATOM 5254 C CA . VAL A 1 729 ? 3.393 -0.227 9.969 1.00 97.50 729 VAL A CA 1
ATOM 5255 C C . VAL A 1 729 ? 2.596 1.038 10.280 1.00 97.50 729 VAL A C 1
ATOM 5257 O O . VAL A 1 729 ? 2.847 2.095 9.691 1.00 97.50 729 VAL A O 1
ATOM 5260 N N . SER A 1 730 ? 1.641 0.946 11.197 1.00 96.75 730 SER A N 1
ATOM 5261 C CA . SER A 1 730 ? 0.840 2.074 11.677 1.00 96.75 730 SER A CA 1
ATOM 5262 C C . SER A 1 730 ? 0.373 1.852 13.109 1.00 96.75 730 SER A C 1
ATOM 5264 O O . SER A 1 730 ? 0.280 0.710 13.543 1.00 96.75 730 SER A O 1
ATOM 5266 N N . GLU A 1 731 ? -0.014 2.940 13.768 1.00 94.88 731 GLU A N 1
ATOM 5267 C CA . GLU A 1 731 ? -0.755 2.887 15.027 1.00 94.88 731 GLU A CA 1
ATOM 5268 C C . GLU A 1 731 ? -2.259 2.882 14.748 1.00 94.88 731 GLU A C 1
ATOM 5270 O O . GLU A 1 731 ? -2.743 3.702 13.958 1.00 94.88 731 GLU A O 1
ATOM 5275 N N . PHE A 1 732 ? -3.007 2.013 15.420 1.00 90.81 732 PHE A N 1
ATOM 5276 C CA . PHE A 1 732 ? -4.466 2.056 15.453 1.00 90.81 732 PHE A CA 1
ATOM 5277 C C . PHE A 1 732 ? -4.940 1.979 16.900 1.00 90.81 732 PHE A C 1
ATOM 5279 O O . PHE A 1 732 ? -4.696 0.994 17.583 1.00 90.81 732 PHE A O 1
ATOM 5286 N N . SER A 1 733 ? -5.586 3.041 17.388 1.00 85.12 733 SER A N 1
ATOM 5287 C CA . SER A 1 733 ? -5.963 3.160 18.807 1.00 85.12 733 SER A CA 1
ATOM 5288 C C . SER A 1 733 ? -4.780 2.937 19.768 1.00 85.12 733 SER A C 1
ATOM 5290 O O . SER A 1 733 ? -4.965 2.356 20.826 1.00 85.12 733 SER A O 1
ATOM 5292 N N . SER A 1 734 ? -3.582 3.405 19.393 1.00 84.56 734 SER A N 1
ATOM 5293 C CA . SER A 1 734 ? -2.304 3.210 20.112 1.00 84.56 734 SER A CA 1
ATOM 5294 C C . SER A 1 734 ? -1.709 1.794 20.081 1.00 84.56 734 SER A C 1
ATOM 5296 O O . SER A 1 734 ? -0.739 1.562 20.788 1.00 84.56 734 SER A O 1
ATOM 5298 N N . LEU A 1 735 ? -2.259 0.873 19.282 1.00 90.94 735 LEU A N 1
ATOM 5299 C CA . LEU A 1 735 ? -1.644 -0.429 19.014 1.00 90.94 735 LEU A CA 1
ATOM 5300 C C . LEU A 1 735 ? -0.811 -0.420 17.741 1.00 90.94 735 LEU A C 1
ATOM 5302 O O . LEU A 1 735 ? -1.251 0.104 16.706 1.00 90.94 735 LEU A O 1
ATOM 5306 N N . THR A 1 736 ? 0.308 -1.139 17.773 1.00 96.25 736 THR A N 1
ATOM 5307 C CA . THR A 1 736 ? 1.140 -1.343 16.595 1.00 96.25 736 THR A CA 1
ATOM 5308 C C . THR A 1 736 ? 0.547 -2.437 15.710 1.00 96.25 736 THR A C 1
ATOM 5310 O O . THR A 1 736 ? 0.426 -3.600 16.094 1.00 96.25 736 THR A O 1
ATOM 5313 N N . GLN A 1 737 ? 0.265 -2.095 14.453 1.00 97.19 737 GLN A N 1
ATOM 5314 C CA . GLN A 1 737 ? -0.172 -3.057 13.440 1.00 97.19 737 GLN A CA 1
ATOM 5315 C C . GLN A 1 737 ? 0.642 -2.954 12.147 1.00 97.19 737 GLN A C 1
ATOM 5317 O O . GLN A 1 737 ? 1.180 -1.897 11.805 1.00 97.19 737 GLN A O 1
ATOM 5322 N N . ILE A 1 738 ? 0.691 -4.049 11.387 1.00 98.00 738 ILE A N 1
ATOM 5323 C CA . ILE A 1 738 ? 1.254 -4.111 10.033 1.00 98.00 738 ILE A CA 1
ATOM 5324 C C . ILE A 1 738 ? 0.152 -4.418 9.013 1.00 98.00 738 ILE A C 1
ATOM 5326 O O . ILE A 1 738 ? -0.653 -5.321 9.212 1.00 98.00 738 ILE A O 1
ATOM 5330 N N . THR A 1 739 ? 0.102 -3.666 7.912 1.00 97.75 739 THR A N 1
ATOM 5331 C CA . THR A 1 739 ? -0.913 -3.823 6.855 1.00 97.75 739 THR A CA 1
ATOM 5332 C C . THR A 1 739 ? -0.273 -4.283 5.542 1.00 97.75 739 THR A C 1
ATOM 5334 O O . THR A 1 739 ? 0.428 -3.487 4.901 1.00 97.75 739 THR A O 1
ATOM 5337 N N . PRO A 1 740 ? -0.495 -5.540 5.117 1.00 96.00 740 PRO A N 1
ATOM 5338 C CA . PRO A 1 740 ? -0.083 -6.036 3.806 1.00 96.00 740 PRO A CA 1
ATOM 5339 C C . PRO A 1 740 ? -0.845 -5.334 2.673 1.00 96.00 740 PRO A C 1
ATOM 5341 O O . PRO A 1 740 ? -2.046 -5.080 2.786 1.00 96.00 740 PRO A O 1
ATOM 5344 N N . ALA A 1 741 ? -0.170 -5.023 1.562 1.00 92.31 741 ALA A N 1
ATOM 5345 C CA . ALA A 1 741 ? -0.818 -4.375 0.418 1.00 92.31 741 ALA A CA 1
ATOM 5346 C C . ALA A 1 741 ? -1.605 -5.387 -0.431 1.00 92.31 741 ALA A C 1
ATOM 5348 O O . ALA A 1 741 ? -2.691 -5.087 -0.937 1.00 92.31 741 ALA A O 1
ATOM 5349 N N . THR A 1 742 ? -1.068 -6.600 -0.562 1.00 90.00 742 THR A N 1
ATOM 5350 C CA . THR A 1 742 ? -1.604 -7.702 -1.363 1.00 90.00 742 THR A CA 1
ATOM 5351 C C . THR A 1 742 ? -1.507 -9.031 -0.611 1.00 90.00 742 THR A C 1
ATOM 5353 O O . THR A 1 742 ? -0.784 -9.151 0.373 1.00 90.00 742 THR A O 1
ATOM 5356 N N . SER A 1 743 ? -2.206 -10.064 -1.088 1.00 90.12 743 SER A N 1
ATOM 5357 C CA . SER A 1 743 ? -2.101 -11.411 -0.508 1.00 90.12 743 SER A CA 1
ATOM 5358 C C . SER A 1 743 ? -0.704 -12.025 -0.666 1.00 90.12 743 SER A C 1
ATOM 5360 O O . SER A 1 743 ? -0.295 -12.809 0.178 1.00 90.12 743 SER A O 1
ATOM 5362 N N . GLY A 1 744 ? 0.056 -11.646 -1.705 1.00 88.19 744 GLY A N 1
ATOM 5363 C CA . GLY A 1 744 ? 1.426 -12.136 -1.926 1.00 88.19 744 GLY A CA 1
ATOM 5364 C C . GLY A 1 744 ? 2.453 -11.607 -0.918 1.00 88.19 744 GLY A C 1
ATOM 5365 O O . GLY A 1 744 ? 3.568 -12.128 -0.836 1.00 88.19 744 GLY A O 1
ATOM 5366 N N . ASP A 1 745 ? 2.069 -10.596 -0.135 1.00 92.38 745 ASP A N 1
ATOM 5367 C CA . ASP A 1 745 ? 2.873 -10.055 0.958 1.00 92.38 745 ASP A CA 1
ATOM 5368 C C . ASP A 1 745 ? 2.755 -10.883 2.251 1.00 92.38 745 ASP A C 1
ATOM 5370 O O . ASP A 1 745 ? 3.482 -10.617 3.211 1.00 92.38 745 ASP A O 1
ATOM 5374 N N . ILE A 1 746 ? 1.865 -11.884 2.277 1.00 94.25 746 ILE A N 1
ATOM 5375 C CA . ILE A 1 746 ? 1.725 -12.883 3.340 1.00 94.25 746 ILE A CA 1
ATOM 5376 C C . ILE A 1 746 ? 2.208 -14.215 2.768 1.00 94.25 746 ILE A C 1
ATOM 5378 O O . ILE A 1 746 ? 1.635 -14.746 1.820 1.00 94.25 746 ILE A O 1
ATOM 5382 N N . GLN A 1 747 ? 3.294 -14.746 3.317 1.00 91.50 747 GLN A N 1
ATOM 5383 C CA . GLN A 1 747 ? 3.933 -15.957 2.810 1.00 91.50 747 GLN A CA 1
ATOM 5384 C C . GLN A 1 747 ? 4.122 -16.946 3.947 1.00 91.50 747 GLN A C 1
ATOM 5386 O O . GLN A 1 747 ? 4.883 -16.673 4.875 1.00 91.50 747 GLN A O 1
ATOM 5391 N N . GLN A 1 748 ? 3.480 -18.106 3.859 1.00 90.56 748 GLN A N 1
ATOM 5392 C CA . GLN A 1 748 ? 3.817 -19.236 4.718 1.00 90.56 748 GLN A CA 1
ATOM 5393 C C . GLN A 1 748 ? 5.256 -19.681 4.411 1.00 90.56 748 GLN A C 1
ATOM 5395 O O . GLN A 1 748 ? 5.669 -19.734 3.249 1.00 90.56 748 GLN A O 1
ATOM 5400 N N . ILE A 1 749 ? 6.044 -19.936 5.450 1.00 88.06 749 ILE A N 1
ATOM 5401 C CA . ILE A 1 749 ? 7.446 -20.344 5.351 1.00 88.06 749 ILE A CA 1
ATOM 5402 C C . ILE A 1 749 ? 7.681 -21.609 6.175 1.00 88.06 749 ILE A C 1
ATOM 5404 O O . ILE A 1 749 ? 7.087 -21.786 7.234 1.00 88.06 749 ILE A O 1
ATOM 5408 N N . ASP A 1 750 ? 8.574 -22.478 5.700 1.00 80.50 750 ASP A N 1
ATOM 5409 C CA . ASP A 1 750 ? 8.869 -23.743 6.375 1.00 80.50 750 ASP A CA 1
ATOM 5410 C C . ASP A 1 750 ? 9.471 -23.520 7.772 1.00 80.50 750 ASP A C 1
ATOM 5412 O O . ASP A 1 750 ? 10.411 -22.736 7.955 1.00 80.50 750 ASP A O 1
ATOM 5416 N N . GLY A 1 751 ? 8.966 -24.266 8.753 1.00 68.12 751 GLY A N 1
ATOM 5417 C CA . GLY A 1 751 ? 9.517 -24.320 10.101 1.00 68.12 751 GLY A CA 1
ATOM 5418 C C . GLY A 1 751 ? 8.517 -24.889 11.097 1.00 68.12 751 GLY A C 1
ATOM 5419 O O . GLY A 1 751 ? 7.517 -24.246 11.392 1.00 68.12 751 GLY A O 1
ATOM 5420 N N . ASP A 1 752 ? 8.821 -26.057 11.664 1.00 65.75 752 ASP A N 1
ATOM 5421 C CA . ASP A 1 752 ? 8.130 -26.538 12.862 1.00 65.75 752 ASP A CA 1
ATOM 5422 C C . ASP A 1 752 ? 8.633 -25.728 14.057 1.00 65.75 752 ASP A C 1
ATOM 5424 O O . ASP A 1 752 ? 9.751 -25.933 14.545 1.00 65.75 752 ASP A O 1
ATOM 5428 N N . VAL A 1 753 ? 7.826 -24.774 14.514 1.00 71.75 753 VAL A N 1
ATOM 5429 C CA . VAL A 1 753 ? 8.190 -23.896 15.627 1.00 71.75 753 VAL A CA 1
ATOM 5430 C C . VAL A 1 753 ? 7.144 -23.981 16.725 1.00 71.75 753 VAL A C 1
ATOM 5432 O O . VAL A 1 753 ? 5.963 -23.738 16.507 1.00 71.75 753 VAL A O 1
ATOM 5435 N N . ALA A 1 754 ? 7.591 -24.344 17.928 1.00 71.12 754 ALA A N 1
ATOM 5436 C CA . ALA A 1 754 ? 6.708 -24.498 19.074 1.00 71.12 754 ALA A CA 1
ATOM 5437 C C . ALA A 1 754 ? 6.111 -23.148 19.506 1.00 71.12 754 ALA A C 1
ATOM 5439 O O . ALA A 1 754 ? 6.836 -22.169 19.722 1.00 71.12 754 ALA A O 1
ATOM 5440 N N . LEU A 1 755 ? 4.789 -23.129 19.681 1.00 79.81 755 LEU A N 1
ATOM 5441 C CA . LEU A 1 755 ? 4.053 -22.063 20.350 1.00 79.81 755 LEU A CA 1
ATOM 5442 C C . LEU A 1 755 ? 4.008 -22.355 21.851 1.00 79.81 755 LEU A C 1
ATOM 5444 O O . LEU A 1 755 ? 3.430 -23.353 22.274 1.00 79.81 755 LEU A O 1
ATOM 5448 N N . THR A 1 756 ? 4.592 -21.468 22.653 1.00 85.44 756 THR A N 1
ATOM 5449 C CA . THR A 1 756 ? 4.483 -21.525 24.115 1.00 85.44 756 THR A CA 1
ATOM 5450 C C . THR A 1 756 ? 3.879 -20.211 24.603 1.00 85.44 756 THR A C 1
ATOM 5452 O O . THR A 1 756 ? 4.550 -19.179 24.505 1.00 85.44 756 THR A O 1
ATOM 5455 N N . PRO A 1 757 ? 2.636 -20.215 25.115 1.00 92.25 757 PRO A N 1
ATOM 5456 C CA . PRO A 1 757 ? 2.030 -19.044 25.738 1.00 92.25 757 PRO A CA 1
ATOM 5457 C C . PRO A 1 757 ? 2.872 -18.528 26.908 1.00 92.25 757 PRO A C 1
ATOM 5459 O O . PRO A 1 757 ? 3.433 -19.308 27.684 1.00 92.25 757 PRO A O 1
ATOM 5462 N N . ALA A 1 758 ? 2.940 -17.209 27.077 1.00 93.12 758 ALA A N 1
ATOM 5463 C CA . ALA A 1 758 ? 3.620 -16.611 28.216 1.00 93.12 758 ALA A CA 1
ATOM 5464 C C . ALA A 1 758 ? 2.727 -16.686 29.465 1.00 93.12 758 ALA A C 1
ATOM 5466 O O . ALA A 1 758 ? 1.719 -15.988 29.556 1.00 93.12 758 ALA A O 1
ATOM 5467 N N . ALA A 1 759 ? 3.101 -17.519 30.439 1.00 94.56 759 ALA A N 1
ATOM 5468 C CA . ALA A 1 759 ? 2.410 -17.598 31.725 1.00 94.56 759 ALA A CA 1
ATOM 5469 C C . ALA A 1 759 ? 2.766 -16.389 32.606 1.00 94.56 759 ALA A C 1
ATOM 5471 O O . ALA A 1 759 ? 3.851 -16.341 33.191 1.00 94.56 759 ALA A O 1
ATOM 5472 N N . VAL A 1 760 ? 1.874 -15.397 32.679 1.00 94.38 760 VAL A N 1
ATOM 5473 C CA . VAL A 1 760 ? 2.125 -14.116 33.365 1.00 94.38 760 VAL A CA 1
ATOM 5474 C C . VAL A 1 760 ? 0.897 -13.632 34.143 1.00 94.38 760 VAL A C 1
ATOM 5476 O O . VAL A 1 760 ? -0.234 -13.915 33.746 1.00 94.38 760 VAL A O 1
ATOM 5479 N N . PRO A 1 761 ? 1.068 -12.932 35.279 1.00 94.12 761 PRO A N 1
ATOM 5480 C CA . PRO A 1 761 ? -0.034 -12.208 35.907 1.00 94.12 761 PRO A CA 1
ATOM 5481 C C . PRO A 1 761 ? -0.391 -10.967 35.077 1.00 94.12 761 PRO A C 1
ATOM 5483 O O . PRO A 1 761 ? 0.453 -10.451 34.341 1.00 94.12 761 PRO A O 1
ATOM 5486 N N . PHE A 1 762 ? -1.618 -10.456 35.213 1.00 95.12 762 PHE A N 1
ATOM 5487 C CA . PHE A 1 762 ? -2.004 -9.207 34.548 1.00 95.12 762 PHE A CA 1
ATOM 5488 C C . PHE A 1 762 ? -1.169 -8.025 35.083 1.00 95.12 762 PHE A C 1
ATOM 5490 O O . PHE A 1 762 ? -1.151 -7.804 36.299 1.00 95.12 762 PHE A O 1
ATOM 5497 N N . PRO A 1 763 ? -0.469 -7.258 34.224 1.00 94.75 763 PRO A N 1
ATOM 5498 C CA . PRO A 1 763 ? 0.320 -6.124 34.685 1.00 94.75 763 PRO A CA 1
ATOM 5499 C C . PRO A 1 763 ? -0.561 -4.978 35.186 1.00 94.75 763 PRO A C 1
ATOM 5501 O O . PRO A 1 763 ? -1.546 -4.586 34.558 1.00 94.75 763 PRO A O 1
ATOM 5504 N N . THR A 1 764 ? -0.157 -4.390 36.308 1.00 91.94 764 THR A N 1
ATOM 5505 C CA . THR A 1 764 ? -0.892 -3.311 36.980 1.00 91.94 764 THR A CA 1
ATOM 5506 C C . THR A 1 764 ? -0.560 -1.912 36.459 1.00 91.94 764 THR A C 1
ATOM 5508 O O . THR A 1 764 ? -1.148 -0.938 36.921 1.00 91.94 764 THR A O 1
ATOM 5511 N N . ASP A 1 765 ? 0.391 -1.789 35.531 1.00 92.44 765 ASP A N 1
ATOM 5512 C CA . ASP A 1 765 ? 0.825 -0.533 34.921 1.00 92.44 765 ASP A CA 1
ATOM 5513 C C . ASP A 1 765 ? 0.828 -0.619 33.386 1.00 92.44 765 ASP A C 1
ATOM 5515 O O . ASP A 1 765 ? 0.973 -1.692 32.802 1.00 92.44 765 ASP A O 1
ATOM 5519 N N . ASN A 1 766 ? 0.675 0.524 32.710 1.00 91.38 766 ASN A N 1
ATOM 5520 C CA . ASN A 1 766 ? 0.658 0.547 31.244 1.00 91.38 766 ASN A CA 1
ATOM 5521 C C . ASN A 1 766 ? 1.972 0.038 30.629 1.00 91.38 766 ASN A C 1
ATOM 5523 O O . ASN A 1 766 ? 1.889 -0.840 29.779 1.00 91.38 766 ASN A O 1
ATOM 5527 N N . PRO A 1 767 ? 3.180 0.450 31.075 1.00 92.06 767 PRO A N 1
ATOM 5528 C CA . PRO A 1 767 ? 4.421 -0.086 30.513 1.00 92.06 767 PRO A CA 1
ATOM 5529 C C . PRO A 1 767 ? 4.548 -1.610 30.622 1.00 92.06 767 PRO A C 1
ATOM 5531 O O . PRO A 1 767 ? 5.203 -2.226 29.786 1.00 92.06 767 PRO A O 1
ATOM 5534 N N . GLY A 1 768 ? 3.966 -2.240 31.646 1.00 93.94 768 GLY A N 1
ATOM 5535 C CA . GLY A 1 768 ? 3.891 -3.694 31.744 1.00 93.94 768 GLY A CA 1
ATOM 5536 C C . GLY A 1 768 ? 2.976 -4.323 30.701 1.00 93.94 768 GLY A C 1
ATOM 5537 O O . GLY A 1 768 ? 3.322 -5.378 30.174 1.00 93.94 768 GLY A O 1
ATOM 5538 N N . ARG A 1 769 ? 1.854 -3.671 30.383 1.00 94.75 769 ARG A N 1
ATOM 5539 C CA . ARG A 1 769 ? 0.881 -4.116 29.374 1.00 94.75 769 ARG A CA 1
ATOM 5540 C C . ARG A 1 769 ? 1.411 -3.924 27.948 1.00 94.75 769 ARG A C 1
ATOM 5542 O O . ARG A 1 769 ? 1.352 -4.867 27.170 1.00 94.75 769 ARG A O 1
ATOM 5549 N N . GLU A 1 770 ? 2.060 -2.794 27.658 1.00 93.44 770 GLU A N 1
ATOM 5550 C CA . GLU A 1 770 ? 2.696 -2.515 26.352 1.00 93.44 770 GLU A CA 1
ATOM 5551 C C . GLU A 1 770 ? 3.739 -3.579 25.966 1.00 93.44 770 GLU A C 1
ATOM 5553 O O . GLU A 1 770 ? 3.803 -4.051 24.835 1.00 93.44 770 GLU A O 1
ATOM 5558 N N . ARG A 1 771 ? 4.542 -4.057 26.927 1.00 95.19 771 ARG A N 1
ATOM 5559 C CA . ARG A 1 771 ? 5.544 -5.116 26.673 1.00 95.19 771 ARG A CA 1
ATOM 5560 C C . ARG A 1 771 ? 4.936 -6.479 26.334 1.00 95.19 771 ARG A C 1
ATOM 5562 O O . ARG A 1 771 ? 5.675 -7.385 25.953 1.00 95.19 771 ARG A O 1
ATOM 5569 N N . LEU A 1 772 ? 3.628 -6.630 26.510 1.00 96.00 772 LEU A N 1
ATOM 5570 C CA . LEU A 1 772 ? 2.854 -7.832 26.221 1.00 96.00 772 LEU A CA 1
ATOM 5571 C C . LEU A 1 772 ? 1.843 -7.607 25.084 1.00 96.00 772 LEU A C 1
ATOM 5573 O O . LEU A 1 772 ? 1.052 -8.505 24.807 1.00 96.00 772 LEU A O 1
ATOM 5577 N N . GLU A 1 773 ? 1.859 -6.441 24.431 1.00 95.56 773 GLU A N 1
ATOM 5578 C CA . GLU A 1 773 ? 0.933 -6.084 23.354 1.00 95.56 773 GLU A CA 1
ATOM 5579 C C . GLU A 1 773 ? 0.892 -7.171 22.271 1.00 95.56 773 GLU A C 1
ATOM 5581 O O . GLU A 1 773 ? 1.916 -7.558 21.723 1.00 95.56 773 GLU A O 1
ATOM 5586 N N . HIS A 1 774 ? -0.281 -7.696 21.947 1.00 96.69 774 HIS A N 1
ATOM 5587 C CA . HIS A 1 774 ? -0.475 -8.766 20.969 1.00 96.69 774 HIS A CA 1
ATOM 5588 C C . HIS A 1 774 ? 0.227 -10.098 21.285 1.00 96.69 774 HIS A C 1
ATOM 5590 O O . HIS A 1 774 ? 0.230 -11.001 20.449 1.00 96.69 774 HIS A O 1
ATOM 5596 N N . MET A 1 775 ? 0.817 -10.275 22.469 1.00 96.94 775 MET A N 1
ATOM 5597 C CA . MET A 1 775 ? 1.402 -11.562 22.843 1.00 96.94 775 MET A CA 1
ATOM 5598 C C . MET A 1 775 ? 0.322 -12.572 23.235 1.00 96.94 775 MET A C 1
ATOM 5600 O O . MET A 1 775 ? -0.689 -12.218 23.839 1.00 96.94 775 MET A O 1
ATOM 5604 N N . LEU A 1 776 ? 0.587 -13.845 22.937 1.00 96.81 776 LEU A N 1
ATOM 5605 C CA . LEU A 1 776 ? -0.161 -15.000 23.420 1.00 96.81 776 LEU A CA 1
ATOM 5606 C C . LEU A 1 776 ? 0.192 -15.260 24.885 1.00 96.81 776 LEU A C 1
ATOM 5608 O O . LEU A 1 776 ? 1.315 -15.662 25.213 1.00 96.81 776 LEU A O 1
ATOM 5612 N N . LEU A 1 777 ? -0.768 -15.020 25.767 1.00 96.38 777 LEU A N 1
ATOM 5613 C CA . LEU A 1 777 ? -0.620 -15.116 27.209 1.00 96.38 777 LEU A CA 1
ATOM 5614 C C . LEU A 1 777 ? -1.427 -16.290 27.747 1.00 96.38 777 LEU A C 1
ATOM 5616 O O . LEU A 1 777 ? -2.550 -16.530 27.319 1.00 96.38 777 LEU A O 1
ATOM 5620 N N . GLN A 1 778 ? -0.878 -16.961 28.752 1.00 96.06 778 GLN A N 1
ATOM 5621 C CA . GLN A 1 778 ? -1.658 -17.757 29.690 1.00 96.06 778 GLN A CA 1
ATOM 5622 C C . GLN A 1 778 ? -1.819 -16.912 30.962 1.00 96.06 778 GLN A C 1
ATOM 5624 O O . GLN A 1 778 ? -0.863 -16.824 31.742 1.00 96.06 778 GLN A O 1
ATOM 5629 N N . PRO A 1 779 ? -2.966 -16.243 31.183 1.00 96.31 779 PRO A N 1
ATOM 5630 C CA . PRO A 1 779 ? -3.158 -15.437 32.380 1.00 96.31 779 PRO A CA 1
ATOM 5631 C C . PRO A 1 779 ? -3.015 -16.290 33.644 1.00 96.31 779 PRO A C 1
ATOM 5633 O O . PRO A 1 779 ? -3.540 -17.400 33.731 1.00 96.31 779 PRO A O 1
ATOM 5636 N N . THR A 1 780 ? -2.295 -15.769 34.635 1.00 94.56 780 THR A N 1
ATOM 5637 C CA . THR A 1 780 ? -2.100 -16.425 35.938 1.00 94.56 780 THR A CA 1
ATOM 5638 C C . THR A 1 780 ? -2.598 -15.544 37.079 1.00 94.56 780 THR A C 1
ATOM 5640 O O . THR A 1 780 ? -2.633 -14.318 36.970 1.00 94.56 780 THR A O 1
ATOM 5643 N N . GLY A 1 781 ? -2.948 -16.176 38.199 1.00 93.31 781 GLY A N 1
ATOM 5644 C CA . GLY A 1 781 ? -3.584 -15.503 39.331 1.00 93.31 781 GLY A CA 1
ATOM 5645 C C . GLY A 1 781 ? -5.114 -15.483 39.220 1.00 93.31 781 GLY A C 1
ATOM 5646 O O . GLY A 1 781 ? -5.665 -15.923 38.212 1.00 93.31 781 GLY A O 1
ATOM 5647 N N . PRO A 1 782 ? -5.811 -15.043 40.280 1.00 95.50 782 PRO A N 1
ATOM 5648 C CA . PRO A 1 782 ? -7.267 -15.006 40.292 1.00 95.50 782 PRO A CA 1
ATOM 5649 C C . PRO A 1 782 ? -7.796 -13.866 39.416 1.00 95.50 782 PRO A C 1
ATOM 5651 O O . PRO A 1 782 ? -7.244 -12.766 39.426 1.00 95.50 782 PRO A O 1
ATOM 5654 N N . PHE A 1 783 ? -8.903 -14.121 38.728 1.00 97.25 783 PHE A N 1
ATOM 5655 C CA . PHE A 1 783 ? -9.727 -13.108 38.076 1.00 97.25 783 PHE A CA 1
ATOM 5656 C C . PHE A 1 783 ? -11.167 -13.256 38.563 1.00 97.25 783 PHE A C 1
ATOM 5658 O O . PHE A 1 783 ? -11.592 -14.358 38.906 1.00 97.25 783 PHE A O 1
ATOM 5665 N N . THR A 1 784 ? -11.910 -12.155 38.609 1.00 96.94 784 THR A N 1
ATOM 5666 C CA . THR A 1 784 ? -13.315 -12.135 39.042 1.00 96.94 784 THR A CA 1
ATOM 5667 C C . THR A 1 784 ? -14.134 -11.275 38.089 1.00 96.94 784 THR A C 1
ATOM 5669 O O . THR A 1 784 ? -13.669 -10.204 37.693 1.00 96.94 784 THR A O 1
ATOM 5672 N N . VAL A 1 785 ? -15.343 -11.711 37.730 1.00 96.62 785 VAL A N 1
ATOM 5673 C CA . VAL A 1 785 ? -16.273 -10.903 36.927 1.00 96.62 785 VAL A CA 1
ATOM 5674 C C . VAL A 1 785 ? -16.673 -9.664 37.724 1.00 96.62 785 VAL A C 1
ATOM 5676 O O . VAL A 1 785 ? -17.115 -9.771 38.868 1.00 96.62 785 VAL A O 1
ATOM 5679 N N . SER A 1 786 ? -16.511 -8.487 37.130 1.00 97.19 786 SER A N 1
ATOM 5680 C CA . SER A 1 786 ? -16.826 -7.203 37.760 1.00 97.19 786 SER A CA 1
ATOM 5681 C C . SER A 1 786 ? -18.012 -6.490 37.115 1.00 97.19 786 SER A C 1
ATOM 5683 O O . SER A 1 786 ? -18.652 -5.684 37.783 1.00 97.19 786 SER A O 1
ATOM 5685 N N . ASP A 1 787 ? -18.302 -6.780 35.843 1.00 96.12 787 ASP A N 1
ATOM 5686 C CA . ASP A 1 787 ? -19.464 -6.271 35.103 1.00 96.12 787 ASP A CA 1
ATOM 5687 C C . ASP A 1 787 ? -19.714 -7.143 33.866 1.00 96.12 787 ASP A C 1
ATOM 5689 O O . ASP A 1 787 ? -18.770 -7.623 33.234 1.00 96.12 787 ASP A O 1
ATOM 5693 N N . ASN A 1 788 ? -20.986 -7.364 33.552 1.00 94.12 788 ASN A N 1
ATOM 5694 C CA . ASN A 1 788 ? -21.485 -8.199 32.463 1.00 94.12 788 ASN A CA 1
ATOM 5695 C C . ASN A 1 788 ? -22.561 -7.486 31.611 1.00 94.12 788 ASN A C 1
ATOM 5697 O O . ASN A 1 788 ? -23.223 -8.130 30.794 1.00 94.12 788 ASN A O 1
ATOM 5701 N N . TYR A 1 789 ? -22.738 -6.171 31.776 1.00 93.44 789 TYR A N 1
ATOM 5702 C CA . TYR A 1 789 ? -23.762 -5.372 31.103 1.00 93.44 789 TYR A CA 1
ATOM 5703 C C . TYR A 1 789 ? -23.575 -5.356 29.581 1.00 93.44 789 TYR A C 1
ATOM 5705 O O . TYR A 1 789 ? -24.522 -5.587 28.827 1.00 93.44 789 TYR A O 1
ATOM 5713 N N . ASN A 1 790 ? -22.336 -5.149 29.121 1.00 93.75 790 ASN A N 1
ATOM 5714 C CA . ASN A 1 790 ? -22.019 -5.076 27.693 1.00 93.75 790 ASN A CA 1
ATOM 5715 C C . ASN A 1 790 ? -22.003 -6.438 26.984 1.00 93.75 790 ASN A C 1
ATOM 5717 O O . ASN A 1 790 ? -21.959 -6.453 25.753 1.00 93.75 790 ASN A O 1
ATOM 5721 N N . LEU A 1 791 ? -22.130 -7.566 27.696 1.00 91.31 791 LEU A N 1
ATOM 5722 C CA . LEU A 1 791 ? -22.195 -8.886 27.057 1.00 91.31 791 LEU A CA 1
ATOM 5723 C C . LEU A 1 791 ? -23.367 -8.990 26.084 1.00 91.31 791 LEU A C 1
ATOM 5725 O O . LEU A 1 791 ? -23.212 -9.555 25.009 1.00 91.31 791 LEU A O 1
ATOM 5729 N N . ASN A 1 792 ? -24.510 -8.387 26.424 1.00 90.69 792 ASN A N 1
ATOM 5730 C CA . ASN A 1 792 ? -25.704 -8.415 25.580 1.00 90.69 792 ASN A CA 1
ATOM 5731 C C . ASN A 1 792 ? -25.529 -7.663 24.253 1.00 90.69 792 ASN A C 1
ATOM 5733 O O . ASN A 1 792 ? -26.262 -7.923 23.306 1.00 90.69 792 ASN A O 1
ATOM 5737 N N . ARG A 1 793 ? -24.610 -6.693 24.187 1.00 93.00 793 ARG A N 1
ATOM 5738 C CA . ARG A 1 793 ? -24.470 -5.808 23.024 1.00 93.00 793 ARG A CA 1
ATOM 5739 C C . ARG A 1 793 ? -23.179 -6.013 22.250 1.00 93.00 793 ARG A C 1
ATOM 5741 O O . ARG A 1 793 ? -23.224 -6.036 21.029 1.00 93.00 793 ARG A O 1
ATOM 5748 N N . PHE A 1 794 ? -22.054 -6.140 22.938 1.00 93.81 794 PHE A N 1
ATOM 5749 C CA . PHE A 1 794 ? -20.725 -6.182 22.324 1.00 93.81 794 PHE A CA 1
ATOM 5750 C C . PHE A 1 794 ? -19.958 -7.463 22.655 1.00 93.81 794 PHE A C 1
ATOM 5752 O O . PHE A 1 794 ? -18.791 -7.566 22.312 1.00 93.81 794 PHE A O 1
ATOM 5759 N N . GLY A 1 795 ? -20.580 -8.422 23.350 1.00 92.62 795 GLY A N 1
ATOM 5760 C CA . GLY A 1 795 ? -19.914 -9.674 23.700 1.00 92.62 795 GLY A CA 1
ATOM 5761 C C . GLY A 1 795 ? -18.751 -9.524 24.687 1.00 92.62 795 GLY A C 1
ATOM 5762 O O . GLY A 1 795 ? -17.940 -10.434 24.822 1.00 92.62 795 GLY A O 1
ATOM 5763 N N . GLU A 1 796 ? -18.671 -8.400 25.404 1.00 94.38 796 GLU A N 1
ATOM 5764 C CA . GLU A 1 796 ? -17.566 -8.093 26.314 1.00 94.38 796 GLU A CA 1
ATOM 5765 C C . GLU A 1 796 ? -18.000 -8.030 27.789 1.00 94.38 796 GLU A C 1
ATOM 5767 O O . GLU A 1 796 ? -19.113 -7.615 28.123 1.00 94.38 796 GLU A O 1
ATOM 5772 N N . MET A 1 797 ? -17.090 -8.398 28.692 1.00 94.88 797 MET A N 1
ATOM 5773 C CA . MET A 1 797 ? -17.262 -8.279 30.145 1.00 94.88 797 MET A CA 1
ATOM 5774 C C . MET A 1 797 ? -16.037 -7.648 30.805 1.00 94.88 797 MET A C 1
ATOM 5776 O O . MET A 1 797 ? -14.909 -7.801 30.335 1.00 94.88 797 MET A O 1
ATOM 5780 N N . VAL A 1 798 ? -16.233 -6.988 31.945 1.00 97.56 798 VAL A N 1
ATOM 5781 C CA . VAL A 1 798 ? -15.124 -6.453 32.744 1.00 97.56 798 VAL A CA 1
ATOM 5782 C C . VAL A 1 798 ? -14.695 -7.488 33.772 1.00 97.56 798 VAL A C 1
ATOM 5784 O O . VAL A 1 798 ? -15.499 -7.961 34.575 1.00 97.56 798 VAL A O 1
ATOM 5787 N N . LEU A 1 799 ? -13.399 -7.775 33.804 1.00 97.62 799 LEU A N 1
ATOM 5788 C CA . LEU A 1 799 ? -12.747 -8.587 34.819 1.00 97.62 799 LEU A CA 1
ATOM 5789 C C . LEU A 1 799 ? -11.897 -7.716 35.749 1.00 97.62 799 LEU A C 1
ATOM 5791 O O . LEU A 1 799 ? -11.247 -6.748 35.341 1.00 97.62 799 LEU A O 1
ATOM 5795 N N . ALA A 1 800 ? -11.858 -8.111 37.016 1.00 97.75 800 ALA A N 1
ATOM 5796 C CA . ALA A 1 800 ? -10.886 -7.645 37.989 1.00 97.75 800 ALA A CA 1
ATOM 5797 C C . ALA A 1 800 ? -9.776 -8.692 38.134 1.00 97.75 800 ALA A C 1
ATOM 5799 O O . ALA A 1 800 ? -10.046 -9.833 38.508 1.00 97.75 800 ALA A O 1
ATOM 5800 N N . ALA A 1 801 ? -8.522 -8.306 37.896 1.00 97.00 801 ALA A N 1
ATOM 5801 C CA . ALA A 1 801 ? -7.357 -9.087 38.298 1.00 97.00 801 ALA A CA 1
ATOM 5802 C C . ALA A 1 801 ? -7.284 -9.115 39.836 1.00 97.00 801 ALA A C 1
ATOM 5804 O O . ALA A 1 801 ? -6.883 -8.145 40.487 1.00 97.00 801 ALA A O 1
ATOM 5805 N N . GLY A 1 802 ? -7.744 -10.212 40.428 1.00 95.75 802 GLY A N 1
ATOM 5806 C CA . GLY A 1 802 ? -7.992 -10.360 41.855 1.00 95.75 802 GLY A CA 1
ATOM 5807 C C . GLY A 1 802 ? -9.133 -11.337 42.150 1.00 95.75 802 GLY A C 1
ATOM 5808 O O . GLY A 1 802 ? -9.825 -11.813 41.255 1.00 95.75 802 GLY A O 1
ATOM 5809 N N . ALA A 1 803 ? -9.330 -11.628 43.437 1.00 95.25 803 ALA A N 1
ATOM 5810 C CA . ALA A 1 803 ? -10.374 -12.534 43.932 1.00 95.25 803 ALA A CA 1
ATOM 5811 C C . ALA A 1 803 ? -11.699 -11.826 44.295 1.00 95.25 803 ALA A C 1
ATOM 5813 O O . ALA A 1 803 ? -12.540 -12.416 44.964 1.00 95.25 803 ALA A O 1
ATOM 5814 N N . ALA A 1 804 ? -11.848 -10.546 43.942 1.00 95.12 804 ALA A N 1
ATOM 5815 C CA . ALA A 1 804 ? -13.042 -9.759 44.227 1.00 95.12 804 ALA A CA 1
ATOM 5816 C C . ALA A 1 804 ? -13.315 -8.755 43.091 1.00 95.12 804 ALA A C 1
ATOM 5818 O O . ALA A 1 804 ? -12.347 -8.284 42.478 1.00 95.12 804 ALA A O 1
ATOM 5819 N N . PRO A 1 805 ? -14.587 -8.382 42.851 1.00 96.94 805 PRO A N 1
ATOM 5820 C CA . PRO A 1 805 ? -14.955 -7.322 41.913 1.00 96.94 805 PRO A CA 1
ATOM 5821 C C . PRO A 1 805 ? -14.318 -5.966 42.250 1.00 96.94 805 PRO A C 1
ATOM 5823 O O . PRO A 1 805 ? -13.869 -5.710 43.375 1.00 96.94 805 PRO A O 1
ATOM 5826 N N . LEU A 1 806 ? -14.306 -5.064 41.272 1.00 97.88 806 LEU A N 1
ATOM 5827 C CA . LEU A 1 806 ? -13.945 -3.664 41.472 1.00 97.88 806 LEU A CA 1
ATOM 5828 C C . LEU A 1 806 ? -15.010 -2.982 42.346 1.00 97.88 806 LEU A C 1
ATOM 5830 O O . LEU A 1 806 ? -16.205 -3.209 42.177 1.00 97.88 806 LEU A O 1
ATOM 5834 N N . ARG A 1 807 ? -14.579 -2.140 43.289 1.00 97.00 807 ARG A N 1
ATOM 5835 C CA . ARG A 1 807 ? -15.468 -1.454 44.244 1.00 97.00 807 ARG A CA 1
ATOM 5836 C C . ARG A 1 807 ? -15.685 -0.011 43.842 1.00 97.00 807 ARG A C 1
ATOM 5838 O O . ARG A 1 807 ? -14.718 0.660 43.489 1.00 97.00 807 ARG A O 1
ATOM 5845 N N . GLN A 1 808 ? -16.906 0.490 43.964 1.00 97.19 808 GLN A N 1
ATOM 5846 C CA . GLN A 1 808 ? -17.161 1.908 43.764 1.00 97.19 808 GLN A CA 1
ATOM 5847 C C . GLN A 1 808 ? -16.402 2.741 44.820 1.00 97.19 808 GLN A C 1
ATOM 5849 O O . GLN A 1 808 ? -16.602 2.515 46.015 1.00 97.19 808 GLN A O 1
ATOM 5854 N N . PRO A 1 809 ? -15.549 3.717 44.445 1.00 97.31 809 PRO A N 1
ATOM 5855 C CA . PRO A 1 809 ? -14.725 4.440 45.416 1.00 97.31 809 PRO A CA 1
ATOM 5856 C C . PRO A 1 809 ? -15.521 5.158 46.512 1.00 97.31 809 PRO A C 1
ATOM 5858 O O . PRO A 1 809 ? -15.141 5.104 47.680 1.00 97.31 809 PRO A O 1
ATOM 5861 N N . THR A 1 810 ? -16.647 5.786 46.153 1.00 96.81 810 THR A N 1
ATOM 5862 C CA . THR A 1 810 ? -17.512 6.514 47.100 1.00 96.81 810 THR A CA 1
ATOM 5863 C C . THR A 1 810 ? -18.435 5.609 47.926 1.00 96.81 810 THR A C 1
ATOM 5865 O O . THR A 1 810 ? -19.154 6.092 48.798 1.00 96.81 810 THR A O 1
ATOM 5868 N N . ASP A 1 811 ? -18.392 4.294 47.696 1.00 96.75 811 ASP A N 1
ATOM 5869 C CA . ASP A 1 811 ? -19.074 3.283 48.513 1.00 96.75 811 ASP A CA 1
ATOM 5870 C C . ASP A 1 811 ? -18.202 2.765 49.666 1.00 96.75 811 ASP A C 1
ATOM 5872 O O . ASP A 1 811 ? -18.712 2.182 50.612 1.00 96.75 811 ASP A O 1
ATOM 5876 N N . VAL A 1 812 ? -16.889 3.009 49.630 1.00 95.69 812 VAL A N 1
ATOM 5877 C CA . VAL A 1 812 ? -15.947 2.551 50.671 1.00 95.69 812 VAL A CA 1
ATOM 5878 C C . VAL A 1 812 ? -15.168 3.683 51.339 1.00 95.69 812 VAL A C 1
ATOM 5880 O O . VAL A 1 812 ? -14.510 3.465 52.356 1.00 95.69 812 VAL A O 1
ATOM 5883 N N . ALA A 1 813 ? -15.202 4.888 50.768 1.00 96.50 813 ALA A N 1
ATOM 5884 C CA . ALA A 1 813 ? -14.482 6.047 51.273 1.00 96.50 813 ALA A CA 1
ATOM 5885 C C . ALA A 1 813 ? -15.193 7.358 50.925 1.00 96.50 813 ALA A C 1
ATOM 5887 O O . ALA A 1 813 ? -15.966 7.448 49.972 1.00 96.50 813 ALA A O 1
ATOM 5888 N N . ARG A 1 814 ? -14.903 8.412 51.697 1.00 96.19 814 ARG A N 1
ATOM 5889 C CA . ARG A 1 814 ? -15.489 9.737 51.464 1.00 96.19 814 ARG A CA 1
ATOM 5890 C C . ARG A 1 814 ? -15.058 10.290 50.091 1.00 96.19 814 ARG A C 1
ATOM 5892 O O . ARG A 1 814 ? -13.879 10.215 49.746 1.00 96.19 814 ARG A O 1
ATOM 5899 N N . PRO A 1 815 ? -15.973 10.921 49.339 1.00 94.81 815 PRO A N 1
ATOM 5900 C CA . PRO A 1 815 ? -15.649 11.608 48.093 1.00 94.81 815 PRO A CA 1
ATOM 5901 C C . PRO A 1 815 ? -14.487 12.595 48.261 1.00 94.81 815 PRO A C 1
ATOM 5903 O O . PRO A 1 815 ? -14.455 13.382 49.208 1.00 94.81 815 PRO A O 1
ATOM 5906 N N . GLY A 1 816 ? -13.525 12.546 47.338 1.00 91.69 816 GLY A N 1
ATOM 5907 C CA . GLY A 1 816 ? -12.340 13.411 47.347 1.00 91.69 816 GLY A CA 1
ATOM 5908 C C . GLY A 1 816 ? -11.284 13.075 48.409 1.00 91.69 816 GLY A C 1
ATOM 5909 O O . GLY A 1 816 ? -10.286 13.791 48.495 1.00 91.69 816 GLY A O 1
ATOM 5910 N N . SER A 1 817 ? -11.464 12.018 49.210 1.00 96.12 817 SER A N 1
ATOM 5911 C CA . SER A 1 817 ? -10.442 11.567 50.158 1.00 96.12 817 SER A CA 1
ATOM 5912 C C . SER A 1 817 ? -9.309 10.804 49.458 1.00 96.12 817 SER A C 1
ATOM 5914 O O . SER A 1 817 ? -9.479 10.292 48.347 1.00 96.12 817 SER A O 1
ATOM 5916 N N . SER A 1 818 ? -8.146 10.709 50.110 1.00 96.56 818 SER A N 1
ATOM 5917 C CA . SER A 1 818 ? -7.017 9.904 49.622 1.00 96.56 818 SER A CA 1
ATOM 5918 C C . SER A 1 818 ? -7.404 8.443 49.414 1.00 96.56 818 SER A C 1
ATOM 5920 O O . SER A 1 818 ? -7.023 7.843 48.419 1.00 96.56 818 SER A O 1
ATOM 5922 N N . GLU A 1 819 ? -8.227 7.893 50.303 1.00 96.88 819 GLU A N 1
ATOM 5923 C CA . GLU A 1 819 ? -8.680 6.504 50.251 1.00 96.88 819 GLU A CA 1
ATOM 5924 C C . GLU A 1 819 ? -9.556 6.245 49.016 1.00 96.88 819 GLU A C 1
ATOM 5926 O O . GLU A 1 819 ? -9.380 5.230 48.345 1.00 96.88 819 GLU A O 1
ATOM 5931 N N . ALA A 1 820 ? -10.456 7.171 48.659 1.00 95.56 820 ALA A N 1
ATOM 5932 C CA . ALA A 1 820 ? -11.260 7.050 47.440 1.00 95.56 820 ALA A CA 1
ATOM 5933 C C . ALA A 1 820 ? -10.386 7.124 46.173 1.00 95.56 820 ALA A C 1
ATOM 5935 O O . ALA A 1 820 ? -10.586 6.357 45.228 1.00 95.56 820 ALA A O 1
ATOM 5936 N N . VAL A 1 821 ? -9.382 8.008 46.160 1.00 95.69 821 VAL A N 1
ATOM 5937 C CA . VAL A 1 821 ? -8.404 8.099 45.062 1.00 95.69 821 VAL A CA 1
ATOM 5938 C C . VAL A 1 821 ? -7.595 6.804 44.939 1.00 95.69 821 VAL A C 1
ATOM 5940 O O . VAL A 1 821 ? -7.415 6.299 43.829 1.00 95.69 821 VAL A O 1
ATOM 5943 N N . ASP A 1 822 ? -7.167 6.229 46.062 1.00 96.38 822 ASP A N 1
ATOM 5944 C CA . ASP A 1 822 ? -6.418 4.973 46.092 1.00 96.38 822 ASP A CA 1
ATOM 5945 C C . ASP A 1 822 ? -7.257 3.798 45.569 1.00 96.38 822 ASP A C 1
ATOM 5947 O O . ASP A 1 822 ? -6.751 2.983 44.796 1.00 96.38 822 ASP A O 1
ATOM 5951 N N . VAL A 1 823 ? -8.548 3.719 45.917 1.00 96.50 823 VAL A N 1
ATOM 5952 C CA . VAL A 1 823 ? -9.467 2.693 45.386 1.00 96.50 823 VAL A CA 1
ATOM 5953 C C . VAL A 1 823 ? -9.658 2.852 43.878 1.00 96.50 823 VAL A C 1
ATOM 5955 O O . VAL A 1 823 ? -9.585 1.865 43.145 1.00 96.50 823 VAL A O 1
ATOM 5958 N N . ALA A 1 824 ? -9.830 4.081 43.382 1.00 95.62 824 ALA A N 1
ATOM 5959 C CA . ALA A 1 824 ? -9.939 4.340 41.946 1.00 95.62 824 ALA A CA 1
ATOM 5960 C C . ALA A 1 824 ? -8.665 3.920 41.186 1.00 95.62 824 ALA A C 1
ATOM 5962 O O . ALA A 1 824 ? -8.748 3.255 40.151 1.00 95.62 824 ALA A O 1
ATOM 5963 N N . ALA A 1 825 ? -7.483 4.234 41.727 1.00 95.44 825 ALA A N 1
ATOM 5964 C CA . ALA A 1 825 ? -6.204 3.821 41.153 1.00 95.44 825 ALA A CA 1
ATOM 5965 C C . ALA A 1 825 ? -6.032 2.291 41.161 1.00 95.44 825 ALA A C 1
ATOM 5967 O O . ALA A 1 825 ? -5.610 1.706 40.162 1.00 95.44 825 ALA A O 1
ATOM 5968 N N . GLN A 1 826 ? -6.415 1.621 42.253 1.00 95.56 826 GLN A N 1
ATOM 5969 C CA . GLN A 1 826 ? -6.413 0.157 42.344 1.00 95.56 826 GLN A CA 1
ATOM 5970 C C . GLN A 1 826 ? -7.398 -0.489 41.367 1.00 95.56 826 GLN A C 1
ATOM 5972 O O . GLN A 1 826 ? -7.118 -1.566 40.837 1.00 95.56 826 GLN A O 1
ATOM 5977 N N . ASN A 1 827 ? -8.546 0.138 41.109 1.00 96.81 827 ASN A N 1
ATOM 5978 C CA . ASN A 1 827 ? -9.484 -0.356 40.110 1.00 96.81 827 ASN A CA 1
ATOM 5979 C C . ASN A 1 827 ? -8.891 -0.262 38.704 1.00 96.81 827 ASN A C 1
ATOM 5981 O O . ASN A 1 827 ? -8.849 -1.271 38.007 1.00 96.81 827 ASN A O 1
ATOM 5985 N N . ALA A 1 828 ? -8.342 0.893 38.319 1.00 95.25 828 ALA A N 1
ATOM 5986 C CA . ALA A 1 828 ? -7.693 1.076 37.017 1.00 95.25 828 ALA A CA 1
ATOM 5987 C C . ALA A 1 828 ? -6.504 0.114 36.796 1.00 95.25 828 ALA A C 1
ATOM 5989 O O . ALA A 1 828 ? -6.278 -0.386 35.690 1.00 95.25 828 ALA A O 1
ATOM 5990 N N . ALA A 1 829 ? -5.755 -0.192 37.858 1.00 95.88 829 ALA A N 1
ATOM 5991 C CA . ALA A 1 829 ? -4.640 -1.135 37.817 1.00 95.88 829 ALA A CA 1
ATOM 5992 C C . ALA A 1 829 ? -5.079 -2.593 37.577 1.00 95.88 829 ALA A C 1
ATOM 5994 O O . ALA A 1 829 ? -4.350 -3.353 36.940 1.00 95.88 829 ALA A O 1
ATOM 5995 N N . ARG A 1 830 ? -6.257 -2.992 38.073 1.00 96.44 830 ARG A N 1
ATOM 5996 C CA . ARG A 1 830 ? -6.752 -4.383 38.033 1.00 96.44 830 ARG A CA 1
ATOM 5997 C C . ARG A 1 830 ? -7.777 -4.652 36.933 1.00 96.44 830 ARG A C 1
ATOM 5999 O O . ARG A 1 830 ? -8.084 -5.811 36.682 1.00 96.44 830 ARG A O 1
ATOM 6006 N N . ARG A 1 831 ? -8.328 -3.608 36.321 1.00 97.31 831 ARG A N 1
ATOM 6007 C CA . ARG A 1 831 ? -9.363 -3.696 35.289 1.00 97.31 831 ARG A CA 1
ATOM 6008 C C . ARG A 1 831 ? -8.798 -4.224 33.969 1.00 97.31 831 ARG A C 1
ATOM 6010 O O . ARG A 1 831 ? -7.792 -3.712 33.480 1.00 97.31 831 ARG A O 1
ATOM 6017 N N . VAL A 1 832 ? -9.477 -5.213 33.396 1.00 97.50 832 VAL A N 1
ATOM 6018 C CA . VAL A 1 832 ? -9.241 -5.738 32.044 1.00 97.50 832 VAL A CA 1
ATOM 6019 C C . VAL A 1 832 ? -10.562 -6.233 31.466 1.00 97.50 832 VAL A C 1
ATOM 6021 O O . VAL A 1 832 ? -11.379 -6.788 32.194 1.00 97.50 832 VAL A O 1
ATOM 6024 N N . VAL A 1 833 ? -10.794 -6.029 30.177 1.00 97.62 833 VAL A N 1
ATOM 6025 C CA . VAL A 1 833 ? -11.978 -6.551 29.484 1.00 97.62 833 VAL A CA 1
ATOM 6026 C C . VAL A 1 833 ? -11.681 -7.953 28.946 1.00 97.62 833 VAL A C 1
ATOM 6028 O O . VAL A 1 833 ? -10.606 -8.179 28.400 1.00 97.62 833 VAL A O 1
ATOM 6031 N N . LEU A 1 834 ? -12.601 -8.902 29.087 1.00 96.56 834 LEU A N 1
ATOM 6032 C CA . LEU A 1 834 ? -12.617 -10.120 28.273 1.00 96.56 834 LEU A CA 1
ATOM 6033 C C . LEU A 1 834 ? -13.606 -9.890 27.133 1.00 96.56 834 LEU A C 1
ATOM 6035 O O . LEU A 1 834 ? -14.778 -9.623 27.383 1.00 96.56 834 LEU A O 1
ATOM 6039 N N . ASP A 1 835 ? -13.100 -9.942 25.910 1.00 95.69 835 ASP A N 1
ATOM 6040 C CA . ASP A 1 835 ? -13.831 -9.644 24.680 1.00 95.69 835 ASP A CA 1
ATOM 6041 C C . ASP A 1 835 ? -14.095 -10.930 23.888 1.00 95.69 835 ASP A C 1
ATOM 6043 O O . ASP A 1 835 ? -13.494 -11.957 24.190 1.00 95.69 835 ASP A O 1
ATOM 6047 N N . ASP A 1 836 ? -14.975 -10.917 22.894 1.00 94.06 836 ASP A N 1
ATOM 6048 C CA . ASP A 1 836 ? -15.341 -12.098 22.108 1.00 94.06 836 ASP A CA 1
ATOM 6049 C C . ASP A 1 836 ? -14.549 -12.250 20.801 1.00 94.06 836 ASP A C 1
ATOM 6051 O O . ASP A 1 836 ? -14.819 -13.181 20.048 1.00 94.06 836 ASP A O 1
ATOM 6055 N N . GLY A 1 837 ? -13.574 -11.388 20.496 1.00 93.69 837 GLY A N 1
ATOM 6056 C CA . GLY A 1 837 ? -12.864 -11.465 19.213 1.00 93.69 837 GLY A CA 1
ATOM 6057 C C . GLY A 1 837 ? -13.643 -10.842 18.059 1.00 93.69 837 GLY A C 1
ATOM 6058 O O . GLY A 1 837 ? -13.374 -11.160 16.897 1.00 93.69 837 GLY A O 1
ATOM 6059 N N . SER A 1 838 ? -14.613 -9.975 18.360 1.00 91.88 838 SER A N 1
ATOM 6060 C CA . SER A 1 838 ? -15.525 -9.351 17.409 1.00 91.88 838 SER A CA 1
ATOM 6061 C C . SER A 1 838 ? -15.634 -7.840 17.622 1.00 91.88 838 SER A C 1
ATOM 6063 O O . SER A 1 838 ? -15.299 -7.271 18.652 1.00 91.88 838 SER A O 1
ATOM 6065 N N . THR A 1 839 ? -16.133 -7.167 16.598 1.00 91.19 839 THR A N 1
ATOM 6066 C CA . THR A 1 839 ? -16.556 -5.760 16.612 1.00 91.19 839 THR A CA 1
ATOM 6067 C C . THR A 1 839 ? -18.070 -5.645 16.402 1.00 91.19 839 THR A C 1
ATOM 6069 O O . THR A 1 839 ? -18.577 -4.571 16.078 1.00 91.19 839 THR A O 1
ATOM 6072 N N . SER A 1 840 ? -18.791 -6.765 16.529 1.00 90.69 840 SER A N 1
ATOM 6073 C CA . SER A 1 840 ? -20.223 -6.863 16.238 1.00 90.69 840 SER A CA 1
ATOM 6074 C C . SER A 1 840 ? -21.074 -6.200 17.324 1.00 90.69 840 SER A C 1
ATOM 6076 O O . SER A 1 840 ? -20.809 -6.350 18.513 1.00 90.69 840 SER A O 1
ATOM 6078 N N . ASP A 1 841 ? -22.127 -5.496 16.901 1.00 93.25 841 ASP A N 1
ATOM 6079 C CA . ASP A 1 841 ? -23.206 -5.028 17.777 1.00 93.25 841 ASP A CA 1
ATOM 6080 C C . ASP A 1 841 ? -24.363 -6.034 17.689 1.00 93.25 841 ASP A C 1
ATOM 6082 O O . ASP A 1 841 ? -25.134 -6.020 16.730 1.00 93.25 841 ASP A O 1
ATOM 6086 N N . TYR A 1 842 ? -24.466 -6.921 18.677 1.00 91.62 842 TYR A N 1
ATOM 6087 C CA . TYR A 1 842 ? -25.452 -8.007 18.738 1.00 91.62 842 TYR A CA 1
ATOM 6088 C C . TYR A 1 842 ? -26.898 -7.526 18.924 1.00 91.62 842 TYR A C 1
ATOM 6090 O O . TYR A 1 842 ? -27.808 -8.346 18.868 1.00 91.62 842 TYR A O 1
ATOM 6098 N N . VAL A 1 843 ? -27.121 -6.222 19.137 1.00 89.50 843 VAL A N 1
ATOM 6099 C CA . VAL A 1 843 ? -28.459 -5.632 19.303 1.00 89.50 843 VAL A CA 1
ATOM 6100 C C . VAL A 1 843 ? -28.892 -4.861 18.064 1.00 89.50 843 VAL A C 1
ATOM 6102 O O . VAL A 1 843 ? -30.053 -4.934 17.697 1.00 89.50 843 VAL A O 1
ATOM 6105 N N . ASN A 1 844 ? -27.994 -4.117 17.415 1.00 87.06 844 ASN A N 1
ATOM 6106 C CA . ASN A 1 844 ? -28.366 -3.209 16.319 1.00 87.06 844 ASN A CA 1
ATOM 6107 C C . ASN A 1 844 ? -27.947 -3.702 14.928 1.00 87.06 844 ASN A C 1
ATOM 6109 O O . ASN A 1 844 ? -28.252 -3.046 13.932 1.00 87.06 844 ASN A O 1
ATOM 6113 N N . HIS A 1 845 ? -27.214 -4.814 14.833 1.00 87.44 845 HIS A N 1
ATOM 6114 C CA . HIS A 1 845 ? -26.781 -5.381 13.560 1.00 87.44 845 HIS A CA 1
ATOM 6115 C C . HIS A 1 845 ? -27.495 -6.709 13.290 1.00 87.44 845 HIS A C 1
ATOM 6117 O O . HIS A 1 845 ? -27.197 -7.712 13.932 1.00 87.44 845 HIS A O 1
ATOM 6123 N N . GLU A 1 846 ? -28.379 -6.728 12.290 1.00 85.00 846 GLU A N 1
ATOM 6124 C CA . GLU A 1 846 ? -29.262 -7.860 11.952 1.00 85.00 846 GLU A CA 1
ATOM 6125 C C . GLU A 1 846 ? -28.512 -9.201 11.873 1.00 85.00 846 GLU A C 1
ATOM 6127 O O . GLU A 1 846 ? -28.838 -10.153 12.573 1.00 85.00 846 GLU A O 1
ATOM 6132 N N . ALA A 1 847 ? -27.398 -9.261 11.132 1.00 85.56 847 ALA A N 1
ATOM 6133 C CA . ALA A 1 847 ? -26.638 -10.509 11.005 1.00 85.56 847 ALA A CA 1
ATOM 6134 C C . ALA A 1 847 ? -25.961 -10.970 12.313 1.00 85.56 847 ALA A C 1
ATOM 6136 O O . ALA A 1 847 ? -25.576 -12.130 12.418 1.00 85.56 847 ALA A O 1
ATOM 6137 N N . ALA A 1 848 ? -25.766 -10.069 13.282 1.00 88.38 848 ALA A N 1
ATOM 6138 C CA . ALA A 1 848 ? -25.197 -10.406 14.586 1.00 88.38 848 ALA A CA 1
ATOM 6139 C C . ALA A 1 848 ? -26.280 -10.841 15.583 1.00 88.38 848 ALA A C 1
ATOM 6141 O O . ALA A 1 848 ? -25.998 -11.668 16.444 1.00 88.38 848 ALA A O 1
ATOM 6142 N N . GLN A 1 849 ? -27.521 -10.358 15.445 1.00 90.88 849 GLN A N 1
ATOM 6143 C CA . GLN A 1 849 ? -28.657 -10.811 16.261 1.00 90.88 849 GLN A CA 1
ATOM 6144 C C . GLN A 1 849 ? -28.919 -12.321 16.094 1.00 90.88 849 GLN A C 1
ATOM 6146 O O . GLN A 1 849 ? -29.396 -12.969 17.025 1.00 90.88 849 GLN A O 1
ATOM 6151 N N . ASP A 1 850 ? -28.557 -12.897 14.943 1.00 90.38 850 ASP A N 1
ATOM 6152 C CA . ASP A 1 850 ? -28.644 -14.338 14.658 1.00 90.38 850 ASP A CA 1
ATOM 6153 C C . ASP A 1 850 ? -27.439 -15.167 15.142 1.00 90.38 850 ASP A C 1
ATOM 6155 O O . ASP A 1 850 ? -27.389 -16.384 14.946 1.00 90.38 850 ASP A O 1
ATOM 6159 N N . VAL A 1 851 ? -26.464 -14.537 15.800 1.00 89.75 851 VAL A N 1
ATOM 6160 C CA . VAL A 1 851 ? -25.316 -15.208 16.417 1.00 89.75 851 VAL A CA 1
ATOM 6161 C C . VAL A 1 851 ? -25.532 -15.250 17.924 1.00 89.75 851 VAL A C 1
ATOM 6163 O O . VAL A 1 851 ? -25.707 -14.210 18.551 1.00 89.75 851 VAL A O 1
ATOM 6166 N N . ALA A 1 852 ? -25.499 -16.447 18.514 1.00 89.69 852 ALA A N 1
ATOM 6167 C CA . ALA A 1 852 ? -25.675 -16.619 19.954 1.00 89.69 852 ALA A CA 1
ATOM 6168 C C . ALA A 1 852 ? -24.670 -15.765 20.749 1.00 89.69 852 ALA A C 1
ATOM 6170 O O . ALA A 1 852 ? -23.477 -15.755 20.424 1.00 89.69 852 ALA A O 1
ATOM 6171 N N . LEU A 1 853 ? -25.144 -15.083 21.799 1.00 90.12 853 LEU A N 1
ATOM 6172 C CA . LEU A 1 853 ? -24.306 -14.211 22.630 1.00 90.12 853 LEU A CA 1
ATOM 6173 C C . LEU A 1 853 ? -23.121 -14.972 23.251 1.00 90.12 853 LEU A C 1
ATOM 6175 O O . LEU A 1 853 ? -23.327 -16.017 23.872 1.00 90.12 853 LEU A O 1
ATOM 6179 N N . PRO A 1 854 ? -21.887 -14.457 23.140 1.00 90.50 854 PRO A N 1
ATOM 6180 C CA . PRO A 1 854 ? -20.706 -15.126 23.672 1.00 90.50 854 PRO A CA 1
ATOM 6181 C C . PRO A 1 854 ? -20.739 -15.184 25.204 1.00 90.50 854 PRO A C 1
ATOM 6183 O O . PRO A 1 854 ? -21.286 -14.306 25.871 1.00 90.50 854 PRO A O 1
ATOM 6186 N N . TYR A 1 855 ? -20.117 -16.226 25.762 1.00 88.94 855 TYR A N 1
ATOM 6187 C CA . TYR A 1 855 ? -19.951 -16.480 27.204 1.00 88.94 855 TYR A CA 1
ATOM 6188 C C . TYR A 1 855 ? -21.225 -16.746 28.022 1.00 88.94 855 TYR A C 1
ATOM 6190 O O . TYR A 1 855 ? -21.134 -17.357 29.088 1.00 88.94 855 TYR A O 1
ATOM 6198 N N . LEU A 1 856 ? -22.398 -16.312 27.561 1.00 86.81 856 LEU A N 1
ATOM 6199 C CA . LEU A 1 856 ? -23.667 -16.493 28.261 1.00 86.81 856 LEU A CA 1
ATOM 6200 C C . LEU A 1 856 ? -24.298 -17.846 27.918 1.00 86.81 856 LEU A C 1
ATOM 6202 O O . LEU A 1 856 ? -24.487 -18.189 26.756 1.00 86.81 856 LEU A O 1
ATOM 6206 N N . THR A 1 857 ? -24.663 -18.600 28.955 1.00 79.62 857 THR A N 1
ATOM 6207 C CA . THR A 1 857 ? -25.422 -19.855 28.850 1.00 79.62 857 THR A CA 1
ATOM 6208 C C . THR A 1 857 ? -26.525 -19.873 29.907 1.00 79.62 857 THR A C 1
ATOM 6210 O O . THR A 1 857 ? -26.411 -19.196 30.931 1.00 79.62 857 THR A O 1
ATOM 6213 N N . ASP A 1 858 ? -27.580 -20.663 29.698 1.00 69.12 858 ASP A N 1
ATOM 6214 C CA . ASP A 1 858 ? -28.703 -20.729 30.645 1.00 69.12 858 ASP A CA 1
ATOM 6215 C C . ASP A 1 858 ? -28.322 -21.386 31.985 1.00 69.12 858 ASP A C 1
ATOM 6217 O O . ASP A 1 858 ? -28.850 -21.018 33.041 1.00 69.12 858 ASP A O 1
ATOM 6221 N N . THR A 1 859 ? -27.388 -22.349 31.973 1.00 68.94 859 THR A N 1
ATOM 6222 C CA . THR A 1 859 ? -26.930 -23.067 33.175 1.00 68.94 859 THR A CA 1
ATOM 6223 C C . THR A 1 859 ? -25.504 -23.632 33.033 1.00 68.94 859 THR A C 1
ATOM 6225 O O . THR A 1 859 ? -25.312 -24.524 32.205 1.00 68.94 859 THR A O 1
ATOM 6228 N N . PRO A 1 860 ? -24.542 -23.257 33.908 1.00 68.88 860 PRO A N 1
ATOM 6229 C CA . PRO A 1 860 ? -24.612 -22.169 34.885 1.00 68.88 860 PRO A CA 1
ATOM 6230 C C . PRO A 1 860 ? -24.545 -20.796 34.197 1.00 68.88 860 PRO A C 1
ATOM 6232 O O . PRO A 1 860 ? -23.715 -20.579 33.321 1.00 68.88 860 PRO A O 1
ATOM 6235 N N . THR A 1 861 ? -25.384 -19.856 34.635 1.00 79.38 861 THR A N 1
ATOM 6236 C CA . THR A 1 861 ? -25.269 -18.461 34.186 1.00 79.38 861 THR A CA 1
ATOM 6237 C C . THR A 1 861 ? -24.071 -17.765 34.836 1.00 79.38 861 THR A C 1
ATOM 6239 O O . THR A 1 861 ? -23.775 -18.017 36.008 1.00 79.38 861 THR A O 1
ATOM 6242 N N . LEU A 1 862 ? -23.428 -16.866 34.091 1.00 88.81 862 LEU A N 1
ATOM 6243 C CA . LEU A 1 862 ? -22.359 -15.987 34.564 1.00 88.81 862 LEU A CA 1
ATOM 6244 C C . LEU A 1 862 ? -22.922 -14.792 35.343 1.00 88.81 862 LEU A C 1
ATOM 6246 O O . LEU A 1 862 ? -23.917 -14.186 34.938 1.00 88.81 862 LEU A O 1
ATOM 6250 N N . ARG A 1 863 ? -22.254 -14.418 36.439 1.00 92.25 863 ARG A N 1
ATOM 6251 C CA . ARG A 1 863 ? -22.662 -13.336 37.343 1.00 92.25 863 ARG A CA 1
ATOM 6252 C C . ARG A 1 863 ? -21.469 -12.498 37.792 1.00 92.25 863 ARG A C 1
ATOM 6254 O O . ARG A 1 863 ? -20.340 -12.982 37.875 1.00 92.25 863 ARG A O 1
ATOM 6261 N N . VAL A 1 864 ? -21.716 -11.237 38.137 1.00 95.38 864 VAL A N 1
ATOM 6262 C CA . VAL A 1 864 ? -20.720 -10.404 38.827 1.00 95.38 864 VAL A CA 1
ATOM 6263 C C . VAL A 1 864 ? -20.345 -11.062 40.158 1.00 95.38 864 VAL A C 1
ATOM 6265 O O . VAL A 1 864 ? -21.212 -11.472 40.926 1.00 95.38 864 VAL A O 1
ATOM 6268 N N . GLY A 1 865 ? -19.044 -11.170 40.429 1.00 94.25 865 GLY A N 1
ATOM 6269 C CA . GLY A 1 865 ? -18.498 -11.891 41.580 1.00 94.25 865 GLY A CA 1
ATOM 6270 C C . GLY A 1 865 ? -18.032 -13.316 41.283 1.00 94.25 865 GLY A C 1
ATOM 6271 O O . GLY A 1 865 ? -17.301 -13.876 42.102 1.00 94.25 865 GLY A O 1
ATOM 6272 N N . ASP A 1 866 ? -18.372 -13.894 40.128 1.00 93.88 866 ASP A N 1
ATOM 6273 C CA . ASP A 1 866 ? -17.926 -15.246 39.794 1.00 93.88 866 ASP A CA 1
ATOM 6274 C C . ASP A 1 866 ? -16.407 -15.279 39.516 1.00 93.88 866 ASP A C 1
ATOM 6276 O O . ASP A 1 866 ? -15.875 -14.396 38.827 1.00 93.88 866 ASP A O 1
ATOM 6280 N N . PRO A 1 867 ? -15.674 -16.288 40.033 1.00 94.88 867 PRO A N 1
ATOM 6281 C CA . PRO A 1 867 ? -14.263 -16.466 39.723 1.00 94.88 867 PRO A CA 1
ATOM 6282 C C . PRO A 1 867 ? -14.082 -16.891 38.264 1.00 94.88 867 PRO A C 1
ATOM 6284 O O . PRO A 1 867 ? -14.862 -17.680 37.731 1.00 94.88 867 PRO A O 1
ATOM 6287 N N . VAL A 1 868 ? -13.008 -16.418 37.640 1.00 94.31 868 VAL A N 1
ATOM 6288 C CA . VAL A 1 868 ? -12.662 -16.700 36.244 1.00 94.31 868 VAL A CA 1
ATOM 6289 C C . VAL A 1 868 ? -11.340 -17.452 36.187 1.00 94.31 868 VAL A C 1
ATOM 6291 O O . VAL A 1 868 ? -10.362 -17.074 36.836 1.00 94.31 868 VAL A O 1
ATOM 6294 N N . SER A 1 869 ? -11.311 -18.533 35.413 1.00 92.50 869 SER A N 1
ATOM 6295 C CA . SER A 1 869 ? -10.104 -19.312 35.116 1.00 92.50 869 SER A CA 1
ATOM 6296 C C . SER A 1 869 ? -9.930 -19.430 33.610 1.00 92.50 869 SER A C 1
ATOM 6298 O O . SER A 1 869 ? -10.885 -19.762 32.920 1.00 92.50 869 SER A O 1
ATOM 6300 N N . PHE A 1 870 ? -8.723 -19.183 33.106 1.00 94.31 870 PHE A N 1
ATOM 6301 C CA . PHE A 1 870 ? -8.415 -19.310 31.682 1.00 94.31 870 PHE A CA 1
ATOM 6302 C C . PHE A 1 870 ? -7.979 -20.742 31.365 1.00 94.31 870 PHE A C 1
ATOM 6304 O O . PHE A 1 870 ? -6.952 -21.196 31.876 1.00 94.31 870 PHE A O 1
ATOM 6311 N N . ALA A 1 871 ? -8.780 -21.447 30.565 1.00 89.56 871 ALA A N 1
ATOM 6312 C CA . ALA A 1 871 ? -8.478 -22.788 30.072 1.00 89.56 871 ALA A CA 1
ATOM 6313 C C . ALA A 1 871 ? -7.528 -22.726 28.873 1.00 89.56 871 ALA A C 1
ATOM 6315 O O . ALA A 1 871 ? -6.580 -23.509 28.815 1.00 89.56 871 ALA A O 1
ATOM 6316 N N . ASP A 1 872 ? -7.731 -21.734 28.004 1.00 92.31 872 ASP A N 1
ATOM 6317 C CA . ASP A 1 872 ? -6.926 -21.512 26.811 1.00 92.31 872 ASP A CA 1
ATOM 6318 C C . ASP A 1 872 ? -6.197 -20.160 26.860 1.00 92.31 872 ASP A C 1
ATOM 6320 O O . ASP A 1 872 ? -6.600 -19.240 27.589 1.00 92.31 872 ASP A O 1
ATOM 6324 N N . PRO A 1 873 ? -5.096 -20.021 26.107 1.00 95.25 873 PRO A N 1
ATOM 6325 C CA . PRO A 1 873 ? -4.383 -18.761 25.981 1.00 95.25 873 PRO A CA 1
ATOM 6326 C C . PRO A 1 873 ? -5.216 -17.661 25.312 1.00 95.25 873 PRO A C 1
ATOM 6328 O O . PRO A 1 873 ? -6.073 -17.912 24.469 1.00 95.25 873 PRO A O 1
ATOM 6331 N N . VAL A 1 874 ? -4.889 -16.412 25.629 1.00 97.19 874 VAL A N 1
ATOM 6332 C CA . VAL A 1 874 ? -5.526 -15.208 25.073 1.00 97.19 874 VAL A CA 1
ATOM 6333 C C . VAL A 1 874 ? -4.481 -14.229 24.555 1.00 97.19 874 VAL A C 1
ATOM 6335 O O . VAL A 1 874 ? -3.326 -14.250 24.980 1.00 97.19 874 VAL A O 1
ATOM 6338 N N . ILE A 1 875 ? -4.880 -13.341 23.653 1.00 97.25 875 ILE A N 1
ATOM 6339 C CA . ILE A 1 875 ? -4.059 -12.234 23.170 1.00 97.25 875 ILE A CA 1
ATOM 6340 C C . ILE A 1 875 ? -4.331 -10.995 24.022 1.00 97.25 875 ILE A C 1
ATOM 6342 O O . ILE A 1 875 ? -5.480 -10.584 24.173 1.00 97.25 875 ILE A O 1
ATOM 6346 N N . LEU A 1 876 ? -3.290 -10.350 24.551 1.00 96.88 876 LEU A N 1
ATOM 6347 C CA . LEU A 1 876 ? -3.463 -9.024 25.149 1.00 96.88 876 LEU A CA 1
ATOM 6348 C C . LEU A 1 876 ? -3.548 -7.965 24.048 1.00 96.88 876 LEU A C 1
ATOM 6350 O O . LEU A 1 876 ? -2.684 -7.886 23.184 1.00 96.88 876 LEU A O 1
ATOM 6354 N N . SER A 1 877 ? -4.574 -7.130 24.084 1.00 94.88 877 SER A N 1
ATOM 6355 C CA . SER A 1 877 ? -4.810 -6.062 23.115 1.00 94.88 877 SER A CA 1
ATOM 6356 C C . SER A 1 877 ? -5.288 -4.801 23.835 1.00 94.88 877 SER A C 1
ATOM 6358 O O . SER A 1 877 ? -5.664 -4.844 25.008 1.00 94.88 877 SER A O 1
ATOM 6360 N N . TYR A 1 878 ? -5.313 -3.678 23.129 1.00 92.81 878 TYR A N 1
ATOM 6361 C CA . TYR A 1 878 ? -5.859 -2.412 23.604 1.00 92.81 878 TYR A CA 1
ATOM 6362 C C . TYR A 1 878 ? -6.876 -1.867 22.595 1.00 92.81 878 TYR A C 1
ATOM 6364 O O . TYR A 1 878 ? -6.664 -1.905 21.389 1.00 92.81 878 TYR A O 1
ATOM 6372 N N . GLY A 1 879 ? -8.031 -1.410 23.056 1.00 90.00 879 GLY A N 1
ATOM 6373 C CA . GLY A 1 879 ? -9.091 -0.933 22.170 1.00 90.00 879 GLY A CA 1
ATOM 6374 C C . GLY A 1 879 ? -10.230 -0.318 22.962 1.00 90.00 879 GLY A C 1
ATOM 6375 O O . GLY A 1 879 ? -10.442 -0.682 24.113 1.00 90.00 879 GLY A O 1
ATOM 6376 N N . PHE A 1 880 ? -10.935 0.648 22.368 1.00 88.94 880 PHE A N 1
ATOM 6377 C CA . PHE A 1 880 ? -12.025 1.378 23.036 1.00 88.94 880 PHE A CA 1
ATOM 6378 C C . PHE A 1 880 ? -11.615 1.985 24.395 1.00 88.94 880 PHE A C 1
ATOM 6380 O O . PHE A 1 880 ? -12.410 2.070 25.323 1.00 88.94 880 PHE A O 1
ATOM 6387 N N . ASN A 1 881 ? -10.359 2.442 24.486 1.00 89.81 881 ASN A N 1
ATOM 6388 C CA . ASN A 1 881 ? -9.700 2.972 25.686 1.00 89.81 881 ASN A CA 1
ATOM 6389 C C . ASN A 1 881 ? -9.468 1.966 26.832 1.00 89.81 881 ASN A C 1
ATOM 6391 O O . ASN A 1 881 ? -9.126 2.384 27.939 1.00 89.81 881 ASN A O 1
ATOM 6395 N N . GLU A 1 882 ? -9.580 0.663 26.575 1.00 92.81 882 GLU A N 1
ATOM 6396 C CA . GLU A 1 882 ? -9.435 -0.396 27.578 1.00 92.81 882 GLU A CA 1
ATOM 6397 C C . GLU A 1 882 ? -8.424 -1.463 27.140 1.00 92.81 882 GLU A C 1
ATOM 6399 O O . GLU A 1 882 ? -8.303 -1.800 25.959 1.00 92.81 882 GLU A O 1
ATOM 6404 N N . TRP A 1 883 ? -7.709 -2.032 28.113 1.00 95.31 883 TRP A N 1
ATOM 6405 C CA . TRP A 1 883 ? -6.929 -3.251 27.892 1.00 95.31 883 TRP A CA 1
ATOM 6406 C C . TRP A 1 883 ? -7.857 -4.457 27.907 1.00 95.31 883 TRP A C 1
ATOM 6408 O O . TRP A 1 883 ? -8.734 -4.565 28.765 1.00 95.31 883 TRP A O 1
ATOM 6418 N N . ARG A 1 884 ? -7.647 -5.368 26.962 1.00 96.25 884 ARG A N 1
ATOM 6419 C CA . ARG A 1 884 ? -8.569 -6.459 26.661 1.00 96.25 884 ARG A CA 1
ATOM 6420 C C . ARG A 1 884 ? -7.828 -7.762 26.399 1.00 96.25 884 ARG A C 1
ATOM 6422 O O . ARG A 1 884 ? -6.804 -7.774 25.717 1.00 96.25 884 ARG A O 1
ATOM 6429 N N . PHE A 1 885 ? -8.367 -8.851 26.925 1.00 97.69 885 PHE A N 1
ATOM 6430 C CA . PHE A 1 885 ? -8.043 -10.202 26.508 1.00 97.69 885 PHE A CA 1
ATOM 6431 C C . PHE A 1 885 ? -8.929 -10.571 25.328 1.00 97.69 885 PHE A C 1
ATOM 6433 O O . PHE A 1 885 ? -10.154 -10.546 25.425 1.00 97.69 885 PHE A O 1
ATOM 6440 N N . GLN A 1 886 ? -8.277 -10.883 24.220 1.00 96.50 886 GLN A N 1
ATOM 6441 C CA . GLN A 1 886 ? -8.888 -11.331 22.985 1.00 96.50 886 GLN A CA 1
ATOM 6442 C C . GLN A 1 886 ? -8.713 -12.854 22.874 1.00 96.50 886 GLN A C 1
ATOM 6444 O O . GLN A 1 886 ? -7.603 -13.348 23.103 1.00 96.50 886 GLN A O 1
ATOM 6449 N N . PRO A 1 887 ? -9.765 -13.618 22.554 1.00 95.81 887 PRO A N 1
ATOM 6450 C CA . PRO A 1 887 ? -9.643 -15.041 22.255 1.00 95.81 887 PRO A CA 1
ATOM 6451 C C . PRO A 1 887 ? -8.816 -15.249 20.976 1.00 95.81 887 PRO A C 1
ATOM 6453 O O . PRO A 1 887 ? -8.606 -14.323 20.194 1.00 95.81 887 PRO A O 1
ATOM 6456 N N . GLN A 1 888 ? -8.318 -16.465 20.741 1.00 94.88 888 GLN A N 1
ATOM 6457 C CA . GLN A 1 888 ? -7.529 -16.743 19.531 1.00 94.88 888 GLN A CA 1
ATOM 6458 C C . GLN A 1 888 ? -8.378 -16.741 18.243 1.00 94.88 888 GLN A C 1
ATOM 6460 O O . GLN A 1 888 ? -7.834 -16.567 17.151 1.00 94.88 888 GLN A O 1
ATOM 6465 N N . THR A 1 889 ? -9.694 -16.913 18.374 1.00 93.88 889 THR A N 1
ATOM 6466 C CA . THR A 1 889 ? -10.726 -16.818 17.331 1.00 93.88 889 THR A CA 1
ATOM 6467 C C . THR A 1 889 ? -11.989 -16.207 17.930 1.00 93.88 889 THR A C 1
ATOM 6469 O O . THR A 1 889 ? -12.126 -16.181 19.149 1.00 93.88 889 THR A O 1
ATOM 6472 N N . GLN A 1 890 ? -12.924 -15.734 17.100 1.00 92.50 890 GLN A N 1
ATOM 6473 C CA . GLN A 1 890 ? -14.193 -15.200 17.604 1.00 92.50 890 GLN A CA 1
ATOM 6474 C C . GLN A 1 890 ? -14.943 -16.247 18.449 1.00 92.50 890 GLN A C 1
ATOM 6476 O O . GLN A 1 890 ? -15.168 -17.367 17.991 1.00 92.50 890 GLN A O 1
ATOM 6481 N N . VAL A 1 891 ? -15.371 -15.866 19.651 1.00 91.62 891 VAL A N 1
ATOM 6482 C CA . VAL A 1 891 ? -16.251 -16.656 20.516 1.00 91.62 891 VAL A CA 1
ATOM 6483 C C . VAL A 1 891 ? -17.699 -16.373 20.132 1.00 91.62 891 VAL A C 1
ATOM 6485 O O . VAL A 1 891 ? -18.100 -15.227 19.954 1.00 91.62 891 VAL A O 1
ATOM 6488 N N . THR A 1 892 ? -18.502 -17.428 20.025 1.00 85.88 892 THR A N 1
ATOM 6489 C CA . THR A 1 892 ? -19.956 -17.346 19.828 1.00 85.88 892 THR A CA 1
ATOM 6490 C C . THR A 1 892 ? -20.649 -18.267 20.838 1.00 85.88 892 THR A C 1
ATOM 6492 O O . THR A 1 892 ? -20.035 -19.205 21.348 1.00 85.88 892 THR A O 1
ATOM 6495 N N . GLY A 1 893 ? -21.897 -17.973 21.200 1.00 70.88 893 GLY A N 1
ATOM 6496 C CA . GLY A 1 893 ? -22.625 -18.527 22.354 1.00 70.88 893 GLY A CA 1
ATOM 6497 C C . GLY A 1 893 ? -23.045 -20.003 22.323 1.00 70.88 893 GLY A C 1
ATOM 6498 O O . GLY A 1 893 ? -24.065 -20.336 22.918 1.00 70.88 893 GLY A O 1
ATOM 6499 N N . GLY A 1 894 ? -22.315 -20.895 21.646 1.00 55.91 894 GLY A N 1
ATOM 6500 C CA . GLY A 1 894 ? -22.595 -22.337 21.629 1.00 55.91 894 GLY A CA 1
ATOM 6501 C C . GLY A 1 894 ? -21.330 -23.205 21.686 1.00 55.91 894 GLY A C 1
ATOM 6502 O O . GLY A 1 894 ? -20.544 -23.198 20.748 1.00 55.91 894 GLY A O 1
ATOM 6503 N N . ASP A 1 895 ? -21.159 -23.944 22.792 1.00 52.66 895 ASP A N 1
ATOM 6504 C CA . ASP A 1 895 ? -20.288 -25.114 23.055 1.00 52.66 895 ASP A CA 1
ATOM 6505 C C . ASP A 1 895 ? -18.983 -25.308 22.234 1.00 52.66 895 ASP A C 1
ATOM 6507 O O . ASP A 1 895 ? -18.766 -26.386 21.673 1.00 52.66 895 ASP A O 1
ATOM 6511 N N . GLY A 1 896 ? -18.058 -24.337 22.225 1.00 56.12 896 GLY A N 1
ATOM 6512 C CA . GLY A 1 896 ? -16.755 -24.523 21.557 1.00 56.12 896 GLY A CA 1
ATOM 6513 C C . GLY A 1 896 ? -15.534 -23.850 22.182 1.00 56.12 896 GLY A C 1
ATOM 6514 O O . GLY A 1 896 ? -14.659 -24.543 22.688 1.00 56.12 896 GLY A O 1
ATOM 6515 N N . ASP A 1 897 ? -15.459 -22.515 22.142 1.00 69.88 897 ASP A N 1
ATOM 6516 C CA . ASP A 1 897 ? -14.142 -21.848 22.059 1.00 69.88 897 ASP A CA 1
ATOM 6517 C C . ASP A 1 897 ? -13.892 -20.758 23.121 1.00 69.88 897 ASP A C 1
ATOM 6519 O O . ASP A 1 897 ? -13.022 -19.903 22.950 1.00 69.88 897 ASP A O 1
ATOM 6523 N N . SER A 1 898 ? -14.657 -20.740 24.221 1.00 88.75 898 SER A N 1
ATOM 6524 C CA . SER A 1 898 ? -14.412 -19.771 25.300 1.00 88.75 898 SER A CA 1
ATOM 6525 C C . SER A 1 898 ? -13.038 -20.017 25.936 1.00 88.75 898 SER A C 1
ATOM 6527 O O . SER A 1 898 ? -12.847 -21.077 26.537 1.00 88.75 898 SER A O 1
ATOM 6529 N N . PRO A 1 899 ? -12.110 -19.038 25.936 1.00 91.81 899 PRO A N 1
ATOM 6530 C CA . PRO A 1 899 ? -10.807 -19.217 26.573 1.00 91.81 899 PRO A CA 1
ATOM 6531 C C . PRO A 1 899 ? -10.896 -19.236 28.102 1.00 91.81 899 PRO A C 1
ATOM 6533 O O . PRO A 1 899 ? -9.919 -19.554 28.784 1.00 91.81 899 PRO A O 1
ATOM 6536 N N . ALA A 1 900 ? -12.054 -18.872 28.658 1.00 91.75 900 ALA A N 1
ATOM 6537 C CA . ALA A 1 900 ? -12.294 -18.785 30.085 1.00 91.75 900 ALA A CA 1
ATOM 6538 C C . ALA A 1 900 ? -13.489 -19.638 30.525 1.00 91.75 900 ALA A C 1
ATOM 6540 O O . ALA A 1 900 ? -14.507 -19.752 29.843 1.00 91.75 900 ALA A O 1
ATOM 6541 N N . THR A 1 901 ? -13.365 -20.198 31.722 1.00 89.94 901 THR A N 1
ATOM 6542 C CA . THR A 1 901 ? -14.447 -20.826 32.477 1.00 89.94 901 THR A CA 1
ATOM 6543 C C . THR A 1 901 ? -14.806 -19.950 33.665 1.00 89.94 901 THR A C 1
ATOM 6545 O O . THR A 1 901 ? -13.920 -19.393 34.325 1.00 89.94 901 THR A O 1
ATOM 6548 N N . PHE A 1 902 ? -16.094 -19.887 33.965 1.00 89.44 902 PHE A N 1
ATOM 6549 C CA . PHE A 1 902 ? -16.648 -19.092 35.051 1.00 89.44 902 PHE A CA 1
ATOM 6550 C C . PHE A 1 902 ? -17.095 -20.012 36.187 1.00 89.44 902 PHE A C 1
ATOM 6552 O O . PHE A 1 902 ? -17.417 -21.182 35.962 1.00 89.44 902 PHE A O 1
ATOM 6559 N N . GLY A 1 903 ? -17.039 -19.510 37.420 1.00 83.19 903 GLY A N 1
ATOM 6560 C CA . GLY A 1 903 ? -17.419 -20.268 38.607 1.00 83.19 903 GLY A CA 1
ATOM 6561 C C . GLY A 1 903 ? -18.839 -20.848 38.531 1.00 83.19 903 GLY A C 1
ATOM 6562 O O . GLY A 1 903 ? -19.654 -20.426 37.713 1.00 83.19 903 GLY A O 1
ATOM 6563 N N . PRO A 1 904 ? -19.163 -21.838 39.383 1.00 79.50 904 PRO A N 1
ATOM 6564 C CA . PRO A 1 904 ? -20.516 -22.377 39.437 1.00 79.50 904 PRO A CA 1
ATOM 6565 C C . PRO A 1 904 ? -21.509 -21.275 39.822 1.00 79.50 904 PRO A C 1
ATOM 6567 O O . PRO A 1 904 ? -21.183 -20.407 40.629 1.00 79.50 904 PRO A O 1
ATOM 6570 N N . SER A 1 905 ? -22.734 -21.358 39.295 1.00 75.50 905 SER A N 1
ATOM 6571 C CA . SER A 1 905 ? -23.769 -20.359 39.571 1.00 75.50 905 SER A CA 1
ATOM 6572 C C . SER A 1 905 ? -23.967 -20.153 41.076 1.00 75.50 905 SER A C 1
ATOM 6574 O O . SER A 1 905 ? -24.243 -21.099 41.818 1.00 75.50 905 SER A O 1
ATOM 6576 N N . SER A 1 906 ? -23.861 -18.899 41.514 1.00 83.00 906 SER A N 1
ATOM 6577 C CA . SER A 1 906 ? -24.074 -18.469 42.901 1.00 83.00 906 SER A CA 1
ATOM 6578 C C . SER A 1 906 ? -25.537 -18.101 43.210 1.00 83.00 906 SER A C 1
ATOM 6580 O O . SER A 1 906 ? -25.828 -17.515 44.253 1.00 83.00 906 SER A O 1
ATOM 6582 N N . ARG A 1 907 ? -26.475 -18.425 42.306 1.00 91.06 907 ARG A N 1
ATOM 6583 C CA . ARG A 1 907 ? -27.913 -18.141 42.442 1.00 91.06 907 ARG A CA 1
ATOM 6584 C C . ARG A 1 907 ? -28.512 -18.858 43.666 1.00 91.06 907 ARG A C 1
ATOM 6586 O O . ARG A 1 907 ? -28.409 -20.077 43.788 1.00 91.06 907 ARG A O 1
ATOM 6593 N N . THR A 1 908 ? -29.183 -18.118 44.553 1.00 92.62 908 THR A N 1
ATOM 6594 C CA . THR A 1 908 ? -29.918 -18.667 45.714 1.00 92.62 908 THR A CA 1
ATOM 6595 C C . THR A 1 908 ? -31.425 -18.515 45.534 1.00 92.62 908 THR A C 1
ATOM 6597 O O . THR A 1 908 ? -31.873 -17.512 44.984 1.00 92.62 908 THR A O 1
ATOM 6600 N N . ALA A 1 909 ? -32.219 -19.484 46.001 1.00 92.88 909 ALA A N 1
ATOM 6601 C CA . ALA A 1 909 ? -33.679 -19.481 45.828 1.00 92.88 909 ALA A CA 1
ATOM 6602 C C . ALA A 1 909 ? -34.436 -18.482 46.730 1.00 92.88 909 ALA A C 1
ATOM 6604 O O . ALA A 1 909 ? -35.611 -18.229 46.483 1.00 92.88 909 ALA A O 1
ATOM 6605 N N . ALA A 1 910 ? -33.776 -17.961 47.766 1.00 95.06 910 ALA A N 1
ATOM 6606 C CA . ALA A 1 910 ? -34.290 -16.994 48.737 1.00 95.06 910 ALA A CA 1
ATOM 6607 C C . ALA A 1 910 ? -33.102 -16.238 49.382 1.00 95.06 910 ALA A C 1
ATOM 6609 O O . ALA A 1 910 ? -31.961 -16.731 49.287 1.00 95.06 910 ALA A O 1
ATOM 6610 N N . PRO A 1 911 ? -33.332 -15.087 50.047 1.00 95.75 911 PRO A N 1
ATOM 6611 C CA . PRO A 1 911 ? -32.328 -14.447 50.902 1.00 95.75 911 PRO A CA 1
ATOM 6612 C C . PRO A 1 911 ? -31.878 -15.350 52.059 1.00 95.75 911 PRO A C 1
ATOM 6614 O O . PRO A 1 911 ? -32.546 -16.320 52.434 1.00 95.75 911 PRO A O 1
ATOM 6617 N N . ARG A 1 912 ? -30.740 -15.019 52.678 1.00 94.56 912 ARG A N 1
ATOM 6618 C CA . ARG A 1 912 ? -30.324 -15.624 53.949 1.00 94.56 912 ARG A CA 1
ATOM 6619 C C . ARG A 1 912 ? -31.304 -15.230 55.053 1.00 94.56 912 ARG A C 1
ATOM 6621 O O . ARG A 1 912 ? -31.828 -14.124 55.081 1.00 94.56 912 ARG A O 1
ATOM 6628 N N . ALA A 1 913 ? -31.510 -16.137 56.006 1.00 94.62 913 ALA A N 1
ATOM 6629 C CA . ALA A 1 913 ?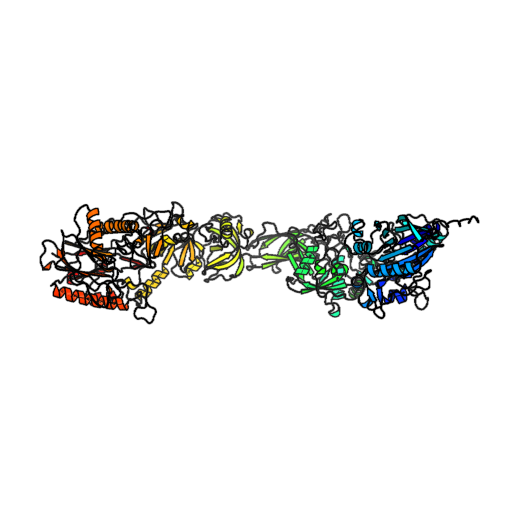 -32.369 -15.867 57.152 1.00 94.62 913 ALA A CA 1
ATOM 6630 C C . ALA A 1 913 ? -31.801 -14.719 58.003 1.00 94.62 913 ALA A C 1
ATOM 6632 O O . ALA A 1 913 ? -30.690 -14.823 58.526 1.00 94.62 913 ALA A O 1
ATOM 6633 N N . VAL A 1 914 ? -32.592 -13.659 58.168 1.00 96.38 914 VAL A N 1
ATOM 6634 C CA . VAL A 1 914 ? -32.217 -12.451 58.922 1.00 96.38 914 VAL A CA 1
ATOM 6635 C C . VAL A 1 914 ? -32.720 -12.440 60.367 1.00 96.38 914 VAL A C 1
ATOM 6637 O O . VAL A 1 914 ? -32.323 -11.572 61.132 1.00 96.38 914 VAL A O 1
ATOM 6640 N N . GLY A 1 915 ? -33.534 -13.423 60.768 1.00 94.38 915 GLY A N 1
ATOM 6641 C CA . GLY A 1 915 ? -34.123 -13.493 62.110 1.00 94.38 915 GLY A CA 1
ATOM 6642 C C . GLY A 1 915 ? -35.320 -12.553 62.295 1.00 94.38 915 GLY A C 1
ATOM 6643 O O . GLY A 1 915 ? -35.928 -12.131 61.312 1.00 94.38 915 GLY A O 1
ATOM 6644 N N . GLY A 1 916 ? -35.656 -12.260 63.554 1.00 93.62 916 GLY A N 1
ATOM 6645 C CA . GLY A 1 916 ? -36.747 -11.358 63.930 1.00 93.62 916 GLY A CA 1
ATOM 6646 C C . GLY A 1 916 ? -38.115 -12.034 64.019 1.00 93.62 916 GLY A C 1
ATOM 6647 O O . GLY A 1 916 ? -38.323 -13.135 63.501 1.00 93.62 916 GLY A O 1
ATOM 6648 N N . ASP A 1 917 ? -39.064 -11.366 64.673 1.00 92.25 917 ASP A N 1
ATOM 6649 C CA . ASP A 1 917 ? -40.483 -11.731 64.657 1.00 92.25 917 ASP A CA 1
ATOM 6650 C C . ASP A 1 917 ? -41.269 -11.050 63.523 1.00 92.25 917 ASP A C 1
ATOM 6652 O O . ASP A 1 917 ? -42.412 -11.435 63.256 1.00 92.25 917 ASP A O 1
ATOM 6656 N N . VAL A 1 918 ? -40.648 -10.081 62.843 1.00 96.19 918 VAL A N 1
ATOM 6657 C CA . VAL A 1 918 ? -41.094 -9.474 61.583 1.00 96.19 918 VAL A CA 1
ATOM 6658 C C . VAL A 1 918 ? -39.884 -9.294 60.661 1.00 96.19 918 VAL A C 1
ATOM 6660 O O . VAL A 1 918 ? -38.841 -8.803 61.091 1.00 96.19 918 VAL A O 1
ATOM 6663 N N . GLN A 1 919 ? -40.024 -9.632 59.383 1.00 97.81 919 GLN A N 1
ATOM 6664 C CA . GLN A 1 919 ? -39.051 -9.327 58.337 1.00 97.81 919 GLN A CA 1
ATOM 6665 C C . GLN A 1 919 ? -39.562 -8.204 57.437 1.00 97.81 919 GLN A C 1
ATOM 6667 O O . GLN A 1 919 ? -40.727 -8.181 57.028 1.00 97.81 919 GLN A O 1
ATOM 6672 N N . VAL A 1 920 ? -38.676 -7.266 57.125 1.00 98.44 920 VAL A N 1
ATOM 6673 C CA . VAL A 1 920 ? -38.944 -6.115 56.263 1.00 98.44 920 VAL A CA 1
ATOM 6674 C C . VAL A 1 920 ? -37.971 -6.159 55.093 1.00 98.44 920 VAL A C 1
ATOM 6676 O O . VAL A 1 920 ? -36.798 -6.469 55.288 1.00 98.44 920 VAL A O 1
ATOM 6679 N N . ALA A 1 921 ? -38.441 -5.861 53.887 1.00 98.31 921 ALA A N 1
ATOM 6680 C CA . ALA A 1 921 ? -37.588 -5.721 52.715 1.00 98.31 921 ALA A CA 1
ATOM 6681 C C . ALA A 1 921 ? -37.840 -4.398 51.989 1.00 98.31 921 ALA A C 1
ATOM 6683 O O . ALA A 1 921 ? -38.960 -3.902 52.006 1.00 98.31 921 ALA A O 1
ATOM 6684 N N . SER A 1 922 ? -36.823 -3.872 51.315 1.00 98.25 922 SER A N 1
ATOM 6685 C CA . SER A 1 922 ? -36.946 -2.804 50.320 1.00 98.25 922 SER A CA 1
ATOM 6686 C C . SER A 1 922 ? -36.587 -3.354 48.946 1.00 98.25 922 SER A C 1
ATOM 6688 O O . SER A 1 922 ? -35.670 -4.178 48.826 1.00 98.25 922 SER A O 1
ATOM 6690 N N . PHE A 1 923 ? -37.363 -2.973 47.930 1.00 98.38 923 PHE A N 1
ATOM 6691 C CA . PHE A 1 923 ? -37.216 -3.509 46.590 1.00 98.38 923 PHE A CA 1
ATOM 6692 C C . PHE A 1 923 ? -37.685 -2.542 45.494 1.00 98.38 923 PHE A C 1
ATOM 6694 O O . PHE A 1 923 ? -38.887 -2.350 45.279 1.00 98.38 923 PHE A O 1
ATOM 6701 N N . ASN A 1 924 ? -36.718 -2.031 44.729 1.00 97.62 924 ASN A N 1
ATOM 6702 C CA . ASN A 1 924 ? -36.963 -1.307 43.489 1.00 97.62 924 ASN A CA 1
ATOM 6703 C C . ASN A 1 924 ? -37.374 -2.301 42.386 1.00 97.62 924 ASN A C 1
ATOM 6705 O O . ASN A 1 924 ? -36.626 -3.228 42.064 1.00 97.62 924 ASN A O 1
ATOM 6709 N N . VAL A 1 925 ? -38.562 -2.107 41.802 1.00 97.06 925 VAL A N 1
ATOM 6710 C CA . VAL A 1 925 ? -39.191 -3.055 40.864 1.00 97.06 925 VAL A CA 1
ATOM 6711 C C . VAL A 1 925 ? -39.178 -2.618 39.388 1.00 97.06 925 VAL A C 1
ATOM 6713 O O . VAL A 1 925 ? -40.083 -2.979 38.634 1.00 97.06 925 VAL A O 1
ATOM 6716 N N . LEU A 1 926 ? -38.142 -1.891 38.950 1.00 95.75 926 LEU A N 1
ATOM 6717 C CA . LEU A 1 926 ? -37.822 -1.636 37.532 1.00 95.75 926 LEU A CA 1
ATOM 6718 C C . LEU A 1 926 ? -38.972 -1.010 36.731 1.00 95.75 926 LEU A C 1
ATOM 6720 O O . LEU A 1 926 ? -39.337 -1.482 35.658 1.00 95.75 926 LEU A O 1
ATOM 6724 N N . ASN A 1 927 ? -39.552 0.068 37.239 1.00 96.38 927 ASN A N 1
ATOM 6725 C CA . ASN A 1 927 ? -40.688 0.785 36.665 1.00 96.38 927 ASN A CA 1
ATOM 6726 C C . ASN A 1 927 ? -41.883 -0.145 36.419 1.00 96.38 927 ASN A C 1
ATOM 6728 O O . ASN A 1 927 ? -42.259 -0.430 35.281 1.00 96.38 927 ASN A O 1
ATOM 6732 N N . TYR A 1 928 ? -42.521 -0.591 37.500 1.00 97.94 928 TYR A N 1
ATOM 6733 C CA . TYR A 1 928 ? -43.755 -1.371 37.446 1.00 97.94 928 TYR A CA 1
ATOM 6734 C C . TYR A 1 928 ? -44.958 -0.482 37.087 1.00 97.94 928 TYR A C 1
ATOM 6736 O O . TYR A 1 928 ? -45.586 0.143 37.953 1.00 97.94 928 TYR A O 1
ATOM 6744 N N . PHE A 1 929 ? -45.263 -0.417 35.790 1.00 98.12 929 PHE A N 1
ATOM 6745 C CA . PHE A 1 929 ? -46.302 0.438 35.208 1.00 98.12 929 PHE A CA 1
ATOM 6746 C C . PHE A 1 929 ? -47.358 -0.400 34.477 1.00 98.12 929 PHE A C 1
ATOM 6748 O O . PHE A 1 929 ? -47.113 -0.881 33.372 1.00 98.12 929 PHE A O 1
ATOM 6755 N N . PRO A 1 930 ? -48.563 -0.573 35.055 1.00 96.50 930 PRO A N 1
ATOM 6756 C CA . PRO A 1 930 ? -49.680 -1.212 34.355 1.00 96.50 930 PRO A CA 1
ATOM 6757 C C . PRO A 1 930 ? -50.210 -0.412 33.152 1.00 96.50 930 PRO A C 1
ATOM 6759 O O . PRO A 1 930 ? -50.992 -0.952 32.354 1.00 96.50 930 PRO A O 1
ATOM 6762 N N . THR A 1 931 ? -49.865 0.877 33.055 1.00 97.44 931 THR A N 1
ATOM 6763 C CA . THR A 1 931 ? -50.093 1.722 31.880 1.00 97.44 931 THR A CA 1
ATOM 6764 C C . THR A 1 931 ? -48.920 1.561 30.916 1.00 97.44 931 THR A C 1
ATOM 6766 O O . THR A 1 931 ? -47.865 2.163 31.098 1.00 97.44 931 THR A O 1
ATOM 6769 N N . THR A 1 932 ? -49.125 0.733 29.897 1.00 97.50 932 THR A N 1
ATOM 6770 C CA . THR A 1 932 ? -48.137 0.394 28.866 1.00 97.50 932 THR A CA 1
ATOM 6771 C C . THR A 1 932 ? -48.070 1.467 27.776 1.00 97.50 932 THR A C 1
ATOM 6773 O O . THR A 1 932 ? -49.003 2.261 27.618 1.00 97.50 932 THR A O 1
ATOM 6776 N N . GLY A 1 933 ? -46.950 1.530 27.053 1.00 96.50 933 GLY A N 1
ATOM 6777 C CA . GLY A 1 933 ? -46.685 2.566 26.049 1.00 96.50 933 GLY A CA 1
ATOM 6778 C C . GLY A 1 933 ? -47.699 2.588 24.904 1.00 96.50 933 GLY A C 1
ATOM 6779 O O . GLY A 1 933 ? -48.135 3.666 24.508 1.00 96.50 933 GLY A O 1
ATOM 6780 N N . ASP A 1 934 ? -48.172 1.421 24.463 1.00 96.12 934 ASP A N 1
ATOM 6781 C CA . ASP A 1 934 ? -49.214 1.262 23.437 1.00 96.12 934 ASP A CA 1
ATOM 6782 C C . ASP A 1 934 ? -50.557 1.931 23.798 1.00 96.12 934 ASP A C 1
ATOM 6784 O O . ASP A 1 934 ? -51.381 2.218 22.925 1.00 96.12 934 ASP A O 1
ATOM 6788 N N . GLN A 1 935 ? -50.781 2.229 25.083 1.00 96.56 935 GLN A N 1
ATOM 6789 C CA . GLN A 1 935 ? -51.962 2.950 25.564 1.00 96.56 935 GLN A CA 1
ATOM 6790 C C . GLN A 1 935 ? -51.835 4.477 25.424 1.00 96.56 935 GLN A C 1
ATOM 6792 O O . GLN A 1 935 ? -52.818 5.184 25.675 1.00 96.56 935 GLN A O 1
ATOM 6797 N N . LEU A 1 936 ? -50.657 5.000 25.063 1.00 95.94 936 LEU A N 1
ATOM 6798 C CA . LEU A 1 936 ? -50.353 6.429 24.975 1.00 95.94 936 LEU A CA 1
ATOM 6799 C C . LEU A 1 936 ? -49.906 6.836 23.562 1.00 95.94 936 LEU A C 1
ATOM 6801 O O . LEU A 1 936 ? -49.332 6.062 22.803 1.00 95.94 936 LEU A O 1
ATOM 6805 N N . GLU A 1 937 ? -50.148 8.098 23.203 1.00 94.06 937 GLU A N 1
ATOM 6806 C CA . GLU A 1 937 ? -49.656 8.660 21.941 1.00 94.06 937 GLU A CA 1
ATOM 6807 C C . GLU A 1 937 ? -48.227 9.203 22.098 1.00 94.06 937 GLU A C 1
ATOM 6809 O O . GLU A 1 937 ? -47.913 9.876 23.079 1.00 94.06 937 GLU A O 1
ATOM 6814 N N . GLY A 1 938 ? -47.381 8.969 21.089 1.00 94.69 938 GLY A N 1
ATOM 6815 C CA . GLY A 1 938 ? -46.058 9.593 20.976 1.00 94.69 938 GLY A CA 1
ATOM 6816 C C . GLY A 1 938 ? -44.933 8.932 21.775 1.00 94.69 938 GLY A C 1
ATOM 6817 O O . GLY A 1 938 ? -43.878 9.543 21.898 1.00 94.69 938 GLY A O 1
ATOM 6818 N N . CYS A 1 939 ? -45.132 7.723 22.309 1.00 97.12 939 CYS A N 1
ATOM 6819 C CA . CYS A 1 939 ? -44.047 6.952 22.919 1.00 97.12 939 CYS A CA 1
ATOM 6820 C C . CYS A 1 939 ? -43.018 6.497 21.870 1.00 97.12 939 CYS A C 1
ATOM 6822 O O . CYS A 1 939 ? -43.385 6.106 20.761 1.00 97.12 939 CYS A O 1
ATOM 6824 N N . ASP A 1 940 ? -41.747 6.503 22.267 1.00 97.56 940 ASP A N 1
ATOM 6825 C CA . ASP A 1 940 ? -40.643 5.860 21.556 1.00 97.56 940 ASP A CA 1
ATOM 6826 C C . ASP A 1 940 ? -40.307 4.530 22.246 1.00 97.56 940 ASP A C 1
ATOM 6828 O O . ASP A 1 940 ? -40.439 4.412 23.471 1.00 97.56 940 ASP A O 1
ATOM 6832 N N . TYR A 1 941 ? -39.826 3.547 21.484 1.00 97.12 941 TYR A N 1
ATOM 6833 C CA . TYR A 1 941 ? -39.589 2.189 21.978 1.00 97.12 941 TYR A CA 1
ATOM 6834 C C . TYR A 1 941 ? -38.151 1.729 21.763 1.00 97.12 941 TYR A C 1
ATOM 6836 O O . TYR A 1 941 ? -37.440 2.220 20.885 1.00 97.12 941 TYR A O 1
ATOM 6844 N N . TYR A 1 942 ? -37.714 0.799 22.604 1.00 95.50 942 TYR A N 1
ATOM 6845 C CA . TYR A 1 942 ? -36.712 -0.175 22.215 1.00 95.50 942 TYR A CA 1
ATOM 6846 C C . TYR A 1 942 ? -37.430 -1.394 21.639 1.00 95.50 942 TYR A C 1
ATOM 6848 O O . TYR A 1 942 ? -38.378 -1.897 22.250 1.00 95.50 942 TYR A O 1
ATOM 6856 N N . GLU A 1 943 ? -36.966 -1.837 20.479 1.00 94.44 943 GLU A N 1
ATOM 6857 C CA . GLU A 1 943 ? -37.545 -2.939 19.714 1.00 94.44 943 GLU A CA 1
ATOM 6858 C C . GLU A 1 943 ? -36.662 -4.187 19.828 1.00 94.44 943 GLU A C 1
ATOM 6860 O O . GLU A 1 943 ? -35.446 -4.086 20.037 1.00 94.44 943 GLU A O 1
ATOM 6865 N N . ASP A 1 944 ? -37.275 -5.360 19.702 1.00 94.12 944 ASP A N 1
ATOM 6866 C CA . ASP A 1 944 ? -36.563 -6.625 19.562 1.00 94.12 944 ASP A CA 1
ATOM 6867 C C . ASP A 1 944 ? -36.028 -6.840 18.132 1.00 94.12 944 ASP A C 1
ATOM 6869 O O . ASP A 1 944 ? -36.121 -5.970 17.262 1.00 94.12 944 ASP A O 1
ATOM 6873 N N . ARG A 1 945 ? -35.434 -8.012 17.868 1.00 93.38 945 ARG A N 1
ATOM 6874 C CA . ARG A 1 945 ? -34.866 -8.322 16.545 1.00 93.38 945 ARG A CA 1
ATOM 6875 C C . ARG A 1 945 ? -35.907 -8.458 15.425 1.00 93.38 945 ARG A C 1
ATOM 6877 O O . ARG A 1 945 ? -35.539 -8.356 14.259 1.00 93.38 945 ARG A O 1
ATOM 6884 N N . ASP A 1 946 ? -37.175 -8.690 15.763 1.00 93.19 946 ASP A N 1
ATOM 6885 C CA . ASP A 1 946 ? -38.292 -8.776 14.817 1.00 93.19 946 ASP A CA 1
ATOM 6886 C C . ASP A 1 946 ? -38.988 -7.408 14.624 1.00 93.19 946 ASP A C 1
ATOM 6888 O O . ASP A 1 946 ? -39.909 -7.287 13.809 1.00 93.19 946 ASP A O 1
ATOM 6892 N N . GLY A 1 947 ? -38.516 -6.364 15.319 1.00 93.31 947 GLY A N 1
ATOM 6893 C CA . GLY A 1 947 ? -39.075 -5.013 15.296 1.00 93.31 947 GLY A CA 1
ATOM 6894 C C . GLY A 1 947 ? -40.271 -4.824 16.233 1.00 93.31 947 GLY A C 1
ATOM 6895 O O . GLY A 1 947 ? -41.002 -3.846 16.079 1.00 93.31 947 GLY A O 1
ATOM 6896 N N . ASP A 1 948 ? -40.502 -5.752 17.165 1.00 95.25 948 ASP A N 1
ATOM 6897 C CA . ASP A 1 948 ? -41.587 -5.679 18.145 1.00 95.25 948 ASP A CA 1
ATOM 6898 C C . ASP A 1 948 ? -41.185 -4.762 19.316 1.00 95.25 948 ASP A C 1
ATOM 6900 O O . ASP A 1 948 ? -40.107 -4.953 19.893 1.00 95.25 948 ASP A O 1
ATOM 6904 N N . PRO A 1 949 ? -41.985 -3.746 19.686 1.00 96.56 949 PRO A N 1
ATOM 6905 C CA . PRO A 1 949 ? -41.724 -2.928 20.867 1.00 96.56 949 PRO A CA 1
ATOM 6906 C C . PRO A 1 949 ? -41.676 -3.766 22.154 1.00 96.56 949 PRO A C 1
ATOM 6908 O O . PRO A 1 949 ? -42.622 -4.477 22.455 1.00 96.56 949 PRO A O 1
ATOM 6911 N N . VAL A 1 950 ? -40.612 -3.629 22.959 1.00 96.56 950 VAL A N 1
ATOM 6912 C CA . VAL A 1 950 ? -40.461 -4.377 24.234 1.00 96.56 950 VAL A CA 1
ATOM 6913 C C . VAL A 1 950 ? -40.484 -3.459 25.461 1.00 96.56 950 VAL A C 1
ATOM 6915 O O . VAL A 1 950 ? -41.012 -3.781 26.529 1.00 96.56 950 VAL A O 1
ATOM 6918 N N . SER A 1 951 ? -39.877 -2.276 25.356 1.00 96.88 951 SER A N 1
ATOM 6919 C CA . SER A 1 951 ? -39.862 -1.295 26.451 1.00 96.88 951 SER A CA 1
ATOM 6920 C C . SER A 1 951 ? -39.837 0.137 25.934 1.00 96.88 951 SER A C 1
ATOM 6922 O O . SER A 1 951 ? -39.354 0.408 24.837 1.00 96.88 951 SER A O 1
ATOM 6924 N N . ILE A 1 952 ? -40.359 1.072 26.723 1.00 97.50 952 ILE A N 1
ATOM 6925 C CA . ILE A 1 952 ? -40.410 2.495 26.376 1.00 97.50 952 ILE A CA 1
ATOM 6926 C C . ILE A 1 952 ? -39.002 3.095 26.488 1.00 97.50 952 ILE A C 1
ATOM 6928 O O . ILE A 1 952 ? -38.368 3.028 27.544 1.00 97.50 952 ILE A O 1
ATOM 6932 N N . SER A 1 953 ? -38.525 3.727 25.415 1.00 95.38 953 SER A N 1
ATOM 6933 C CA . SER A 1 953 ? -37.242 4.441 25.371 1.00 95.38 953 SER A CA 1
ATOM 6934 C C . SER A 1 953 ? -37.391 5.953 25.586 1.00 95.38 953 SER A C 1
ATOM 6936 O O . SER A 1 953 ? -36.433 6.613 25.997 1.00 95.38 953 SER A O 1
ATOM 6938 N N . GLY A 1 954 ? -38.588 6.510 25.370 1.00 95.38 954 GLY A N 1
ATOM 6939 C CA . GLY A 1 954 ? -38.857 7.937 25.527 1.00 95.38 954 GLY A CA 1
ATOM 6940 C C . GLY A 1 954 ? -40.213 8.375 24.969 1.00 95.38 954 GLY A C 1
ATOM 6941 O O . GLY A 1 954 ? -41.159 7.594 24.905 1.00 95.38 954 GLY A O 1
ATOM 6942 N N . GLY A 1 955 ? -40.315 9.653 24.601 1.00 95.38 955 GLY A N 1
ATOM 6943 C CA . GLY A 1 955 ? -41.455 10.218 23.864 1.00 95.38 955 GLY A CA 1
ATOM 6944 C C . GLY A 1 955 ? -42.728 10.500 24.676 1.00 95.38 955 GLY A C 1
ATOM 6945 O O . GLY A 1 955 ? -43.401 11.500 24.427 1.00 95.38 955 GLY A O 1
ATOM 6946 N N . CYS A 1 956 ? -43.026 9.696 25.697 1.00 95.31 956 CYS A N 1
ATOM 6947 C CA . CYS A 1 956 ? -44.228 9.822 26.523 1.00 95.31 956 CYS A CA 1
ATOM 6948 C C . CYS A 1 956 ? -43.930 9.770 28.031 1.00 95.31 956 CYS A C 1
ATOM 6950 O O . CYS A 1 956 ? -42.775 9.664 28.450 1.00 95.31 956 CYS A O 1
ATOM 6952 N N . ASP A 1 957 ? -44.971 9.880 28.862 1.00 94.06 957 ASP A N 1
ATOM 6953 C CA . ASP A 1 957 ? -44.836 9.965 30.323 1.00 94.06 957 ASP A CA 1
ATOM 6954 C C . ASP A 1 957 ? -44.842 8.602 31.045 1.00 94.06 957 ASP A C 1
ATOM 6956 O O . ASP A 1 957 ? -44.336 8.505 32.165 1.00 94.06 957 ASP A O 1
ATOM 6960 N N . ALA A 1 958 ? -45.359 7.535 30.417 1.00 94.88 958 ALA A N 1
ATOM 6961 C CA . ALA A 1 958 ? -45.217 6.175 30.947 1.00 94.88 958 ALA A CA 1
ATOM 6962 C C . ALA A 1 958 ? -43.758 5.689 30.888 1.00 94.88 958 ALA A C 1
ATOM 6964 O O . ALA A 1 958 ? -42.914 6.224 30.159 1.00 94.88 958 ALA A O 1
ATOM 6965 N N . ARG A 1 959 ? -43.449 4.676 31.698 1.00 95.12 959 ARG A N 1
ATOM 6966 C CA . ARG A 1 959 ? -42.131 4.039 31.821 1.00 95.12 959 ARG A CA 1
ATOM 6967 C C . ARG A 1 959 ? -42.311 2.521 31.814 1.00 95.12 959 ARG A C 1
ATOM 6969 O O . ARG A 1 959 ? -43.406 2.043 32.074 1.00 95.12 959 ARG A O 1
ATOM 6976 N N . GLY A 1 960 ? -41.240 1.773 31.556 1.00 95.38 960 GLY A N 1
ATOM 6977 C CA . GLY A 1 960 ? -41.270 0.308 31.597 1.00 95.38 960 GLY A CA 1
ATOM 6978 C C . GLY A 1 960 ? -41.775 -0.323 30.295 1.00 95.38 960 GLY A C 1
ATOM 6979 O O . GLY A 1 960 ? -41.276 0.004 29.218 1.00 95.38 960 GLY A O 1
ATOM 6980 N N . ALA A 1 961 ? -42.722 -1.251 30.413 1.00 97.81 961 ALA A N 1
ATOM 6981 C CA . ALA A 1 961 ? -43.226 -2.100 29.334 1.00 97.81 961 ALA A CA 1
ATOM 6982 C C . ALA A 1 961 ? -43.854 -1.327 28.157 1.00 97.81 961 ALA A C 1
ATOM 6984 O O . ALA A 1 961 ? -44.648 -0.399 28.354 1.00 97.81 961 ALA A O 1
ATOM 6985 N N . ALA A 1 962 ? -43.519 -1.740 26.930 1.00 97.75 962 ALA A N 1
ATOM 6986 C CA . ALA A 1 962 ? -44.117 -1.183 25.720 1.00 97.75 962 ALA A CA 1
ATOM 6987 C C . ALA A 1 962 ? -45.564 -1.659 25.552 1.00 97.75 962 ALA A C 1
ATOM 6989 O O . ALA A 1 962 ? -46.453 -0.823 25.384 1.00 97.75 962 ALA A O 1
ATOM 6990 N N . GLU A 1 963 ? -45.799 -2.964 25.692 1.00 97.50 963 GLU A N 1
ATOM 6991 C CA . GLU A 1 963 ? -47.104 -3.596 25.498 1.00 97.50 963 GLU A CA 1
ATOM 6992 C C . GLU A 1 963 ? -47.538 -4.447 26.707 1.00 97.50 963 GLU A C 1
ATOM 6994 O O . GLU A 1 963 ? -46.824 -4.607 27.706 1.00 97.50 963 GLU A O 1
ATOM 6999 N N . ARG A 1 964 ? -48.759 -4.994 26.649 1.00 97.12 964 ARG A N 1
ATOM 7000 C CA . ARG A 1 964 ? -49.327 -5.825 27.726 1.00 97.12 964 ARG A CA 1
ATOM 7001 C C . ARG A 1 964 ? -48.476 -7.069 27.978 1.00 97.12 964 ARG A C 1
ATOM 7003 O O . ARG A 1 964 ? -48.266 -7.428 29.135 1.00 97.12 964 ARG A O 1
ATOM 7010 N N . GLU A 1 965 ? -48.006 -7.709 26.921 1.00 97.12 965 GLU A N 1
ATOM 7011 C CA . GLU A 1 965 ? -47.201 -8.923 26.946 1.00 97.12 965 GLU A CA 1
ATOM 7012 C C . GLU A 1 965 ? -45.854 -8.682 27.652 1.00 97.12 965 GLU A C 1
ATOM 7014 O O . GLU A 1 965 ? -45.427 -9.500 28.471 1.00 97.12 965 GLU A O 1
ATOM 7019 N N . ASP A 1 966 ? -45.217 -7.529 27.421 1.00 98.00 966 ASP A N 1
ATOM 7020 C CA . ASP A 1 966 ? -43.998 -7.117 28.130 1.00 98.00 966 ASP A CA 1
ATOM 7021 C C . ASP A 1 966 ? -44.243 -6.903 29.616 1.00 98.00 966 ASP A C 1
ATOM 7023 O O . ASP A 1 966 ? -43.464 -7.357 30.459 1.00 98.00 966 ASP A O 1
ATOM 7027 N N . PHE A 1 967 ? -45.349 -6.233 29.943 1.00 98.25 967 PHE A N 1
ATOM 7028 C CA . PHE A 1 967 ? -45.743 -6.000 31.323 1.00 98.25 967 PHE A CA 1
ATOM 7029 C C . PHE A 1 967 ? -46.011 -7.323 32.047 1.00 98.25 967 PHE A C 1
ATOM 7031 O O . PHE A 1 967 ? -45.603 -7.496 33.192 1.00 98.25 967 PHE A O 1
ATOM 7038 N N . GLU A 1 968 ? -46.646 -8.293 31.389 1.00 98.00 968 GLU A N 1
ATOM 7039 C CA . GLU A 1 968 ? -46.853 -9.630 31.951 1.00 98.00 968 GLU A CA 1
ATOM 7040 C C . GLU A 1 968 ? -45.522 -10.358 32.186 1.00 98.00 968 GLU A C 1
ATOM 7042 O O . GLU A 1 968 ? -45.327 -10.937 33.262 1.00 98.00 968 GLU A O 1
ATOM 7047 N N . ARG A 1 969 ? -44.565 -10.251 31.250 1.00 97.81 969 ARG A N 1
ATOM 7048 C CA . ARG A 1 969 ? -43.205 -10.788 31.420 1.00 97.81 969 ARG A CA 1
ATOM 7049 C C . ARG A 1 969 ? -42.479 -10.163 32.614 1.00 97.81 969 ARG A C 1
ATOM 7051 O O . ARG A 1 969 ? -41.836 -10.885 33.385 1.00 97.81 969 ARG A O 1
ATOM 7058 N N . GLN A 1 970 ? -42.574 -8.845 32.772 1.00 98.25 970 GLN A N 1
ATOM 7059 C CA . GLN A 1 970 ? -42.009 -8.093 33.894 1.00 98.25 970 GLN A CA 1
ATOM 7060 C C . GLN A 1 970 ? -42.674 -8.498 35.222 1.00 98.25 970 GLN A C 1
ATOM 7062 O O . GLN A 1 970 ? -41.994 -8.890 36.176 1.00 98.25 970 GLN A O 1
ATOM 7067 N N . GLN A 1 971 ? -44.010 -8.468 35.269 1.00 98.44 971 GLN A N 1
ATOM 7068 C CA . GLN A 1 971 ? -44.815 -8.777 36.449 1.00 98.44 971 GLN A CA 1
ATOM 7069 C C . GLN A 1 971 ? -44.544 -10.194 36.954 1.00 98.44 971 GLN A C 1
ATOM 7071 O O . GLN A 1 971 ? -44.404 -10.386 38.161 1.00 98.44 971 GLN A O 1
ATOM 7076 N N . ALA A 1 972 ? -44.425 -11.182 36.061 1.00 98.25 972 ALA A N 1
ATOM 7077 C CA . ALA A 1 972 ? -44.133 -12.560 36.444 1.00 98.25 972 ALA A CA 1
ATOM 7078 C C . ALA A 1 972 ? -42.836 -12.664 37.266 1.00 98.25 972 ALA A C 1
ATOM 7080 O O . ALA A 1 972 ? -42.820 -13.307 38.316 1.00 98.25 972 ALA A O 1
ATOM 7081 N N . LYS A 1 973 ? -41.764 -11.978 36.848 1.00 97.81 973 LYS A N 1
ATOM 7082 C CA . LYS A 1 973 ? -40.482 -11.972 37.571 1.00 97.81 973 LYS A CA 1
ATOM 7083 C C . LYS A 1 973 ? -40.580 -11.266 38.924 1.00 97.81 973 LYS A C 1
ATOM 7085 O O . LYS A 1 973 ? -40.137 -11.822 39.929 1.00 97.81 973 LYS A O 1
ATOM 7090 N N . ILE A 1 974 ? -41.198 -10.084 38.967 1.00 98.44 974 ILE A N 1
ATOM 7091 C CA . ILE A 1 974 ? -41.372 -9.298 40.203 1.00 98.44 974 ILE A CA 1
ATOM 7092 C C . ILE A 1 974 ? -42.206 -10.073 41.230 1.00 98.44 974 ILE A C 1
ATOM 7094 O O . ILE A 1 974 ? -41.836 -10.152 42.400 1.00 98.44 974 ILE A O 1
ATOM 7098 N N . VAL A 1 975 ? -43.296 -10.714 40.796 1.00 98.44 975 VAL A N 1
ATOM 7099 C CA . VAL A 1 975 ? -44.146 -11.555 41.654 1.00 98.44 975 VAL A CA 1
ATOM 7100 C C . VAL A 1 975 ? -43.359 -12.731 42.229 1.00 98.44 975 VAL A C 1
ATOM 7102 O O . VAL A 1 975 ? -43.436 -12.987 43.432 1.00 98.44 975 VAL A O 1
ATOM 7105 N N . ARG A 1 976 ? -42.557 -13.416 41.400 1.00 97.81 976 ARG A N 1
ATOM 7106 C CA . ARG A 1 976 ? -41.690 -14.520 41.844 1.00 97.81 976 ARG A CA 1
ATOM 7107 C C . ARG A 1 976 ? -40.652 -14.056 42.863 1.00 97.81 976 ARG A C 1
ATOM 7109 O O . ARG A 1 976 ? -40.435 -14.763 43.842 1.00 97.81 976 ARG A O 1
ATOM 7116 N N . ALA A 1 977 ? -40.044 -12.890 42.656 1.00 97.88 977 ALA A N 1
ATOM 7117 C CA . ALA A 1 977 ? -39.085 -12.310 43.590 1.00 97.88 977 ALA A CA 1
ATOM 7118 C C . ALA A 1 977 ? -39.742 -11.952 44.933 1.00 97.88 977 ALA A C 1
ATOM 7120 O O . ALA A 1 977 ? -39.301 -12.435 45.974 1.00 97.88 977 ALA A O 1
ATOM 7121 N N . ILE A 1 978 ? -40.846 -11.201 44.930 1.00 98.38 978 ILE A N 1
ATOM 7122 C CA . ILE A 1 978 ? -41.524 -10.772 46.165 1.00 98.38 978 ILE A CA 1
ATOM 7123 C C . ILE A 1 978 ? -42.046 -11.966 46.972 1.00 98.38 978 ILE A C 1
ATOM 7125 O O . ILE A 1 978 ? -41.845 -12.025 48.185 1.00 98.38 978 ILE A O 1
ATOM 7129 N N . ASN A 1 979 ? -42.682 -12.948 46.326 1.00 97.44 979 ASN A N 1
ATOM 7130 C CA . ASN A 1 979 ? -43.189 -14.130 47.030 1.00 97.44 979 ASN A CA 1
ATOM 7131 C C . ASN A 1 979 ? -42.065 -15.013 47.608 1.00 97.44 979 ASN A C 1
ATOM 7133 O O . ASN A 1 979 ? -42.323 -15.767 48.545 1.00 97.44 979 ASN A O 1
ATOM 7137 N N . ALA A 1 980 ? -40.837 -14.913 47.089 1.00 96.69 980 ALA A N 1
ATOM 7138 C CA . ALA A 1 980 ? -39.669 -15.656 47.566 1.00 96.69 980 ALA A CA 1
ATOM 7139 C C . ALA A 1 980 ? -38.805 -14.898 48.597 1.00 96.69 980 ALA A C 1
ATOM 7141 O O . ALA A 1 980 ? -37.995 -15.534 49.268 1.00 96.69 980 ALA A O 1
ATOM 7142 N N . LEU A 1 981 ? -38.990 -13.578 48.768 1.00 94.75 981 LEU A N 1
ATOM 7143 C CA . LEU A 1 981 ? -38.286 -12.774 49.785 1.00 94.75 981 LEU A CA 1
ATOM 7144 C C . LEU A 1 981 ? -38.585 -13.216 51.224 1.00 94.75 981 LEU A C 1
ATOM 7146 O O . LEU A 1 981 ? -37.800 -12.937 52.122 1.00 94.75 981 LEU A O 1
ATOM 7150 N N . ASP A 1 982 ? -39.743 -13.844 51.433 1.00 90.31 982 ASP A N 1
ATOM 7151 C CA . ASP A 1 982 ? -40.316 -14.227 52.731 1.00 90.31 982 ASP A CA 1
ATOM 7152 C C . ASP A 1 982 ? -40.621 -13.067 53.705 1.00 90.31 982 ASP A C 1
ATOM 7154 O O . ASP A 1 982 ? -41.210 -13.287 54.756 1.00 90.31 982 ASP A O 1
ATOM 7158 N N . ALA A 1 983 ? -40.392 -11.810 53.322 1.00 97.19 983 ALA A N 1
ATOM 7159 C CA . ALA A 1 983 ? -40.690 -10.651 54.165 1.00 97.19 983 ALA A CA 1
ATOM 7160 C C . ALA A 1 983 ? -42.191 -10.485 54.504 1.00 97.19 983 ALA A C 1
ATOM 7162 O O . ALA A 1 983 ? -43.079 -10.792 53.704 1.00 97.19 983 ALA A O 1
ATOM 7163 N N . GLU A 1 984 ? -42.498 -9.961 55.694 1.00 98.06 984 GLU A N 1
ATOM 7164 C CA . GLU A 1 984 ? -43.853 -9.584 56.118 1.00 98.06 984 GLU A CA 1
ATOM 7165 C C . GLU A 1 984 ? -44.275 -8.198 55.635 1.00 98.06 984 GLU A C 1
ATOM 7167 O O . GLU A 1 984 ? -45.476 -7.951 55.497 1.00 98.06 984 GLU A O 1
ATOM 7172 N N . VAL A 1 985 ? -43.314 -7.303 55.412 1.00 98.62 985 VAL A N 1
ATOM 7173 C CA . VAL A 1 985 ? -43.506 -5.956 54.861 1.00 98.62 985 VAL A CA 1
ATOM 7174 C C . VAL A 1 985 ? -42.495 -5.754 53.741 1.00 98.62 985 VAL A C 1
ATOM 7176 O O . VAL A 1 985 ? -41.319 -6.047 53.928 1.00 98.62 985 VAL A O 1
ATOM 7179 N N . VAL A 1 986 ? -42.942 -5.240 52.597 1.00 98.75 986 VAL A N 1
ATOM 7180 C CA . VAL A 1 986 ? -42.059 -4.846 51.496 1.00 98.75 986 VAL A CA 1
ATOM 7181 C C . VAL A 1 986 ? -42.319 -3.386 51.140 1.00 98.75 986 VAL A C 1
ATOM 7183 O O . VAL A 1 986 ? -43.443 -3.019 50.778 1.00 98.75 986 VAL A O 1
ATOM 7186 N N . SER A 1 987 ? -41.277 -2.578 51.271 1.00 98.69 987 SER A N 1
ATOM 7187 C CA . SER A 1 987 ? -41.133 -1.224 50.747 1.00 98.69 987 SER A CA 1
ATOM 7188 C C . SER A 1 987 ? -40.829 -1.314 49.259 1.00 98.69 987 SER A C 1
ATOM 7190 O O . SER A 1 987 ? -39.948 -2.066 48.851 1.00 98.69 987 SER A O 1
ATOM 7192 N N . LEU A 1 988 ? -41.610 -0.611 48.446 1.00 98.62 988 LEU A N 1
ATOM 7193 C CA . LEU A 1 988 ? -41.524 -0.662 46.993 1.00 98.62 988 LEU A CA 1
ATOM 7194 C C . LEU A 1 988 ? -41.165 0.710 46.441 1.00 98.62 988 LEU A C 1
ATOM 7196 O O . LEU A 1 988 ? -41.837 1.707 46.730 1.00 98.62 988 LEU A O 1
ATOM 7200 N N . GLU A 1 989 ? -40.167 0.728 45.573 1.00 98.38 989 GLU A N 1
ATOM 7201 C CA . GLU A 1 989 ? -39.791 1.847 44.725 1.00 98.38 989 GLU A CA 1
ATOM 7202 C C . GLU A 1 989 ? -40.142 1.520 43.266 1.00 98.38 989 GLU A C 1
ATOM 7204 O O . GLU A 1 989 ? -40.328 0.365 42.894 1.00 98.38 989 GLU A O 1
ATOM 7209 N N . GLU A 1 990 ? -40.260 2.546 42.424 1.00 96.94 990 GLU A N 1
ATOM 7210 C CA . GLU A 1 990 ? -40.599 2.377 41.001 1.00 96.94 990 GLU A CA 1
ATOM 7211 C C . GLU A 1 990 ? -42.010 1.851 40.702 1.00 96.94 990 GLU A C 1
ATOM 7213 O O . GLU A 1 990 ? -42.250 1.191 39.693 1.00 96.94 990 GLU A O 1
ATOM 7218 N N . ILE A 1 991 ? -42.981 2.217 41.540 1.00 98.31 991 ILE A N 1
ATOM 7219 C CA . ILE A 1 991 ? -44.400 1.956 41.283 1.00 98.31 991 ILE A CA 1
ATOM 7220 C C . ILE A 1 991 ? -45.013 3.121 40.508 1.00 98.31 991 ILE A C 1
ATOM 7222 O O . ILE A 1 991 ? -44.804 4.280 40.864 1.00 98.31 991 ILE A O 1
ATOM 7226 N N . GLU A 1 992 ? -45.825 2.837 39.490 1.00 98.12 992 GLU A N 1
ATOM 7227 C CA . GLU A 1 992 ? -46.591 3.870 38.785 1.00 98.12 992 GLU A CA 1
ATOM 7228 C C . GLU A 1 992 ? -47.451 4.709 39.744 1.00 98.12 992 GLU A C 1
ATOM 7230 O O . GLU A 1 992 ? -48.265 4.195 40.523 1.00 98.12 992 GLU A O 1
ATOM 7235 N N . ASN A 1 993 ? -47.335 6.034 39.637 1.00 97.31 993 ASN A N 1
ATOM 7236 C CA . ASN A 1 993 ? -48.308 6.956 40.199 1.00 97.31 993 ASN A CA 1
ATOM 7237 C C . ASN A 1 993 ? -49.524 7.047 39.270 1.00 97.31 993 ASN A C 1
ATOM 7239 O O . ASN A 1 993 ? -49.662 7.976 38.475 1.00 97.31 993 ASN A O 1
ATOM 7243 N N . SER A 1 994 ? -50.438 6.083 39.388 1.00 97.56 994 SER A N 1
ATOM 7244 C CA . SER A 1 994 ? -51.608 5.958 38.509 1.00 97.56 994 SER A CA 1
ATOM 7245 C C . SER A 1 994 ? -52.529 7.193 38.492 1.00 97.56 994 SER A C 1
ATOM 7247 O O . SER A 1 994 ? -53.322 7.356 37.561 1.00 97.56 994 SER A O 1
ATOM 7249 N N . ALA A 1 995 ? -52.409 8.105 39.467 1.00 96.19 995 ALA A N 1
ATOM 7250 C CA . ALA A 1 995 ? -53.120 9.384 39.449 1.00 96.19 995 ALA A CA 1
ATOM 7251 C C . ALA A 1 995 ? -52.684 10.300 38.290 1.00 96.19 995 ALA A C 1
ATOM 7253 O O . ALA A 1 995 ? -53.522 11.030 37.757 1.00 96.19 995 ALA A O 1
ATOM 7254 N N . GLN A 1 996 ? -51.423 10.217 37.845 1.00 96.38 996 GLN A N 1
ATOM 7255 C CA . GLN A 1 996 ? -50.933 10.940 36.663 1.00 96.38 996 GLN A CA 1
ATOM 7256 C C . GLN A 1 996 ? -51.658 10.528 35.379 1.00 96.38 996 GLN A C 1
ATOM 7258 O O . GLN A 1 996 ? -51.849 11.332 34.471 1.00 96.38 996 GLN A O 1
ATOM 7263 N N . PHE A 1 997 ? -52.138 9.285 35.335 1.00 96.19 997 PHE A N 1
ATOM 7264 C CA . PHE A 1 997 ? -52.877 8.716 34.210 1.00 96.19 997 PHE A CA 1
ATOM 7265 C C . PHE A 1 997 ? -54.397 8.764 34.424 1.00 96.19 997 PHE A C 1
ATOM 7267 O O . PHE A 1 997 ? -55.145 8.012 33.798 1.00 96.19 997 PHE A O 1
ATOM 7274 N N . LEU A 1 998 ? -54.873 9.650 35.313 1.00 95.12 998 LEU A N 1
ATOM 7275 C CA . LEU A 1 998 ? -56.290 9.856 35.643 1.00 95.12 998 LEU A CA 1
ATOM 7276 C C . LEU A 1 998 ? -56.995 8.593 36.177 1.00 95.12 998 LEU A C 1
ATOM 7278 O O . LEU A 1 998 ? -58.203 8.416 35.988 1.00 95.12 998 LEU A O 1
ATOM 7282 N N . ARG A 1 999 ? -56.251 7.711 36.852 1.00 95.69 999 ARG A N 1
ATOM 7283 C CA . ARG A 1 999 ? -56.764 6.498 37.507 1.00 95.69 999 ARG A CA 1
ATOM 7284 C C . ARG A 1 999 ? -56.683 6.628 39.030 1.00 95.69 999 ARG A C 1
ATOM 7286 O O . ARG A 1 999 ? -56.172 7.607 39.568 1.00 95.69 999 ARG A O 1
ATOM 7293 N N . ASP A 1 1000 ? -57.233 5.640 39.735 1.00 96.19 1000 ASP A N 1
ATOM 7294 C CA . ASP A 1 1000 ? -57.069 5.532 41.188 1.00 96.19 1000 ASP A CA 1
ATOM 7295 C C . ASP A 1 1000 ? -55.573 5.485 41.545 1.00 96.19 1000 ASP A C 1
ATOM 7297 O O . ASP A 1 1000 ? -54.841 4.689 40.957 1.00 96.19 1000 ASP A O 1
ATOM 7301 N N . ARG A 1 1001 ? -55.120 6.328 42.487 1.00 96.00 1001 ARG A N 1
ATOM 7302 C CA . ARG A 1 1001 ? -53.692 6.486 42.832 1.00 96.00 1001 ARG A CA 1
ATOM 7303 C C . ARG A 1 1001 ? -53.037 5.166 43.251 1.00 96.00 1001 ARG A C 1
ATOM 7305 O O . ARG A 1 1001 ? -51.841 4.994 43.037 1.00 96.00 1001 ARG A O 1
ATOM 7312 N N . ASP A 1 1002 ? -53.798 4.245 43.847 1.00 97.38 1002 ASP A N 1
ATOM 7313 C CA . ASP A 1 1002 ? -53.311 2.950 44.333 1.00 97.38 1002 ASP A CA 1
ATOM 7314 C C . ASP A 1 1002 ? -53.521 1.806 43.327 1.00 97.38 1002 ASP A C 1
ATOM 7316 O O . ASP A 1 1002 ? -53.263 0.648 43.661 1.00 97.38 1002 ASP A O 1
ATOM 7320 N N . ARG A 1 1003 ? -53.969 2.091 42.095 1.00 97.94 1003 ARG A N 1
ATOM 7321 C CA . ARG A 1 1003 ? -54.271 1.067 41.085 1.00 97.94 1003 ARG A CA 1
ATOM 7322 C C . ARG A 1 1003 ? -53.096 0.120 40.834 1.00 97.94 1003 ARG A C 1
ATOM 7324 O O . ARG A 1 1003 ? -53.306 -1.089 40.867 1.00 97.94 1003 ARG A O 1
ATOM 7331 N N . ALA A 1 1004 ? -51.887 0.642 40.627 1.00 98.00 1004 ALA A N 1
ATOM 7332 C CA . ALA A 1 1004 ? -50.713 -0.192 40.370 1.00 98.00 1004 ALA A CA 1
ATOM 7333 C C . ALA A 1 1004 ? -50.358 -1.118 41.545 1.00 98.00 1004 ALA A C 1
ATOM 7335 O O . ALA A 1 1004 ? -50.105 -2.305 41.339 1.00 98.00 1004 ALA A O 1
ATOM 7336 N N . LEU A 1 1005 ? -50.438 -0.620 42.786 1.00 97.69 1005 LEU A N 1
ATOM 7337 C CA . LEU A 1 1005 ? -50.241 -1.443 43.987 1.00 97.69 1005 LEU A CA 1
ATOM 7338 C C . LEU A 1 1005 ? -51.326 -2.514 44.133 1.00 97.69 1005 LEU A C 1
ATOM 7340 O O . LEU A 1 1005 ? -51.029 -3.652 44.497 1.00 97.69 1005 LEU A O 1
ATOM 7344 N N . ALA A 1 1006 ? -52.581 -2.165 43.847 1.00 98.31 1006 ALA A N 1
ATOM 7345 C CA . ALA A 1 1006 ? -53.689 -3.108 43.893 1.00 98.31 1006 ALA A CA 1
ATOM 7346 C C . ALA A 1 1006 ? -53.525 -4.230 42.855 1.00 98.31 1006 ALA A C 1
ATOM 7348 O O . ALA A 1 1006 ? -53.770 -5.393 43.180 1.00 98.31 1006 ALA A O 1
ATOM 7349 N N . ASP A 1 1007 ? -53.075 -3.895 41.643 1.00 98.19 1007 ASP A N 1
ATOM 7350 C CA . ASP A 1 1007 ? -52.812 -4.863 40.575 1.00 98.19 1007 ASP A CA 1
ATOM 7351 C C . ASP A 1 1007 ? -51.650 -5.799 40.949 1.00 98.19 1007 ASP A C 1
ATOM 7353 O O . ASP A 1 1007 ? -51.800 -7.019 40.846 1.00 98.19 1007 ASP A O 1
ATOM 7357 N N . LEU A 1 1008 ? -50.548 -5.264 41.491 1.00 98.56 1008 LEU A N 1
ATOM 7358 C CA . LEU A 1 1008 ? -49.423 -6.067 41.987 1.00 98.56 1008 LEU A CA 1
ATOM 7359 C C . LEU A 1 1008 ? -49.848 -7.024 43.111 1.00 98.56 1008 LEU A C 1
ATOM 7361 O O . LEU A 1 1008 ? -49.577 -8.221 43.042 1.00 98.56 1008 LEU A O 1
ATOM 7365 N N . VAL A 1 1009 ? -50.565 -6.538 44.130 1.00 98.69 1009 VAL A N 1
ATOM 7366 C CA . VAL A 1 1009 ? -51.084 -7.389 45.219 1.00 98.69 1009 VAL A CA 1
ATOM 7367 C C . VAL A 1 1009 ? -52.053 -8.449 44.693 1.00 98.69 1009 VAL A C 1
ATOM 7369 O O . VAL A 1 1009 ? -52.048 -9.585 45.175 1.00 98.69 1009 VAL A O 1
ATOM 7372 N N . GLY A 1 1010 ? -52.869 -8.106 43.696 1.00 98.56 1010 GLY A N 1
ATOM 7373 C CA . GLY A 1 1010 ? -53.722 -9.057 42.992 1.00 98.56 1010 GLY A CA 1
ATOM 7374 C C . GLY A 1 1010 ? -52.912 -10.193 42.367 1.00 98.56 1010 GLY A C 1
ATOM 7375 O O . GLY A 1 1010 ? -53.232 -11.359 42.598 1.00 98.56 1010 GLY A O 1
ATOM 7376 N N . ALA A 1 1011 ? -51.841 -9.860 41.645 1.00 98.50 1011 ALA A N 1
ATOM 7377 C CA . ALA A 1 1011 ? -50.950 -10.826 41.009 1.00 98.50 1011 ALA A CA 1
ATOM 7378 C C . ALA A 1 1011 ? -50.194 -11.698 42.028 1.00 98.50 1011 ALA A C 1
ATOM 7380 O O . ALA A 1 1011 ? -50.161 -12.919 41.881 1.00 98.50 1011 ALA A O 1
ATOM 7381 N N . LEU A 1 1012 ? -49.676 -11.103 43.108 1.00 98.62 1012 LEU A N 1
ATOM 7382 C CA . LEU A 1 1012 ? -49.009 -11.825 44.200 1.00 98.62 1012 LEU A CA 1
ATOM 7383 C C . LEU A 1 1012 ? -49.931 -12.866 44.847 1.00 98.62 1012 LEU A C 1
ATOM 7385 O O . LEU A 1 1012 ? -49.543 -14.015 45.057 1.00 98.62 1012 LEU A O 1
ATOM 7389 N N . ASN A 1 1013 ? -51.173 -12.475 45.138 1.00 98.56 1013 ASN A N 1
ATOM 7390 C CA . ASN A 1 1013 ? -52.180 -13.360 45.724 1.00 98.56 1013 ASN A CA 1
ATOM 7391 C C . ASN A 1 1013 ? -52.665 -14.435 44.745 1.00 98.56 1013 ASN A C 1
ATOM 7393 O O . ASN A 1 1013 ? -52.978 -15.551 45.166 1.00 98.56 1013 ASN A O 1
ATOM 7397 N N . ALA A 1 1014 ? -52.743 -14.111 43.452 1.00 98.19 1014 ALA A N 1
ATOM 7398 C CA . ALA A 1 1014 ? -53.080 -15.075 42.412 1.00 98.19 1014 ALA A CA 1
ATOM 7399 C C . ALA A 1 1014 ? -52.003 -16.162 42.296 1.00 98.19 1014 ALA A C 1
ATOM 7401 O O . ALA A 1 1014 ? -52.349 -17.341 42.251 1.00 98.19 1014 ALA A O 1
ATOM 7402 N N . ASP A 1 1015 ? -50.725 -15.781 42.341 1.00 97.38 1015 ASP A N 1
ATOM 7403 C CA . ASP A 1 1015 ? -49.594 -16.712 42.296 1.00 97.38 1015 ASP A CA 1
ATOM 7404 C C . ASP A 1 1015 ? -49.564 -17.673 43.499 1.00 97.38 1015 ASP A C 1
ATOM 7406 O O . ASP A 1 1015 ? -49.313 -18.866 43.345 1.00 97.38 1015 ASP A O 1
ATOM 7410 N N . LEU A 1 1016 ? -49.914 -17.184 44.694 1.00 97.38 1016 LEU A N 1
ATOM 7411 C CA . LEU A 1 1016 ? -50.020 -18.011 45.904 1.00 97.38 1016 LEU A CA 1
ATOM 7412 C C . LEU A 1 1016 ? -51.339 -18.798 46.007 1.00 97.38 1016 LEU A C 1
ATOM 7414 O O . LEU A 1 1016 ? -51.480 -19.657 46.879 1.00 97.38 1016 LEU A O 1
ATOM 7418 N N . GLY A 1 1017 ? -52.336 -18.488 45.173 1.00 97.50 1017 GLY A N 1
ATOM 7419 C CA . GLY A 1 1017 ? -53.680 -19.068 45.250 1.00 97.50 1017 GLY A CA 1
ATOM 7420 C C . GLY A 1 1017 ? -54.463 -18.703 46.523 1.00 97.50 1017 GLY A C 1
ATOM 7421 O O . GLY A 1 1017 ? -55.450 -19.367 46.848 1.00 97.50 1017 GLY A O 1
ATOM 7422 N N . ALA A 1 1018 ? -54.041 -17.671 47.263 1.00 96.75 1018 ALA A N 1
ATOM 7423 C CA . ALA A 1 1018 ? -54.639 -17.248 48.529 1.00 96.75 1018 ALA A CA 1
ATOM 7424 C C . ALA A 1 1018 ? -54.466 -15.738 48.772 1.00 96.75 1018 ALA A C 1
ATOM 7426 O O . ALA A 1 1018 ? -53.542 -15.112 48.268 1.00 96.75 1018 ALA A O 1
ATOM 7427 N N . GLN A 1 1019 ? -55.354 -15.147 49.581 1.00 96.94 1019 GLN A N 1
ATOM 7428 C CA . GLN A 1 1019 ? -55.269 -13.737 49.995 1.00 96.94 1019 GLN A CA 1
ATOM 7429 C C . GLN A 1 1019 ? -54.233 -13.573 51.120 1.00 96.94 1019 GLN A C 1
ATOM 7431 O O . GLN A 1 1019 ? -54.583 -13.568 52.301 1.00 96.94 1019 GLN A O 1
ATOM 7436 N N . VAL A 1 1020 ? -52.958 -13.500 50.743 1.00 98.12 1020 VAL A N 1
ATOM 7437 C CA . VAL A 1 1020 ? -51.797 -13.411 51.643 1.00 98.12 1020 VAL A CA 1
ATOM 7438 C C . VAL A 1 1020 ? -51.299 -11.978 51.797 1.00 98.12 1020 VAL A C 1
ATOM 7440 O O . VAL A 1 1020 ? -50.883 -11.606 52.887 1.00 98.12 1020 VAL A O 1
ATOM 7443 N N . TRP A 1 1021 ? -51.365 -11.177 50.740 1.00 98.62 1021 TRP A N 1
ATOM 7444 C CA . TRP A 1 1021 ? -50.852 -9.815 50.674 1.00 98.62 1021 TRP A CA 1
ATOM 7445 C C . TRP A 1 1021 ? -51.973 -8.777 50.703 1.00 98.62 1021 TRP A C 1
ATOM 7447 O O . TRP A 1 1021 ? -53.053 -8.976 50.140 1.00 98.62 1021 TRP A O 1
ATOM 7457 N N . ALA A 1 1022 ? -51.681 -7.640 51.325 1.00 98.44 1022 ALA A N 1
ATOM 7458 C CA . ALA A 1 1022 ? -52.428 -6.392 51.252 1.00 98.44 1022 ALA A CA 1
ATOM 7459 C C . ALA A 1 1022 ? -51.458 -5.240 50.937 1.00 98.44 1022 ALA A C 1
ATOM 7461 O O . ALA A 1 1022 ? -50.258 -5.372 51.153 1.00 98.44 1022 ALA A O 1
ATOM 7462 N N . TYR A 1 1023 ? -51.964 -4.102 50.459 1.00 98.50 1023 TYR A N 1
ATOM 7463 C CA . TYR A 1 1023 ? -51.173 -2.877 50.296 1.00 98.50 1023 TYR A CA 1
ATOM 7464 C C . TYR A 1 1023 ? -51.595 -1.810 51.309 1.00 98.50 1023 TYR A C 1
ATOM 7466 O O . TYR A 1 1023 ? -52.734 -1.793 51.793 1.00 98.50 1023 TYR A O 1
ATOM 7474 N N . VAL A 1 1024 ? -50.667 -0.919 51.651 1.00 98.44 1024 VAL A N 1
ATOM 7475 C CA . VAL A 1 1024 ? -50.961 0.297 52.415 1.00 98.44 1024 VAL A CA 1
ATOM 7476 C C . VAL A 1 1024 ? -51.618 1.299 51.475 1.00 98.44 1024 VAL A C 1
ATOM 7478 O O . VAL A 1 1024 ? -51.052 1.660 50.445 1.00 98.44 1024 VAL A O 1
ATOM 7481 N N . LYS A 1 1025 ? -52.837 1.719 51.816 1.00 97.12 1025 LYS A N 1
ATOM 7482 C CA . LYS A 1 1025 ? -53.594 2.689 51.020 1.00 97.12 1025 LYS A CA 1
ATOM 7483 C C . LYS A 1 1025 ? -52.980 4.074 51.139 1.00 97.12 1025 LYS A C 1
ATOM 7485 O O . LYS A 1 1025 ? -52.525 4.440 52.220 1.00 97.12 1025 LYS A O 1
ATOM 7490 N N . SER A 1 1026 ? -53.062 4.848 50.064 1.00 96.19 1026 SER A N 1
ATOM 7491 C CA . SER A 1 1026 ? -52.748 6.274 50.089 1.00 96.19 1026 SER A CA 1
ATOM 7492 C C . SER A 1 1026 ? -53.544 7.001 51.185 1.00 96.19 1026 SER A C 1
ATOM 7494 O O . SER A 1 1026 ? -54.703 6.648 51.433 1.00 96.19 1026 SER A O 1
ATOM 7496 N N . PRO A 1 1027 ? -52.952 8.019 51.837 1.00 96.44 1027 PRO A N 1
ATOM 7497 C CA . PRO A 1 1027 ? -53.658 8.808 52.838 1.00 96.44 1027 PRO A CA 1
ATOM 7498 C C . PRO A 1 1027 ? -54.750 9.672 52.223 1.00 96.44 1027 PRO A C 1
ATOM 7500 O O . PRO A 1 1027 ? -54.762 9.932 51.021 1.00 96.44 1027 PRO A O 1
ATOM 7503 N N . THR A 1 1028 ? -55.635 10.191 53.073 1.00 92.81 1028 THR A N 1
ATOM 7504 C CA . THR A 1 1028 ? -56.654 11.151 52.634 1.00 92.81 1028 THR A CA 1
ATOM 7505 C C . THR A 1 1028 ? -56.024 12.454 52.118 1.00 92.81 1028 THR A C 1
ATOM 7507 O O . THR A 1 1028 ? -56.566 13.086 51.212 1.00 92.81 1028 THR A O 1
ATOM 7510 N N . LEU A 1 1029 ? -54.883 12.866 52.686 1.00 91.12 1029 LEU A N 1
ATOM 7511 C CA . LEU A 1 1029 ? -54.114 14.033 52.250 1.00 91.12 1029 LEU A CA 1
ATOM 7512 C C . LEU A 1 1029 ? -52.935 13.595 51.382 1.00 91.12 1029 LEU A C 1
ATOM 7514 O O . LEU A 1 1029 ? -51.952 13.071 51.899 1.00 91.12 1029 LEU A O 1
ATOM 7518 N N . THR A 1 1030 ? -53.027 13.841 50.079 1.00 93.19 1030 THR A N 1
ATOM 7519 C CA . THR A 1 1030 ? -51.948 13.595 49.116 1.00 93.19 1030 THR A CA 1
ATOM 7520 C C . THR A 1 1030 ? -51.425 14.913 48.544 1.00 93.19 1030 THR A C 1
ATOM 7522 O O . THR A 1 1030 ? -52.191 15.884 48.479 1.00 93.19 1030 THR A O 1
ATOM 7525 N N . PRO A 1 1031 ? -50.168 14.954 48.067 1.00 91.94 1031 PRO A N 1
ATOM 7526 C CA . PRO A 1 1031 ? -49.702 16.057 47.239 1.00 91.94 1031 PRO A CA 1
ATOM 7527 C C . PRO A 1 1031 ? -50.583 16.242 45.995 1.00 91.94 1031 PRO A C 1
ATOM 7529 O O . PRO A 1 1031 ? -51.339 15.352 45.589 1.00 91.94 1031 PRO A O 1
ATOM 7532 N N . THR A 1 1032 ? -50.504 17.417 45.369 1.00 91.31 1032 THR A N 1
ATOM 7533 C CA . THR A 1 1032 ? -51.187 17.652 44.091 1.00 91.31 1032 THR A CA 1
ATOM 7534 C C . THR A 1 1032 ? -50.536 16.831 42.987 1.00 91.31 1032 THR A C 1
ATOM 7536 O O . THR A 1 1032 ? -49.317 16.882 42.846 1.00 91.31 1032 THR A O 1
ATOM 7539 N N . VAL A 1 1033 ? -51.342 16.191 42.137 1.00 91.75 1033 VAL A N 1
ATOM 7540 C CA . VAL A 1 1033 ? -50.856 15.352 41.026 1.00 91.75 1033 VAL A CA 1
ATOM 7541 C C . VAL A 1 1033 ? -49.832 16.082 40.145 1.00 91.75 1033 VAL A C 1
ATOM 7543 O O . VAL A 1 1033 ? -48.833 15.499 39.765 1.00 91.75 1033 VAL A O 1
ATOM 7546 N N . GLN A 1 1034 ? -49.998 17.385 39.886 1.00 89.88 1034 GLN A N 1
ATOM 7547 C CA . GLN A 1 1034 ? -49.051 18.155 39.060 1.00 89.88 1034 GLN A CA 1
ATOM 7548 C C . GLN A 1 1034 ? -47.646 18.307 39.671 1.00 89.88 1034 GLN A C 1
ATOM 7550 O O . GLN A 1 1034 ? -46.722 18.676 38.951 1.00 89.88 1034 GLN A O 1
ATOM 7555 N N . ARG A 1 1035 ? -47.505 18.111 40.986 1.00 92.38 1035 ARG A N 1
ATOM 7556 C CA . ARG A 1 1035 ? -46.226 18.184 41.708 1.00 92.38 1035 ARG A CA 1
ATOM 7557 C C . ARG A 1 1035 ? -45.546 16.820 41.781 1.00 92.38 1035 ARG A C 1
ATOM 7559 O O . ARG A 1 1035 ? -44.325 16.762 41.761 1.00 92.38 1035 ARG A O 1
ATOM 7566 N N . GLU A 1 1036 ? -46.334 15.755 41.908 1.00 91.94 1036 GLU A N 1
ATOM 7567 C CA . GLU A 1 1036 ? -45.800 14.403 42.051 1.00 91.94 1036 GLU A CA 1
ATOM 7568 C C . GLU A 1 1036 ? -45.077 13.949 40.775 1.00 91.94 1036 GLU A C 1
ATOM 7570 O O . GLU A 1 1036 ? -45.418 14.346 39.662 1.00 91.94 1036 GLU A O 1
ATOM 7575 N N . ASP A 1 1037 ? -44.104 13.058 40.936 1.00 94.12 1037 ASP A N 1
ATOM 7576 C CA . ASP A 1 1037 ? -43.495 12.323 39.828 1.00 94.12 1037 ASP A CA 1
ATOM 7577 C C . ASP A 1 1037 ? -44.488 11.271 39.265 1.00 94.12 1037 ASP A C 1
ATOM 7579 O O . ASP A 1 1037 ? -45.533 10.967 39.861 1.00 94.12 1037 ASP A O 1
ATOM 7583 N N . PHE A 1 1038 ? -44.179 10.723 38.088 1.00 95.88 1038 PHE A N 1
ATOM 7584 C CA . PHE A 1 1038 ? -44.911 9.593 37.496 1.00 95.88 1038 PHE A CA 1
ATOM 7585 C C . PHE A 1 1038 ? -44.605 8.272 38.192 1.00 95.88 1038 PHE A C 1
ATOM 7587 O O . PHE A 1 1038 ? -45.366 7.313 38.072 1.00 95.88 1038 PHE A O 1
ATOM 7594 N N . ILE A 1 1039 ? -43.525 8.242 38.961 1.00 96.06 1039 ILE A N 1
ATOM 7595 C CA . ILE A 1 1039 ? -43.138 7.169 39.853 1.00 96.06 1039 ILE A CA 1
ATOM 7596 C C . ILE A 1 1039 ? -43.508 7.566 41.288 1.00 96.06 1039 ILE A C 1
ATOM 7598 O O . ILE A 1 1039 ? -43.371 8.717 41.696 1.00 96.06 1039 ILE A O 1
ATOM 7602 N N . ARG A 1 1040 ? -43.936 6.602 42.098 1.00 96.50 1040 ARG A N 1
ATOM 7603 C CA . ARG A 1 1040 ? -44.146 6.748 43.542 1.00 96.50 1040 ARG A CA 1
ATOM 7604 C C . ARG A 1 1040 ? -43.575 5.556 44.300 1.00 96.50 1040 ARG A C 1
ATOM 7606 O O . ARG A 1 1040 ? -43.263 4.514 43.727 1.00 96.50 1040 ARG A O 1
ATOM 7613 N N . THR A 1 1041 ? -43.483 5.716 45.613 1.00 98.12 1041 THR A N 1
ATOM 7614 C CA . THR A 1 1041 ? -43.194 4.631 46.550 1.00 98.12 1041 THR A CA 1
ATOM 7615 C C . THR A 1 1041 ? -44.488 3.984 47.069 1.00 98.12 1041 THR A C 1
ATOM 7617 O O . THR A 1 1041 ? -45.601 4.528 46.931 1.00 98.12 1041 THR A O 1
ATOM 7620 N N . GLY A 1 1042 ? -44.369 2.796 47.661 1.00 98.12 1042 GLY A N 1
ATOM 7621 C CA . GLY A 1 1042 ? -45.490 2.047 48.224 1.00 98.12 1042 GLY A CA 1
ATOM 7622 C C . GLY A 1 1042 ? -45.073 1.022 49.274 1.00 98.12 1042 GLY A C 1
ATOM 7623 O O . GLY A 1 1042 ? -43.901 0.704 49.413 1.00 98.12 1042 GLY A O 1
ATOM 7624 N N . PHE A 1 1043 ? -46.057 0.482 49.996 1.00 98.75 1043 PHE A N 1
ATOM 7625 C CA . PHE A 1 1043 ? -45.852 -0.649 50.902 1.00 98.75 1043 PHE A CA 1
ATOM 7626 C C . PHE A 1 1043 ? -46.866 -1.753 50.620 1.00 98.75 1043 PHE A C 1
ATOM 7628 O O . PHE A 1 1043 ? -48.072 -1.493 50.510 1.00 98.75 1043 PHE A O 1
ATOM 7635 N N . ILE A 1 1044 ? -46.392 -2.994 50.617 1.00 98.75 1044 ILE A N 1
ATOM 7636 C CA . ILE A 1 1044 ? -47.219 -4.199 50.701 1.00 98.75 1044 ILE A CA 1
ATOM 7637 C C . ILE A 1 1044 ? -46.869 -4.972 51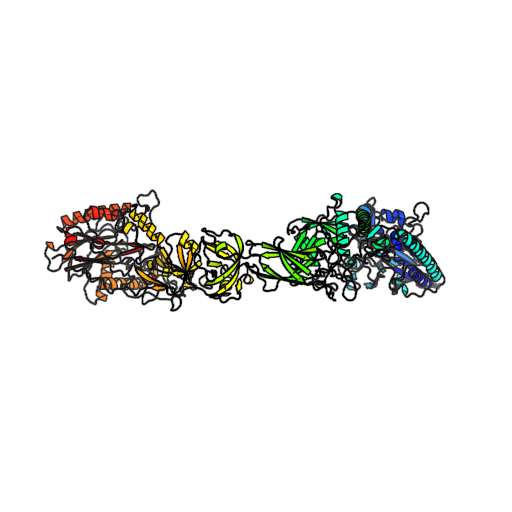.971 1.00 98.75 1044 ILE A C 1
ATOM 7639 O O . ILE A 1 1044 ? -45.757 -4.883 52.483 1.00 98.75 1044 ILE A O 1
ATOM 7643 N N . TYR A 1 1045 ? -47.831 -5.695 52.531 1.00 98.69 1045 TYR A N 1
ATOM 7644 C CA . TYR A 1 1045 ? -47.637 -6.420 53.780 1.00 98.69 1045 TYR A CA 1
ATOM 7645 C C . TYR A 1 1045 ? -48.540 -7.647 53.895 1.00 98.69 1045 TYR A C 1
ATOM 7647 O O . TYR A 1 1045 ? -49.607 -7.719 53.280 1.00 98.69 1045 TYR A O 1
ATOM 7655 N N . LYS A 1 1046 ? -48.138 -8.597 54.740 1.00 98.50 1046 LYS A N 1
ATOM 7656 C CA . LYS A 1 1046 ? -48.924 -9.777 55.115 1.00 98.50 1046 LYS A CA 1
ATOM 7657 C C . LYS A 1 1046 ? -49.815 -9.432 56.328 1.00 98.50 1046 LYS A C 1
ATOM 7659 O O . LYS A 1 1046 ? -49.315 -9.389 57.457 1.00 98.50 1046 LYS A O 1
ATOM 7664 N N . PRO A 1 1047 ? -51.145 -9.230 56.177 1.00 97.75 1047 PRO A N 1
ATOM 7665 C CA . PRO A 1 1047 ? -52.027 -8.805 57.272 1.00 97.75 1047 PRO A CA 1
ATOM 7666 C C . PRO A 1 1047 ? -52.192 -9.856 58.383 1.00 97.75 1047 PRO A C 1
ATOM 7668 O O . PRO A 1 1047 ? -52.699 -9.546 59.463 1.00 97.75 1047 PRO A O 1
ATOM 7671 N N . ALA A 1 1048 ? -51.779 -11.103 58.128 1.00 96.88 1048 ALA A N 1
ATOM 7672 C CA . ALA A 1 1048 ? -51.718 -12.157 59.136 1.00 96.88 1048 ALA A CA 1
ATOM 7673 C C . ALA A 1 1048 ? -50.571 -11.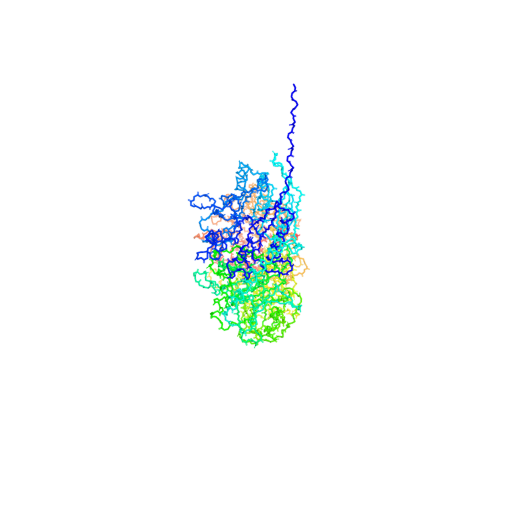955 60.144 1.00 96.88 1048 ALA A C 1
ATOM 7675 O O . ALA A 1 1048 ? -50.688 -12.419 61.279 1.00 96.88 1048 ALA A O 1
ATOM 7676 N N . ALA A 1 1049 ? -49.502 -11.252 59.756 1.00 96.56 1049 ALA A N 1
ATOM 7677 C CA . ALA A 1 1049 ? -48.312 -11.060 60.579 1.00 96.56 1049 ALA A CA 1
ATOM 7678 C C . ALA A 1 1049 ? -48.221 -9.646 61.167 1.00 96.56 1049 ALA A C 1
ATOM 7680 O O . ALA A 1 1049 ? -47.908 -9.489 62.346 1.00 96.56 1049 ALA A O 1
ATOM 7681 N N . VAL A 1 1050 ? -48.583 -8.616 60.394 1.00 97.25 1050 VAL A N 1
ATOM 7682 C CA . VAL A 1 1050 ? -48.505 -7.206 60.812 1.00 97.25 1050 VAL A CA 1
ATOM 7683 C C . VAL A 1 1050 ? -49.770 -6.421 60.456 1.00 97.25 1050 VAL A C 1
ATOM 7685 O O . VAL A 1 1050 ? -50.534 -6.785 59.566 1.00 97.25 1050 VAL A O 1
ATOM 7688 N N . LYS A 1 1051 ? -50.008 -5.315 61.166 1.00 96.62 1051 LYS A N 1
ATOM 7689 C CA . LYS A 1 1051 ? -51.103 -4.369 60.917 1.00 96.62 1051 LYS A CA 1
ATOM 7690 C C . LYS A 1 1051 ? -50.561 -2.961 60.703 1.00 96.62 1051 LYS A C 1
ATOM 7692 O O . LYS A 1 1051 ? -49.937 -2.420 61.618 1.00 96.62 1051 LYS A O 1
ATOM 7697 N N . ALA A 1 1052 ? -50.915 -2.336 59.581 1.00 96.94 1052 ALA A N 1
ATOM 7698 C CA . ALA A 1 1052 ? -50.779 -0.892 59.399 1.00 96.94 1052 ALA A CA 1
ATOM 7699 C C . ALA A 1 1052 ? -51.606 -0.143 60.467 1.00 96.94 1052 ALA A C 1
ATOM 7701 O O . ALA A 1 1052 ? -52.784 -0.444 60.686 1.00 96.94 1052 ALA A O 1
ATOM 7702 N N . GLN A 1 1053 ? -50.971 0.771 61.198 1.00 96.62 1053 GLN A N 1
ATOM 7703 C CA . GLN A 1 1053 ? -51.586 1.601 62.233 1.00 96.62 1053 GLN A CA 1
ATOM 7704 C C . GLN A 1 1053 ? -51.867 3.000 61.672 1.00 96.62 1053 GLN A C 1
ATOM 7706 O O . GLN A 1 1053 ? -50.933 3.730 61.360 1.00 96.62 1053 GLN A O 1
ATOM 7711 N N . GLY A 1 1054 ? -53.142 3.391 61.602 1.00 94.31 1054 GLY A N 1
ATOM 7712 C CA . GLY A 1 1054 ? -53.540 4.696 61.057 1.00 94.31 1054 GLY A CA 1
ATOM 7713 C C . GLY A 1 1054 ? -53.426 4.782 59.531 1.00 94.31 1054 GLY A C 1
ATOM 7714 O O . GLY A 1 1054 ? -53.218 3.769 58.865 1.00 94.31 1054 GLY A O 1
ATOM 7715 N N . GLU A 1 1055 ? -53.614 5.990 58.992 1.00 96.62 1055 GLU A N 1
ATOM 7716 C CA . GLU A 1 1055 ? -53.273 6.294 57.595 1.00 96.62 1055 GLU A CA 1
ATOM 7717 C C . GLU A 1 1055 ? -51.747 6.404 57.447 1.00 96.62 1055 GLU A C 1
ATOM 7719 O O . GLU A 1 1055 ? -51.058 6.780 58.398 1.00 96.62 1055 GLU A O 1
ATOM 7724 N N . SER A 1 1056 ? -51.223 6.096 56.259 1.00 97.88 1056 SER A N 1
ATOM 7725 C CA . SER A 1 1056 ? -49.839 6.425 55.903 1.00 97.88 1056 SER A CA 1
ATOM 7726 C C . SER A 1 1056 ? -49.629 7.942 55.852 1.00 97.88 1056 SER A C 1
ATOM 7728 O O . SER A 1 1056 ? -50.590 8.704 55.858 1.00 97.88 1056 SER A O 1
ATOM 7730 N N . VAL A 1 1057 ? -48.390 8.412 55.741 1.00 98.06 1057 VAL A N 1
ATOM 7731 C CA . VAL A 1 1057 ? -48.094 9.844 55.578 1.00 98.06 1057 VAL A CA 1
ATOM 7732 C C . VAL A 1 1057 ? -47.126 10.034 54.419 1.00 98.06 1057 VAL A C 1
ATOM 7734 O O . VAL A 1 1057 ? -46.108 9.355 54.360 1.00 98.06 1057 VAL A O 1
ATOM 7737 N N . ILE A 1 1058 ? -47.444 10.950 53.504 1.00 97.38 1058 ILE A N 1
ATOM 7738 C CA . ILE A 1 1058 ? -46.563 11.338 52.395 1.00 97.38 1058 ILE A CA 1
ATOM 7739 C C . ILE A 1 1058 ? -45.873 12.645 52.775 1.00 97.38 1058 ILE A C 1
ATOM 7741 O O . ILE A 1 1058 ? -46.531 13.569 53.259 1.00 97.38 1058 ILE A O 1
ATOM 7745 N N . TYR A 1 1059 ? -44.564 12.730 52.559 1.00 96.25 1059 TYR A N 1
ATOM 7746 C CA . TYR A 1 1059 ? -43.851 13.996 52.675 1.00 96.25 1059 TYR A CA 1
ATOM 7747 C C . TYR A 1 1059 ? -44.183 14.905 51.480 1.00 96.25 1059 TYR A C 1
ATOM 7749 O O . TYR A 1 1059 ? -43.963 14.523 50.337 1.00 96.25 1059 TYR A O 1
ATOM 7757 N N . ASP A 1 1060 ? -44.704 16.106 51.744 1.00 93.19 1060 ASP A N 1
ATOM 7758 C CA . ASP A 1 1060 ? -45.101 17.091 50.723 1.00 93.19 1060 ASP A CA 1
ATOM 7759 C C . ASP A 1 1060 ? -44.239 18.357 50.856 1.00 93.19 1060 ASP A C 1
ATOM 7761 O O . ASP A 1 1060 ? -44.631 19.341 51.491 1.00 93.19 1060 ASP A O 1
ATOM 7765 N N . GLY A 1 1061 ? -43.010 18.291 50.336 1.00 93.50 1061 GLY A N 1
ATOM 7766 C CA . GLY A 1 1061 ? -42.025 19.371 50.423 1.00 93.50 1061 GLY A CA 1
ATOM 7767 C C . GLY A 1 1061 ? -41.243 19.591 49.122 1.00 93.50 1061 GLY A C 1
ATOM 7768 O O . GLY A 1 1061 ? -41.065 18.652 48.340 1.00 93.50 1061 GLY A O 1
ATOM 7769 N N . PRO A 1 1062 ? -40.760 20.827 48.882 1.00 94.31 1062 PRO A N 1
ATOM 7770 C CA . PRO A 1 1062 ? -40.145 21.236 47.615 1.00 94.31 1062 PRO A CA 1
ATOM 7771 C C . PRO A 1 1062 ? -38.849 20.488 47.267 1.00 94.31 1062 PRO A C 1
ATOM 7773 O O . PRO A 1 1062 ? -38.452 20.434 46.104 1.00 94.31 1062 PRO A O 1
ATOM 7776 N N . GLU A 1 1063 ? -38.181 19.883 48.249 1.00 95.88 1063 GLU A N 1
ATOM 7777 C CA . GLU A 1 1063 ? -36.981 19.057 48.076 1.00 95.88 1063 GLU A CA 1
ATOM 7778 C C . GLU A 1 1063 ? -37.245 17.827 47.186 1.00 95.88 1063 GLU A C 1
ATOM 7780 O O . GLU A 1 1063 ? -36.312 17.257 46.614 1.00 95.88 1063 GLU A O 1
ATOM 7785 N N . PHE A 1 1064 ? -38.513 17.431 47.029 1.00 95.25 1064 PHE A N 1
ATOM 7786 C CA . PHE A 1 1064 ? -38.940 16.294 46.216 1.00 95.25 1064 PHE A CA 1
ATOM 7787 C C . PHE A 1 1064 ? -39.733 16.681 44.959 1.00 95.25 1064 PHE A C 1
ATOM 7789 O O . PHE A 1 1064 ? -40.152 15.795 44.233 1.00 95.25 1064 PHE A O 1
ATOM 7796 N N . ASP A 1 1065 ? -39.821 17.963 44.581 1.00 92.31 1065 ASP A N 1
ATOM 7797 C CA . ASP A 1 1065 ? -40.510 18.402 43.342 1.00 92.31 1065 ASP A CA 1
ATOM 7798 C C . ASP A 1 1065 ? -39.884 17.852 42.038 1.00 92.31 1065 ASP A C 1
ATOM 7800 O O . ASP A 1 1065 ? -40.405 18.045 40.941 1.00 92.31 1065 ASP A O 1
ATOM 7804 N N . ARG A 1 1066 ? -38.712 17.216 42.133 1.00 88.88 1066 ARG A N 1
ATOM 7805 C CA . ARG A 1 1066 ? -38.009 16.547 41.024 1.00 88.88 1066 ARG A CA 1
ATOM 7806 C C . ARG A 1 1066 ? -37.653 15.095 41.349 1.00 88.88 1066 ARG A C 1
ATOM 7808 O O . ARG A 1 1066 ? -36.720 14.546 40.763 1.00 88.88 1066 ARG A O 1
ATOM 7815 N N . ALA A 1 1067 ? -38.303 14.512 42.347 1.00 92.88 1067 ALA A N 1
ATOM 7816 C CA . ALA A 1 1067 ? -38.045 13.165 42.827 1.00 92.88 1067 ALA A CA 1
ATOM 7817 C C . ALA A 1 1067 ? -39.336 12.539 43.364 1.00 92.88 1067 ALA A C 1
ATOM 7819 O O . ALA A 1 1067 ? -40.424 13.078 43.203 1.00 92.88 1067 ALA A O 1
ATOM 7820 N N . ARG A 1 1068 ? -39.212 11.360 43.969 1.00 95.81 1068 ARG A N 1
ATOM 7821 C CA . ARG A 1 1068 ? -40.351 10.598 44.463 1.00 95.81 1068 ARG A CA 1
ATOM 7822 C C . ARG A 1 1068 ? -40.531 10.883 45.943 1.00 95.81 1068 ARG A C 1
ATOM 7824 O O . ARG A 1 1068 ? -39.584 10.735 46.715 1.00 95.81 1068 ARG A O 1
ATOM 7831 N N . ASP A 1 1069 ? -41.739 11.269 46.326 1.00 96.25 1069 ASP A N 1
ATOM 7832 C CA . ASP A 1 1069 ? -42.041 11.628 47.707 1.00 96.25 1069 ASP A CA 1
ATOM 7833 C C . ASP A 1 1069 ? -41.869 10.437 48.670 1.00 96.25 1069 ASP A C 1
ATOM 7835 O O . ASP A 1 1069 ? -42.381 9.341 48.395 1.00 96.25 1069 ASP A O 1
ATOM 7839 N N . PRO A 1 1070 ? -41.189 10.630 49.817 1.00 97.88 1070 PRO A N 1
ATOM 7840 C CA . PRO A 1 1070 ? -41.129 9.632 50.874 1.00 97.88 1070 PRO A CA 1
ATOM 7841 C C . PRO A 1 1070 ? -42.516 9.267 51.412 1.00 97.88 1070 PRO A C 1
ATOM 7843 O O . PRO A 1 1070 ? -43.349 10.143 51.673 1.00 97.88 1070 PRO A O 1
ATOM 7846 N N . LEU A 1 1071 ? -42.741 7.973 51.639 1.00 98.38 1071 LEU A N 1
ATOM 7847 C CA . LEU A 1 1071 ? -43.974 7.435 52.211 1.00 98.38 1071 LEU A CA 1
ATOM 7848 C C . LEU A 1 1071 ? -43.666 6.762 53.547 1.00 98.38 1071 LEU A C 1
ATOM 7850 O O . LEU A 1 1071 ? -42.806 5.894 53.640 1.00 98.38 1071 LEU A O 1
ATOM 7854 N N . ALA A 1 1072 ? -44.406 7.135 54.583 1.00 98.56 1072 ALA A N 1
ATOM 7855 C CA . ALA A 1 1072 ? -44.251 6.602 55.924 1.00 98.56 1072 ALA A CA 1
ATOM 7856 C C . ALA A 1 1072 ? -45.473 5.788 56.359 1.00 98.56 1072 ALA A C 1
ATOM 7858 O O . ALA A 1 1072 ? -46.617 6.193 56.136 1.00 98.56 1072 ALA A O 1
ATOM 7859 N N . GLN A 1 1073 ? -45.243 4.669 57.043 1.00 98.56 1073 GLN A N 1
ATOM 7860 C CA . GLN A 1 1073 ? -46.292 3.872 57.674 1.00 98.56 1073 GLN A CA 1
ATOM 7861 C C . GLN A 1 1073 ? -45.819 3.322 59.022 1.00 98.56 1073 GLN A C 1
ATOM 7863 O O . GLN A 1 1073 ? -44.743 2.741 59.146 1.00 98.56 1073 GLN A O 1
ATOM 7868 N N . VAL A 1 1074 ? -46.670 3.454 60.042 1.00 98.44 1074 VAL A N 1
ATOM 7869 C CA . VAL A 1 1074 ? -46.474 2.766 61.323 1.00 98.44 1074 VAL A CA 1
ATOM 7870 C C . VAL A 1 1074 ? -47.038 1.355 61.222 1.00 98.44 1074 VAL A C 1
ATOM 7872 O O . VAL A 1 1074 ? -48.221 1.179 60.922 1.00 98.44 1074 VAL A O 1
ATOM 7875 N N . PHE A 1 1075 ? -46.230 0.351 61.531 1.00 98.12 1075 PHE A N 1
ATOM 7876 C CA . PHE A 1 1075 ? -46.649 -1.043 61.604 1.00 98.12 1075 PHE A CA 1
ATOM 7877 C C . PHE A 1 1075 ? -46.635 -1.547 63.043 1.00 98.12 1075 PHE A C 1
ATOM 7879 O O . PHE A 1 1075 ? -45.960 -1.010 63.921 1.00 98.12 1075 PHE A O 1
ATOM 7886 N N . LYS A 1 1076 ? -47.429 -2.588 63.295 1.00 96.31 1076 LYS A N 1
ATOM 7887 C CA . LYS A 1 1076 ? -47.435 -3.324 64.558 1.00 96.31 1076 LYS A CA 1
ATOM 7888 C C . LYS A 1 1076 ? -47.659 -4.813 64.295 1.00 96.31 1076 LYS A C 1
ATOM 7890 O O . LYS A 1 1076 ? -48.608 -5.129 63.568 1.00 96.31 1076 LYS A O 1
ATOM 7895 N N . PRO A 1 1077 ? -46.896 -5.730 64.909 1.00 96.12 1077 PRO A N 1
ATOM 7896 C CA . PRO A 1 1077 ? -47.143 -7.159 64.770 1.00 96.12 1077 PRO A CA 1
ATOM 7897 C C . PRO A 1 1077 ? -48.539 -7.533 65.286 1.00 96.12 1077 PRO A C 1
ATOM 7899 O O . PRO A 1 1077 ? -49.073 -6.961 66.248 1.00 96.12 1077 PRO A O 1
ATOM 7902 N N . VAL A 1 1078 ? -49.166 -8.517 64.646 1.00 95.19 1078 VAL A N 1
ATOM 7903 C CA . VAL A 1 1078 ? -50.435 -9.087 65.102 1.00 95.19 1078 VAL A CA 1
ATOM 7904 C C . VAL A 1 1078 ? -50.223 -9.692 66.493 1.00 95.19 1078 VAL A C 1
ATOM 7906 O O . VAL A 1 1078 ? -49.280 -10.442 66.734 1.00 95.19 1078 VAL A O 1
ATOM 7909 N N . GLY A 1 1079 ? -51.101 -9.325 67.431 1.00 91.69 1079 GLY A N 1
ATOM 7910 C CA . GLY A 1 1079 ? -50.987 -9.707 68.843 1.00 91.69 1079 GLY A CA 1
ATOM 7911 C C . GLY A 1 1079 ? -50.070 -8.814 69.691 1.00 91.69 1079 GLY A C 1
ATOM 7912 O O . GLY A 1 1079 ? -50.070 -8.981 70.906 1.00 91.69 1079 GLY A O 1
ATOM 7913 N N . GLY A 1 1080 ? -49.357 -7.851 69.091 1.00 91.38 1080 GLY A N 1
ATOM 7914 C CA . GLY A 1 1080 ? -48.420 -6.969 69.794 1.00 91.38 1080 GLY A CA 1
ATOM 7915 C C . GLY A 1 1080 ? -49.037 -5.774 70.535 1.00 91.38 1080 GLY A C 1
ATOM 7916 O O . GLY A 1 1080 ? -50.178 -5.346 70.275 1.00 91.38 1080 GLY A O 1
ATOM 7917 N N . THR A 1 1081 ? -48.250 -5.208 71.452 1.00 92.75 1081 THR A N 1
ATOM 7918 C CA . THR A 1 1081 ? -48.548 -4.035 72.286 1.00 92.75 1081 THR A CA 1
ATOM 7919 C C . THR A 1 1081 ? -48.187 -2.713 71.599 1.00 92.75 1081 THR A C 1
ATOM 7921 O O . THR A 1 1081 ? -47.684 -2.689 70.482 1.00 92.75 1081 THR A O 1
ATOM 7924 N N . ALA A 1 1082 ? -48.483 -1.576 72.237 1.00 88.69 1082 ALA A N 1
ATOM 7925 C CA . ALA A 1 1082 ? -48.106 -0.269 71.694 1.00 88.69 1082 ALA A CA 1
ATOM 7926 C C . ALA A 1 1082 ? -46.579 -0.062 71.607 1.00 88.69 1082 ALA A C 1
ATOM 7928 O O . ALA A 1 1082 ? -46.147 0.678 70.730 1.00 88.69 1082 ALA A O 1
ATOM 7929 N N . ALA A 1 1083 ? -45.790 -0.730 72.459 1.00 90.06 1083 ALA A N 1
ATOM 7930 C CA . ALA A 1 1083 ? -44.323 -0.675 72.437 1.00 90.06 1083 ALA A CA 1
ATOM 7931 C C . ALA A 1 1083 ? -43.707 -1.465 71.262 1.00 90.06 1083 ALA A C 1
ATOM 7933 O O . ALA A 1 1083 ? -42.547 -1.258 70.896 1.00 90.06 1083 ALA A O 1
ATOM 7934 N N . ASP A 1 1084 ? -44.506 -2.334 70.639 1.00 94.75 1084 ASP A N 1
ATOM 7935 C CA . ASP A 1 1084 ? -44.093 -3.201 69.534 1.00 94.75 1084 ASP A CA 1
ATOM 7936 C C . ASP A 1 1084 ? -44.293 -2.519 68.171 1.00 94.75 1084 ASP A C 1
ATOM 7938 O O . ASP A 1 1084 ? -44.134 -3.135 67.118 1.00 94.75 1084 ASP A O 1
ATOM 7942 N N . LYS A 1 1085 ? -44.701 -1.244 68.166 1.00 96.88 1085 LYS A N 1
ATOM 7943 C CA . LYS A 1 1085 ? -44.807 -0.455 66.941 1.00 96.88 1085 LYS A CA 1
ATOM 7944 C C . LYS A 1 1085 ? -43.419 -0.113 66.404 1.00 96.88 1085 LYS A C 1
ATOM 7946 O O . LYS A 1 1085 ? -42.499 0.166 67.173 1.00 96.88 1085 LYS A O 1
ATOM 7951 N N . PHE A 1 1086 ? -43.316 -0.036 65.086 1.00 97.88 1086 PHE A N 1
ATOM 7952 C CA . PHE A 1 1086 ? -42.169 0.536 64.391 1.00 97.88 1086 PHE A CA 1
ATOM 7953 C C . PHE A 1 1086 ? -42.644 1.412 63.230 1.00 97.88 1086 PHE A C 1
ATOM 7955 O O . PHE A 1 1086 ? -43.712 1.179 62.656 1.00 97.88 1086 PHE A O 1
ATOM 7962 N N . LEU A 1 1087 ? -41.874 2.455 62.936 1.00 98.44 1087 LEU A N 1
ATOM 7963 C CA . LEU A 1 1087 ? -42.106 3.388 61.843 1.00 98.44 1087 LEU A CA 1
ATOM 7964 C C . LEU A 1 1087 ? -41.167 3.020 60.699 1.00 98.44 1087 LEU A C 1
ATOM 7966 O O . LEU A 1 1087 ? -39.959 2.932 60.908 1.00 98.44 1087 LEU A O 1
ATOM 7970 N N . LEU A 1 1088 ? -41.733 2.824 59.513 1.00 98.56 1088 LEU A N 1
ATOM 7971 C CA . LEU A 1 1088 ? -40.990 2.580 58.285 1.00 98.56 1088 LEU A CA 1
ATOM 7972 C C . LEU A 1 1088 ? -41.226 3.744 57.323 1.00 98.56 1088 LEU A C 1
ATOM 7974 O O . LEU A 1 1088 ? -42.379 4.142 57.125 1.00 98.56 1088 LEU A O 1
ATOM 7978 N N . VAL A 1 1089 ? -40.152 4.296 56.763 1.00 98.69 1089 VAL A N 1
ATOM 7979 C CA . VAL A 1 1089 ? -40.198 5.382 55.779 1.00 98.69 1089 VAL A CA 1
ATOM 7980 C C . VAL A 1 1089 ? -39.438 4.954 54.531 1.00 98.69 1089 VAL A C 1
ATOM 7982 O O . VAL A 1 1089 ? -38.208 4.933 54.542 1.00 98.69 1089 VAL A O 1
ATOM 7985 N N . VAL A 1 1090 ? -40.184 4.667 53.465 1.00 98.69 1090 VAL A N 1
ATOM 7986 C CA . VAL A 1 1090 ? -39.618 4.330 52.160 1.00 98.69 1090 VAL A CA 1
ATOM 7987 C C . VAL A 1 1090 ? -39.309 5.606 51.384 1.00 98.69 1090 VAL A C 1
ATOM 7989 O O . VAL A 1 1090 ? -40.094 6.563 51.401 1.00 98.69 1090 VAL A O 1
ATOM 7992 N N . ASN A 1 1091 ? -38.174 5.637 50.692 1.00 97.62 1091 ASN A N 1
ATOM 7993 C CA . ASN A 1 1091 ? -37.741 6.781 49.899 1.00 97.62 1091 ASN A CA 1
ATOM 7994 C C . ASN A 1 1091 ? -37.177 6.362 48.536 1.00 97.62 1091 ASN A C 1
ATOM 7996 O O . ASN A 1 1091 ? -36.740 5.234 48.349 1.00 97.62 1091 ASN A O 1
ATOM 8000 N N . HIS A 1 1092 ? -37.198 7.292 47.580 1.00 97.56 1092 HIS A N 1
ATOM 8001 C CA . HIS A 1 1092 ? -36.559 7.098 46.284 1.00 97.56 1092 HIS A CA 1
ATOM 8002 C C . HIS A 1 1092 ? -36.011 8.439 45.770 1.00 97.56 1092 HIS A C 1
ATOM 8004 O O . HIS A 1 1092 ? -36.699 9.205 45.086 1.00 97.56 1092 HIS A O 1
ATOM 8010 N N . PHE A 1 1093 ? -34.779 8.757 46.173 1.00 97.88 1093 PHE A N 1
ATOM 8011 C CA . PHE A 1 1093 ? -34.137 10.058 45.947 1.00 97.88 1093 PHE A CA 1
ATOM 8012 C C . PHE A 1 1093 ? -33.898 10.352 44.464 1.00 97.88 1093 PHE A C 1
ATOM 8014 O O . PHE A 1 1093 ? -34.035 9.494 43.592 1.00 97.88 1093 PHE A O 1
ATOM 8021 N N . LYS A 1 1094 ? -33.529 11.600 44.154 1.00 96.81 1094 LYS A N 1
ATOM 8022 C CA . LYS A 1 1094 ? -33.232 12.003 42.776 1.00 96.81 1094 LYS A CA 1
ATOM 8023 C C . LYS A 1 1094 ? -32.110 11.140 42.180 1.00 96.81 1094 LYS A C 1
ATOM 8025 O O . LYS A 1 1094 ? -30.997 11.135 42.697 1.00 96.81 1094 LYS A O 1
ATOM 8030 N N . SER A 1 1095 ? -32.378 10.523 41.024 1.00 94.75 1095 SER A N 1
ATOM 8031 C CA . SER A 1 1095 ? -31.373 9.760 40.264 1.00 94.75 1095 SER A CA 1
ATOM 8032 C C . SER A 1 1095 ? -30.097 10.563 39.986 1.00 94.75 1095 SER A C 1
ATOM 8034 O O . SER A 1 1095 ? -30.173 11.740 39.607 1.00 94.75 1095 SER A O 1
ATOM 8036 N N . LYS A 1 1096 ? -28.949 9.876 40.095 1.00 94.81 1096 LYS A N 1
ATOM 8037 C CA . LYS A 1 1096 ? -27.589 10.371 39.806 1.00 94.81 1096 LYS A CA 1
ATOM 8038 C C . LYS A 1 1096 ? -27.371 10.749 38.329 1.00 94.81 1096 LYS A C 1
ATOM 8040 O O . LYS A 1 1096 ? -26.389 11.421 38.015 1.00 94.81 1096 LYS A O 1
ATOM 8045 N N . GLY A 1 1097 ? -28.243 10.304 37.420 1.00 91.88 1097 GLY A N 1
ATOM 8046 C CA . GLY A 1 1097 ? -28.132 10.535 35.977 1.00 91.88 1097 GLY A CA 1
ATOM 8047 C C . GLY A 1 1097 ? -28.627 11.909 35.508 1.00 91.88 1097 GLY A C 1
ATOM 8048 O O . GLY A 1 1097 ? -29.352 12.613 36.211 1.00 91.88 1097 GLY A O 1
ATOM 8049 N N . SER A 1 1098 ? -28.266 12.264 34.270 1.00 89.81 1098 SER A N 1
ATOM 8050 C CA . SER A 1 1098 ? -28.646 13.516 33.584 1.00 89.81 1098 SER A CA 1
ATOM 8051 C C . SER A 1 1098 ? -28.308 14.814 34.347 1.00 89.81 1098 SER A C 1
ATOM 8053 O O . SER A 1 1098 ? -29.183 15.671 34.505 1.00 89.81 1098 SER A O 1
ATOM 8055 N N . PRO A 1 1099 ? -27.062 14.989 34.837 1.00 93.00 1099 PRO A N 1
ATOM 8056 C CA . PRO A 1 1099 ? -26.676 16.182 35.586 1.00 93.00 1099 PRO A CA 1
ATOM 8057 C C . PRO A 1 1099 ? -26.794 17.469 34.746 1.00 93.00 1099 PRO A C 1
ATOM 8059 O O . PRO A 1 1099 ? -26.489 17.455 33.547 1.00 93.00 1099 PRO A O 1
ATOM 8062 N N . PRO A 1 1100 ? -27.142 18.618 35.358 1.00 92.88 1100 PRO A N 1
ATOM 8063 C CA . PRO A 1 1100 ? -26.910 19.920 34.746 1.00 92.88 1100 PRO A CA 1
ATOM 8064 C C . PRO A 1 1100 ? -25.407 20.172 34.528 1.00 92.88 1100 PRO A C 1
ATOM 8066 O O . PRO A 1 1100 ? -24.536 19.506 35.089 1.00 92.88 1100 PRO A O 1
ATOM 8069 N N . LYS A 1 1101 ? -25.081 21.162 33.691 1.00 92.94 1101 LYS A N 1
ATOM 8070 C CA . LYS A 1 1101 ? -23.685 21.547 33.436 1.00 92.94 1101 LYS A CA 1
ATOM 8071 C C . LYS A 1 1101 ? -23.131 22.396 34.583 1.00 92.94 1101 LYS A C 1
ATOM 8073 O O . LYS A 1 1101 ? -23.832 23.235 35.140 1.00 92.94 1101 LYS A O 1
ATOM 8078 N N . SER A 1 1102 ? -21.837 22.251 34.863 1.00 86.06 1102 SER A N 1
ATOM 8079 C CA . SER A 1 1102 ? -21.110 23.172 35.748 1.00 86.06 1102 SER A CA 1
ATOM 8080 C C . SER A 1 1102 ? -21.206 24.618 35.213 1.00 86.06 1102 SER A C 1
ATOM 8082 O O . SER A 1 1102 ? -21.141 24.799 33.989 1.00 86.06 1102 SER A O 1
ATOM 8084 N N . PRO A 1 1103 ? -21.366 25.655 36.067 1.00 91.25 1103 PRO A N 1
ATOM 8085 C CA . PRO A 1 1103 ? -21.190 25.679 37.530 1.00 91.25 1103 PRO A CA 1
ATOM 8086 C C . PRO A 1 1103 ? -22.456 25.471 38.388 1.00 91.25 1103 PRO A C 1
ATOM 8088 O O . PRO A 1 1103 ? -22.539 26.012 39.488 1.00 91.25 1103 PRO A O 1
ATOM 8091 N N . ASP A 1 1104 ? -23.441 24.696 37.939 1.00 94.50 1104 ASP A N 1
ATOM 8092 C CA . ASP A 1 1104 ? -24.603 24.359 38.774 1.00 94.50 1104 ASP A CA 1
ATOM 8093 C C . ASP A 1 1104 ? -24.196 23.540 40.030 1.00 94.50 1104 ASP A C 1
ATOM 8095 O O . ASP A 1 1104 ? -23.315 22.678 39.915 1.00 94.50 1104 ASP A O 1
ATOM 8099 N N . PRO A 1 1105 ? -24.772 23.783 41.228 1.00 91.62 1105 PRO A N 1
ATOM 8100 C CA . PRO A 1 1105 ? -24.521 22.957 42.417 1.00 91.62 1105 PRO A CA 1
ATOM 8101 C C . PRO A 1 1105 ? -24.928 21.484 42.249 1.00 91.62 1105 PRO A C 1
ATOM 8103 O O . PRO A 1 1105 ? -24.354 20.627 42.916 1.00 91.62 1105 PRO A O 1
ATOM 8106 N N . ASP A 1 1106 ? -25.869 21.184 41.353 1.00 94.38 1106 ASP A N 1
ATOM 8107 C CA . ASP A 1 1106 ? -26.292 19.825 41.010 1.00 94.38 1106 ASP A CA 1
ATOM 8108 C C . ASP A 1 1106 ? -25.498 19.219 39.840 1.00 94.38 1106 ASP A C 1
ATOM 8110 O O . ASP A 1 1106 ? -25.777 18.088 39.432 1.00 94.38 1106 ASP A O 1
ATOM 8114 N N . ALA A 1 1107 ? -24.503 19.928 39.293 1.00 93.50 1107 ALA A N 1
ATOM 8115 C CA . ALA A 1 1107 ? -23.578 19.335 38.331 1.00 93.50 1107 ALA A CA 1
ATOM 8116 C C . ALA A 1 1107 ? -22.769 18.196 38.978 1.00 93.50 1107 ALA A C 1
ATOM 8118 O O . ALA A 1 1107 ? -22.592 18.147 40.196 1.00 93.50 1107 ALA A O 1
ATOM 8119 N N . ASP A 1 1108 ? -22.266 17.266 38.164 1.00 92.69 1108 ASP A N 1
ATOM 8120 C CA . ASP A 1 1108 ? -21.471 16.151 38.680 1.00 92.69 1108 ASP A CA 1
ATOM 8121 C C . ASP A 1 1108 ? -20.052 16.603 39.065 1.00 92.69 1108 ASP A C 1
ATOM 8123 O O . ASP A 1 1108 ? -19.257 17.014 38.215 1.00 92.69 1108 ASP A O 1
ATOM 8127 N N . TYR A 1 1109 ? -19.739 16.503 40.359 1.00 88.19 1109 TYR A N 1
ATOM 8128 C CA . TYR A 1 1109 ? -18.420 16.771 40.942 1.00 88.19 1109 TYR A CA 1
ATOM 8129 C C . TYR A 1 1109 ? -17.762 15.501 41.520 1.00 88.19 1109 TYR A C 1
ATOM 8131 O O . TYR A 1 1109 ? -16.929 15.590 42.422 1.00 88.19 1109 TYR A O 1
ATOM 8139 N N . GLY A 1 1110 ? -18.138 14.315 41.025 1.00 88.38 1110 GLY A N 1
ATOM 8140 C CA . GLY A 1 1110 ? -17.567 13.018 41.418 1.00 88.38 1110 GLY A CA 1
ATOM 8141 C C . GLY A 1 1110 ? -18.463 12.152 42.311 1.00 88.38 1110 GLY A C 1
ATOM 8142 O O . GLY A 1 1110 ? -18.008 11.124 42.803 1.00 88.38 1110 GLY A O 1
ATOM 8143 N N . GLN A 1 1111 ? -19.719 12.552 42.526 1.00 93.50 1111 GLN A N 1
ATOM 8144 C CA . GLN A 1 1111 ? -20.740 11.790 43.269 1.00 93.50 1111 GLN A CA 1
ATOM 8145 C C . GLN A 1 1111 ? -21.998 11.548 42.417 1.00 93.50 1111 GLN A C 1
ATOM 8147 O O . GLN A 1 1111 ? -23.058 11.191 42.943 1.00 93.50 1111 GLN A O 1
ATOM 8152 N N . GLY A 1 1112 ? -21.917 11.767 41.101 1.00 93.50 1112 GLY A N 1
ATOM 8153 C CA . GLY A 1 1112 ? -23.068 11.814 40.207 1.00 93.50 1112 GLY A CA 1
ATOM 8154 C C . GLY A 1 1112 ? -23.826 13.141 40.296 1.00 93.50 1112 GLY A C 1
ATOM 8155 O O . GLY A 1 1112 ? -23.607 13.957 41.197 1.00 93.50 1112 GLY A O 1
ATOM 8156 N N . GLY A 1 1113 ? -24.748 13.346 39.358 1.00 94.88 1113 GLY A N 1
ATOM 8157 C CA . GLY A 1 1113 ? -25.611 14.521 39.316 1.00 94.88 1113 GLY A CA 1
ATOM 8158 C C . GLY A 1 1113 ? -26.515 14.663 40.533 1.00 94.88 1113 GLY A C 1
ATOM 8159 O O . GLY A 1 1113 ? -26.758 13.709 41.280 1.00 94.88 1113 GLY A O 1
ATOM 8160 N N . PHE A 1 1114 ? -27.031 15.875 40.720 1.00 96.62 1114 PHE A N 1
ATOM 8161 C CA . PHE A 1 1114 ? -28.026 16.206 41.739 1.00 96.62 1114 PHE A CA 1
ATOM 8162 C C . PHE A 1 1114 ? -27.603 15.877 43.178 1.00 96.62 1114 PHE A C 1
ATOM 8164 O O . PHE A 1 1114 ? -28.441 15.585 44.029 1.00 96.62 1114 PHE A O 1
ATOM 8171 N N . ASN A 1 1115 ? -26.296 15.877 43.467 1.00 97.00 1115 ASN A N 1
ATOM 8172 C CA . ASN A 1 1115 ? -25.802 15.597 44.816 1.00 97.00 1115 ASN A CA 1
ATOM 8173 C C . ASN A 1 1115 ? -26.276 16.655 45.825 1.00 97.00 1115 ASN A C 1
ATOM 8175 O O . ASN A 1 1115 ? -26.671 16.301 46.932 1.00 97.00 1115 ASN A O 1
ATOM 8179 N N . ALA A 1 1116 ? -26.286 17.939 45.447 1.00 96.62 1116 ALA A N 1
ATOM 8180 C CA . ALA A 1 1116 ? -26.752 19.005 46.331 1.00 96.62 1116 ALA A CA 1
ATOM 8181 C C . ALA A 1 1116 ? -28.248 18.850 46.658 1.00 96.62 1116 ALA A C 1
ATOM 8183 O O . ALA A 1 1116 ? -28.625 18.938 47.828 1.00 96.62 1116 ALA A O 1
ATOM 8184 N N . LEU A 1 1117 ? -29.083 18.525 45.667 1.00 97.50 1117 LEU A N 1
ATOM 8185 C CA . LEU A 1 1117 ? -30.490 18.191 45.887 1.00 97.50 1117 LEU A CA 1
ATOM 8186 C C . LEU A 1 1117 ? -30.652 16.961 46.794 1.00 97.50 1117 LEU A C 1
ATOM 8188 O O . LEU A 1 1117 ? -31.383 17.039 47.781 1.00 97.50 1117 LEU A O 1
ATOM 8192 N N . ARG A 1 1118 ? -29.927 15.862 46.544 1.00 98.19 1118 ARG A N 1
ATOM 8193 C CA . ARG A 1 1118 ? -29.972 14.656 47.397 1.00 98.19 1118 ARG A CA 1
ATOM 8194 C C . ARG A 1 1118 ? -29.575 14.944 48.852 1.00 98.19 1118 ARG A C 1
ATOM 8196 O O . ARG A 1 1118 ? -30.157 14.377 49.772 1.00 98.19 1118 ARG A O 1
ATOM 8203 N N . VAL A 1 1119 ? -28.643 15.870 49.094 1.00 98.50 1119 VAL A N 1
ATOM 8204 C CA . VAL A 1 1119 ? -28.304 16.333 50.454 1.00 98.50 1119 VAL A CA 1
ATOM 8205 C C . VAL A 1 1119 ? -29.494 17.032 51.118 1.00 98.50 1119 VAL A C 1
ATOM 8207 O O . VAL A 1 1119 ? -29.783 16.761 52.283 1.00 98.50 1119 VAL A O 1
ATOM 8210 N N . THR A 1 1120 ? -30.215 17.897 50.398 1.00 98.38 1120 THR A N 1
ATOM 8211 C CA . THR A 1 1120 ? -31.430 18.536 50.942 1.00 98.38 1120 THR A CA 1
ATOM 8212 C C . THR A 1 1120 ? -32.556 17.528 51.184 1.00 98.38 1120 THR A C 1
ATOM 8214 O O . THR A 1 1120 ? -33.231 17.608 52.208 1.00 98.38 1120 THR A O 1
ATOM 8217 N N . GLN A 1 1121 ? -32.689 16.515 50.322 1.00 98.56 1121 GLN A N 1
ATOM 8218 C CA . GLN A 1 1121 ? -33.631 15.403 50.493 1.00 98.56 1121 GLN A CA 1
ATOM 8219 C C . GLN A 1 1121 ? -33.321 14.586 51.752 1.00 98.56 1121 GLN A C 1
ATOM 8221 O O . GLN A 1 1121 ? -34.230 14.285 52.522 1.00 98.56 1121 GLN A O 1
ATOM 8226 N N . ALA A 1 1122 ? -32.043 14.307 52.028 1.00 98.75 1122 ALA A N 1
ATOM 8227 C CA . ALA A 1 1122 ? -31.624 13.644 53.263 1.00 98.75 1122 ALA A CA 1
ATOM 8228 C C . ALA A 1 1122 ? -31.982 14.464 54.514 1.00 98.75 1122 ALA A C 1
ATOM 8230 O O . ALA A 1 1122 ? -32.504 13.918 55.483 1.00 98.75 1122 ALA A O 1
ATOM 8231 N N . GLN A 1 1123 ? -31.760 15.782 54.493 1.00 98.69 1123 GLN A N 1
ATOM 8232 C CA . GLN A 1 1123 ? -32.116 16.670 55.609 1.00 98.69 1123 GLN A CA 1
ATOM 8233 C C . GLN A 1 1123 ? -33.632 16.710 55.849 1.00 98.69 1123 GLN A C 1
ATOM 8235 O O . GLN A 1 1123 ? -34.084 16.657 56.996 1.00 98.69 1123 GLN A O 1
ATOM 8240 N N . ALA A 1 1124 ? -34.413 16.781 54.769 1.00 98.56 1124 ALA A N 1
ATOM 8241 C CA . ALA A 1 1124 ? -35.869 16.737 54.813 1.00 98.56 1124 ALA A CA 1
ATOM 8242 C C . ALA A 1 1124 ? -36.383 15.399 55.363 1.00 98.56 1124 ALA A C 1
ATOM 8244 O O . ALA A 1 1124 ? -37.264 15.398 56.223 1.00 98.56 1124 ALA A O 1
ATOM 8245 N N . LEU A 1 1125 ? -35.789 14.280 54.937 1.00 98.62 1125 LEU A N 1
ATOM 8246 C CA . LEU A 1 1125 ? -36.145 12.940 55.397 1.00 98.62 1125 LEU A CA 1
ATOM 8247 C C . LEU A 1 1125 ? -35.901 12.761 56.903 1.00 98.62 1125 LEU A C 1
ATOM 8249 O O . LEU A 1 1125 ? -36.780 12.248 57.590 1.00 98.62 1125 LEU A O 1
ATOM 8253 N N . VAL A 1 1126 ? -34.765 13.235 57.437 1.00 98.50 1126 VAL A N 1
ATOM 8254 C CA . VAL A 1 1126 ? -34.492 13.214 58.891 1.00 98.50 1126 VAL A CA 1
ATOM 8255 C C . VAL A 1 1126 ? -35.575 13.972 59.648 1.00 98.50 1126 VAL A C 1
ATOM 8257 O O . VAL A 1 1126 ? -36.188 13.431 60.566 1.00 98.50 1126 VAL A O 1
ATOM 8260 N N . LYS A 1 1127 ? -35.854 15.213 59.233 1.00 98.12 1127 LYS A N 1
ATOM 8261 C CA . LYS A 1 1127 ? -36.866 16.049 59.884 1.00 98.12 1127 LYS A CA 1
ATOM 8262 C C . LYS A 1 1127 ? -38.246 15.386 59.852 1.00 98.12 1127 LYS A C 1
ATOM 8264 O O . LYS A 1 1127 ? -38.944 15.379 60.862 1.00 98.12 1127 LYS A O 1
ATOM 8269 N N . PHE A 1 1128 ? -38.626 14.829 58.706 1.00 98.25 1128 PHE A N 1
ATOM 8270 C CA . PHE A 1 1128 ? -39.895 14.132 58.528 1.00 98.25 1128 PHE A CA 1
ATOM 8271 C C . PHE A 1 1128 ? -40.012 12.911 59.448 1.00 98.25 1128 PHE A C 1
ATOM 8273 O O . PHE A 1 1128 ? -41.020 12.743 60.135 1.00 98.25 1128 PHE A O 1
ATOM 8280 N N . ALA A 1 1129 ? -38.962 12.092 59.513 1.00 98.06 1129 ALA A N 1
ATOM 8281 C CA . ALA A 1 1129 ? -38.907 10.914 60.367 1.00 98.06 1129 ALA A CA 1
ATOM 8282 C C . ALA A 1 1129 ? -38.983 11.269 61.864 1.00 98.06 1129 ALA A C 1
ATOM 8284 O O . ALA A 1 1129 ? -39.726 10.624 62.606 1.00 98.06 1129 ALA A O 1
ATOM 8285 N N . ASP A 1 1130 ? -38.290 12.324 62.300 1.00 97.31 1130 ASP A N 1
ATOM 8286 C CA . ASP A 1 1130 ? -38.313 12.802 63.689 1.00 97.31 1130 ASP A CA 1
ATOM 8287 C C . ASP A 1 1130 ? -39.702 13.328 64.093 1.00 97.31 1130 ASP A C 1
ATOM 8289 O O . ASP A 1 1130 ? -40.228 12.982 65.155 1.00 97.31 1130 ASP A O 1
ATOM 8293 N N . GLU A 1 1131 ? -40.337 14.134 63.235 1.00 97.44 1131 GLU A N 1
ATOM 8294 C CA . GLU A 1 1131 ? -41.691 14.655 63.466 1.00 97.44 1131 GLU A CA 1
ATOM 8295 C C . GLU A 1 1131 ? -42.727 13.520 63.552 1.00 97.44 1131 GLU A C 1
ATOM 8297 O O . GLU A 1 1131 ? -43.620 13.539 64.412 1.00 97.44 1131 GLU A O 1
ATOM 8302 N N . LEU A 1 1132 ? -42.592 12.495 62.708 1.00 97.12 1132 LEU A N 1
ATOM 8303 C CA . LEU A 1 1132 ? -43.455 11.316 62.732 1.00 97.12 1132 LEU A CA 1
ATOM 8304 C C . LEU A 1 1132 ? -43.202 10.414 63.937 1.00 97.12 1132 LEU A C 1
ATOM 8306 O O . LEU A 1 1132 ? -44.165 9.951 64.546 1.00 97.12 1132 LEU A O 1
ATOM 8310 N N . SER A 1 1133 ? -41.949 10.192 64.328 1.00 96.81 1133 SER A N 1
ATOM 8311 C CA . SER A 1 1133 ? -41.599 9.432 65.534 1.00 96.81 1133 SER A CA 1
ATOM 8312 C C . SER A 1 1133 ? -42.276 10.024 66.774 1.00 96.81 1133 SER A C 1
ATOM 8314 O O . SER A 1 1133 ? -42.957 9.308 67.515 1.00 96.81 1133 SER A O 1
ATOM 8316 N N . VAL A 1 1134 ? -42.192 11.349 66.943 1.00 96.31 1134 VAL A N 1
ATOM 8317 C CA . VAL A 1 1134 ? -42.823 12.068 68.061 1.00 96.31 1134 VAL A CA 1
ATOM 8318 C C . VAL A 1 1134 ? -44.348 12.021 67.978 1.00 96.31 1134 VAL A C 1
ATOM 8320 O O . VAL A 1 1134 ? -45.003 11.699 68.967 1.00 96.31 1134 VAL A O 1
ATOM 8323 N N . SER A 1 1135 ? -44.934 12.340 66.821 1.00 95.44 1135 SER A N 1
ATOM 8324 C CA . SER A 1 1135 ? -46.396 12.428 66.676 1.00 95.44 1135 SER A CA 1
ATOM 8325 C C . SER A 1 1135 ? -47.109 11.072 66.702 1.00 95.44 1135 SER A C 1
ATOM 8327 O O . SER A 1 1135 ? -48.281 11.012 67.078 1.00 95.44 1135 SER A O 1
ATOM 8329 N N . SER A 1 1136 ? -46.420 9.985 66.344 1.00 95.00 1136 SER A N 1
ATOM 8330 C CA . SER A 1 1136 ? -46.957 8.618 66.386 1.00 95.00 1136 SER A CA 1
ATOM 8331 C C . SER A 1 1136 ? -46.631 7.847 67.673 1.00 95.00 1136 SER A C 1
ATOM 8333 O O . SER A 1 1136 ? -47.163 6.745 67.866 1.00 95.00 1136 SER A O 1
ATOM 8335 N N . GLU A 1 1137 ? -45.809 8.430 68.555 1.00 95.50 1137 GLU A N 1
ATOM 8336 C CA . GLU A 1 1137 ? -45.275 7.809 69.776 1.00 95.50 1137 GLU A CA 1
ATOM 8337 C C . GLU A 1 1137 ? -44.527 6.493 69.476 1.00 95.50 1137 GLU A C 1
ATOM 8339 O O . GLU A 1 1137 ? -44.758 5.464 70.117 1.00 95.50 1137 GLU A O 1
ATOM 8344 N N . VAL A 1 1138 ? -43.656 6.506 68.460 1.00 97.12 1138 VAL A N 1
ATOM 8345 C CA . VAL A 1 1138 ? -42.879 5.336 68.014 1.00 97.12 1138 VAL A CA 1
ATOM 8346 C C . VAL A 1 1138 ? -41.384 5.638 68.060 1.00 97.12 1138 VAL A C 1
ATOM 8348 O O . VAL A 1 1138 ? -40.892 6.491 67.328 1.00 97.12 1138 VAL A O 1
ATOM 8351 N N . GLU A 1 1139 ? -40.646 4.905 68.895 1.00 94.88 1139 GLU A N 1
ATOM 8352 C CA . GLU A 1 1139 ? -39.196 5.098 69.066 1.00 94.88 1139 GLU A CA 1
ATOM 8353 C C . GLU A 1 1139 ? -38.359 4.385 67.991 1.00 94.88 1139 GLU A C 1
ATOM 8355 O O . GLU A 1 1139 ? -37.286 4.867 67.634 1.00 94.88 1139 GLU A O 1
ATOM 8360 N N . LYS A 1 1140 ? -38.830 3.245 67.466 1.00 97.31 1140 LYS A N 1
ATOM 8361 C CA . LYS A 1 1140 ? -38.121 2.435 66.460 1.00 97.31 1140 LYS A CA 1
ATOM 8362 C C . LYS A 1 1140 ? -38.414 2.980 65.060 1.00 97.31 1140 LYS A C 1
ATOM 8364 O O . LYS A 1 1140 ? -39.521 2.781 64.557 1.00 97.31 1140 LYS A O 1
ATOM 8369 N N . VAL A 1 1141 ? -37.441 3.656 64.448 1.00 98.44 1141 VAL A N 1
ATOM 8370 C CA . VAL A 1 1141 ? -37.575 4.261 63.112 1.00 98.44 1141 VAL A CA 1
ATOM 8371 C C . VAL A 1 1141 ? -36.581 3.644 62.136 1.00 98.44 1141 VAL A C 1
ATOM 8373 O O . VAL A 1 1141 ? -35.372 3.650 62.387 1.00 98.44 1141 VAL A O 1
ATOM 8376 N N . TYR A 1 1142 ? -37.111 3.160 61.017 1.00 98.56 1142 TYR A N 1
ATOM 8377 C CA . TYR A 1 1142 ? -36.370 2.631 59.881 1.00 98.56 1142 TYR A CA 1
ATOM 8378 C C . TYR A 1 1142 ? -36.590 3.523 58.655 1.00 98.56 1142 TYR A C 1
ATOM 8380 O O . TYR A 1 1142 ? -37.729 3.884 58.348 1.00 98.56 1142 TYR A O 1
ATOM 8388 N N . LEU A 1 1143 ? -35.504 3.867 57.965 1.00 98.75 1143 LEU A N 1
ATOM 8389 C CA . LEU A 1 1143 ? -35.519 4.538 56.664 1.00 98.75 1143 LEU A CA 1
ATOM 8390 C C . LEU A 1 1143 ? -34.967 3.557 55.637 1.00 98.75 1143 LEU A C 1
ATOM 8392 O O . LEU A 1 1143 ? -33.821 3.133 55.778 1.00 98.75 1143 LEU A O 1
ATOM 8396 N N . ASP A 1 1144 ? -35.744 3.193 54.631 1.00 98.31 1144 ASP A N 1
ATOM 8397 C CA . ASP A 1 1144 ? -35.319 2.248 53.603 1.00 98.31 1144 ASP A CA 1
ATOM 8398 C C . ASP A 1 1144 ? -35.669 2.725 52.192 1.00 98.31 1144 ASP A C 1
ATOM 8400 O O . ASP A 1 1144 ? -36.420 3.686 52.011 1.00 98.31 1144 ASP A O 1
ATOM 8404 N N . GLY A 1 1145 ? -35.044 2.113 51.193 1.00 98.00 1145 GLY A N 1
ATOM 8405 C CA . GLY A 1 1145 ? -35.255 2.432 49.785 1.00 98.00 1145 GLY A CA 1
ATOM 8406 C C . GLY A 1 1145 ? -33.997 2.826 49.038 1.00 98.00 1145 GLY A C 1
ATOM 8407 O O . GLY A 1 1145 ? -32.877 2.667 49.533 1.00 98.00 1145 GLY A O 1
ATOM 8408 N N . ASP A 1 1146 ? -34.201 3.352 47.834 1.00 98.00 1146 ASP A N 1
ATOM 8409 C CA . ASP A 1 1146 ? -33.131 3.792 46.946 1.00 98.00 1146 ASP A CA 1
ATOM 8410 C C . ASP A 1 1146 ? -32.784 5.265 47.207 1.00 98.00 1146 ASP A C 1
ATOM 8412 O O . ASP A 1 1146 ? -33.430 6.212 46.736 1.00 98.00 1146 ASP A O 1
ATOM 8416 N N . PHE A 1 1147 ? -31.695 5.467 47.944 1.00 98.06 1147 PHE A N 1
ATOM 8417 C CA . PHE A 1 1147 ? -31.176 6.794 48.269 1.00 98.06 1147 PHE A CA 1
ATOM 8418 C C . PHE A 1 1147 ? -30.420 7.428 47.096 1.00 98.06 1147 PHE A C 1
ATOM 8420 O O . PHE A 1 1147 ? -29.964 8.574 47.198 1.00 98.06 1147 PHE A O 1
ATOM 8427 N N . ASN A 1 1148 ? -30.247 6.703 45.984 1.00 97.62 1148 ASN A N 1
ATOM 8428 C CA . ASN A 1 1148 ? -29.449 7.095 44.830 1.00 97.62 1148 ASN A CA 1
ATOM 8429 C C . ASN A 1 1148 ? -28.078 7.637 45.258 1.00 97.62 1148 ASN A C 1
ATOM 8431 O O . ASN A 1 1148 ? -27.550 8.587 44.681 1.00 97.62 1148 ASN A O 1
ATOM 8435 N N . SER A 1 1149 ? -27.506 7.082 46.325 1.00 97.75 1149 SER A N 1
ATOM 8436 C CA . SER A 1 1149 ? -26.305 7.585 46.977 1.00 97.75 1149 SER A CA 1
ATOM 8437 C C . SER A 1 1149 ? -25.483 6.422 47.511 1.00 97.75 1149 SER A C 1
ATOM 8439 O O . SER A 1 1149 ? -26.006 5.568 48.221 1.00 97.75 1149 SER A O 1
ATOM 8441 N N . TYR A 1 1150 ? -24.188 6.412 47.199 1.00 97.88 1150 TYR A N 1
ATOM 8442 C CA . TYR A 1 1150 ? -23.282 5.399 47.740 1.00 97.88 1150 TYR A CA 1
ATOM 8443 C C . TYR A 1 1150 ? -22.989 5.656 49.220 1.00 97.88 1150 TYR A C 1
ATOM 8445 O O . TYR A 1 1150 ? -23.106 6.789 49.698 1.00 97.88 1150 TYR A O 1
ATOM 8453 N N . THR A 1 1151 ? -22.586 4.604 49.935 1.00 97.44 1151 THR A N 1
ATOM 8454 C CA . THR A 1 1151 ? -22.486 4.550 51.404 1.00 97.44 1151 THR A CA 1
ATOM 8455 C C . THR A 1 1151 ? -21.761 5.744 52.038 1.00 97.44 1151 THR A C 1
ATOM 8457 O O . THR A 1 1151 ? -22.192 6.240 53.073 1.00 97.44 1151 THR A O 1
ATOM 8460 N N . PHE A 1 1152 ? -20.697 6.278 51.429 1.00 97.06 1152 PHE A N 1
ATOM 8461 C CA . PHE A 1 1152 ? -19.919 7.387 52.004 1.00 97.06 1152 PHE A CA 1
ATOM 8462 C C . PHE A 1 1152 ? -20.186 8.745 51.341 1.00 97.06 1152 PHE A C 1
ATOM 8464 O O . PHE A 1 1152 ? -19.505 9.726 51.650 1.00 97.06 1152 PHE A O 1
ATOM 8471 N N . GLU A 1 1153 ? -21.165 8.853 50.450 1.00 98.12 1153 GLU A N 1
ATOM 8472 C CA . GLU A 1 1153 ? -21.529 10.118 49.806 1.00 98.12 1153 GLU A CA 1
ATOM 8473 C C . GLU A 1 1153 ? -22.238 11.086 50.770 1.00 98.12 1153 GLU A C 1
ATOM 8475 O O . GLU A 1 1153 ? -22.642 10.740 51.884 1.00 98.12 1153 GLU A O 1
ATOM 8480 N N . ASP A 1 1154 ? -22.328 12.356 50.374 1.00 98.19 1154 ASP A N 1
ATOM 8481 C CA . ASP A 1 1154 ? -22.853 13.431 51.226 1.00 98.19 1154 ASP A CA 1
ATOM 8482 C C . ASP A 1 1154 ? -24.288 13.210 51.739 1.00 98.19 1154 ASP A C 1
ATOM 8484 O O . ASP A 1 1154 ? -24.503 13.454 52.930 1.00 98.19 1154 ASP A O 1
ATOM 8488 N N . PRO A 1 1155 ? -25.255 12.723 50.933 1.00 98.38 1155 PRO A N 1
ATOM 8489 C CA . PRO A 1 1155 ? -26.607 12.436 51.418 1.00 98.38 1155 PRO A CA 1
ATOM 8490 C C . PRO A 1 1155 ? -26.618 11.397 52.546 1.00 98.38 1155 PRO A C 1
ATOM 8492 O O . PRO A 1 1155 ? -27.264 11.606 53.571 1.00 98.38 1155 PRO A O 1
ATOM 8495 N N . MET A 1 1156 ? -25.836 10.321 52.413 1.00 98.44 1156 MET A N 1
ATOM 8496 C CA . MET A 1 1156 ? -25.742 9.280 53.445 1.00 98.44 1156 MET A CA 1
ATOM 8497 C C . MET A 1 1156 ? -25.094 9.809 54.721 1.00 98.44 1156 MET A C 1
ATOM 8499 O O . MET A 1 1156 ? -25.562 9.530 55.826 1.00 98.44 1156 MET A O 1
ATOM 8503 N N . LYS A 1 1157 ? -24.072 10.664 54.589 1.00 97.94 1157 LYS A N 1
ATOM 8504 C CA . LYS A 1 1157 ? -23.447 11.320 55.741 1.00 97.94 1157 LYS A CA 1
ATOM 8505 C C . LYS A 1 1157 ? -24.443 12.147 56.561 1.00 97.94 1157 LYS A C 1
ATOM 8507 O O . LYS A 1 1157 ? -24.342 12.132 57.784 1.00 97.94 1157 LYS A O 1
ATOM 8512 N N . VAL A 1 1158 ? -25.395 12.838 55.928 1.00 98.69 1158 VAL A N 1
ATOM 8513 C CA . VAL A 1 1158 ? -26.451 13.574 56.653 1.00 98.69 1158 VAL A CA 1
ATOM 8514 C C . VAL A 1 1158 ? -27.247 12.634 57.562 1.00 98.69 1158 VAL A C 1
ATOM 8516 O O . VAL A 1 1158 ? -27.493 12.966 58.720 1.00 98.69 1158 VAL A O 1
ATOM 8519 N N . LEU A 1 1159 ? -27.614 11.456 57.057 1.00 98.69 1159 LEU A N 1
ATOM 8520 C CA . LEU A 1 1159 ? -28.406 10.465 57.791 1.00 98.69 1159 LEU A CA 1
ATOM 8521 C C . LEU A 1 1159 ? -27.600 9.864 58.953 1.00 98.69 1159 LEU A C 1
ATOM 8523 O O . LEU A 1 1159 ? -28.115 9.727 60.064 1.00 98.69 1159 LEU A O 1
ATOM 8527 N N . TYR A 1 1160 ? -26.313 9.584 58.733 1.00 98.50 1160 TYR A N 1
ATOM 8528 C CA . TYR A 1 1160 ? -25.419 9.091 59.783 1.00 98.50 1160 TYR A CA 1
ATOM 8529 C C . TYR A 1 1160 ? -25.151 10.134 60.872 1.00 98.50 1160 TYR A C 1
ATOM 8531 O O . TYR A 1 1160 ? -25.171 9.804 62.057 1.00 98.50 1160 TYR A O 1
ATOM 8539 N N . ASP A 1 1161 ? -24.958 11.402 60.500 1.00 98.38 1161 ASP A N 1
ATOM 8540 C CA . ASP A 1 1161 ? -24.783 12.501 61.458 1.00 98.38 1161 ASP A CA 1
ATOM 8541 C C . ASP A 1 1161 ? -26.056 12.736 62.298 1.00 98.38 1161 ASP A C 1
ATOM 8543 O O . ASP A 1 1161 ? -25.964 13.208 63.433 1.00 98.38 1161 ASP A O 1
ATOM 8547 N N . ALA A 1 1162 ? -27.232 12.362 61.776 1.00 98.25 1162 ALA A N 1
ATOM 8548 C CA . ALA A 1 1162 ? -28.503 12.351 62.503 1.00 98.25 1162 ALA A CA 1
ATOM 8549 C C . ALA A 1 1162 ? -28.692 11.122 63.421 1.00 98.25 1162 ALA A C 1
ATOM 8551 O O . ALA A 1 1162 ? -29.688 11.032 64.135 1.00 98.25 1162 ALA A O 1
ATOM 8552 N N . GLY A 1 1163 ? -27.732 10.191 63.453 1.00 97.88 1163 GLY A N 1
ATOM 8553 C CA . GLY A 1 1163 ? -27.725 9.038 64.357 1.00 97.88 1163 GLY A CA 1
ATOM 8554 C C . GLY A 1 1163 ? -28.313 7.751 63.776 1.00 97.88 1163 GLY A C 1
ATOM 8555 O O . GLY A 1 1163 ? -28.460 6.779 64.519 1.00 97.88 1163 GLY A O 1
ATOM 8556 N N . TYR A 1 1164 ? -28.630 7.714 62.481 1.00 98.56 1164 TYR A N 1
ATOM 8557 C CA . TYR A 1 1164 ? -29.011 6.477 61.802 1.00 98.56 1164 TYR A CA 1
ATOM 8558 C C . TYR A 1 1164 ? -27.774 5.634 61.463 1.00 98.56 1164 TYR A C 1
ATOM 8560 O O . TYR A 1 1164 ? -26.733 6.164 61.082 1.00 98.56 1164 TYR A O 1
ATOM 8568 N N . ALA A 1 1165 ? -27.883 4.312 61.568 1.00 98.12 1165 ALA A N 1
ATOM 8569 C CA . ALA A 1 1165 ? -26.842 3.362 61.178 1.00 98.12 1165 ALA A CA 1
ATOM 8570 C C . ALA A 1 1165 ? -27.291 2.532 59.970 1.00 98.12 1165 ALA A C 1
ATOM 8572 O O . ALA A 1 1165 ? -28.441 2.097 59.927 1.00 98.12 1165 ALA A O 1
ATOM 8573 N N . SER A 1 1166 ? -26.386 2.281 59.018 1.00 97.50 1166 SER A N 1
ATOM 8574 C CA . SER A 1 1166 ? -26.653 1.371 57.896 1.00 97.50 1166 SER A CA 1
ATOM 8575 C C . SER A 1 1166 ? -26.697 -0.076 58.371 1.00 97.50 1166 SER A C 1
ATOM 8577 O O . SER A 1 1166 ? -25.724 -0.582 58.932 1.00 97.50 1166 SER A O 1
ATOM 8579 N N . LEU A 1 1167 ? -27.822 -0.749 58.128 1.00 97.62 1167 LEU A N 1
ATOM 8580 C CA . LEU A 1 1167 ? -27.989 -2.166 58.435 1.00 97.62 1167 LEU A CA 1
ATOM 8581 C C . LEU A 1 1167 ? -27.118 -3.037 57.523 1.00 97.62 1167 LEU A C 1
ATOM 8583 O O . LEU A 1 1167 ? -26.548 -4.021 57.989 1.00 97.62 1167 LEU A O 1
ATOM 8587 N N . GLY A 1 1168 ? -26.943 -2.644 56.258 1.00 94.06 1168 GLY A N 1
ATOM 8588 C CA . GLY A 1 1168 ? -26.040 -3.339 55.339 1.00 94.06 1168 GLY A CA 1
ATOM 8589 C C . GLY A 1 1168 ? -24.605 -3.379 55.872 1.00 94.06 1168 GLY A C 1
ATOM 8590 O O . GLY A 1 1168 ? -24.016 -4.453 55.974 1.00 94.06 1168 GLY A O 1
ATOM 8591 N N . GLU A 1 1169 ? -24.087 -2.236 56.329 1.00 94.88 1169 GLU A N 1
ATOM 8592 C CA . GLU A 1 1169 ? -22.751 -2.146 56.938 1.00 94.88 1169 GLU A CA 1
ATOM 8593 C C . GLU A 1 1169 ? -22.681 -2.865 58.294 1.00 94.88 1169 GLU A C 1
ATOM 8595 O O . GLU A 1 1169 ? -21.714 -3.572 58.578 1.00 94.88 1169 GLU A O 1
ATOM 8600 N N . ALA A 1 1170 ? -23.712 -2.728 59.136 1.00 95.69 1170 ALA A N 1
ATOM 8601 C CA . ALA A 1 1170 ? -23.737 -3.329 60.471 1.00 95.69 1170 ALA A CA 1
ATOM 8602 C C . ALA A 1 1170 ? -23.714 -4.868 60.448 1.00 95.69 1170 ALA A C 1
ATOM 8604 O O . ALA A 1 1170 ? -23.167 -5.481 61.369 1.00 95.69 1170 ALA A O 1
ATOM 8605 N N . TYR A 1 1171 ? -24.280 -5.487 59.406 1.00 95.94 1171 TYR A N 1
ATOM 8606 C CA . TYR A 1 1171 ? -24.377 -6.945 59.265 1.00 95.94 1171 TYR A CA 1
ATOM 8607 C C . TYR A 1 1171 ? -23.542 -7.525 58.111 1.00 95.94 1171 TYR A C 1
ATOM 8609 O O . TYR A 1 1171 ? -23.562 -8.738 57.901 1.00 95.94 1171 TYR A O 1
ATOM 8617 N N . GLY A 1 1172 ? -22.767 -6.702 57.397 1.00 93.75 1172 GLY A N 1
ATOM 8618 C CA . GLY A 1 1172 ? -21.901 -7.149 56.301 1.00 93.75 1172 GLY A CA 1
ATOM 8619 C C . GLY A 1 1172 ? -22.681 -7.721 55.114 1.00 93.75 1172 GLY A C 1
ATOM 8620 O O . GLY A 1 1172 ? -22.338 -8.794 54.606 1.00 93.75 1172 GLY A O 1
ATOM 8621 N N . ALA A 1 1173 ? -23.756 -7.043 54.714 1.00 94.12 1173 ALA A N 1
ATOM 8622 C CA . ALA A 1 1173 ? -24.535 -7.402 53.536 1.00 94.12 1173 ALA A CA 1
ATOM 8623 C C . ALA A 1 1173 ? -23.759 -7.113 52.238 1.00 94.12 1173 ALA A C 1
ATOM 8625 O O . ALA A 1 1173 ? -22.842 -6.289 52.205 1.00 94.12 1173 ALA A O 1
ATOM 8626 N N . SER A 1 1174 ? -24.118 -7.821 51.167 1.00 94.12 1174 SER A N 1
ATOM 8627 C CA . SER A 1 1174 ? -23.544 -7.595 49.839 1.00 94.12 1174 SER A CA 1
ATOM 8628 C C . SER A 1 1174 ? -23.965 -6.233 49.257 1.00 94.12 1174 SER A C 1
ATOM 8630 O O . SER A 1 1174 ? -24.986 -5.687 49.672 1.00 94.12 1174 SER A O 1
ATOM 8632 N N . PRO A 1 1175 ? -23.227 -5.698 48.266 1.00 96.25 1175 PRO A N 1
ATOM 8633 C CA . PRO A 1 1175 ? -23.661 -4.538 47.484 1.00 96.25 1175 PRO A CA 1
ATOM 8634 C C . PRO A 1 1175 ? -25.012 -4.759 46.784 1.00 96.25 1175 PRO A C 1
ATOM 8636 O O . PRO A 1 1175 ? -25.321 -5.900 46.432 1.00 96.25 1175 PRO A O 1
ATOM 8639 N N . THR A 1 1176 ? -25.779 -3.687 46.550 1.00 97.38 1176 THR A N 1
ATOM 8640 C CA . THR A 1 1176 ? -27.121 -3.755 45.925 1.00 97.38 1176 THR A CA 1
ATOM 8641 C C . THR A 1 1176 ? -27.147 -3.389 44.440 1.00 97.38 1176 THR A C 1
ATOM 8643 O O . THR A 1 1176 ? -28.157 -3.612 43.772 1.00 97.38 1176 THR A O 1
ATOM 8646 N N . TYR A 1 1177 ? -26.053 -2.820 43.922 1.00 96.56 1177 TYR A N 1
ATOM 8647 C CA . TYR A 1 1177 ? -26.000 -2.225 42.591 1.00 96.56 1177 TYR A CA 1
ATOM 8648 C C . TYR A 1 1177 ? -24.630 -2.396 41.914 1.00 96.56 1177 TYR A C 1
ATOM 8650 O O . TYR A 1 1177 ? -23.579 -2.439 42.566 1.00 96.56 1177 TYR A O 1
ATOM 8658 N N . VAL A 1 1178 ? -24.634 -2.447 40.579 1.00 96.50 1178 VAL A N 1
ATOM 8659 C CA . VAL A 1 1178 ? -23.427 -2.504 39.741 1.00 96.50 1178 VAL A CA 1
ATOM 8660 C C . VAL A 1 1178 ? -23.518 -1.440 38.656 1.00 96.50 1178 VAL A C 1
ATOM 8662 O O . VAL A 1 1178 ? -24.481 -1.398 37.897 1.00 96.50 1178 VAL A O 1
ATOM 8665 N N . PHE A 1 1179 ? -22.497 -0.588 38.555 1.00 93.94 1179 PHE A N 1
ATOM 8666 C CA . PHE A 1 1179 ? -22.421 0.435 37.514 1.00 93.94 1179 PHE A CA 1
ATOM 8667 C C . PHE A 1 1179 ? -20.980 0.692 37.077 1.00 93.94 1179 PHE A C 1
ATOM 8669 O O . PHE A 1 1179 ? -20.079 0.864 37.900 1.00 93.94 1179 PHE A O 1
ATOM 8676 N N . GLY A 1 1180 ? -20.758 0.758 35.762 1.00 91.81 1180 GLY A N 1
ATOM 8677 C CA . GLY A 1 1180 ? -19.469 1.134 35.178 1.00 91.81 1180 GLY A CA 1
ATOM 8678 C C . GLY A 1 1180 ? -18.314 0.196 35.543 1.00 91.81 1180 GLY A C 1
ATOM 8679 O O . GLY A 1 1180 ? -17.173 0.645 35.691 1.00 91.81 1180 GLY A O 1
ATOM 8680 N N . GLY A 1 1181 ? -18.565 -1.101 35.710 1.00 93.62 1181 GLY A N 1
ATOM 8681 C CA . GLY A 1 1181 ? -17.542 -2.042 36.156 1.00 93.62 1181 GLY A CA 1
ATOM 8682 C C . GLY A 1 1181 ? -17.454 -2.249 37.661 1.00 93.62 1181 GLY A C 1
ATOM 8683 O O . GLY A 1 1181 ? -16.599 -3.024 38.074 1.00 93.62 1181 GLY A O 1
ATOM 8684 N N . MET A 1 1182 ? -18.209 -1.516 38.483 1.00 96.88 1182 MET A N 1
ATOM 8685 C CA . MET A 1 1182 ? -17.958 -1.411 39.924 1.00 96.88 1182 MET A CA 1
ATOM 8686 C C . MET A 1 1182 ? -19.202 -1.728 40.749 1.00 96.88 1182 MET A C 1
ATOM 8688 O O . MET A 1 1182 ? -20.295 -1.268 40.433 1.00 96.88 1182 MET A O 1
ATOM 8692 N N . VAL A 1 1183 ? -19.008 -2.470 41.840 1.00 97.44 1183 VAL A N 1
ATOM 8693 C CA . VAL A 1 1183 ? -20.076 -2.837 42.780 1.00 97.44 1183 VAL A CA 1
ATOM 8694 C C . VAL A 1 1183 ? -20.156 -1.839 43.945 1.00 97.44 1183 VAL A C 1
ATOM 8696 O O . VAL A 1 1183 ? -19.117 -1.393 44.455 1.00 97.44 1183 VAL A O 1
ATOM 8699 N N . GLY A 1 1184 ? -21.372 -1.511 44.384 1.00 97.25 1184 GLY A N 1
ATOM 8700 C CA . GLY A 1 1184 ? -21.661 -0.658 45.547 1.00 97.25 1184 GLY A CA 1
ATOM 8701 C C . GLY A 1 1184 ? -23.144 -0.699 45.945 1.00 97.25 1184 GLY A C 1
ATOM 8702 O O . GLY A 1 1184 ? -23.917 -1.426 45.326 1.00 97.25 1184 GLY A O 1
ATOM 8703 N N . SER A 1 1185 ? -23.551 0.058 46.967 1.00 97.50 1185 SER A N 1
ATOM 8704 C CA . SER A 1 1185 ? -24.956 0.093 47.411 1.00 97.50 1185 SER A CA 1
ATOM 8705 C C . SER A 1 1185 ? -25.597 1.460 47.193 1.00 97.50 1185 SER A C 1
ATOM 8707 O O . SER A 1 1185 ? -25.095 2.467 47.695 1.00 97.50 1185 SER A O 1
ATOM 8709 N N . LEU A 1 1186 ? -26.713 1.491 46.460 1.00 97.88 1186 LEU A N 1
ATOM 8710 C CA . LEU A 1 1186 ? -27.605 2.658 46.363 1.00 97.88 1186 LEU A CA 1
ATOM 8711 C C . LEU A 1 1186 ? -28.867 2.479 47.216 1.00 97.88 1186 LEU A C 1
ATOM 8713 O O . LEU A 1 1186 ? -29.412 3.465 47.718 1.00 97.88 1186 LEU A O 1
ATOM 8717 N N . ASP A 1 1187 ? -29.268 1.226 47.427 1.00 98.06 1187 ASP A N 1
ATOM 8718 C CA . ASP A 1 1187 ? -30.379 0.834 48.283 1.00 98.06 1187 ASP A CA 1
ATOM 8719 C C . ASP A 1 1187 ? -29.853 0.567 49.687 1.00 98.06 1187 ASP A C 1
ATOM 8721 O O . ASP A 1 1187 ? -28.911 -0.204 49.897 1.00 98.06 1187 ASP A O 1
ATOM 8725 N N . HIS A 1 1188 ? -30.459 1.226 50.666 1.00 98.19 1188 HIS A N 1
ATOM 8726 C CA . HIS A 1 1188 ? -30.044 1.120 52.059 1.00 98.19 1188 HIS A CA 1
ATOM 8727 C C . HIS A 1 1188 ? -31.257 0.865 52.939 1.00 98.19 1188 HIS A C 1
ATOM 8729 O O . HIS A 1 1188 ? -32.351 1.336 52.656 1.00 98.19 1188 HIS A O 1
ATOM 8735 N N . ALA A 1 1189 ? -31.036 0.180 54.057 1.00 98.19 1189 ALA A N 1
ATOM 8736 C CA . ALA A 1 1189 ? -31.924 0.235 55.208 1.00 98.19 1189 ALA A CA 1
ATOM 8737 C C . ALA A 1 1189 ? -31.138 0.825 56.374 1.00 98.19 1189 ALA A C 1
ATOM 8739 O O . ALA A 1 1189 ? -30.053 0.348 56.722 1.00 98.19 1189 ALA A O 1
ATOM 8740 N N . LEU A 1 1190 ? -31.668 1.893 56.952 1.00 98.62 1190 LEU A N 1
ATOM 8741 C CA . LEU A 1 1190 ? -31.053 2.658 58.017 1.00 98.62 1190 LEU A CA 1
ATOM 8742 C C . LEU A 1 1190 ? -31.930 2.595 59.259 1.00 98.62 1190 LEU A C 1
ATOM 8744 O O . LEU A 1 1190 ? -33.141 2.786 59.185 1.00 98.62 1190 LEU A O 1
ATOM 8748 N N . ALA A 1 1191 ? -31.315 2.382 60.414 1.00 98.50 1191 ALA A N 1
ATOM 8749 C CA . ALA A 1 1191 ? -32.018 2.282 61.684 1.00 98.50 1191 ALA A CA 1
ATOM 8750 C C . ALA A 1 1191 ? -31.517 3.343 62.661 1.00 98.50 1191 ALA A C 1
ATOM 8752 O O . ALA A 1 1191 ? -30.308 3.505 62.847 1.00 98.50 1191 ALA A O 1
ATOM 8753 N N . ASN A 1 1192 ? -32.438 4.051 63.316 1.00 98.38 1192 ASN A N 1
ATOM 8754 C CA . ASN A 1 1192 ? -32.084 4.873 64.472 1.00 98.38 1192 ASN A CA 1
ATOM 8755 C C . ASN A 1 1192 ? -31.626 3.973 65.651 1.00 98.38 1192 ASN A C 1
ATOM 8757 O O . ASN A 1 1192 ? -31.774 2.751 65.582 1.00 98.38 1192 ASN A O 1
ATOM 8761 N N . PRO A 1 1193 ? -31.094 4.513 66.764 1.00 97.75 1193 PRO A N 1
ATOM 8762 C CA . PRO A 1 1193 ? -30.531 3.677 67.830 1.00 97.75 1193 PRO A CA 1
ATOM 8763 C C . PRO A 1 1193 ? -31.503 2.651 68.438 1.00 97.75 1193 PRO A C 1
ATOM 8765 O O . PRO A 1 1193 ? -31.090 1.537 68.760 1.00 97.75 1193 PRO A O 1
ATOM 8768 N N . ALA A 1 1194 ? -32.787 2.999 68.584 1.00 96.38 1194 ALA A N 1
ATOM 8769 C CA . ALA A 1 1194 ? -33.802 2.085 69.113 1.00 96.38 1194 ALA A CA 1
ATOM 8770 C C . ALA A 1 1194 ? -34.138 0.966 68.116 1.00 96.38 1194 ALA A C 1
ATOM 8772 O O . ALA A 1 1194 ? -34.219 -0.197 68.504 1.00 96.38 1194 ALA A O 1
ATOM 8773 N N . ALA A 1 1195 ? -34.280 1.309 66.834 1.00 97.31 1195 ALA A N 1
ATOM 8774 C CA . ALA A 1 1195 ? -34.488 0.357 65.749 1.00 97.31 1195 ALA A CA 1
ATOM 8775 C C . ALA A 1 1195 ? -33.278 -0.572 65.551 1.00 97.31 1195 ALA A C 1
ATOM 8777 O O . ALA A 1 1195 ? -33.431 -1.779 65.369 1.00 97.31 1195 ALA A O 1
ATOM 8778 N N . LEU A 1 1196 ? -32.053 -0.049 65.649 1.00 97.69 1196 LEU A N 1
ATOM 8779 C CA . LEU A 1 1196 ? -30.840 -0.855 65.521 1.00 97.69 1196 LEU A CA 1
ATOM 8780 C C . LEU A 1 1196 ? -30.767 -1.911 66.630 1.00 97.69 1196 LEU A C 1
ATOM 8782 O O . LEU A 1 1196 ? -30.443 -3.061 66.359 1.00 97.69 1196 LEU A O 1
ATOM 8786 N N . ALA A 1 1197 ? -31.136 -1.545 67.862 1.00 96.25 1197 ALA A N 1
ATOM 8787 C CA . ALA A 1 1197 ? -31.177 -2.474 68.990 1.00 96.25 1197 ALA A CA 1
ATOM 8788 C C . ALA A 1 1197 ? -32.223 -3.593 68.826 1.00 96.25 1197 ALA A C 1
ATOM 8790 O O . ALA A 1 1197 ? -32.035 -4.670 69.388 1.00 96.25 1197 ALA A O 1
ATOM 8791 N N . SER A 1 1198 ? -33.299 -3.352 68.066 1.00 94.81 1198 SER A N 1
ATOM 8792 C CA . SER A 1 1198 ? -34.295 -4.369 67.699 1.00 94.81 1198 SER A CA 1
ATOM 8793 C C . SER A 1 1198 ? -33.978 -5.105 66.398 1.00 94.81 1198 SER A C 1
ATOM 8795 O O . SER A 1 1198 ? -34.747 -5.971 66.002 1.00 94.81 1198 SER A O 1
ATOM 8797 N N . THR A 1 1199 ? -32.888 -4.786 65.699 1.00 97.69 1199 THR A N 1
ATOM 8798 C CA . THR A 1 1199 ? -32.545 -5.466 64.443 1.00 97.69 1199 THR A CA 1
ATOM 8799 C C . THR A 1 1199 ? -31.765 -6.747 64.737 1.00 97.69 1199 THR A C 1
ATOM 8801 O O . THR A 1 1199 ? -30.859 -6.773 65.570 1.00 97.69 1199 THR A O 1
ATOM 8804 N N . THR A 1 1200 ? -32.124 -7.835 64.064 1.00 97.38 1200 THR A N 1
ATOM 8805 C CA . THR A 1 1200 ? -31.550 -9.174 64.292 1.00 97.38 1200 THR A CA 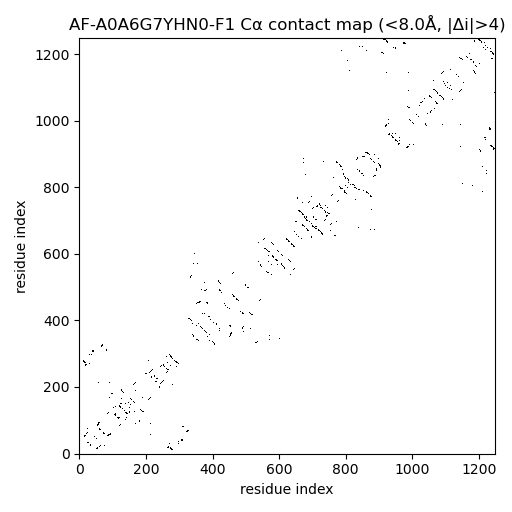1
ATOM 8806 C C . THR A 1 1200 ? -30.577 -9.596 63.193 1.00 97.38 1200 THR A C 1
ATOM 8808 O O . THR A 1 1200 ? -29.645 -10.356 63.462 1.00 97.38 1200 THR A O 1
ATOM 8811 N N . GLY A 1 1201 ? -30.729 -9.042 61.991 1.00 97.38 1201 GLY A N 1
ATOM 8812 C CA . GLY A 1 1201 ? -29.870 -9.300 60.842 1.00 97.38 1201 GLY A CA 1
ATOM 8813 C C . GLY A 1 1201 ? -30.310 -8.509 59.614 1.00 97.38 1201 GLY A C 1
ATOM 8814 O O . GLY A 1 1201 ? -31.427 -7.992 59.575 1.00 97.38 1201 GLY A O 1
ATOM 8815 N N . ALA A 1 1202 ? -29.436 -8.443 58.610 1.00 97.75 1202 ALA A N 1
ATOM 8816 C CA . ALA A 1 1202 ? -29.740 -7.920 57.283 1.00 97.75 1202 ALA A CA 1
ATOM 8817 C C . ALA A 1 1202 ? -29.022 -8.742 56.202 1.00 97.75 1202 ALA A C 1
ATOM 8819 O O . ALA A 1 1202 ? -27.933 -9.272 56.439 1.00 97.75 1202 ALA A O 1
ATOM 8820 N N . ASP A 1 1203 ? -29.634 -8.848 55.027 1.00 97.69 1203 ASP A N 1
ATOM 8821 C CA . ASP A 1 1203 ? -29.078 -9.492 53.841 1.00 97.69 1203 ASP A CA 1
ATOM 8822 C C . ASP A 1 1203 ? -29.499 -8.743 52.572 1.00 97.69 1203 ASP A C 1
ATOM 8824 O O . ASP A 1 1203 ? -30.526 -8.068 52.546 1.00 97.69 1203 ASP A O 1
ATOM 8828 N N . VAL A 1 1204 ? -28.711 -8.893 51.511 1.00 97.69 1204 VAL A N 1
ATOM 8829 C CA . VAL A 1 1204 ? -29.068 -8.443 50.163 1.00 97.69 1204 VAL A CA 1
ATOM 8830 C C . VAL A 1 1204 ? -29.180 -9.681 49.297 1.00 97.69 1204 VAL A C 1
ATOM 8832 O O . VAL A 1 1204 ? -28.215 -10.434 49.143 1.00 97.69 1204 VAL A O 1
ATOM 8835 N N . TRP A 1 1205 ? -30.365 -9.913 48.738 1.00 97.31 1205 TRP A N 1
ATOM 8836 C CA . TRP A 1 1205 ? -30.564 -11.045 47.849 1.00 97.31 1205 TRP A CA 1
ATOM 8837 C C . TRP A 1 1205 ? -30.116 -10.648 46.450 1.00 97.31 1205 TRP A C 1
ATOM 8839 O O . TRP A 1 1205 ? -30.886 -10.079 45.684 1.00 97.31 1205 TRP A O 1
ATOM 8849 N N . ASN A 1 1206 ? -28.852 -10.931 46.125 1.00 96.12 1206 ASN A N 1
ATOM 8850 C CA . ASN A 1 1206 ? -28.285 -10.590 44.823 1.00 96.12 1206 ASN A CA 1
ATOM 8851 C C . ASN A 1 1206 ? -28.952 -11.411 43.715 1.00 96.12 1206 ASN A C 1
ATOM 8853 O O . ASN A 1 1206 ? -28.485 -12.504 43.399 1.00 96.12 1206 ASN A O 1
ATOM 8857 N N . ILE A 1 1207 ? -30.049 -10.917 43.147 1.00 96.44 1207 ILE A N 1
ATOM 8858 C CA . ILE A 1 1207 ? -30.807 -11.555 42.064 1.00 96.44 1207 ILE A CA 1
ATOM 8859 C C . ILE A 1 1207 ? -30.862 -10.694 40.806 1.00 96.44 1207 ILE A C 1
ATOM 8861 O O . ILE A 1 1207 ? -31.289 -11.196 39.782 1.00 96.44 1207 ILE A O 1
ATOM 8865 N N . ASN A 1 1208 ? -30.420 -9.443 40.849 1.00 97.19 1208 ASN A N 1
ATOM 8866 C CA . ASN A 1 1208 ? -30.671 -8.412 39.849 1.00 97.19 1208 ASN A CA 1
ATOM 8867 C C . ASN A 1 1208 ? -29.375 -7.773 39.347 1.00 97.19 1208 ASN A C 1
ATOM 8869 O O . ASN A 1 1208 ? -29.014 -7.958 38.182 1.00 97.19 1208 ASN A O 1
ATOM 8873 N N . SER A 1 1209 ? -28.649 -7.062 40.214 1.00 95.69 1209 SER A N 1
ATOM 8874 C CA . SER A 1 1209 ? -27.513 -6.224 39.796 1.00 95.69 1209 SER A CA 1
ATOM 8875 C C . SER A 1 1209 ? -26.323 -7.040 39.277 1.00 95.69 1209 SER A C 1
ATOM 8877 O O . SER A 1 1209 ? -25.573 -6.593 38.413 1.00 95.69 1209 SER A O 1
ATOM 8879 N N . VAL A 1 1210 ? -26.183 -8.273 39.770 1.00 95.06 1210 VAL A N 1
ATOM 8880 C CA . VAL A 1 1210 ? -25.112 -9.203 39.388 1.00 95.06 1210 VAL A CA 1
ATOM 8881 C C . VAL A 1 1210 ? -25.429 -10.027 38.137 1.00 95.06 1210 VAL A C 1
ATOM 8883 O O . VAL A 1 1210 ? -24.539 -10.686 37.599 1.00 95.06 1210 VAL A O 1
ATOM 8886 N N . GLU A 1 1211 ? -26.682 -10.035 37.682 1.00 94.31 1211 GLU A N 1
ATOM 8887 C CA . GLU A 1 1211 ? -27.132 -10.791 36.509 1.00 94.31 1211 GLU A CA 1
ATOM 8888 C C . GLU A 1 1211 ? -26.932 -9.989 35.223 1.00 94.31 1211 GLU A C 1
ATOM 8890 O O . GLU A 1 1211 ? -27.090 -8.769 35.211 1.00 94.31 1211 GLU A O 1
ATOM 8895 N N . SER A 1 1212 ? -26.668 -10.685 34.113 1.00 93.25 1212 SER A N 1
ATOM 8896 C CA . SER A 1 1212 ? -26.662 -10.032 32.804 1.00 93.25 1212 SER A CA 1
ATOM 8897 C C . SER A 1 1212 ? -28.045 -9.472 32.466 1.00 93.25 1212 SER A C 1
ATOM 8899 O O . SER A 1 1212 ? -29.070 -10.130 32.674 1.00 93.25 1212 SER A O 1
ATOM 8901 N N . VAL A 1 1213 ? -28.064 -8.282 31.859 1.00 94.00 1213 VAL A N 1
ATOM 8902 C CA . VAL A 1 1213 ? -29.285 -7.639 31.352 1.00 94.00 1213 VAL A CA 1
ATOM 8903 C C . VAL A 1 1213 ? -30.002 -8.485 30.291 1.00 94.00 1213 VAL A C 1
ATOM 8905 O O . VAL A 1 1213 ? -31.200 -8.320 30.101 1.00 94.00 1213 VAL A O 1
ATOM 8908 N N . ALA A 1 1214 ? -29.318 -9.444 29.655 1.00 92.62 1214 ALA A N 1
ATOM 8909 C CA . ALA A 1 1214 ? -29.929 -10.389 28.715 1.00 92.62 1214 ALA A CA 1
ATOM 8910 C C . ALA A 1 1214 ? -31.097 -11.194 29.330 1.00 92.62 1214 ALA A C 1
ATOM 8912 O O . ALA A 1 1214 ? -32.013 -11.596 28.620 1.00 92.62 1214 ALA A O 1
ATOM 8913 N N . HIS A 1 1215 ? -31.099 -11.409 30.653 1.00 93.56 1215 HIS A N 1
ATOM 8914 C CA . HIS A 1 1215 ? -32.183 -12.103 31.363 1.00 93.56 1215 HIS A CA 1
ATOM 8915 C C . HIS A 1 1215 ? -33.378 -11.201 31.728 1.00 93.56 1215 HIS A C 1
ATOM 8917 O O . HIS A 1 1215 ? -34.381 -11.698 32.254 1.00 93.56 1215 HIS A O 1
ATOM 8923 N N . GLU A 1 1216 ? -33.270 -9.889 31.510 1.00 95.56 1216 GLU A N 1
ATOM 8924 C CA . GLU A 1 1216 ? -34.317 -8.913 31.810 1.00 95.56 1216 GLU A CA 1
ATOM 8925 C C . GLU A 1 1216 ? -35.467 -9.028 30.803 1.00 95.56 1216 GLU A C 1
ATOM 8927 O O . GLU A 1 1216 ? -35.254 -9.352 29.635 1.00 95.56 1216 GLU A O 1
ATOM 8932 N N . TYR A 1 1217 ? -36.700 -8.728 31.224 1.00 96.19 1217 TYR A N 1
ATOM 8933 C CA . TYR A 1 1217 ? -37.847 -8.739 30.303 1.00 96.19 1217 TYR A CA 1
ATOM 8934 C C . TYR A 1 1217 ? -37.640 -7.781 29.116 1.00 96.19 1217 TYR A C 1
ATOM 8936 O O . TYR A 1 1217 ? -38.041 -8.093 28.001 1.00 96.19 1217 TYR A O 1
ATOM 8944 N N . SER A 1 1218 ? -36.954 -6.658 29.357 1.00 95.12 1218 SER A N 1
ATOM 8945 C CA . SER A 1 1218 ? -36.712 -5.586 28.389 1.00 95.12 1218 SER A CA 1
ATOM 8946 C C . SER A 1 1218 ? -35.706 -5.955 27.287 1.00 95.12 1218 SER A C 1
ATOM 8948 O O . SER A 1 1218 ? -35.418 -5.130 26.421 1.00 95.12 1218 SER A O 1
ATOM 8950 N N . ARG A 1 1219 ? -35.116 -7.157 27.339 1.00 94.12 1219 ARG A N 1
ATOM 8951 C CA . ARG A 1 1219 ? -34.198 -7.712 26.325 1.00 94.12 1219 ARG A CA 1
ATOM 8952 C C . ARG A 1 1219 ? -34.732 -8.989 25.686 1.00 94.12 1219 ARG A C 1
ATOM 8954 O O . ARG A 1 1219 ? -33.986 -9.702 25.013 1.00 94.12 1219 ARG A O 1
ATOM 8961 N N . HIS A 1 1220 ? -36.008 -9.299 25.907 1.00 94.56 1220 HIS A N 1
ATOM 8962 C CA . HIS A 1 1220 ? -36.646 -10.445 25.281 1.00 94.56 1220 HIS A CA 1
ATOM 8963 C C . HIS A 1 1220 ? -36.485 -10.372 23.757 1.00 94.56 1220 HIS A C 1
ATOM 8965 O O . HIS A 1 1220 ? -36.695 -9.319 23.169 1.00 94.56 1220 HIS A O 1
ATOM 8971 N N . ASN A 1 1221 ? -36.066 -11.478 23.137 1.00 93.75 1221 ASN A N 1
ATOM 8972 C CA . ASN A 1 1221 ? -35.868 -11.583 21.691 1.00 93.75 1221 ASN A CA 1
ATOM 8973 C C . ASN A 1 1221 ? -34.875 -10.586 21.048 1.00 93.75 1221 ASN A C 1
ATOM 8975 O O . ASN A 1 1221 ? -34.908 -10.369 19.843 1.00 93.75 1221 ASN A O 1
ATOM 8979 N N . TYR A 1 1222 ? -33.918 -10.029 21.801 1.00 93.06 1222 TYR A N 1
ATOM 8980 C CA . TYR A 1 1222 ? -32.853 -9.193 21.210 1.00 93.06 1222 TYR A CA 1
ATOM 8981 C C . TYR A 1 1222 ? -31.792 -10.011 20.458 1.00 93.06 1222 TYR A C 1
ATOM 8983 O O . TYR A 1 1222 ? -31.028 -9.470 19.664 1.00 93.06 1222 TYR A O 1
ATOM 8991 N N . ASN A 1 1223 ? -31.727 -11.315 20.720 1.00 92.44 1223 ASN A N 1
ATOM 8992 C CA . ASN A 1 1223 ? -30.784 -12.251 20.123 1.00 92.44 1223 ASN A CA 1
ATOM 8993 C C . ASN A 1 1223 ? -31.490 -13.584 19.832 1.00 92.44 1223 ASN A C 1
ATOM 8995 O O . ASN A 1 1223 ? -32.525 -13.890 20.428 1.00 92.44 1223 ASN A O 1
ATOM 8999 N N . VAL A 1 1224 ? -30.919 -14.401 18.944 1.00 90.94 1224 VAL A N 1
ATOM 9000 C CA . VAL A 1 1224 ? -31.417 -15.751 18.635 1.00 90.94 1224 VAL A CA 1
ATOM 9001 C C . VAL A 1 1224 ? -31.526 -16.640 19.876 1.00 90.94 1224 VAL A C 1
ATOM 9003 O O . VAL A 1 1224 ? -32.425 -17.481 19.951 1.00 90.94 1224 VAL A O 1
ATOM 9006 N N . THR A 1 1225 ? -30.656 -16.437 20.868 1.00 88.94 1225 THR A N 1
ATOM 9007 C CA . THR A 1 1225 ? -30.738 -17.125 22.157 1.00 88.94 1225 THR A CA 1
ATOM 9008 C C . THR A 1 1225 ? -31.709 -16.404 23.092 1.00 88.94 1225 THR A C 1
ATOM 9010 O O . THR A 1 1225 ? -31.529 -15.233 23.423 1.00 88.94 1225 THR A O 1
ATOM 9013 N N . GLN A 1 1226 ? -32.734 -17.123 23.558 1.00 90.19 1226 GLN A N 1
ATOM 9014 C CA . GLN A 1 1226 ? -33.752 -16.595 24.469 1.00 90.19 1226 GLN A CA 1
ATOM 9015 C C . GLN A 1 1226 ? -33.369 -16.840 25.929 1.00 90.19 1226 GLN A C 1
ATOM 9017 O O . GLN A 1 1226 ? -33.513 -17.949 26.432 1.00 90.19 1226 GLN A O 1
ATOM 9022 N N . PHE A 1 1227 ? -32.944 -15.782 26.619 1.00 90.38 1227 PHE A N 1
ATOM 9023 C CA . PHE A 1 1227 ? -32.492 -15.848 28.015 1.00 90.38 1227 PHE A CA 1
ATOM 9024 C C . PHE A 1 1227 ? -33.582 -15.527 29.051 1.00 90.38 1227 PHE A C 1
ATOM 9026 O O . PHE A 1 1227 ? -33.363 -15.682 30.259 1.00 90.38 1227 PHE A O 1
ATOM 9033 N N . TYR A 1 1228 ? -34.748 -15.047 28.606 1.00 93.50 1228 TYR A N 1
ATOM 9034 C CA . TYR A 1 1228 ? -35.867 -14.746 29.494 1.00 93.50 1228 TYR A CA 1
ATOM 9035 C C . TYR A 1 1228 ? -36.433 -16.030 30.117 1.00 93.50 1228 TYR A C 1
ATOM 9037 O O . TYR A 1 1228 ? -36.759 -16.992 29.425 1.00 93.50 1228 TYR A O 1
ATOM 9045 N N . ALA A 1 1229 ? -36.632 -16.004 31.434 1.00 93.50 1229 ALA A N 1
ATOM 9046 C CA . ALA A 1 1229 ? -37.343 -17.041 32.172 1.00 93.50 1229 ALA A CA 1
ATOM 9047 C C . ALA A 1 1229 ? -38.151 -16.416 33.314 1.00 93.50 1229 ALA A C 1
ATOM 9049 O O . ALA A 1 1229 ? -37.681 -15.466 33.945 1.00 93.50 1229 ALA A O 1
ATOM 9050 N N . GLU A 1 1230 ? -39.312 -16.991 33.641 1.00 95.06 1230 GLU A N 1
ATOM 9051 C CA . GLU A 1 1230 ? -40.186 -16.583 34.758 1.00 95.06 1230 GLU A CA 1
ATOM 9052 C C . GLU A 1 1230 ? -39.592 -16.947 36.137 1.00 95.06 1230 GLU A C 1
ATOM 9054 O O . GLU A 1 1230 ? -40.151 -17.706 36.930 1.00 95.06 1230 GLU A O 1
ATOM 9059 N N . THR A 1 1231 ? -38.405 -16.422 36.419 1.00 94.25 1231 THR A N 1
ATOM 9060 C CA . THR A 1 1231 ? -37.650 -16.605 37.662 1.00 94.25 1231 THR A CA 1
ATOM 9061 C C . THR A 1 1231 ? -37.382 -15.246 38.318 1.00 94.25 1231 THR A C 1
ATOM 9063 O O . THR A 1 1231 ? -37.443 -14.229 37.622 1.00 94.25 1231 THR A O 1
ATOM 9066 N N . PRO A 1 1232 ? -37.038 -15.207 39.622 1.00 95.56 1232 PRO A N 1
ATOM 9067 C CA . PRO A 1 1232 ? -36.723 -13.960 40.328 1.00 95.56 1232 PRO A CA 1
ATOM 9068 C C . PRO A 1 1232 ? -35.545 -13.182 39.728 1.00 95.56 1232 PRO A C 1
ATOM 9070 O O . PRO A 1 1232 ? -35.431 -11.982 39.932 1.00 95.56 1232 PRO A O 1
ATOM 9073 N N . TYR A 1 1233 ? -34.642 -13.861 39.018 1.00 95.50 1233 TYR A N 1
ATOM 9074 C CA . TYR A 1 1233 ? -33.375 -13.274 38.592 1.00 95.50 1233 TYR A CA 1
ATOM 9075 C C . TYR A 1 1233 ? -33.566 -12.239 37.485 1.00 95.50 1233 TYR A C 1
ATOM 9077 O O . TYR A 1 1233 ? -34.263 -12.510 36.509 1.00 95.50 1233 TYR A O 1
ATOM 9085 N N . ARG A 1 1234 ? -32.930 -11.075 37.612 1.00 95.69 1234 ARG A N 1
ATOM 9086 C CA . ARG A 1 1234 ? -33.057 -9.919 36.719 1.00 95.69 1234 ARG A CA 1
ATOM 9087 C C . ARG A 1 1234 ? -34.512 -9.458 36.565 1.00 95.69 1234 ARG A C 1
ATOM 9089 O O . ARG A 1 1234 ? -34.982 -9.154 35.472 1.00 95.69 1234 ARG A O 1
ATOM 9096 N N . SER A 1 1235 ? -35.254 -9.458 37.672 1.00 96.94 1235 SER A N 1
ATOM 9097 C CA . SER A 1 1235 ? -36.548 -8.769 37.784 1.00 96.94 1235 SER A CA 1
ATOM 9098 C C . SER A 1 1235 ? -36.395 -7.248 37.883 1.00 96.94 1235 SER A C 1
ATOM 9100 O O . SER A 1 1235 ? -37.350 -6.527 37.622 1.00 96.94 1235 SER A O 1
ATOM 9102 N N . SER A 1 1236 ? -35.206 -6.792 38.282 1.00 96.81 1236 SER A N 1
ATOM 9103 C CA . SER A 1 1236 ? -34.811 -5.393 38.403 1.00 96.81 1236 SER A CA 1
ATOM 9104 C C . SER A 1 1236 ? -33.323 -5.221 38.081 1.00 96.81 1236 SER A C 1
ATOM 9106 O O . SER A 1 1236 ? -32.623 -6.205 37.818 1.00 96.81 1236 SER A O 1
ATOM 9108 N N . ASP A 1 1237 ? -32.834 -3.987 38.088 1.00 95.19 1237 ASP A N 1
ATOM 9109 C CA . ASP A 1 1237 ? -31.417 -3.626 38.084 1.00 95.19 1237 ASP A CA 1
ATOM 9110 C C . ASP A 1 1237 ? -30.855 -3.377 39.499 1.00 95.19 1237 ASP A C 1
ATOM 9112 O O . ASP A 1 1237 ? -29.635 -3.352 39.668 1.00 95.19 1237 ASP A O 1
ATOM 9116 N N . HIS A 1 1238 ? -31.721 -3.309 40.516 1.00 97.44 1238 HIS A N 1
ATOM 9117 C CA . HIS A 1 1238 ? -31.378 -3.193 41.939 1.00 97.44 1238 HIS A CA 1
ATOM 9118 C C . HIS A 1 1238 ? -31.688 -4.484 42.710 1.00 97.44 1238 HIS A C 1
ATOM 9120 O O . HIS A 1 1238 ? -32.726 -5.118 42.501 1.00 97.44 1238 HIS A O 1
ATOM 9126 N N . ASP A 1 1239 ? -30.808 -4.896 43.622 1.00 98.00 1239 ASP A N 1
ATOM 9127 C CA . ASP A 1 1239 ? -31.041 -6.062 44.482 1.00 98.00 1239 ASP A CA 1
ATOM 9128 C C . ASP A 1 1239 ? -31.883 -5.714 45.723 1.00 98.00 1239 ASP A C 1
ATOM 9130 O O . ASP A 1 1239 ? -31.584 -4.729 46.399 1.00 98.00 1239 ASP A O 1
ATOM 9134 N N . PRO A 1 1240 ? -32.887 -6.534 46.090 1.00 97.94 1240 PRO A N 1
ATOM 9135 C CA . PRO A 1 1240 ? -33.667 -6.297 47.297 1.00 97.94 1240 PRO A CA 1
ATOM 9136 C C . PRO A 1 1240 ? -32.842 -6.516 48.572 1.00 97.94 1240 PRO A C 1
ATOM 9138 O O . PRO A 1 1240 ? -32.126 -7.516 48.719 1.00 97.94 1240 PRO A O 1
ATOM 9141 N N . LEU A 1 1241 ? -33.016 -5.607 49.531 1.00 98.06 1241 LEU A N 1
ATOM 9142 C CA . LEU A 1 1241 ? -32.426 -5.672 50.868 1.00 98.06 1241 LEU A CA 1
ATOM 9143 C C . LEU A 1 1241 ? -33.495 -6.115 51.865 1.00 98.06 1241 LEU A C 1
ATOM 9145 O O . LEU A 1 1241 ? -34.548 -5.492 51.953 1.00 98.06 1241 LEU A O 1
ATOM 9149 N N . VAL A 1 1242 ? -33.221 -7.164 52.639 1.00 98.06 1242 VAL A N 1
ATOM 9150 C CA . VAL A 1 1242 ? -34.111 -7.695 53.682 1.00 98.06 1242 VAL A CA 1
ATOM 9151 C C . VAL A 1 1242 ? -33.458 -7.592 55.059 1.00 98.06 1242 VAL A C 1
ATOM 9153 O O . VAL A 1 1242 ? -32.256 -7.805 55.206 1.00 98.06 1242 VAL A O 1
ATOM 9156 N N . PHE A 1 1243 ? -34.235 -7.274 56.090 1.00 98.19 1243 PHE A N 1
ATOM 9157 C CA . PHE A 1 1243 ? -33.772 -7.209 57.473 1.00 98.19 1243 PHE A CA 1
ATOM 9158 C C . PHE A 1 1243 ? -34.829 -7.711 58.459 1.00 98.19 1243 PHE A C 1
ATOM 9160 O O . PHE A 1 1243 ? -36.035 -7.571 58.254 1.00 98.19 1243 PHE A O 1
ATOM 9167 N N . GLY A 1 1244 ? -34.356 -8.343 59.530 1.00 97.56 1244 GLY A N 1
ATOM 9168 C CA . GLY A 1 1244 ? -35.190 -8.926 60.575 1.00 97.56 1244 GLY A CA 1
ATOM 9169 C C . GLY A 1 1244 ? -35.285 -7.994 61.771 1.00 97.56 1244 GLY A C 1
ATOM 9170 O O . GLY A 1 1244 ? -34.267 -7.470 62.232 1.00 97.56 1244 GLY A O 1
ATOM 9171 N N . VAL A 1 1245 ? -36.481 -7.824 62.325 1.00 95.50 1245 VAL A N 1
ATOM 9172 C CA . VAL A 1 1245 ? -36.718 -6.991 63.507 1.00 95.50 1245 VAL A CA 1
ATOM 9173 C C . VAL A 1 1245 ? -37.417 -7.798 64.599 1.00 95.50 1245 VAL A C 1
ATOM 9175 O O . VAL A 1 1245 ? -38.368 -8.520 64.320 1.00 95.50 1245 VAL A O 1
ATOM 9178 N N . ASP A 1 1246 ? -36.921 -7.690 65.832 1.00 93.56 1246 ASP A N 1
ATOM 9179 C CA . ASP A 1 1246 ? -37.541 -8.195 67.060 1.00 93.56 1246 ASP A CA 1
ATOM 9180 C C . ASP A 1 1246 ? -38.274 -7.036 67.737 1.00 93.56 1246 ASP A C 1
ATOM 9182 O O . ASP A 1 1246 ? -37.691 -6.208 68.447 1.00 93.56 1246 ASP A O 1
ATOM 9186 N N . VAL A 1 1247 ? -39.572 -6.932 67.477 1.00 86.50 1247 VAL A N 1
ATOM 9187 C CA . VAL A 1 1247 ? -40.385 -5.814 67.962 1.00 86.50 1247 VAL A CA 1
ATOM 9188 C C . VAL A 1 1247 ? -41.147 -6.123 69.252 1.00 86.50 1247 VAL A C 1
ATOM 9190 O O . VAL A 1 1247 ? -41.623 -5.167 69.866 1.00 86.50 1247 VAL A O 1
ATOM 9193 N N . ARG A 1 1248 ? -41.220 -7.389 69.683 1.00 80.25 1248 ARG A N 1
ATOM 9194 C CA . ARG A 1 1248 ? -41.938 -7.867 70.886 1.00 80.25 1248 ARG A CA 1
ATOM 9195 C C . ARG A 1 1248 ? -41.172 -7.822 72.207 1.00 80.25 1248 ARG A C 1
ATOM 9197 O O . ARG A 1 1248 ? -39.927 -7.904 72.200 1.00 80.25 1248 ARG A O 1
#

Solvent-accessible surface area (backbone atoms only — not comparable to full-atom values): 61722 Å² total; per-residue (Å²): 140,84,86,78,81,79,80,83,80,78,75,61,44,68,42,31,42,37,34,32,17,33,28,19,22,39,50,64,61,76,77,68,28,24,8,43,21,45,29,25,7,26,50,34,28,54,35,70,76,39,79,44,50,48,33,36,29,5,15,21,54,36,43,81,23,41,65,49,14,45,81,53,68,32,32,58,38,40,54,34,40,47,64,34,53,47,49,38,26,11,38,21,63,36,50,31,63,80,6,49,62,43,33,55,69,28,40,44,25,69,61,32,89,89,84,24,73,56,29,30,37,42,32,33,52,14,22,40,21,30,23,24,72,88,76,67,46,46,56,40,67,72,30,88,70,23,90,48,57,57,67,5,20,40,40,36,38,73,54,86,81,37,32,40,24,38,38,14,21,44,44,78,58,41,73,81,77,32,55,62,79,37,40,67,64,48,46,73,48,59,55,40,66,36,47,42,57,50,40,53,50,38,46,76,74,56,36,48,44,29,36,38,19,28,14,42,39,43,90,47,75,51,70,63,36,48,68,39,93,44,79,38,4,46,39,62,72,56,46,51,85,68,48,55,32,39,36,26,12,77,59,53,50,58,36,81,44,69,59,97,87,26,46,44,32,25,24,14,35,35,40,24,26,28,27,42,38,29,30,38,33,29,72,86,77,50,49,70,42,86,72,46,76,47,79,42,52,21,62,73,48,79,55,70,47,70,68,6,44,49,37,19,53,54,28,44,51,47,46,46,52,31,43,58,52,31,53,62,65,25,62,41,75,38,36,32,25,53,45,69,26,37,59,14,29,29,66,87,68,46,81,22,50,17,23,57,25,42,34,34,21,48,53,4,28,38,52,14,62,67,22,40,46,73,93,31,57,34,25,71,40,14,42,28,60,46,86,64,53,69,47,61,50,53,48,64,39,92,92,42,68,67,7,50,30,30,46,46,55,53,37,52,22,37,58,69,58,40,44,32,26,21,28,39,35,32,32,48,45,53,49,47,39,63,45,30,26,59,30,47,46,97,88,66,45,73,45,101,64,47,43,46,28,64,14,41,13,78,55,46,36,38,33,25,24,88,87,44,61,88,87,56,25,69,74,45,45,26,52,73,84,40,73,61,50,53,83,48,74,44,31,32,26,26,41,41,58,46,46,66,17,42,91,59,27,49,46,38,51,73,40,43,78,70,38,79,50,87,41,36,50,45,58,34,47,44,54,42,31,64,76,47,51,61,38,63,61,65,56,47,58,43,56,36,36,52,42,63,55,95,84,56,71,84,37,39,46,69,67,38,71,52,53,38,37,39,22,20,61,34,59,50,36,92,86,57,64,57,37,65,33,37,36,36,24,48,96,85,42,82,68,48,74,37,62,36,47,70,67,64,51,80,66,52,73,40,64,27,17,30,32,70,46,75,37,64,38,59,79,83,62,65,71,41,83,46,56,37,39,35,34,28,73,67,39,60,26,68,45,81,46,78,44,33,33,29,43,57,43,35,65,48,34,27,76,56,82,55,36,83,47,55,74,39,74,49,27,34,56,24,28,25,64,23,44,16,52,52,45,74,63,7,13,32,26,28,26,44,70,76,58,69,87,54,78,21,8,45,17,35,36,37,39,34,49,73,64,73,64,1,16,57,48,19,64,73,60,54,76,65,41,30,32,36,41,32,22,39,26,39,73,54,82,67,36,58,32,32,33,43,91,49,72,83,32,54,36,81,49,95,64,98,62,66,86,65,61,45,78,39,61,80,54,59,46,67,76,57,43,55,21,38,32,39,25,52,26,30,75,42,78,53,26,7,27,22,30,44,67,48,26,59,36,50,30,25,32,33,31,14,65,29,90,49,45,32,61,37,33,38,40,80,22,45,71,92,35,71,64,18,54,50,41,47,51,53,37,67,30,27,52,35,32,44,42,23,32,50,73,50,42,26,65,85,34,73,83,36,18,69,44,38,50,28,89,55,48,92,78,64,41,66,40,47,61,32,43,42,45,64,81,46,52,28,28,35,44,58,49,98,95,39,48,29,40,27,39,40,39,57,38,55,36,66,99,79,65,68,33,56,48,68,43,78,55,84,79,67,92,49,54,71,89,24,57,49,85,43,30,39,27,29,38,51,45,59,37,45,29,88,58,29,34,77,80,50,79,64,52,34,62,42,56,26,71,88,65,48,62,31,21,46,70,40,73,45,85,63,47,31,22,16,33,72,68,36,35,50,53,40,48,47,8,43,40,46,34,60,72,39,58,72,48,41,32,37,33,34,32,39,33,33,28,27,45,74,74,79,43,58,57,55,48,40,57,52,51,51,36,50,51,44,19,57,76,70,74,44,94,54,53,42,63,66,62,79,37,96,73,68,74,58,65,92,53,53,46,60,41,28,56,52,42,38,32,25,68,86,55,35,40,78,51,80,70,36,48,66,57,83,56,80,70,30,62,80,25,28,47,36,37,32,42,37,36,29,46,63,93,54,58,79,83,22,32,34,35,41,34,36,36,36,43,42,60,36,65,88,46,55,65,78,91,44,76,31,17,61,83,82,74,39,10,35,45,53,53,35,34,50,37,30,54,51,50,53,53,51,52,53,55,47,29,63,75,68,69,30,76,24,37,36,43,31,26,37,56,50,41,32,61,38,29,70,34,42,46,52,41,43,76,71,52,33,42,52,40,43,72,75,52,70,32,60,62,22,30,56,58,97,43,18,39,27,30,32,56,48,43,30,21,28,68,56,27,47,73,27,46,61,35,34,33,40,37,72,37,10,33,39,40,38,54,44,31,16,54,73,36,48,52,32,33,69,57,75,59,57,61,89,38,41,49,21,38,23,64,43,26,34,39,36,33,6,30,46,48,123

Sequence (1248 aa):
MVASTAPAHAAPVDVQILGTNDFHGRLLANGAEAGAAQFAGAVAQLRAENPNTLFAAGGDLIGASTFESFIQKDKPTLDALNAAGLDVSAAGNHEFDAGYRDLVDRVMAPYDAASNELGGAEWQYLAANVRRKSDGAYALPDVAASPGDSDGGTWMTSVGDVQVGFVGTVTEELSSLVSPAGISEVEVSGIVEETNAAADALTAAGADLVVMLVHEGATSTNIAAVTDDSAFGRIVAGVDQEVDAIISGHTHLAYDHVVDGRPVVSAGQYGTNLNKLVFSVDPVTGAVALKEHAIVAANSVQVTAPSAVETKAQVQALVKDATDKAEVLGARELGQLAGPLRRAQLASGSENRGGESTLGNLVAEVQRWATSSPESGGAQIGFMNPGGLRADMLGNNADGYPAVLTYKQAAGVQPFANNLVNMRMTGAQVKAVLEQQWQRDAAGNVPSRPFLRLGTSSGFRFTYDPARVEGDRITGMWLNGTAIAPATTYSVTANAFLAAGGDNFRAFGAATNKRDTGKIDLQAMVDYMAAKSPVAADPTQHAVGVSFPANAPAGYFPADKVRFNLSSLAFSAPGDVRDDTVRVLADGALLGEFPVDNTVGSSISDEYGTAQVAVDVPASWSNGKHVLEVVGNRTGTTVQVPVTAARPIAEIQGTGSSSPVSGQTVTTRGVVTARYETGGYNGFVIQTPGATPGAASHGLFVYGGSGAAGAARAGLVEIGDYVRVTGRVSEFSSLTQITPATSGDIQQIDGDVALTPAAVPFPTDNPGRERLEHMLLQPTGPFTVSDNYNLNRFGEMVLAAGAAPLRQPTDVARPGSSEAVDVAAQNAARRVVLDDGSTSDYVNHEAAQDVALPYLTDTPTLRVGDPVSFADPVILSYGFNEWRFQPQTQVTGGDGDSPATFGPSSRTAAPRAVGGDVQVASFNVLNYFPTTGDQLEGCDYYEDRDGDPVSISGGCDARGAAEREDFERQQAKIVRAINALDAEVVSLEEIENSAQFLRDRDRALADLVGALNADLGAQVWAYVKSPTLTPTVQREDFIRTGFIYKPAAVKAQGESVIYDGPEFDRARDPLAQVFKPVGGTAADKFLLVVNHFKSKGSPPKSPDPDADYGQGGFNALRVTQAQALVKFADELSVSSEVEKVYLDGDFNSYTFEDPMKVLYDAGYASLGEAYGASPTYVFGGMVGSLDHALANPAALASTTGADVWNINSVESVAHEYSRHNYNVTQFYAETPYRSSDHDPLVFGVDVR